Protein AF-A0A9D2IUQ6-F1 (afdb_monomer)

Radius of gyration: 45.9 Å; Cα contacts (8 Å, |Δi|>4): 1674; chains: 1; bounding box: 119×76×149 Å

Nearest PDB structures (foldseek):
  3hdj-assembly1_B  TM=5.596E-01  e=4.077E-01  Bordetella pertussis
  9eag-assembly1_A  TM=1.697E-01  e=9.485E-04  Homo sapiens
  4bih-assembly4_D  TM=5.262E-01  e=2.604E+00  Staphylococcus aureus subsp. aureus NCTC 8325
  5onu-assembly1_C  TM=1.592E-01  e=9.581E+00  Vibrio cholerae
  6ehb-assembly1_C  TM=1.429E-01  e=6.103E+00  Vibrio cholerae O395

Foldseek 3Di:
DDDDDDDDDDDDDDDDDDDDDPDPDDDDFDDDVPVQLLQLLLLVLVVVVVLVVVVLLLVQQLAADAADDAFDADPPLAAAADDFDPPLDFPLVDFPSVLRNLLQNVLLPAQWKKKKKWKWKDWLWIKIWIKIWQGHRQKIWMWIFIDILFATFIKIWIGHDQKIWIWGAPDDRVQDDTPPGHTDQDHTLFIDGQVVCQRAAAHPPSGPDSWGHDPQWWPGKDRWDDPVPQKIKIKTKTDQACRHGNVSVLNNCCVRVVFRDRKGWPTKMKMFMAGRSSHTFKMWIWTWIFTGSPDTIIMIMIMIMGMDGPDCSSDDCCCVSGVVVVVPDDGPGRDPPLSDTLSLQSSLACVVQQVAKFKKWKWKDKFNDTWIKMWIWHCVPVVQTKIWIGTPQWIWIDGPQWIWIGRHPFAIAIAGPLLVQLLSCLSNVFAPSDDPPSSQQVSQQSNWDKDADPVLQKIKTWGWGQDRNDTWIKMWIWGADPVSRNIYTAWIKTWDARSNIIMIMIIGTDPDDDDDSPDPVVHHYCHQQSVQVSCLSPFQKKKKWKWFWDDDPQWIWIKTKIWIAGNVQRKIWMKIWIDTPHDIKIKTWIDTSPDQWIWIDIPRATAIEGPVLVVVVVCVVVDPPPPDDPDPDDSVQLVVLVVPDSQNVAWHADPQAIKGQVCSSCVSVVHRDNFGIWGWGDDPAHIWIDTPRMIMTMHRDDHDDDDCVVRVVHHYCHVVSVVVVCVVPDQKDKDWDFDDDPFKTKTWIWIQGPVFRKIWIWIWIAGPNDTWIKTKMWTQDPNDTDIWIAINNNID

pLDDT: mean 74.55, std 18.49, range [23.33, 98.5]

Sequence (796 aa):
MKTQRTQQENGLSELQGSDIPKAVRKKNGLRLKAKHHRRLVKGLAGVAACAVLVGGTFAVNALFFNKAAPNTVEEGFVTVSYELPTDGSTPDMHSALENIGYMNTRFRAQTNYYSEMSGTVDTMLTQQVNTWKQYHDGVLVQTDITRSSMVNSARQFCYVGDRVIWRDAAGGPSTYNGLDTEWQTGDPAGNMTIDDFKASRGLPGTEFSVYVINEDTLLGAEEVVSNGDGTYSQTYYLDPATDKAPAYYVNQMMTTGGLTGLPTFEYITVTYTFDSTWQVLASDIDESYTATMGISVGCRATYHTAYEYGTEKAESTVYEDYYSEYASKPATGAEEESPVTAAGCLSSAFAPVLQGPATFRLGLTLDDKAVEGLVYVNAADLSAMELRAQIGTLYVAYAGGDVYLRIGDNFRGSLDPMQFATLFTAMTGEGDGSALDTDALLEQLGGGTFTVAQDNRSAALSSVLTISGMELPVDFAFDIAEDGKTVSLDSVTTQLTLAGMQVGAELSYSSASVPEVGDPATYSDLTGMVLKLADLVTGDAMDVDLAYTLPTEIGDIALRGNVALDFASLSVRGSLDLAFNGAQKTLDFAYQSDASVVYLAMDGVKVRVAVSDVMEIVTDLLGASLAMPEASVDAASLIDALLSLDLASMVSTSEEGITVAAGQLLAALGVSLDLGDVTIGETENGVCVSAMGADIALAPGEAFTVTAGDYADYVDVGPWLEAVASLATAQALEADVAYETEELAVNGTLQLDFATLSVKGEVSVTWNNITKQITFAYTQASGEHIVYLAVDGIKV

Structure (mmCIF, N/CA/C/O backbone):
data_AF-A0A9D2IUQ6-F1
#
_entry.id   AF-A0A9D2IUQ6-F1
#
loop_
_atom_site.group_PDB
_atom_site.id
_atom_site.type_symbol
_atom_site.label_atom_id
_atom_site.label_alt_id
_atom_site.label_comp_id
_atom_site.label_asym_id
_atom_site.label_entity_id
_atom_site.label_seq_id
_atom_site.pdbx_PDB_ins_code
_atom_site.Cartn_x
_atom_site.Cartn_y
_atom_site.Cartn_z
_atom_site.occupancy
_atom_site.B_iso_or_equiv
_atom_site.auth_seq_id
_atom_site.auth_comp_id
_atom_site.auth_asym_id
_atom_site.auth_atom_id
_atom_site.pdbx_PDB_model_num
ATOM 1 N N . MET A 1 1 ? -4.690 50.987 37.204 1.00 31.39 1 MET A N 1
ATOM 2 C CA . MET A 1 1 ? -5.849 51.904 37.355 1.00 31.39 1 MET A CA 1
ATOM 3 C C . MET A 1 1 ? -6.893 51.156 38.185 1.00 31.39 1 MET A C 1
ATOM 5 O O . MET A 1 1 ? -7.272 50.082 37.760 1.00 31.39 1 MET A O 1
ATOM 9 N N . LYS A 1 2 ? -7.076 51.462 39.485 1.00 23.80 2 LYS A N 1
ATOM 10 C CA . LYS A 1 2 ? -8.151 52.328 40.048 1.00 23.80 2 LYS A CA 1
ATOM 11 C C . LYS A 1 2 ? -9.549 51.894 39.531 1.00 23.80 2 LYS A C 1
ATOM 13 O O . LYS A 1 2 ? -9.735 51.937 38.329 1.00 23.80 2 LYS A O 1
ATOM 18 N N . THR A 1 3 ? -10.572 51.515 40.314 1.00 23.92 3 THR A N 1
ATOM 19 C CA . THR A 1 3 ? -10.935 51.857 41.708 1.00 23.92 3 THR A CA 1
ATOM 20 C C . THR A 1 3 ? -12.065 50.937 42.233 1.00 23.92 3 THR A C 1
ATOM 22 O O . THR A 1 3 ? -12.811 50.360 41.451 1.00 23.92 3 THR A O 1
ATOM 25 N N . GLN A 1 4 ? -12.165 50.884 43.565 1.00 25.77 4 GLN A N 1
ATOM 26 C CA . GLN A 1 4 ? -13.155 50.308 44.497 1.00 25.77 4 GLN A CA 1
ATOM 27 C C . GLN A 1 4 ? -14.650 50.320 44.108 1.00 25.77 4 GLN A C 1
ATOM 29 O O . GLN A 1 4 ? -15.123 51.247 43.453 1.00 25.77 4 GLN A O 1
ATOM 34 N N . ARG A 1 5 ? -15.422 49.405 44.724 1.00 24.73 5 ARG A N 1
ATOM 35 C CA . ARG A 1 5 ? -16.817 49.657 45.130 1.00 24.73 5 ARG A CA 1
ATOM 36 C C . ARG A 1 5 ? -17.102 49.180 46.558 1.00 24.73 5 ARG A C 1
ATOM 38 O O . ARG A 1 5 ? -16.607 48.154 47.006 1.00 24.73 5 ARG A O 1
ATOM 45 N N . THR A 1 6 ? -17.868 50.024 47.232 1.00 26.64 6 THR A N 1
ATOM 46 C CA . THR A 1 6 ? -18.080 50.196 48.670 1.00 26.64 6 THR A CA 1
ATOM 47 C C . THR A 1 6 ? -19.236 49.334 49.188 1.00 26.64 6 THR A C 1
ATOM 49 O O . THR A 1 6 ? -20.250 49.204 48.507 1.00 26.64 6 THR A O 1
ATOM 52 N N . GLN A 1 7 ? -19.096 48.799 50.404 1.00 26.48 7 GLN A N 1
ATOM 53 C CA . GLN A 1 7 ? -20.185 48.257 51.226 1.00 26.48 7 GLN A CA 1
ATOM 54 C C . GLN A 1 7 ? -20.995 49.391 51.870 1.00 26.48 7 GLN A C 1
ATOM 56 O O . GLN A 1 7 ? -20.410 50.346 52.382 1.00 26.48 7 GLN A O 1
ATOM 61 N N . GLN A 1 8 ? -22.320 49.243 51.933 1.00 26.81 8 GLN A N 1
ATOM 62 C CA . GLN A 1 8 ? -23.147 49.957 52.905 1.00 26.81 8 GLN A CA 1
ATOM 63 C C . GLN A 1 8 ? -24.349 49.096 53.320 1.00 26.81 8 GLN A C 1
ATOM 65 O O . GLN A 1 8 ? -25.019 48.508 52.474 1.00 26.81 8 GLN A O 1
ATOM 70 N N . GLU A 1 9 ? -24.559 49.008 54.634 1.00 27.34 9 GLU A N 1
ATOM 71 C CA . GLU A 1 9 ? -25.612 48.265 55.333 1.00 27.34 9 GLU A CA 1
ATOM 72 C C . GLU A 1 9 ? -26.920 49.064 55.517 1.00 27.34 9 GLU A C 1
ATOM 74 O O . GLU A 1 9 ? -26.906 50.292 55.602 1.00 27.34 9 GLU A O 1
ATOM 79 N N . ASN A 1 10 ? -27.980 48.280 55.769 1.00 26.75 10 ASN A N 1
ATOM 80 C CA . ASN A 1 10 ? -29.198 48.523 56.563 1.00 26.75 10 ASN A CA 1
ATOM 81 C C . ASN A 1 10 ? -30.466 49.106 55.914 1.00 26.75 10 ASN A C 1
ATOM 83 O O . ASN A 1 10 ? -30.505 50.237 55.440 1.00 26.75 10 ASN A O 1
ATOM 87 N N . GLY A 1 11 ? -31.558 48.343 56.079 1.00 23.78 11 GLY A N 1
ATOM 88 C CA . GLY A 1 11 ? -32.947 48.798 55.975 1.00 23.78 11 GLY A CA 1
ATOM 89 C C . GLY A 1 11 ? -33.961 47.645 55.949 1.00 23.78 11 GLY A C 1
ATOM 90 O O . GLY A 1 11 ? -34.215 47.081 54.893 1.00 23.78 11 GLY A O 1
ATOM 91 N N . LEU A 1 12 ? -34.544 47.308 57.106 1.00 27.55 12 LEU A N 1
ATOM 92 C CA . LEU A 1 12 ? -35.765 46.496 57.236 1.00 27.55 12 LEU A CA 1
ATOM 93 C C . LEU A 1 12 ? -36.985 47.312 56.771 1.00 27.55 12 LEU A C 1
ATOM 95 O O . LEU A 1 12 ? -37.184 48.425 57.257 1.00 27.55 12 LEU A O 1
ATOM 99 N N . SER A 1 13 ? -37.830 46.740 55.909 1.00 26.25 13 SER A N 1
ATOM 100 C CA . SER A 1 13 ? -39.207 47.202 55.677 1.00 26.25 13 SER A CA 1
ATOM 101 C C . SER A 1 13 ? -40.111 46.051 55.221 1.00 26.25 13 SER A C 1
ATOM 103 O O . SER A 1 13 ? -39.649 45.095 54.602 1.00 26.25 13 SER A O 1
ATOM 105 N N . GLU A 1 14 ? -41.378 46.170 55.606 1.00 24.80 14 GLU A N 1
ATOM 106 C CA . GLU A 1 14 ? -42.454 45.180 55.683 1.00 24.80 14 GLU A CA 1
ATOM 107 C C . GLU A 1 14 ? -42.825 44.464 54.370 1.00 24.80 14 GLU A C 1
ATOM 109 O O . GLU A 1 14 ? -42.792 45.032 53.281 1.00 24.80 14 GLU A O 1
ATOM 114 N N . LEU A 1 15 ? -43.243 43.202 54.518 1.00 29.56 15 LEU A N 1
ATOM 115 C CA . LEU A 1 15 ? -43.767 42.320 53.475 1.00 29.56 15 LEU A CA 1
ATOM 116 C C . LEU A 1 15 ? -45.255 42.599 53.209 1.00 29.56 15 LEU A C 1
ATOM 118 O O . LEU A 1 15 ? -46.096 42.355 54.074 1.00 29.56 15 LEU A O 1
ATOM 122 N N . GLN A 1 16 ? -45.592 42.998 51.981 1.00 25.89 16 GLN A N 1
ATOM 123 C CA . GLN A 1 16 ? -46.922 42.809 51.398 1.00 25.89 16 GLN A CA 1
ATOM 124 C C . GLN A 1 16 ? -46.818 42.572 49.885 1.00 25.89 16 GLN A C 1
ATOM 126 O O . GLN A 1 16 ? -46.360 43.442 49.158 1.00 25.89 16 GLN A O 1
ATOM 131 N N . GLY A 1 17 ? -47.313 41.408 49.450 1.00 28.92 17 GLY A N 1
ATOM 132 C CA . GLY A 1 17 ? -48.022 41.215 48.180 1.00 28.92 17 GLY A CA 1
ATOM 133 C C . GLY A 1 17 ? -47.229 41.235 46.868 1.00 28.92 17 GLY A C 1
ATOM 134 O O . GLY A 1 17 ? -46.762 42.277 46.435 1.00 28.92 17 GLY A O 1
ATOM 135 N N . SER A 1 18 ? -47.254 40.079 46.191 1.00 35.59 18 SER A N 1
ATOM 136 C CA . SER A 1 18 ? -47.058 39.865 44.746 1.00 35.59 18 SER A CA 1
ATOM 137 C C . SER A 1 18 ? -45.744 40.352 44.134 1.00 35.59 18 SER A C 1
ATOM 139 O O . SER A 1 18 ? -45.662 41.485 43.686 1.00 35.59 18 SER A O 1
ATOM 141 N N . ASP A 1 19 ? -44.764 39.450 44.053 1.00 26.78 19 ASP A N 1
ATOM 142 C CA . ASP A 1 19 ? -43.973 39.196 42.839 1.00 26.78 19 ASP A CA 1
ATOM 143 C C . ASP A 1 19 ? -42.955 38.089 43.142 1.00 26.78 19 ASP A C 1
ATOM 145 O O . ASP A 1 19 ? -41.913 38.315 43.752 1.00 26.78 19 ASP A O 1
ATOM 149 N N . ILE A 1 20 ? -43.277 36.856 42.740 1.00 29.03 20 ILE A N 1
ATOM 150 C CA . ILE A 1 20 ? -42.328 35.737 42.750 1.00 29.03 20 ILE A CA 1
ATOM 151 C C . ILE A 1 20 ? -41.310 36.011 41.631 1.00 29.03 20 ILE A C 1
ATOM 153 O O . ILE A 1 20 ? -41.706 36.042 40.460 1.00 29.03 20 ILE A O 1
ATOM 157 N N . PRO A 1 21 ? -40.007 36.189 41.918 1.00 25.98 21 PRO A N 1
ATOM 158 C CA . PRO A 1 21 ? -39.013 36.304 40.866 1.00 25.98 21 PRO A CA 1
ATOM 159 C C . PRO A 1 21 ? -38.888 34.953 40.161 1.00 25.98 21 PRO A C 1
ATOM 161 O O . PRO A 1 21 ? -38.483 33.955 40.757 1.00 25.98 21 PRO A O 1
ATOM 164 N N . LYS A 1 22 ? -39.219 34.924 38.867 1.00 27.62 22 LYS A N 1
ATOM 165 C CA . LYS A 1 22 ? -38.850 33.831 37.965 1.00 27.62 22 LYS A CA 1
ATOM 166 C C . LYS A 1 22 ? -37.340 33.609 38.055 1.00 27.62 22 LYS A C 1
ATOM 168 O O . LYS A 1 22 ? -36.563 34.454 37.608 1.00 27.62 22 LYS A O 1
ATOM 173 N N . ALA A 1 23 ? -36.930 32.456 38.574 1.00 23.33 23 ALA A N 1
ATOM 174 C CA . ALA A 1 23 ? -35.572 31.976 38.396 1.00 23.33 23 ALA A CA 1
ATOM 175 C C . ALA A 1 23 ? -35.331 31.771 36.893 1.00 23.33 23 ALA A C 1
ATOM 177 O O . ALA A 1 23 ? -35.968 30.939 36.244 1.00 23.33 23 ALA A O 1
ATOM 178 N N . VAL A 1 24 ? -34.420 32.559 36.324 1.00 27.92 24 VAL A N 1
ATOM 179 C CA . VAL A 1 24 ? -33.892 32.342 34.977 1.00 27.92 24 VAL A CA 1
ATOM 180 C C . VAL A 1 24 ? -33.068 31.053 35.020 1.00 27.92 24 VAL A C 1
ATOM 182 O O . VAL A 1 24 ? -31.873 31.069 35.310 1.00 27.92 24 VAL A O 1
ATOM 185 N N . ARG A 1 25 ? -33.726 29.914 34.769 1.00 26.66 25 ARG A N 1
ATOM 186 C CA . ARG A 1 25 ? -33.074 28.624 34.513 1.00 26.66 25 ARG A CA 1
ATOM 187 C C . ARG A 1 25 ? -32.245 28.756 33.234 1.00 26.66 25 ARG A C 1
ATOM 189 O O . ARG A 1 25 ? -32.786 29.005 32.155 1.00 26.66 25 ARG A O 1
ATOM 196 N N . LYS A 1 26 ? -30.925 28.584 33.345 1.00 24.94 26 LYS A N 1
ATOM 197 C CA . LYS A 1 26 ? -30.052 28.376 32.184 1.00 24.94 26 LYS A CA 1
ATOM 198 C C . LYS A 1 26 ? -30.520 27.114 31.452 1.00 24.94 26 LYS A C 1
ATOM 200 O O . LYS A 1 26 ? -30.493 26.026 32.015 1.00 24.94 26 LYS A O 1
ATOM 205 N N . LYS A 1 27 ? -30.933 27.277 30.193 1.00 27.98 27 LYS A N 1
ATOM 206 C CA . LYS A 1 27 ? -31.073 26.195 29.212 1.00 27.98 27 LYS A CA 1
ATOM 207 C C . LYS A 1 27 ? -29.701 25.554 29.005 1.00 27.98 27 LYS A C 1
ATOM 209 O O . LYS A 1 27 ? -28.905 26.113 28.267 1.00 27.98 27 LYS A O 1
ATOM 214 N N . ASN A 1 28 ? -29.453 24.409 29.620 1.00 25.53 28 ASN A N 1
ATOM 215 C CA . ASN A 1 28 ? -28.493 23.422 29.137 1.00 25.53 28 ASN A CA 1
ATOM 216 C C . ASN A 1 28 ? -29.152 22.059 29.352 1.00 25.53 28 ASN A C 1
ATOM 218 O O . ASN A 1 28 ? -29.077 21.494 30.437 1.00 25.53 28 ASN A O 1
ATOM 222 N N . GLY A 1 29 ? -29.875 21.582 28.336 1.00 24.92 29 GLY A N 1
ATOM 223 C CA . GLY A 1 29 ? -30.301 20.187 28.296 1.00 24.92 29 GLY A CA 1
ATOM 224 C C . GLY A 1 29 ? -29.062 19.297 28.242 1.00 24.92 29 GLY A C 1
ATOM 225 O O . GLY A 1 29 ? -28.110 19.616 27.520 1.00 24.92 29 GLY A O 1
ATOM 226 N N . LEU A 1 30 ? -29.063 18.223 29.031 1.00 25.42 30 LEU A N 1
ATOM 227 C CA . LEU A 1 30 ? -28.034 17.193 28.988 1.00 25.42 30 LEU A CA 1
ATOM 228 C C . LEU A 1 30 ? -27.964 16.627 27.564 1.00 25.42 30 LEU A C 1
ATOM 230 O O . LEU A 1 30 ? -28.857 15.917 27.115 1.00 25.42 30 LEU A O 1
ATOM 234 N N . ARG A 1 31 ? -26.892 16.950 26.840 1.00 23.98 31 ARG A N 1
ATOM 235 C CA . ARG A 1 31 ? -26.486 16.211 25.643 1.00 23.98 31 ARG A CA 1
ATOM 236 C C . ARG A 1 31 ? -25.538 15.106 26.096 1.00 23.98 31 ARG A C 1
ATOM 238 O O . ARG A 1 31 ? -24.451 15.412 26.585 1.00 23.98 31 ARG A O 1
ATOM 245 N N . LEU A 1 32 ? -25.948 13.848 25.931 1.00 27.66 32 LEU A N 1
ATOM 246 C CA . LEU A 1 32 ? -25.101 12.668 26.130 1.00 27.66 32 LEU A CA 1
ATOM 247 C C . LEU A 1 32 ? -23.781 12.833 25.352 1.00 27.66 32 LEU A C 1
ATOM 249 O O . LEU A 1 32 ? -23.769 13.092 24.146 1.00 27.66 32 LEU A O 1
ATOM 253 N N . LYS A 1 33 ? -22.651 12.729 26.064 1.00 33.22 33 LYS A N 1
ATOM 254 C CA . LYS A 1 33 ? -21.276 12.966 25.582 1.00 33.22 33 LYS A CA 1
ATOM 255 C C . LYS A 1 33 ? -20.741 11.831 24.673 1.00 33.22 33 LYS A C 1
ATOM 257 O O . LYS A 1 33 ? -19.557 11.514 24.721 1.00 33.22 33 LYS A O 1
ATOM 262 N N . ALA A 1 34 ? -21.556 11.270 23.774 1.00 29.84 34 ALA A N 1
ATOM 263 C CA . ALA A 1 34 ? -21.131 10.235 22.812 1.00 29.84 34 ALA A CA 1
ATOM 264 C C . ALA A 1 34 ? -19.993 10.702 21.869 1.00 29.84 34 ALA A C 1
ATOM 266 O O . ALA A 1 34 ? -19.211 9.906 21.352 1.00 29.84 34 ALA A O 1
ATOM 267 N N . LYS A 1 35 ? -19.839 12.022 21.683 1.00 30.61 35 LYS A N 1
ATOM 268 C CA . LYS A 1 35 ? -18.795 12.620 20.832 1.00 30.61 35 LYS A CA 1
ATOM 269 C C . LYS A 1 35 ? -17.361 12.462 21.354 1.00 30.61 35 LYS A C 1
ATOM 271 O O . LYS A 1 35 ? -16.448 12.589 20.546 1.00 30.61 35 LYS A O 1
ATOM 276 N N . HIS A 1 36 ? -17.143 12.236 22.653 1.00 32.22 36 HIS A N 1
ATOM 277 C CA . HIS A 1 36 ? -15.787 12.163 23.220 1.00 32.22 36 HIS A CA 1
ATOM 278 C C . HIS A 1 36 ? -15.182 10.753 23.167 1.00 32.22 36 HIS A C 1
ATOM 280 O O . HIS A 1 36 ? -14.008 10.636 22.834 1.00 32.22 36 HIS A O 1
ATOM 286 N N . HIS A 1 37 ? -15.966 9.689 23.386 1.00 35.38 37 HIS A N 1
ATOM 287 C CA . HIS A 1 37 ? -15.483 8.308 23.211 1.00 35.38 37 HIS A CA 1
ATOM 288 C C . HIS A 1 37 ? -15.076 8.013 21.761 1.00 35.38 37 HIS A C 1
ATOM 290 O O . HIS A 1 37 ? -14.014 7.442 21.532 1.00 35.38 37 HIS A O 1
ATOM 296 N N . ARG A 1 38 ? -15.820 8.534 20.772 1.00 35.00 38 ARG A N 1
ATOM 297 C CA . ARG A 1 38 ? -15.438 8.435 19.350 1.00 35.00 38 ARG A CA 1
ATOM 298 C C . ARG A 1 38 ? -14.074 9.061 19.023 1.00 35.00 38 ARG A C 1
ATOM 300 O O . ARG A 1 38 ? -13.459 8.647 18.053 1.00 35.00 38 ARG A O 1
ATOM 307 N N . ARG A 1 39 ? -13.579 10.043 19.792 1.00 35.50 39 ARG A N 1
ATOM 308 C CA . ARG A 1 39 ? -12.258 10.660 19.538 1.00 35.50 39 ARG A CA 1
ATOM 309 C C . ARG A 1 39 ? -11.100 9.760 19.961 1.00 35.50 39 ARG A C 1
ATOM 311 O O . ARG A 1 39 ? -10.101 9.708 19.258 1.00 35.50 39 ARG A O 1
ATOM 318 N N . LEU A 1 40 ? -11.250 9.050 21.077 1.00 33.28 40 LEU A N 1
ATOM 319 C CA . LEU A 1 40 ? -10.218 8.158 21.606 1.00 33.28 40 LEU A CA 1
ATOM 320 C C . LEU A 1 40 ? -10.119 6.862 20.790 1.00 33.28 40 LEU A C 1
ATOM 322 O O . LEU A 1 40 ? -9.022 6.419 20.467 1.00 33.28 40 LEU A O 1
ATOM 326 N N . VAL A 1 41 ? -11.268 6.330 20.364 1.00 35.84 41 VAL A N 1
ATOM 327 C CA . VAL A 1 41 ? -11.347 5.191 19.437 1.00 35.84 41 VAL A CA 1
ATOM 328 C C . VAL A 1 41 ? -10.726 5.537 18.074 1.00 35.84 41 VAL A C 1
ATOM 330 O O . VAL A 1 41 ? -9.964 4.744 17.534 1.00 35.84 41 VAL A O 1
ATOM 333 N N . LYS A 1 42 ? -10.946 6.758 17.558 1.00 35.00 42 LYS A N 1
ATOM 334 C CA . LYS A 1 42 ? -10.292 7.257 16.331 1.00 35.00 42 LYS A CA 1
ATOM 335 C C . LYS A 1 42 ? -8.769 7.422 16.468 1.00 35.00 42 LYS A C 1
ATOM 337 O O . LYS A 1 42 ? -8.059 7.170 15.503 1.00 35.00 42 LYS A O 1
ATOM 342 N N . GLY A 1 43 ? -8.260 7.804 17.644 1.00 34.31 43 GLY A N 1
ATOM 343 C CA . GLY A 1 43 ? -6.814 7.884 17.910 1.00 34.31 43 GLY A CA 1
ATOM 344 C C . GLY A 1 43 ? -6.130 6.509 17.935 1.00 34.31 43 GLY A C 1
ATOM 345 O O . GLY A 1 43 ? -5.096 6.325 17.300 1.00 34.31 43 GLY A O 1
ATOM 346 N N . LEU A 1 44 ? -6.748 5.517 18.590 1.00 35.41 44 LEU A N 1
ATOM 347 C CA . LEU A 1 44 ? -6.263 4.126 18.610 1.00 35.41 44 LEU A CA 1
ATOM 348 C C . LEU A 1 44 ? -6.371 3.444 17.239 1.00 35.41 44 LEU A C 1
ATOM 350 O O . LEU A 1 44 ? -5.494 2.675 16.853 1.00 35.41 44 LEU A O 1
ATOM 354 N N . ALA A 1 45 ? -7.405 3.764 16.465 1.00 37.88 45 ALA A N 1
ATOM 355 C CA . ALA A 1 45 ? -7.531 3.278 15.101 1.00 37.88 45 ALA A CA 1
ATOM 356 C C . ALA A 1 45 ? -6.514 3.899 14.131 1.00 37.88 45 ALA A C 1
ATOM 358 O O . ALA A 1 45 ? -6.123 3.238 13.177 1.00 37.88 45 ALA A O 1
ATOM 359 N N . GLY A 1 46 ? -6.026 5.114 14.400 1.00 37.62 46 GLY A N 1
ATOM 360 C CA . GLY A 1 46 ? -4.884 5.702 13.695 1.00 37.62 46 GLY A CA 1
ATOM 361 C C . GLY A 1 46 ? -3.604 4.884 13.839 1.00 37.62 46 GLY A C 1
ATOM 362 O O . GLY A 1 46 ? -2.868 4.704 12.877 1.00 37.62 46 GLY A O 1
ATOM 363 N N . VAL A 1 47 ? -3.379 4.303 15.020 1.00 42.31 47 VAL A N 1
ATOM 364 C CA . VAL A 1 47 ? -2.259 3.382 15.267 1.00 42.31 47 VAL A CA 1
ATOM 365 C C . VAL A 1 47 ? -2.432 2.074 14.484 1.00 42.31 47 VAL A C 1
ATOM 367 O O . VAL A 1 47 ? -1.470 1.566 13.913 1.00 42.31 47 VAL A O 1
ATOM 370 N N . ALA A 1 48 ? -3.659 1.556 14.391 1.00 40.09 48 ALA A N 1
ATOM 371 C CA . ALA A 1 48 ? -3.967 0.399 13.550 1.00 40.09 48 ALA A CA 1
ATOM 372 C C . ALA A 1 48 ? 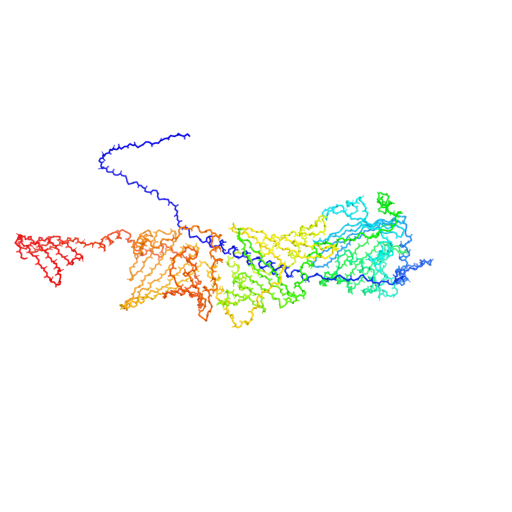-3.868 0.723 12.044 1.00 40.09 48 ALA A C 1
ATOM 374 O O . ALA A 1 48 ? -3.367 -0.099 11.284 1.00 40.09 48 ALA A O 1
ATOM 375 N N . ALA A 1 49 ? -4.228 1.935 11.613 1.00 40.81 49 ALA A N 1
ATOM 376 C CA . ALA A 1 49 ? -4.002 2.426 10.255 1.00 40.81 49 ALA A CA 1
ATOM 377 C C . ALA A 1 49 ? -2.504 2.546 9.930 1.00 40.81 49 ALA A C 1
ATOM 379 O O . ALA A 1 49 ? -2.106 2.201 8.823 1.00 40.81 49 ALA A O 1
ATOM 380 N N . CYS A 1 50 ? -1.661 2.922 10.902 1.00 43.69 50 CYS A N 1
ATOM 381 C CA . CYS A 1 50 ? -0.201 2.867 10.777 1.00 43.69 50 CYS A CA 1
ATOM 382 C C . CYS A 1 50 ? 0.332 1.424 10.635 1.00 43.69 50 CYS A C 1
ATOM 384 O O . CYS A 1 50 ? 1.343 1.211 9.974 1.00 43.69 50 CYS A O 1
ATOM 386 N N . ALA A 1 51 ? -0.355 0.416 11.186 1.00 41.56 51 ALA A N 1
ATOM 387 C CA . ALA A 1 51 ? -0.039 -1.000 10.956 1.00 41.56 51 ALA A CA 1
ATOM 388 C C . ALA A 1 51 ? -0.566 -1.524 9.597 1.00 41.56 51 ALA A C 1
ATOM 390 O O . ALA A 1 51 ? 0.071 -2.374 8.975 1.00 41.56 51 ALA A O 1
ATOM 391 N N . VAL A 1 52 ? -1.686 -0.989 9.094 1.00 42.50 52 VAL A N 1
ATOM 392 C CA . VAL A 1 52 ? -2.178 -1.231 7.720 1.00 42.50 52 VAL A CA 1
ATOM 393 C C . VAL A 1 52 ? -1.271 -0.564 6.690 1.00 42.50 52 VAL A C 1
ATOM 395 O O . VAL A 1 52 ? -1.039 -1.127 5.634 1.00 42.50 52 VAL A O 1
ATOM 398 N N . LEU A 1 53 ? -0.700 0.591 7.014 1.00 44.25 53 LEU A N 1
ATOM 399 C CA . LEU A 1 53 ? 0.359 1.266 6.268 1.00 44.25 53 LEU A CA 1
ATOM 400 C C . LEU A 1 53 ? 1.531 0.341 5.981 1.00 44.25 53 LEU A C 1
ATOM 402 O O . LEU A 1 53 ? 1.993 0.256 4.850 1.00 44.25 53 LEU A O 1
ATOM 406 N N . VAL A 1 54 ? 1.960 -0.365 7.026 1.00 45.69 54 VAL A N 1
ATOM 407 C CA . VAL A 1 54 ? 3.005 -1.378 7.001 1.00 45.69 54 VAL A CA 1
ATOM 408 C C . VAL A 1 54 ? 2.516 -2.479 6.046 1.00 45.69 54 VAL A C 1
ATOM 410 O O . VAL A 1 54 ? 3.059 -2.579 4.957 1.00 45.69 54 VAL A O 1
ATOM 413 N N . GLY A 1 55 ? 1.387 -3.158 6.282 1.00 40.31 55 GLY A N 1
ATOM 414 C CA . GLY A 1 55 ? 0.867 -4.192 5.356 1.00 40.31 55 GLY A CA 1
ATOM 415 C C . GLY A 1 55 ? 0.631 -3.767 3.885 1.00 40.31 55 GLY A C 1
ATOM 416 O O . GLY A 1 55 ? 0.945 -4.522 2.966 1.00 40.31 55 GLY A O 1
ATOM 417 N N . GLY A 1 56 ? 0.112 -2.560 3.648 1.00 40.03 56 GLY A N 1
ATOM 418 C CA . GLY A 1 56 ? -0.253 -2.020 2.333 1.00 40.03 56 GLY A CA 1
ATOM 419 C C . GLY A 1 56 ? 0.935 -1.507 1.518 1.00 40.03 56 GLY A C 1
ATOM 420 O O . GLY A 1 56 ? 0.927 -1.641 0.297 1.00 40.03 56 GLY A O 1
ATOM 421 N N . THR A 1 57 ? 1.994 -1.006 2.167 1.00 40.50 57 THR A N 1
ATOM 422 C CA . THR A 1 57 ? 3.255 -0.682 1.472 1.00 40.50 57 THR A CA 1
ATOM 423 C C . THR A 1 57 ? 4.054 -1.934 1.084 1.00 40.50 57 THR A C 1
ATOM 425 O O . THR A 1 57 ? 4.787 -1.886 0.097 1.00 40.50 57 THR A O 1
ATOM 428 N N . PHE A 1 58 ? 3.875 -3.081 1.762 1.00 42.59 58 PHE A N 1
ATOM 429 C CA . PHE A 1 58 ? 4.562 -4.334 1.392 1.00 42.59 58 PHE A CA 1
ATOM 430 C C . PHE A 1 58 ? 3.920 -5.093 0.225 1.00 42.59 58 PHE A C 1
ATOM 432 O O . PHE A 1 58 ? 4.649 -5.725 -0.537 1.00 42.59 58 PHE A O 1
ATOM 439 N N . ALA A 1 59 ? 2.596 -5.010 0.032 1.00 33.28 59 ALA A N 1
ATOM 440 C CA . ALA A 1 59 ? 1.911 -5.662 -1.096 1.00 33.28 59 ALA A CA 1
ATOM 441 C C . ALA A 1 59 ? 2.304 -5.069 -2.464 1.00 33.28 59 ALA A C 1
ATOM 443 O O . ALA A 1 59 ? 2.262 -5.747 -3.486 1.00 33.28 59 ALA A O 1
ATOM 444 N N . VAL A 1 60 ? 2.720 -3.804 -2.465 1.00 37.62 60 VAL A N 1
ATOM 445 C CA . VAL A 1 60 ? 3.005 -3.012 -3.662 1.00 37.62 60 VAL A CA 1
ATOM 446 C C . VAL A 1 60 ? 4.419 -3.244 -4.215 1.00 37.62 60 VAL A C 1
ATOM 448 O O . VAL A 1 60 ? 4.671 -3.058 -5.404 1.00 37.62 60 VAL A O 1
ATOM 451 N N . ASN A 1 61 ? 5.361 -3.685 -3.383 1.00 40.53 61 ASN A N 1
ATOM 452 C CA . ASN A 1 61 ? 6.778 -3.554 -3.713 1.00 40.53 61 ASN A CA 1
ATOM 453 C C . ASN A 1 61 ? 7.473 -4.866 -4.071 1.00 40.53 61 ASN A C 1
ATOM 455 O O . ASN A 1 61 ? 8.698 -4.899 -4.140 1.00 40.53 61 ASN A O 1
ATOM 459 N N . ALA A 1 62 ? 6.718 -5.938 -4.342 1.00 34.50 62 ALA A N 1
ATOM 460 C CA . ALA A 1 62 ? 7.295 -7.240 -4.668 1.00 34.50 62 ALA A CA 1
ATOM 461 C C . ALA A 1 62 ? 8.314 -7.171 -5.830 1.00 34.50 62 ALA A C 1
ATOM 463 O O . ALA A 1 62 ? 9.164 -8.039 -5.957 1.00 34.50 62 ALA A O 1
ATOM 464 N N . LEU A 1 63 ? 8.268 -6.099 -6.622 1.00 37.72 63 LEU A N 1
ATOM 465 C CA . LEU A 1 63 ? 8.708 -5.945 -7.993 1.00 37.72 63 LEU A CA 1
ATOM 466 C C . LEU A 1 63 ? 10.174 -5.644 -8.299 1.00 37.72 63 LEU A C 1
ATOM 468 O O . LEU A 1 63 ? 10.475 -5.493 -9.489 1.00 37.72 63 LEU A O 1
ATOM 472 N N . PHE A 1 64 ? 11.082 -5.550 -7.315 1.00 37.66 64 PHE A N 1
ATOM 473 C CA . PHE A 1 64 ? 12.355 -4.866 -7.588 1.00 37.66 64 PHE A CA 1
ATOM 474 C C . PHE A 1 64 ? 13.694 -5.423 -6.957 1.00 37.66 64 PHE A C 1
ATOM 476 O O . PHE A 1 64 ? 13.886 -5.316 -5.758 1.00 37.66 64 PHE A O 1
ATOM 483 N N . PHE A 1 65 ? 14.643 -6.000 -7.743 1.00 38.66 65 PHE A N 1
ATOM 484 C CA . PHE A 1 65 ? 15.802 -6.866 -7.396 1.00 38.66 65 PHE A CA 1
ATOM 485 C C . PHE A 1 65 ? 16.780 -7.246 -8.542 1.00 38.66 65 PHE A C 1
ATOM 487 O O . PHE A 1 65 ? 16.418 -7.874 -9.537 1.00 38.66 65 PHE A O 1
ATOM 494 N N . ASN A 1 66 ? 18.071 -7.038 -8.250 1.00 34.00 66 ASN A N 1
ATOM 495 C CA . ASN A 1 66 ? 19.317 -7.667 -8.748 1.00 34.00 66 ASN A CA 1
ATOM 496 C C . ASN A 1 66 ? 19.810 -7.451 -10.182 1.00 34.00 66 ASN A C 1
ATOM 498 O O . ASN A 1 66 ? 19.398 -8.173 -11.078 1.00 34.00 66 ASN A O 1
ATOM 502 N N . LYS A 1 67 ? 20.757 -6.505 -10.337 1.00 40.97 67 LYS A N 1
ATOM 503 C CA . LYS A 1 67 ? 21.412 -6.070 -11.585 1.00 40.97 67 LYS A CA 1
ATOM 504 C C . LYS A 1 67 ? 22.313 -7.141 -12.223 1.00 40.97 67 LYS A C 1
ATOM 506 O O . LYS A 1 67 ? 23.303 -7.565 -11.632 1.00 40.97 67 LYS A O 1
ATOM 511 N N . ALA A 1 68 ? 21.982 -7.530 -13.447 1.00 47.34 68 ALA A N 1
ATOM 512 C CA . ALA A 1 68 ? 22.666 -8.471 -14.310 1.00 47.34 68 ALA A CA 1
ATOM 513 C C . ALA A 1 68 ? 23.799 -7.770 -15.064 1.00 47.34 68 ALA A C 1
ATOM 515 O O . ALA A 1 68 ? 23.749 -6.567 -15.336 1.00 47.34 68 ALA A O 1
ATOM 516 N N . ALA A 1 69 ? 24.834 -8.535 -15.403 1.00 56.97 69 ALA A N 1
ATOM 517 C CA . ALA A 1 69 ? 25.897 -8.054 -16.272 1.00 56.97 69 ALA A CA 1
ATOM 518 C C . ALA A 1 69 ? 25.348 -7.779 -17.688 1.00 56.97 69 ALA A C 1
ATOM 520 O O . ALA A 1 69 ? 24.438 -8.492 -18.123 1.00 56.97 69 ALA A O 1
ATOM 521 N N . PRO A 1 70 ? 25.897 -6.787 -18.416 1.00 67.88 70 PRO A N 1
ATOM 522 C CA . PRO A 1 70 ? 25.558 -6.570 -19.818 1.00 67.88 70 PRO A CA 1
ATOM 523 C C . PRO A 1 70 ? 25.762 -7.841 -20.645 1.00 67.88 70 PRO A C 1
ATOM 525 O O . PRO A 1 70 ? 26.698 -8.614 -20.413 1.00 67.88 70 PRO A O 1
ATOM 528 N N . ASN A 1 71 ? 24.899 -8.035 -21.634 1.00 83.44 71 ASN A N 1
ATOM 529 C CA . ASN A 1 71 ? 25.047 -9.079 -22.628 1.00 83.44 71 ASN A CA 1
ATOM 530 C C . ASN A 1 71 ? 26.339 -8.869 -23.429 1.00 83.44 71 ASN A C 1
ATOM 532 O O . ASN A 1 71 ? 26.649 -7.751 -23.847 1.00 83.44 71 ASN A O 1
ATOM 536 N N . THR A 1 72 ? 27.084 -9.948 -23.656 1.00 82.31 72 THR A N 1
ATOM 537 C CA . THR A 1 72 ? 28.301 -9.921 -24.476 1.00 82.31 72 THR A CA 1
ATOM 538 C C . THR A 1 72 ? 27.942 -10.333 -25.894 1.00 82.31 72 THR A C 1
ATOM 540 O O . THR A 1 72 ? 27.421 -11.425 -26.098 1.00 82.31 72 THR A O 1
ATOM 543 N N . VAL A 1 73 ? 28.236 -9.475 -26.868 1.00 83.94 73 VAL A N 1
ATOM 544 C CA . VAL A 1 73 ? 27.926 -9.719 -28.282 1.00 83.94 73 VAL A CA 1
ATOM 545 C C . VAL A 1 73 ? 29.219 -9.861 -29.078 1.00 83.94 73 VAL A C 1
ATOM 547 O O . VAL A 1 73 ? 30.169 -9.109 -28.856 1.00 83.94 73 VAL A O 1
ATOM 550 N N . GLU A 1 74 ? 29.265 -10.840 -29.982 1.00 81.25 74 GLU A N 1
ATOM 551 C CA . GLU A 1 74 ? 30.432 -11.102 -30.826 1.00 81.25 74 GLU A CA 1
ATOM 552 C C . GLU A 1 74 ? 30.729 -9.932 -31.777 1.00 81.25 74 GLU A C 1
ATOM 554 O O . GLU A 1 74 ? 29.832 -9.288 -32.327 1.00 81.25 74 GLU A O 1
ATOM 559 N N . GLU A 1 75 ? 32.016 -9.660 -31.992 1.00 75.25 75 GLU A N 1
ATOM 560 C CA . GLU A 1 75 ? 32.458 -8.624 -32.922 1.00 75.25 75 GLU A CA 1
ATOM 561 C C . GLU A 1 75 ? 32.033 -8.977 -34.357 1.00 75.25 75 GLU A C 1
ATOM 563 O O . GLU A 1 75 ? 32.279 -10.081 -34.843 1.00 75.25 75 GLU A O 1
ATOM 568 N N . GLY A 1 76 ? 31.400 -8.027 -35.050 1.00 79.50 76 GLY A N 1
ATOM 569 C CA . GLY A 1 76 ? 30.913 -8.223 -36.419 1.00 79.50 76 GLY A CA 1
ATOM 570 C C . GLY A 1 76 ? 29.487 -8.770 -36.527 1.00 79.50 76 GLY A C 1
ATOM 571 O O . GLY A 1 76 ? 29.004 -8.944 -37.645 1.00 79.50 76 GLY A O 1
ATOM 572 N N . PHE A 1 77 ? 28.782 -8.979 -35.411 1.00 89.75 77 PHE A N 1
ATOM 573 C CA . PHE A 1 77 ? 27.361 -9.320 -35.422 1.00 89.75 77 PHE A CA 1
ATOM 574 C C . PHE A 1 77 ? 26.508 -8.091 -35.789 1.00 89.75 77 PHE A C 1
ATOM 576 O O . PHE A 1 77 ? 26.170 -7.266 -34.944 1.00 89.75 77 PHE A O 1
ATOM 583 N N . VAL A 1 78 ? 26.214 -7.918 -37.081 1.00 92.50 78 VAL A N 1
ATOM 584 C CA . VAL A 1 78 ? 25.553 -6.719 -37.629 1.00 92.50 78 VAL A CA 1
ATOM 585 C C . VAL A 1 78 ? 24.419 -7.070 -38.590 1.00 92.50 78 VAL A C 1
ATOM 587 O O . VAL A 1 78 ? 24.349 -8.182 -39.113 1.00 92.50 78 VAL A O 1
ATOM 590 N N . THR A 1 79 ? 23.529 -6.105 -38.830 1.00 95.56 79 THR A N 1
ATOM 591 C CA . THR A 1 79 ? 22.475 -6.208 -39.848 1.00 95.56 79 THR A CA 1
ATOM 592 C C . THR A 1 79 ? 23.086 -6.326 -41.240 1.00 95.56 79 THR A C 1
ATOM 594 O O . THR A 1 79 ? 24.032 -5.600 -41.566 1.00 95.56 79 THR A O 1
ATOM 597 N N . VAL A 1 80 ? 22.538 -7.218 -42.071 1.00 96.12 80 VAL A N 1
ATOM 598 C CA . VAL A 1 80 ? 23.032 -7.446 -43.438 1.00 96.12 80 VAL A CA 1
ATOM 599 C C . VAL A 1 80 ? 23.020 -6.164 -44.266 1.00 96.12 80 VAL A C 1
ATOM 601 O O . VAL A 1 80 ? 22.216 -5.256 -44.053 1.00 96.12 80 VAL A O 1
ATOM 604 N N . SER A 1 81 ? 23.930 -6.076 -45.229 1.00 95.69 81 SER A N 1
ATOM 605 C CA . SER A 1 81 ? 24.027 -4.961 -46.166 1.00 95.69 81 SER A CA 1
ATOM 606 C C . SER A 1 81 ? 24.420 -5.528 -47.519 1.00 95.69 81 SER A C 1
ATOM 608 O O . SER A 1 81 ? 25.442 -6.205 -47.643 1.00 95.69 81 SER A O 1
ATOM 610 N N . TYR A 1 82 ? 23.585 -5.276 -48.522 1.00 96.19 82 TYR A N 1
ATOM 611 C CA . TYR A 1 82 ? 23.777 -5.782 -49.878 1.00 96.19 82 TYR A CA 1
ATOM 612 C C . TYR A 1 82 ? 23.825 -4.635 -50.889 1.00 96.19 82 TYR A C 1
ATOM 614 O O . TYR A 1 82 ? 23.261 -3.562 -50.665 1.00 96.19 82 TYR A O 1
ATOM 622 N N . GLU A 1 83 ? 24.516 -4.850 -52.006 1.00 95.62 83 GLU A N 1
ATOM 623 C CA . GLU A 1 83 ? 24.574 -3.879 -53.101 1.00 95.62 83 GLU A CA 1
ATOM 624 C C . GLU A 1 83 ? 23.192 -3.724 -53.748 1.00 95.62 83 GLU A C 1
ATOM 626 O O . GLU A 1 83 ? 22.552 -4.720 -54.074 1.00 95.62 83 GLU A O 1
ATOM 631 N N . LEU A 1 84 ? 22.738 -2.480 -53.936 1.00 94.75 84 LEU A N 1
ATOM 632 C CA . LEU A 1 84 ? 21.424 -2.199 -54.517 1.00 94.75 84 LEU A CA 1
ATOM 633 C C . LEU A 1 84 ? 21.305 -2.785 -55.939 1.00 94.75 84 LEU A C 1
ATOM 635 O O . LEU A 1 84 ? 22.228 -2.616 -56.745 1.00 94.75 84 LEU A O 1
ATOM 639 N N . PRO A 1 85 ? 20.170 -3.418 -56.287 1.00 94.06 85 PRO A N 1
ATOM 640 C CA . PRO A 1 85 ? 19.983 -4.001 -57.606 1.00 94.06 85 PRO A CA 1
ATOM 641 C C . PRO A 1 85 ? 19.944 -2.910 -58.686 1.00 94.06 85 PRO A C 1
ATOM 643 O O . PRO A 1 85 ? 19.370 -1.835 -58.514 1.00 94.06 85 PRO A O 1
ATOM 646 N N . THR A 1 86 ? 20.566 -3.192 -59.832 1.00 91.25 86 THR A N 1
ATOM 647 C CA . THR A 1 86 ? 20.651 -2.266 -60.983 1.00 91.25 86 THR A CA 1
ATOM 648 C C . THR A 1 86 ? 19.855 -2.746 -62.198 1.00 91.25 86 THR A C 1
ATOM 650 O O . THR A 1 86 ? 19.888 -2.125 -63.260 1.00 91.25 86 THR A O 1
ATOM 653 N N . ASP A 1 87 ? 19.125 -3.848 -62.048 1.00 90.56 87 ASP A N 1
ATOM 654 C CA . ASP A 1 87 ? 18.374 -4.533 -63.102 1.00 90.56 87 ASP A CA 1
ATOM 655 C C . ASP A 1 87 ? 16.924 -4.037 -63.259 1.00 90.56 87 ASP A C 1
ATOM 657 O O . ASP A 1 87 ? 16.212 -4.490 -64.156 1.00 90.56 87 ASP A O 1
ATOM 661 N N . GLY A 1 88 ? 16.500 -3.075 -62.433 1.00 87.88 88 GLY A N 1
ATOM 662 C CA . GLY A 1 88 ? 15.154 -2.497 -62.456 1.00 87.88 88 GLY A CA 1
ATOM 663 C C . GLY A 1 88 ? 14.090 -3.347 -61.758 1.00 87.88 88 GLY A C 1
ATOM 664 O O . GLY A 1 88 ? 12.902 -3.087 -61.947 1.00 87.88 88 GLY A O 1
ATOM 665 N N . SER A 1 89 ? 14.503 -4.353 -60.986 1.00 92.81 89 SER A N 1
ATOM 666 C CA . SER A 1 89 ? 13.623 -5.115 -60.099 1.00 92.81 89 SER A CA 1
ATOM 667 C C . SER A 1 89 ? 12.997 -4.231 -59.011 1.00 92.81 89 SER A C 1
ATOM 669 O O . SER A 1 89 ? 13.566 -3.219 -58.601 1.00 92.81 89 SER A O 1
ATOM 671 N N . THR A 1 90 ? 11.803 -4.608 -58.561 1.00 93.06 90 THR A N 1
ATOM 672 C CA . THR A 1 90 ? 11.062 -3.945 -57.478 1.00 93.06 90 THR A CA 1
ATOM 673 C C . THR A 1 90 ? 11.125 -4.773 -56.192 1.00 93.06 90 THR A C 1
ATOM 675 O O . THR A 1 90 ? 11.416 -5.968 -56.265 1.00 93.06 90 THR A O 1
ATOM 678 N N . PRO A 1 91 ? 10.858 -4.185 -55.009 1.00 95.62 91 PRO A N 1
ATOM 679 C CA . PRO A 1 91 ? 10.939 -4.887 -53.723 1.00 95.62 91 PRO A CA 1
ATOM 680 C C . PRO A 1 91 ? 10.216 -6.237 -53.621 1.00 95.62 91 PRO A C 1
ATOM 682 O O . PRO A 1 91 ? 10.704 -7.148 -52.960 1.00 95.62 91 PRO A O 1
ATOM 685 N N . ASP A 1 92 ? 9.077 -6.396 -54.292 1.00 94.31 92 ASP A N 1
ATOM 686 C CA . ASP A 1 92 ? 8.283 -7.632 -54.333 1.00 94.31 92 ASP A CA 1
ATOM 687 C C . ASP A 1 92 ? 8.930 -8.769 -55.146 1.00 94.31 92 ASP A C 1
ATOM 689 O O . ASP A 1 92 ? 8.463 -9.906 -55.105 1.00 94.31 92 ASP A O 1
ATOM 693 N N . MET A 1 93 ? 10.020 -8.485 -55.866 1.00 95.75 93 MET A N 1
ATOM 694 C CA . MET A 1 93 ? 10.797 -9.468 -56.629 1.00 95.75 93 MET A CA 1
ATOM 695 C C . MET A 1 93 ? 11.985 -10.049 -55.848 1.00 95.75 93 MET A C 1
ATOM 697 O O . MET A 1 93 ? 12.674 -10.923 -56.376 1.00 95.75 93 MET A O 1
ATOM 701 N N . HIS A 1 94 ? 12.231 -9.572 -54.626 1.00 96.75 94 HIS A N 1
ATOM 702 C CA . HIS A 1 94 ? 13.377 -9.952 -53.798 1.00 96.75 94 HIS A CA 1
ATOM 703 C C . HIS A 1 94 ? 12.948 -10.677 -52.532 1.00 96.75 94 HIS A C 1
ATOM 705 O O . HIS A 1 94 ? 11.816 -10.553 -52.060 1.00 96.75 94 HIS A O 1
ATOM 711 N N . SER A 1 95 ? 13.870 -11.448 -51.963 1.00 96.75 95 SER A N 1
ATOM 712 C CA . SER A 1 95 ? 13.654 -12.051 -50.655 1.00 96.75 95 SER A CA 1
ATOM 713 C C . SER A 1 95 ? 13.582 -10.986 -49.556 1.00 96.75 95 SER A C 1
ATOM 715 O O . SER A 1 95 ? 14.119 -9.884 -49.672 1.00 96.75 95 SER A O 1
ATOM 717 N N . ALA A 1 96 ? 12.947 -11.342 -48.441 1.00 96.69 96 ALA A N 1
ATOM 718 C CA . ALA A 1 96 ? 12.848 -10.471 -47.273 1.00 96.69 96 ALA A CA 1
ATOM 719 C C . ALA A 1 96 ? 14.228 -10.003 -46.776 1.00 96.69 96 ALA A C 1
ATOM 721 O O . ALA A 1 96 ? 14.426 -8.827 -46.477 1.00 96.69 96 ALA A O 1
ATOM 722 N N . LEU A 1 97 ? 15.210 -10.909 -46.736 1.00 97.00 97 LEU A N 1
ATOM 723 C CA . LEU A 1 97 ? 16.552 -10.565 -46.278 1.00 97.00 97 LEU A CA 1
ATOM 724 C C . LEU A 1 97 ? 17.281 -9.645 -47.271 1.00 97.00 97 LEU A C 1
ATOM 726 O O . LEU A 1 97 ? 17.956 -8.710 -46.845 1.00 97.00 97 LEU A O 1
ATOM 730 N N . GLU A 1 98 ? 17.100 -9.854 -48.581 1.00 97.56 98 GLU A N 1
ATOM 731 C CA . GLU A 1 98 ? 17.607 -8.938 -49.611 1.00 97.56 98 GLU A CA 1
ATOM 732 C C . GLU A 1 98 ? 17.038 -7.526 -49.426 1.00 97.56 98 GLU A C 1
ATOM 734 O O . GLU A 1 98 ? 17.806 -6.565 -49.384 1.00 97.56 98 GLU A O 1
ATOM 739 N N . ASN A 1 99 ? 15.724 -7.404 -49.203 1.00 98.00 99 ASN A N 1
ATOM 740 C CA . ASN A 1 99 ? 15.075 -6.120 -48.931 1.00 98.00 99 ASN A CA 1
ATOM 741 C C . ASN A 1 99 ? 15.657 -5.417 -47.695 1.00 98.00 99 ASN A C 1
ATOM 743 O O . ASN A 1 99 ? 15.937 -4.219 -47.766 1.00 98.00 99 ASN A O 1
ATOM 747 N N . ILE A 1 100 ? 15.908 -6.136 -46.593 1.00 98.12 100 ILE A N 1
ATOM 748 C CA . ILE A 1 100 ? 16.597 -5.584 -45.411 1.00 98.12 100 ILE A CA 1
ATOM 749 C C . ILE A 1 100 ? 17.997 -5.084 -45.773 1.00 98.12 100 ILE A C 1
ATOM 751 O O . ILE A 1 100 ? 18.356 -3.954 -45.436 1.00 98.12 100 ILE A O 1
ATOM 755 N N . GLY A 1 101 ? 18.783 -5.896 -46.483 1.00 97.62 101 GLY A N 1
ATOM 756 C CA . GLY A 1 101 ? 20.142 -5.527 -46.863 1.00 97.62 101 GLY A CA 1
ATOM 757 C C . GLY A 1 101 ? 20.194 -4.304 -47.777 1.00 97.62 101 GLY A C 1
ATOM 758 O O . GLY A 1 101 ? 21.075 -3.459 -47.611 1.00 97.62 101 GLY A O 1
ATOM 759 N N . TYR A 1 102 ? 19.239 -4.166 -48.697 1.00 98.19 102 TYR A N 1
ATOM 760 C CA . TYR A 1 102 ? 19.100 -2.997 -49.565 1.00 98.19 102 TYR A CA 1
ATOM 761 C C . TYR A 1 102 ? 18.670 -1.749 -48.792 1.00 98.19 102 TYR A C 1
ATOM 763 O O . TYR A 1 102 ? 19.289 -0.697 -48.964 1.00 98.19 102 TYR A O 1
ATOM 771 N N . MET A 1 103 ? 17.683 -1.863 -47.896 1.00 98.25 103 MET A N 1
ATOM 772 C CA . MET A 1 103 ? 17.252 -0.757 -47.033 1.00 98.25 103 MET A CA 1
ATOM 773 C C . MET A 1 103 ? 18.389 -0.260 -46.140 1.00 98.25 103 MET A C 1
ATOM 775 O O . MET A 1 103 ? 18.637 0.943 -46.079 1.00 98.25 103 MET A O 1
ATOM 779 N N . ASN A 1 104 ? 19.139 -1.166 -45.507 1.00 97.44 104 ASN A N 1
ATOM 780 C CA . ASN A 1 104 ? 20.276 -0.806 -44.662 1.00 97.44 104 ASN A CA 1
ATOM 781 C C . ASN A 1 104 ? 21.384 -0.105 -45.472 1.00 97.44 104 ASN A C 1
ATOM 783 O O . ASN A 1 104 ? 21.874 0.952 -45.073 1.00 97.44 104 ASN A O 1
ATOM 787 N N . THR A 1 105 ? 21.732 -0.628 -46.656 1.00 97.12 105 THR A N 1
ATOM 788 C CA . THR A 1 105 ? 22.688 0.024 -47.572 1.00 97.12 105 THR A CA 1
ATOM 789 C C . THR A 1 105 ? 22.215 1.417 -47.980 1.00 97.12 105 THR A C 1
ATOM 791 O O . THR A 1 105 ? 22.995 2.372 -47.965 1.00 97.12 105 THR A O 1
ATOM 794 N N . ARG A 1 106 ? 20.930 1.555 -48.326 1.00 96.06 106 ARG A N 1
ATOM 795 C CA . ARG A 1 106 ? 20.337 2.828 -48.739 1.00 96.06 106 ARG A CA 1
ATOM 796 C C . ARG A 1 106 ? 20.307 3.838 -47.598 1.00 96.06 106 ARG A C 1
ATOM 798 O O . ARG A 1 106 ? 20.623 5.003 -47.829 1.00 96.06 106 ARG A O 1
ATOM 805 N N . PHE A 1 107 ? 19.963 3.404 -46.389 1.00 95.44 107 PHE A N 1
ATOM 806 C CA . PHE A 1 107 ? 19.923 4.233 -45.188 1.00 95.44 107 PHE A CA 1
ATOM 807 C C . PHE A 1 107 ? 21.320 4.729 -44.793 1.00 95.44 107 PHE A C 1
ATOM 809 O O . PHE A 1 107 ? 21.519 5.923 -44.588 1.00 95.44 107 PHE A O 1
ATOM 816 N N . ARG A 1 108 ? 22.323 3.842 -44.786 1.00 92.19 108 ARG A N 1
ATOM 817 C CA . ARG A 1 108 ? 23.720 4.194 -44.471 1.00 92.19 108 ARG A CA 1
ATOM 818 C C . ARG A 1 108 ? 24.361 5.152 -45.476 1.00 92.19 108 ARG A C 1
ATOM 820 O O . ARG A 1 108 ? 25.329 5.825 -45.139 1.00 92.19 108 ARG A O 1
ATOM 827 N N . ALA A 1 109 ? 23.848 5.201 -46.704 1.00 93.00 109 ALA A N 1
ATOM 828 C CA . ALA A 1 109 ? 24.327 6.103 -47.747 1.00 93.00 109 ALA A CA 1
ATOM 829 C C . ALA A 1 109 ? 23.707 7.513 -47.685 1.00 93.00 109 ALA A C 1
ATOM 831 O O . ALA A 1 109 ? 24.103 8.377 -48.470 1.00 93.00 109 ALA A O 1
ATOM 832 N N . GLN A 1 110 ? 22.731 7.756 -46.802 1.00 93.25 110 GLN A N 1
ATOM 833 C CA . GLN A 1 110 ? 22.117 9.076 -46.661 1.00 93.25 110 GLN A CA 1
ATOM 834 C C . GLN A 1 110 ? 23.112 10.073 -46.077 1.00 93.25 110 GLN A C 1
ATOM 836 O O . GLN A 1 110 ? 23.880 9.737 -45.183 1.00 93.25 110 GLN A O 1
ATOM 841 N N . THR A 1 111 ? 23.075 11.312 -46.561 1.00 92.50 111 THR A N 1
ATOM 842 C CA . THR A 1 111 ? 23.870 12.422 -46.007 1.00 92.50 111 THR A CA 1
ATOM 843 C C . THR A 1 111 ? 23.040 13.337 -45.110 1.00 92.50 111 THR A C 1
ATOM 845 O O . THR A 1 111 ? 23.601 14.130 -44.363 1.00 92.50 111 THR A O 1
ATOM 848 N N . ASN A 1 112 ? 21.708 13.230 -45.168 1.00 94.06 112 ASN A N 1
ATOM 849 C CA . ASN A 1 112 ? 20.793 13.939 -44.285 1.00 94.06 112 ASN A CA 1
ATOM 850 C C . ASN A 1 112 ? 19.517 13.126 -44.024 1.00 94.06 112 ASN A C 1
ATOM 852 O O . ASN A 1 112 ? 19.030 12.440 -44.921 1.00 94.06 112 ASN A O 1
ATOM 856 N N . TYR A 1 113 ? 18.985 13.201 -42.805 1.00 96.62 113 TYR A N 1
ATOM 857 C CA . TYR A 1 113 ? 17.621 12.774 -42.486 1.00 96.62 113 TYR A CA 1
ATOM 858 C C . TYR A 1 113 ? 17.160 13.338 -41.140 1.00 96.62 113 TYR A C 1
ATOM 860 O O . TYR A 1 113 ? 17.962 13.617 -40.249 1.00 96.62 113 TYR A O 1
ATOM 868 N N . TYR A 1 114 ? 15.849 13.467 -40.992 1.00 97.31 114 TYR A N 1
ATOM 869 C CA . TYR A 1 114 ? 15.173 13.649 -39.718 1.00 97.31 114 TYR A CA 1
ATOM 870 C C . TYR A 1 114 ? 14.333 12.407 -39.428 1.00 97.31 114 TYR A C 1
ATOM 872 O O . TYR A 1 114 ? 13.746 11.835 -40.347 1.00 97.31 114 TYR A O 1
ATOM 880 N N . SER A 1 115 ? 14.262 11.980 -38.171 1.00 96.94 115 SER A N 1
ATOM 881 C CA . SER A 1 115 ? 13.266 10.989 -37.768 1.00 96.94 115 SER A CA 1
ATOM 882 C C . SER A 1 115 ? 12.642 11.321 -36.428 1.00 96.94 115 SER A C 1
ATOM 884 O O . SER A 1 115 ? 13.308 11.835 -35.530 1.00 96.94 115 SER A O 1
ATOM 886 N N . GLU A 1 116 ? 11.381 10.945 -36.284 1.00 96.62 116 GLU A N 1
ATOM 887 C CA . GLU A 1 116 ? 10.607 11.108 -35.063 1.00 96.62 116 GLU A CA 1
ATOM 888 C C . GLU A 1 116 ? 9.945 9.784 -34.710 1.00 96.62 116 GLU A C 1
ATOM 890 O O . GLU A 1 116 ? 9.250 9.193 -35.536 1.00 96.62 116 GLU A O 1
ATOM 895 N N . MET A 1 117 ? 10.200 9.321 -33.490 1.00 95.94 117 MET A N 1
ATOM 896 C CA . MET A 1 117 ? 9.631 8.108 -32.929 1.00 95.94 117 MET A CA 1
ATOM 897 C C . MET A 1 117 ? 8.751 8.460 -31.736 1.00 95.94 117 MET A C 1
ATOM 899 O O . MET A 1 117 ? 9.208 9.136 -30.813 1.00 95.94 117 MET A O 1
ATOM 903 N N . SER A 1 118 ? 7.535 7.919 -31.724 1.00 94.00 118 SER A N 1
ATOM 904 C CA . SER A 1 118 ? 6.660 7.881 -30.553 1.00 94.00 118 SER A CA 1
ATOM 905 C C . SER A 1 118 ? 6.381 6.435 -30.163 1.00 94.00 118 SER A C 1
ATOM 907 O O . SER A 1 118 ? 5.975 5.630 -31.004 1.00 94.00 118 SER A O 1
ATOM 909 N N . GLY A 1 119 ? 6.589 6.117 -28.891 1.00 88.94 119 GLY A N 1
ATOM 910 C CA . GLY A 1 119 ? 6.431 4.786 -28.330 1.00 88.94 119 GLY A CA 1
ATOM 911 C C . GLY A 1 119 ? 5.575 4.785 -27.078 1.00 88.94 119 GLY A C 1
ATOM 912 O O . GLY A 1 119 ? 5.720 5.652 -26.215 1.00 88.94 119 GLY A O 1
ATOM 913 N N . THR A 1 120 ? 4.720 3.775 -26.964 1.00 85.56 120 THR A N 1
ATOM 914 C CA . THR A 1 120 ? 4.025 3.445 -25.717 1.00 85.56 120 THR A CA 1
ATOM 915 C C . THR A 1 120 ? 4.485 2.074 -25.261 1.00 85.56 120 THR A C 1
ATOM 917 O O . THR A 1 120 ? 4.474 1.127 -26.046 1.00 85.56 120 THR A O 1
ATOM 920 N N . VAL A 1 121 ? 4.901 1.984 -24.002 1.00 80.75 121 VAL A N 1
ATOM 921 C CA . VAL A 1 121 ? 5.211 0.721 -23.336 1.00 80.75 121 VAL A CA 1
ATOM 922 C C . VAL A 1 121 ? 4.147 0.497 -22.272 1.00 80.75 121 VAL A C 1
ATOM 924 O O . VAL A 1 121 ? 4.102 1.210 -21.267 1.00 80.75 121 VAL A O 1
ATOM 927 N N . ASP A 1 122 ? 3.287 -0.484 -22.508 1.00 69.69 122 ASP A N 1
ATOM 928 C CA . ASP A 1 122 ? 2.287 -0.939 -21.555 1.00 69.69 122 ASP A CA 1
ATOM 929 C C . ASP A 1 122 ? 2.929 -1.948 -20.598 1.00 69.69 122 ASP A C 1
ATOM 931 O O . ASP A 1 122 ? 3.373 -3.027 -20.997 1.00 69.69 122 ASP A O 1
ATOM 935 N N . THR A 1 123 ? 2.995 -1.564 -19.323 1.00 61.78 123 THR A N 1
ATOM 936 C CA . THR A 1 123 ? 3.438 -2.395 -18.190 1.00 61.78 123 THR A CA 1
ATOM 937 C C . THR A 1 123 ? 2.404 -2.262 -17.058 1.00 61.78 123 THR A C 1
ATOM 939 O O . THR A 1 123 ? 1.257 -1.915 -17.333 1.00 61.78 123 THR A O 1
ATOM 942 N N . MET A 1 124 ? 2.771 -2.455 -15.781 1.00 48.09 124 MET A N 1
ATOM 943 C CA . MET A 1 124 ? 1.934 -1.971 -14.664 1.00 48.09 124 MET A CA 1
ATOM 944 C C . MET A 1 124 ? 1.761 -0.447 -14.652 1.00 48.09 124 MET A C 1
ATOM 946 O O . MET A 1 124 ? 0.788 0.055 -14.103 1.00 48.09 124 MET A O 1
ATOM 950 N N . LEU A 1 125 ? 2.679 0.295 -15.276 1.00 53.16 125 LEU A N 1
ATOM 951 C CA . LEU A 1 125 ? 2.569 1.734 -15.494 1.00 53.16 125 LEU A CA 1
ATOM 952 C C . LEU A 1 125 ? 2.891 2.039 -16.955 1.00 53.16 125 LEU A C 1
ATOM 954 O O . LEU A 1 125 ? 3.961 1.678 -17.451 1.00 53.16 125 LEU A O 1
ATOM 958 N N . THR A 1 126 ? 1.978 2.709 -17.656 1.00 67.94 126 THR A N 1
ATOM 959 C CA . THR A 1 126 ? 2.209 3.096 -19.050 1.00 67.94 126 THR A CA 1
ATOM 960 C C . THR A 1 126 ? 3.346 4.114 -19.127 1.00 67.94 126 THR A C 1
ATOM 962 O O . THR A 1 126 ? 3.307 5.175 -18.498 1.00 67.94 126 THR A O 1
ATOM 965 N N . GLN A 1 127 ? 4.361 3.799 -19.925 1.00 74.69 127 GLN A N 1
ATOM 966 C CA . GLN A 1 127 ? 5.497 4.673 -20.188 1.00 74.69 127 GLN A CA 1
ATOM 967 C C . GLN A 1 127 ? 5.423 5.216 -21.615 1.00 74.69 127 GLN A C 1
ATOM 969 O O . GLN A 1 127 ? 5.157 4.484 -22.567 1.00 74.69 127 GLN A O 1
ATOM 974 N N . GLN A 1 128 ? 5.698 6.509 -21.760 1.00 85.56 128 GLN A N 1
ATOM 975 C CA . GLN A 1 128 ? 5.850 7.182 -23.044 1.00 85.56 128 GLN A CA 1
ATOM 976 C C . GLN A 1 128 ? 7.335 7.358 -23.350 1.00 85.56 128 GLN A C 1
ATOM 978 O O . GLN A 1 128 ? 8.079 7.889 -22.522 1.00 85.56 128 GLN A O 1
ATOM 983 N N . VAL A 1 129 ? 7.759 6.938 -24.539 1.00 88.62 129 VAL A N 1
ATOM 984 C CA . VAL A 1 129 ? 9.141 7.073 -25.016 1.00 88.62 129 VAL A CA 1
ATOM 985 C C . VAL A 1 129 ? 9.116 7.806 -26.344 1.00 88.62 129 VAL A C 1
ATOM 987 O O . VAL A 1 129 ? 8.457 7.365 -27.279 1.00 88.62 129 VAL A O 1
ATOM 990 N N . ASN A 1 130 ? 9.828 8.923 -26.436 1.00 92.94 130 ASN A N 1
ATOM 991 C CA . ASN A 1 130 ? 9.920 9.703 -27.661 1.00 92.94 130 ASN A CA 1
ATOM 992 C C . ASN A 1 130 ? 11.379 9.952 -28.023 1.00 92.94 130 ASN A C 1
ATOM 994 O O . ASN A 1 130 ? 12.176 10.322 -27.157 1.00 92.94 130 ASN A O 1
ATOM 998 N N . THR A 1 131 ? 11.700 9.785 -29.303 1.00 95.19 131 THR A N 1
ATOM 999 C CA . THR A 1 131 ? 13.047 9.990 -29.836 1.00 95.19 131 THR A CA 1
ATOM 1000 C C . THR A 1 131 ? 12.990 10.851 -31.087 1.00 95.19 131 THR A C 1
ATOM 1002 O O . THR A 1 131 ? 12.222 10.578 -32.006 1.00 95.19 131 THR A O 1
ATOM 1005 N N . TRP A 1 132 ? 13.861 11.851 -31.156 1.00 96.81 132 TRP A N 1
ATOM 1006 C CA . TRP A 1 132 ? 14.067 12.683 -32.338 1.00 96.81 132 TRP A CA 1
ATOM 1007 C C . TRP 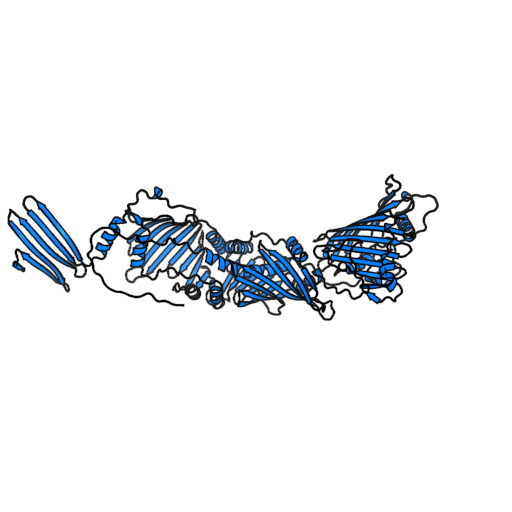A 1 132 ? 15.507 12.550 -32.807 1.00 96.81 132 TRP A C 1
ATOM 1009 O O . TRP A 1 132 ? 16.422 12.577 -31.987 1.00 96.81 132 TRP A O 1
ATOM 1019 N N . LYS A 1 133 ? 15.722 12.423 -34.116 1.00 96.94 133 LYS A N 1
ATOM 1020 C CA . LYS A 1 133 ? 17.051 12.329 -34.732 1.00 96.94 133 LYS A CA 1
ATOM 1021 C C . LYS A 1 133 ? 17.193 13.390 -35.811 1.00 96.94 133 LYS A C 1
ATOM 1023 O O . LYS A 1 133 ? 16.349 13.478 -36.695 1.00 96.94 133 LYS A O 1
ATOM 1028 N N . GLN A 1 134 ? 18.271 14.160 -35.746 1.00 97.50 134 GLN A N 1
ATOM 1029 C CA . GLN A 1 134 ? 18.663 15.169 -36.727 1.00 97.50 134 GLN A CA 1
ATOM 1030 C C . GLN A 1 134 ? 20.052 14.798 -37.254 1.00 97.50 134 GLN A C 1
ATOM 1032 O O . GLN A 1 134 ? 21.052 14.986 -36.557 1.00 97.50 134 GLN A O 1
ATOM 1037 N N . TYR A 1 135 ? 20.112 14.189 -38.440 1.00 96.69 135 TYR A N 1
ATOM 1038 C CA . TYR A 1 135 ? 21.359 13.766 -39.070 1.00 96.69 135 TYR A CA 1
ATOM 1039 C C . TYR A 1 135 ? 21.708 14.663 -40.251 1.00 96.69 135 TYR A C 1
ATOM 1041 O O . TYR A 1 135 ? 20.926 14.770 -41.197 1.00 96.69 135 TYR A O 1
ATOM 1049 N N . HIS A 1 136 ? 22.907 15.237 -40.235 1.00 94.88 136 HIS A N 1
ATOM 1050 C CA . HIS A 1 136 ? 23.428 16.047 -41.329 1.00 94.88 136 HIS A CA 1
ATOM 1051 C C . HIS A 1 136 ? 24.951 15.907 -41.419 1.00 94.88 136 HIS A C 1
ATOM 1053 O O . HIS A 1 136 ? 25.654 16.056 -40.421 1.00 94.88 136 HIS A O 1
ATOM 1059 N N . ASP A 1 137 ? 25.461 15.596 -42.614 1.00 88.31 137 ASP A N 1
ATOM 1060 C CA . ASP A 1 137 ? 26.889 15.599 -42.960 1.00 88.31 137 ASP A CA 1
ATOM 1061 C C . ASP A 1 137 ? 27.807 14.875 -41.950 1.00 88.31 137 ASP A C 1
ATOM 1063 O O . ASP A 1 137 ? 28.886 15.342 -41.583 1.00 88.31 137 ASP A O 1
ATOM 1067 N N . GLY A 1 138 ? 27.396 13.679 -41.518 1.00 90.38 138 GLY A N 1
ATOM 1068 C CA . GLY A 1 138 ? 28.204 12.829 -40.637 1.00 90.38 138 GLY A CA 1
ATOM 1069 C C . GLY A 1 138 ? 28.043 13.103 -39.140 1.00 90.38 138 GLY A C 1
ATOM 1070 O O . GLY A 1 138 ? 28.711 12.440 -38.344 1.00 90.38 138 GLY A O 1
ATOM 1071 N N . VAL A 1 139 ? 27.148 14.017 -38.756 1.00 95.06 139 VAL A N 1
ATOM 1072 C CA . VAL A 1 139 ? 26.787 14.303 -37.363 1.00 95.06 139 VAL A CA 1
ATOM 1073 C C . VAL A 1 139 ? 25.323 13.938 -37.126 1.00 95.06 139 VAL A C 1
ATOM 1075 O O . VAL A 1 139 ? 24.449 14.371 -37.872 1.00 95.06 139 VAL A O 1
ATOM 1078 N N . LEU A 1 140 ? 25.047 13.146 -36.085 1.00 97.00 140 LEU A N 1
ATOM 1079 C CA . LEU A 1 140 ? 23.689 12.869 -35.602 1.00 97.00 140 LEU A CA 1
ATOM 1080 C C . LEU A 1 140 ? 23.487 13.523 -34.237 1.00 97.00 140 LEU A C 1
ATOM 1082 O O . LEU A 1 140 ? 24.163 13.140 -33.284 1.00 97.00 140 LEU A O 1
ATOM 1086 N N . VAL A 1 141 ? 22.506 14.416 -34.122 1.00 97.38 141 VAL A N 1
ATOM 1087 C CA . VAL A 1 141 ? 21.957 14.855 -32.833 1.00 97.38 141 VAL A CA 1
ATOM 1088 C C . VAL A 1 141 ? 20.684 14.060 -32.556 1.00 97.38 141 VAL A C 1
ATOM 1090 O O . VAL A 1 141 ? 19.761 14.065 -33.366 1.00 97.38 141 VAL A O 1
ATOM 1093 N N . GLN A 1 142 ? 20.638 13.357 -31.428 1.00 96.31 142 GLN A N 1
ATOM 1094 C CA . GLN A 1 142 ? 19.491 12.557 -31.003 1.00 96.31 142 GLN A CA 1
ATOM 1095 C C . GLN A 1 142 ? 18.973 13.058 -29.657 1.00 96.31 142 GLN A C 1
ATOM 1097 O O . GLN A 1 142 ? 19.754 13.221 -28.727 1.00 96.31 142 GLN A O 1
ATOM 1102 N N . THR A 1 143 ? 17.668 13.263 -29.531 1.00 95.94 143 THR A N 1
ATOM 1103 C CA . THR A 1 143 ? 17.008 13.594 -28.264 1.00 95.94 143 THR A CA 1
ATOM 1104 C C . THR A 1 143 ? 16.101 12.445 -27.866 1.00 95.94 143 THR A C 1
ATOM 1106 O O . THR A 1 143 ? 15.190 12.122 -28.619 1.00 95.94 143 THR A O 1
ATOM 1109 N N . ASP A 1 144 ? 16.319 11.886 -26.678 1.00 92.56 144 ASP A N 1
ATOM 1110 C CA . ASP A 1 144 ? 15.502 10.822 -26.095 1.00 92.56 144 ASP A CA 1
ATOM 1111 C C . ASP A 1 144 ? 14.798 11.348 -24.846 1.00 92.56 144 ASP A C 1
ATOM 1113 O O . ASP A 1 144 ? 15.443 11.887 -23.943 1.00 92.56 144 ASP A O 1
ATOM 1117 N N . ILE A 1 145 ? 13.476 11.195 -24.786 1.00 90.25 145 ILE A N 1
ATOM 1118 C CA . ILE A 1 145 ? 12.659 11.583 -23.636 1.00 90.25 145 ILE A CA 1
ATOM 1119 C C . ILE A 1 145 ? 11.744 10.428 -23.247 1.00 90.25 145 ILE A C 1
ATOM 1121 O O . ILE A 1 145 ? 10.873 10.017 -24.014 1.00 90.25 145 ILE A O 1
ATOM 1125 N N . THR A 1 146 ? 11.891 9.988 -22.004 1.00 84.44 146 THR A N 1
ATOM 1126 C CA . THR A 1 146 ? 11.047 8.984 -21.360 1.00 84.44 146 THR A CA 1
ATOM 1127 C C . THR A 1 146 ? 10.226 9.636 -20.256 1.00 84.44 146 THR A C 1
ATOM 1129 O O . THR A 1 146 ? 10.772 10.373 -19.430 1.00 84.44 146 THR A O 1
ATOM 1132 N N . ARG A 1 147 ? 8.919 9.354 -20.225 1.00 77.94 147 ARG A N 1
ATOM 1133 C CA . ARG A 1 147 ? 8.004 9.793 -19.165 1.00 77.94 147 ARG A CA 1
ATOM 1134 C C . ARG A 1 147 ? 7.131 8.650 -18.670 1.00 77.94 147 ARG A C 1
ATOM 1136 O O . ARG A 1 147 ? 6.436 8.014 -19.459 1.00 77.94 147 ARG A O 1
ATOM 1143 N N . SER A 1 148 ? 7.111 8.457 -17.362 1.00 67.69 148 SER A N 1
ATOM 1144 C CA . SER A 1 148 ? 6.129 7.647 -16.642 1.00 67.69 148 SER A CA 1
ATOM 1145 C C . SER A 1 148 ? 5.942 8.213 -15.234 1.00 67.69 148 SER A C 1
ATOM 1147 O O . SER A 1 148 ? 6.601 9.185 -14.851 1.00 67.69 148 SER A O 1
ATOM 1149 N N . SER A 1 149 ? 5.048 7.620 -14.444 1.00 56.19 149 SER A N 1
ATOM 1150 C CA . SER A 1 149 ? 4.878 8.012 -13.043 1.00 56.19 149 SER A CA 1
ATOM 1151 C C . SER A 1 149 ? 6.134 7.762 -12.202 1.00 56.19 149 SER A C 1
ATOM 1153 O O . SER A 1 149 ? 6.343 8.485 -11.246 1.00 56.19 149 SER A O 1
ATOM 1155 N N . MET A 1 150 ? 7.009 6.810 -12.556 1.00 53.34 150 MET A N 1
ATOM 1156 C CA . MET A 1 150 ? 8.187 6.465 -11.735 1.00 53.34 150 MET A CA 1
ATOM 1157 C C . MET A 1 150 ? 9.543 6.672 -12.424 1.00 53.34 150 MET A C 1
ATOM 1159 O O . MET A 1 150 ? 10.562 6.798 -11.745 1.00 53.34 150 MET A O 1
ATOM 1163 N N . VAL A 1 151 ? 9.583 6.716 -13.758 1.00 61.50 151 VAL A N 1
ATOM 1164 C CA . VAL A 1 151 ? 10.817 6.825 -14.547 1.00 61.50 151 VAL A CA 1
ATOM 1165 C C . VAL A 1 151 ? 10.691 8.000 -15.505 1.00 61.50 151 VAL A C 1
ATOM 1167 O O . VAL A 1 151 ? 9.921 7.974 -16.463 1.00 61.50 151 VAL A O 1
ATOM 1170 N N . ASN A 1 152 ? 11.476 9.044 -15.254 1.00 73.75 152 ASN A N 1
ATOM 1171 C CA . ASN A 1 152 ? 11.538 10.221 -16.107 1.00 73.75 152 ASN A CA 1
ATOM 1172 C C . ASN A 1 152 ? 12.992 10.507 -16.473 1.00 73.75 152 ASN A C 1
ATOM 1174 O O . ASN A 1 152 ? 13.848 10.604 -15.596 1.00 73.75 152 ASN A O 1
ATOM 1178 N N . SER A 1 153 ? 13.267 10.634 -17.767 1.00 82.69 153 SER A N 1
ATOM 1179 C CA . SER A 1 153 ? 14.610 10.904 -18.277 1.00 82.69 153 SER A CA 1
ATOM 1180 C C . SER A 1 153 ? 14.532 11.726 -19.558 1.00 82.69 153 SER A C 1
ATOM 1182 O O . SER A 1 153 ? 13.634 11.519 -20.373 1.00 82.69 153 SER A O 1
ATOM 1184 N N . ALA A 1 154 ? 15.469 12.653 -19.735 1.00 88.50 154 ALA A N 1
ATOM 1185 C CA . ALA A 1 154 ? 15.641 13.411 -20.966 1.00 88.50 154 ALA A CA 1
ATOM 1186 C C . ALA A 1 154 ? 17.135 13.579 -21.258 1.00 88.50 154 ALA A C 1
ATOM 1188 O O . ALA A 1 154 ? 17.859 14.185 -20.462 1.00 88.50 154 ALA A O 1
ATOM 1189 N N . ARG A 1 155 ? 17.584 13.050 -22.401 1.00 91.94 155 ARG A N 1
ATOM 1190 C CA . ARG A 1 155 ? 18.986 13.057 -22.845 1.00 91.94 155 ARG A CA 1
ATOM 1191 C C . ARG A 1 155 ? 19.123 13.544 -24.275 1.00 91.94 155 ARG A C 1
ATOM 1193 O O . ARG A 1 155 ? 18.295 13.231 -25.126 1.00 91.94 155 ARG A O 1
ATOM 1200 N N . GLN A 1 156 ? 20.207 14.266 -24.541 1.00 95.88 156 GLN A N 1
ATOM 1201 C CA . GLN A 1 156 ? 20.623 14.626 -25.889 1.00 95.88 156 GLN A CA 1
ATOM 1202 C C . GLN A 1 156 ? 21.987 14.008 -26.181 1.00 95.88 156 GLN A C 1
ATOM 1204 O O . GLN A 1 156 ? 22.946 14.237 -25.444 1.00 95.88 156 GLN A O 1
ATOM 1209 N N . PHE A 1 157 ? 22.062 13.227 -27.251 1.00 95.19 157 PHE A N 1
ATOM 1210 C CA . PHE A 1 157 ? 23.254 12.567 -27.761 1.00 95.19 157 PHE A CA 1
ATOM 1211 C C . PHE A 1 157 ? 23.746 13.259 -29.032 1.00 95.19 157 PHE A C 1
ATOM 1213 O O . PHE A 1 157 ? 22.961 13.747 -29.840 1.00 95.19 157 PHE A O 1
ATOM 1220 N N . CYS A 1 158 ? 25.055 13.225 -29.234 1.00 96.31 158 CYS A N 1
ATOM 1221 C CA . CYS A 1 158 ? 25.744 13.595 -30.454 1.00 96.31 158 CYS A CA 1
ATOM 1222 C C . CYS A 1 158 ? 26.648 12.436 -30.881 1.00 96.31 158 CYS A C 1
ATOM 1224 O O . CYS A 1 158 ? 27.574 12.069 -30.152 1.00 96.31 158 CYS A O 1
ATOM 1226 N N . TYR A 1 159 ? 26.404 11.891 -32.071 1.00 94.94 159 TYR A N 1
ATOM 1227 C CA . TYR A 1 159 ? 27.258 10.889 -32.705 1.00 94.94 159 TYR A CA 1
ATOM 1228 C C . TYR A 1 159 ? 28.064 11.557 -33.818 1.00 94.94 159 TYR A C 1
ATOM 1230 O O . TYR A 1 159 ? 27.487 12.135 -34.740 1.00 94.94 159 TYR A O 1
ATOM 1238 N N . VAL A 1 160 ? 29.393 11.490 -33.730 1.00 93.81 160 VAL A N 1
ATOM 1239 C CA . VAL A 1 160 ? 30.310 12.131 -34.685 1.00 93.81 160 VAL A CA 1
ATOM 1240 C C . VAL A 1 160 ? 31.623 11.352 -34.775 1.00 93.81 160 VAL A C 1
ATOM 1242 O O . VAL A 1 160 ? 32.309 11.141 -33.776 1.00 93.81 160 VAL A O 1
ATOM 1245 N N . GLY A 1 161 ? 32.001 10.908 -35.977 1.00 90.69 161 GLY A N 1
ATOM 1246 C CA . GLY A 1 161 ? 33.177 10.043 -36.147 1.00 90.69 161 GLY A CA 1
ATOM 1247 C C . GLY A 1 161 ? 33.053 8.748 -35.328 1.00 90.69 161 GLY A C 1
ATOM 1248 O O . GLY A 1 161 ? 32.056 8.045 -35.461 1.00 90.69 161 GLY A O 1
ATOM 1249 N N . ASP A 1 162 ? 34.041 8.439 -34.474 1.00 90.25 162 ASP A N 1
ATOM 1250 C CA . ASP A 1 162 ? 33.954 7.317 -33.512 1.00 90.25 162 ASP A CA 1
ATOM 1251 C C . ASP A 1 162 ? 33.358 7.704 -32.147 1.00 90.25 162 ASP A C 1
ATOM 1253 O O . ASP A 1 162 ? 33.342 6.890 -31.229 1.00 90.25 162 ASP A O 1
ATOM 1257 N N . ARG A 1 163 ? 32.863 8.933 -31.981 1.00 92.00 163 ARG A N 1
ATOM 1258 C CA . ARG A 1 163 ? 32.440 9.466 -30.680 1.00 92.00 163 ARG A CA 1
ATOM 1259 C C . ARG A 1 163 ? 30.936 9.397 -30.480 1.00 92.00 163 ARG A C 1
ATOM 1261 O O . ARG A 1 163 ? 30.171 9.726 -31.386 1.00 92.00 163 ARG A O 1
ATOM 1268 N N . VAL A 1 164 ? 30.541 9.091 -29.245 1.00 93.88 164 VAL A N 1
ATOM 1269 C CA . VAL A 1 164 ? 29.198 9.344 -28.709 1.00 93.88 164 VAL A CA 1
ATOM 1270 C C . VAL A 1 164 ? 29.326 10.235 -27.483 1.00 93.88 164 VAL A C 1
ATOM 1272 O O . VAL A 1 164 ? 29.990 9.861 -26.515 1.00 93.88 164 VAL A O 1
ATOM 1275 N N . ILE A 1 165 ? 28.711 11.415 -27.532 1.00 94.19 165 ILE A N 1
ATOM 1276 C CA . ILE A 1 165 ? 28.776 12.427 -26.470 1.00 94.19 165 ILE A CA 1
ATOM 1277 C C . ILE A 1 165 ? 27.355 12.803 -26.075 1.00 94.19 165 ILE A C 1
ATOM 1279 O O . ILE A 1 165 ? 26.530 13.008 -26.958 1.00 94.19 165 ILE A O 1
ATOM 1283 N N . TRP A 1 166 ? 27.038 12.916 -24.787 1.00 93.25 166 TRP A N 1
ATOM 1284 C CA . TRP A 1 166 ? 25.683 13.284 -24.365 1.00 93.25 166 TRP A CA 1
ATOM 1285 C C . TRP A 1 166 ? 25.638 14.201 -23.151 1.00 93.25 166 TRP A C 1
ATOM 1287 O O . TRP A 1 166 ? 26.611 14.335 -22.414 1.00 93.25 166 TRP A O 1
ATOM 1297 N N . ARG A 1 167 ? 24.480 14.836 -22.968 1.00 93.12 167 ARG A N 1
ATOM 1298 C CA . ARG A 1 167 ? 24.140 15.698 -21.833 1.00 93.12 167 ARG A CA 1
ATOM 1299 C C . ARG A 1 167 ? 22.706 15.439 -21.383 1.00 93.12 167 ARG A C 1
ATOM 1301 O O . ARG A 1 167 ? 21.868 15.037 -22.194 1.00 93.12 167 ARG A O 1
ATOM 1308 N N . ASP A 1 168 ? 22.439 15.697 -20.110 1.00 90.44 168 ASP A N 1
ATOM 1309 C CA . ASP A 1 168 ? 21.101 15.600 -19.528 1.00 90.44 168 ASP A CA 1
ATOM 1310 C C . ASP A 1 168 ? 20.362 16.951 -19.594 1.00 90.44 168 ASP A C 1
ATOM 1312 O O . ASP A 1 168 ? 20.952 18.015 -19.839 1.00 90.44 168 ASP A O 1
ATOM 1316 N N . ALA A 1 169 ? 19.045 16.918 -19.394 1.00 89.56 169 ALA A N 1
ATOM 1317 C CA . ALA A 1 169 ? 18.231 18.125 -19.270 1.00 89.56 169 ALA A CA 1
ATOM 1318 C C . ALA A 1 169 ? 18.645 18.979 -18.051 1.00 89.56 169 ALA A C 1
ATOM 1320 O O . ALA A 1 169 ? 19.092 18.471 -17.021 1.00 89.56 169 ALA A O 1
ATOM 1321 N N . ALA A 1 170 ? 18.486 20.300 -18.158 1.00 84.69 170 ALA A N 1
ATOM 1322 C CA . ALA A 1 170 ? 18.793 21.249 -17.085 1.00 84.69 170 ALA A CA 1
ATOM 1323 C C . ALA A 1 170 ? 17.711 21.294 -15.989 1.00 84.69 170 ALA A C 1
ATOM 1325 O O . ALA A 1 170 ? 17.992 21.690 -14.858 1.00 84.69 170 ALA A O 1
ATOM 1326 N N . GLY A 1 171 ? 16.478 20.905 -16.327 1.00 77.50 171 GLY A N 1
ATOM 1327 C CA . GLY A 1 171 ? 15.318 20.904 -15.435 1.00 77.50 171 GLY A CA 1
ATOM 1328 C C . GLY A 1 171 ? 14.745 19.509 -15.174 1.00 77.50 171 GLY A C 1
ATOM 1329 O O . GLY A 1 171 ? 15.250 18.498 -15.661 1.00 77.50 171 GLY A O 1
ATOM 1330 N N . GLY A 1 172 ? 13.672 19.462 -14.381 1.00 73.50 172 GLY A N 1
ATOM 1331 C CA . GLY A 1 172 ? 12.948 18.230 -14.058 1.00 73.50 172 GLY A CA 1
ATOM 1332 C C . GLY A 1 172 ? 11.896 17.830 -15.107 1.00 73.50 172 GLY A C 1
ATOM 1333 O O . GLY A 1 172 ? 11.694 18.534 -16.095 1.00 73.50 172 GLY A O 1
ATOM 1334 N N . PRO A 1 173 ? 11.153 16.732 -14.880 1.00 75.06 173 PRO A N 1
ATOM 1335 C CA . PRO A 1 173 ? 10.247 16.144 -15.876 1.00 75.06 173 PRO A CA 1
ATOM 1336 C C . PRO A 1 173 ? 9.167 17.082 -16.428 1.00 75.06 173 PRO A C 1
ATOM 1338 O O . PRO A 1 173 ? 8.767 16.968 -17.588 1.00 75.06 173 PRO A O 1
ATOM 1341 N N . SER A 1 174 ? 8.717 18.046 -15.621 1.00 75.56 174 SER A N 1
ATOM 1342 C CA . SER A 1 174 ? 7.718 19.045 -16.013 1.00 75.56 174 SER A CA 1
ATOM 1343 C C . SER A 1 174 ? 8.214 20.047 -17.061 1.00 75.56 174 SER A C 1
ATOM 1345 O O . SER A 1 174 ? 7.390 20.719 -17.678 1.00 75.56 174 SER A O 1
ATOM 1347 N N . THR A 1 175 ? 9.529 20.154 -17.281 1.00 80.38 175 THR A N 1
ATOM 1348 C CA . THR A 1 175 ? 10.134 21.083 -18.250 1.00 80.38 175 THR A CA 1
ATOM 1349 C C . THR A 1 175 ? 10.596 20.400 -19.534 1.00 80.38 175 THR A C 1
ATOM 1351 O O . THR A 1 175 ? 11.095 21.072 -20.433 1.00 80.38 175 THR A O 1
ATOM 1354 N N . TYR A 1 176 ? 10.465 19.076 -19.643 1.00 89.25 176 TYR A N 1
ATOM 1355 C CA . TYR A 1 176 ? 10.838 18.349 -20.856 1.00 89.25 176 TYR A CA 1
ATOM 1356 C C . TYR A 1 176 ? 9.925 18.787 -22.011 1.00 89.25 176 TYR A C 1
ATOM 1358 O O . TYR A 1 176 ? 8.704 18.856 -21.853 1.00 89.25 176 TYR A O 1
ATOM 1366 N N . ASN A 1 177 ? 10.491 19.075 -23.182 1.00 90.81 177 ASN A N 1
ATOM 1367 C CA . ASN A 1 177 ? 9.740 19.606 -24.323 1.00 90.81 177 ASN A CA 1
ATOM 1368 C C . ASN A 1 177 ? 10.381 19.240 -25.675 1.00 90.81 177 ASN A C 1
ATOM 1370 O O . ASN A 1 177 ? 10.714 20.110 -26.474 1.00 90.81 177 ASN A O 1
ATOM 1374 N N . GLY A 1 178 ? 10.596 17.946 -25.924 1.00 90.69 178 GLY A N 1
ATOM 1375 C CA . GLY A 1 178 ? 11.185 17.473 -27.182 1.00 90.69 178 GLY A CA 1
ATOM 1376 C C . GLY A 1 178 ? 12.544 18.118 -27.464 1.00 90.69 178 GLY A C 1
ATOM 1377 O O . GLY A 1 178 ? 13.362 18.273 -26.552 1.00 90.69 178 GLY A O 1
ATOM 1378 N N . LEU A 1 179 ? 12.760 18.534 -28.714 1.00 91.25 179 LEU A N 1
ATOM 1379 C CA . LEU A 1 179 ? 13.969 19.246 -29.148 1.00 91.25 179 LEU A CA 1
ATOM 1380 C C . LEU A 1 179 ? 14.202 20.573 -28.398 1.00 91.25 179 LEU A C 1
ATOM 1382 O O . LEU A 1 179 ? 15.353 20.954 -28.196 1.00 91.25 179 LEU A O 1
ATOM 1386 N N . ASP A 1 180 ? 13.136 21.229 -27.925 1.00 92.44 180 ASP A N 1
ATOM 1387 C CA . ASP A 1 180 ? 13.177 22.512 -27.204 1.00 92.44 180 ASP A CA 1
ATOM 1388 C C . ASP A 1 180 ? 13.460 22.359 -25.697 1.00 92.44 180 ASP A C 1
ATOM 1390 O O . ASP A 1 180 ? 13.373 23.327 -24.938 1.00 92.44 180 ASP A O 1
ATOM 1394 N N . THR A 1 181 ? 13.753 21.143 -25.226 1.00 93.75 181 THR A N 1
ATOM 1395 C CA . THR A 1 181 ? 14.148 20.906 -23.830 1.00 93.75 181 THR A CA 1
ATOM 1396 C C . THR A 1 181 ? 15.385 21.740 -23.487 1.00 93.75 181 THR A C 1
ATOM 1398 O O . THR A 1 181 ? 16.343 21.787 -24.253 1.00 93.75 181 THR A O 1
ATOM 1401 N N . GLU A 1 182 ? 15.391 22.398 -22.327 1.00 92.88 182 GLU A N 1
ATOM 1402 C CA . GLU A 1 182 ? 16.577 23.117 -21.857 1.00 92.88 182 GLU A CA 1
ATOM 1403 C C . GLU A 1 182 ? 17.647 22.113 -21.404 1.00 92.88 182 GLU A C 1
ATOM 1405 O O . GLU A 1 182 ? 17.384 21.247 -20.566 1.00 92.88 182 GLU A O 1
ATOM 1410 N N . TRP A 1 183 ? 18.853 22.220 -21.962 1.00 93.81 183 TRP A N 1
ATOM 1411 C CA . TRP A 1 183 ? 19.950 21.273 -21.745 1.00 93.81 183 TRP A CA 1
ATOM 1412 C C . TRP A 1 183 ? 21.052 21.866 -20.875 1.00 93.81 183 TRP A C 1
ATOM 1414 O O . TRP A 1 183 ? 21.311 23.069 -20.913 1.00 93.81 183 TRP A O 1
ATOM 1424 N N . GLN A 1 184 ? 21.757 21.012 -20.134 1.00 92.00 184 GLN A N 1
ATOM 1425 C CA . GLN A 1 184 ? 22.926 21.444 -19.374 1.00 92.00 184 GLN A CA 1
ATOM 1426 C C . GLN A 1 184 ? 24.022 21.999 -20.302 1.00 92.00 184 GLN A C 1
ATOM 1428 O O . GLN A 1 184 ? 24.301 21.462 -21.375 1.00 92.00 184 GLN A O 1
ATOM 1433 N N . THR A 1 185 ? 24.654 23.097 -19.886 1.00 89.25 185 THR A N 1
ATOM 1434 C CA . THR A 1 185 ? 25.694 23.791 -20.669 1.00 89.25 185 THR A CA 1
ATOM 1435 C C . THR A 1 185 ? 27.111 23.543 -20.149 1.00 89.25 185 THR A C 1
ATOM 1437 O O . THR A 1 185 ? 28.053 24.131 -20.669 1.00 89.25 185 THR A O 1
ATOM 1440 N N . GLY A 1 186 ? 27.258 22.750 -19.083 1.00 86.94 186 GLY A N 1
ATOM 1441 C CA . GLY A 1 186 ? 28.550 22.360 -18.517 1.00 86.94 186 GLY A CA 1
ATOM 1442 C C . GLY A 1 186 ? 29.196 21.199 -19.274 1.00 86.94 186 GLY A C 1
ATOM 1443 O O . GLY A 1 186 ? 28.831 20.915 -20.415 1.00 86.94 186 GLY A O 1
ATOM 1444 N N . ASP A 1 187 ? 30.137 20.515 -18.623 1.00 87.69 187 ASP A N 1
ATOM 1445 C CA . ASP A 1 187 ? 30.756 19.307 -19.175 1.00 87.69 187 ASP A CA 1
ATOM 1446 C C . ASP A 1 187 ? 29.704 18.229 -19.512 1.00 87.69 187 ASP A C 1
ATOM 1448 O O . ASP A 1 187 ? 28.674 18.145 -18.838 1.00 87.69 187 ASP A O 1
ATOM 1452 N N . PRO A 1 188 ? 29.914 17.434 -20.580 1.00 90.25 188 PRO A N 1
ATOM 1453 C CA . PRO A 1 188 ? 28.966 16.411 -20.997 1.00 90.25 188 PRO A CA 1
ATOM 1454 C C . PRO A 1 188 ? 28.884 15.293 -19.958 1.00 90.25 188 PRO A C 1
ATOM 1456 O O . PRO A 1 188 ? 29.900 14.872 -19.408 1.00 90.25 188 PRO A O 1
ATOM 1459 N N . ALA A 1 189 ? 27.684 14.742 -19.783 1.00 85.81 189 ALA A N 1
ATOM 1460 C CA . ALA A 1 189 ? 27.420 13.595 -18.912 1.00 85.81 189 ALA A CA 1
ATOM 1461 C C . ALA A 1 189 ? 28.155 12.317 -19.373 1.00 85.81 189 ALA A C 1
ATOM 1463 O O . ALA A 1 189 ? 28.418 11.405 -18.586 1.00 85.81 189 ALA A O 1
ATOM 1464 N N . GLY A 1 190 ? 28.535 12.240 -20.651 1.00 88.44 190 GLY A N 1
ATOM 1465 C CA . GLY A 1 190 ? 29.481 11.229 -21.106 1.00 88.44 190 GLY A CA 1
ATOM 1466 C C . GLY A 1 190 ? 30.071 11.484 -22.483 1.00 88.44 190 GLY A C 1
ATOM 1467 O O . GLY A 1 190 ? 29.508 12.212 -23.300 1.00 88.44 190 GLY A O 1
ATOM 1468 N N . ASN A 1 191 ? 31.236 10.874 -22.721 1.00 91.44 191 ASN A N 1
ATOM 1469 C CA . ASN A 1 191 ? 31.983 10.902 -23.979 1.00 91.44 191 ASN A CA 1
ATOM 1470 C C . ASN A 1 191 ? 32.742 9.573 -24.170 1.00 91.44 191 ASN A C 1
ATOM 1472 O O . ASN A 1 191 ? 33.786 9.335 -23.550 1.00 91.44 191 ASN A O 1
ATOM 1476 N N . MET A 1 192 ? 32.230 8.707 -25.046 1.00 90.88 192 MET A N 1
ATOM 1477 C CA . MET A 1 192 ? 32.701 7.328 -25.251 1.00 90.88 192 MET A CA 1
ATOM 1478 C C . MET A 1 192 ? 33.043 7.035 -26.716 1.00 90.88 192 MET A C 1
ATOM 1480 O O . MET A 1 192 ? 32.613 7.759 -27.615 1.00 90.88 192 MET A O 1
ATOM 1484 N N . THR A 1 193 ? 33.837 5.978 -26.953 1.00 91.12 193 THR A N 1
ATOM 1485 C CA . THR A 1 193 ? 33.966 5.395 -28.304 1.00 91.12 193 THR A CA 1
ATOM 1486 C C . THR A 1 193 ? 32.653 4.724 -28.696 1.00 91.12 193 THR A C 1
ATOM 1488 O O . THR A 1 193 ? 31.892 4.292 -27.830 1.00 91.12 193 THR A O 1
ATOM 1491 N N . ILE A 1 194 ? 32.395 4.602 -29.997 1.00 89.75 194 ILE A N 1
ATOM 1492 C CA . ILE A 1 194 ? 31.288 3.798 -30.527 1.00 89.75 194 ILE A CA 1
ATOM 1493 C C . ILE A 1 194 ? 31.389 2.346 -30.039 1.00 89.75 194 ILE A C 1
ATOM 1495 O O . ILE A 1 194 ? 30.364 1.757 -29.712 1.00 89.75 194 ILE A O 1
ATOM 1499 N N . ASP A 1 195 ? 32.593 1.781 -29.935 1.00 88.12 195 ASP A N 1
ATOM 1500 C CA . ASP A 1 195 ? 32.787 0.393 -29.498 1.00 88.12 195 ASP A CA 1
ATOM 1501 C C . ASP A 1 195 ? 32.485 0.213 -28.002 1.00 88.12 195 ASP A C 1
ATOM 1503 O O . ASP A 1 195 ? 31.743 -0.695 -27.625 1.00 88.12 195 ASP A O 1
ATOM 1507 N N . ASP A 1 196 ? 32.966 1.121 -27.148 1.00 86.88 196 ASP A N 1
ATOM 1508 C CA . ASP A 1 196 ? 32.654 1.114 -25.712 1.00 86.88 196 ASP A CA 1
ATOM 1509 C C . ASP A 1 196 ? 31.159 1.375 -25.473 1.00 86.88 196 ASP A C 1
ATOM 1511 O O . ASP A 1 196 ? 30.551 0.800 -24.564 1.00 86.88 196 ASP A O 1
ATOM 1515 N N . PHE A 1 197 ? 30.547 2.226 -26.305 1.00 88.88 197 PHE A N 1
ATOM 1516 C CA . PHE A 1 197 ? 29.108 2.455 -26.291 1.00 88.88 197 PHE A CA 1
ATOM 1517 C C . PHE A 1 197 ? 28.351 1.179 -26.680 1.00 88.88 197 PHE A C 1
ATOM 1519 O O . PHE A 1 197 ? 27.469 0.761 -25.939 1.00 88.88 197 PHE A O 1
ATOM 1526 N N . LYS A 1 198 ? 28.740 0.487 -27.758 1.00 87.81 198 LYS A N 1
ATOM 1527 C CA . LYS A 1 198 ? 28.142 -0.799 -28.168 1.00 87.81 198 LYS A CA 1
ATOM 1528 C C . LYS A 1 198 ? 28.236 -1.865 -27.083 1.00 87.81 198 LYS A C 1
ATOM 1530 O O . LYS A 1 198 ? 27.263 -2.578 -26.840 1.00 87.81 198 LYS A O 1
ATOM 1535 N N . ALA A 1 199 ? 29.374 -1.937 -26.398 1.00 81.81 199 ALA A N 1
ATOM 1536 C CA . ALA A 1 199 ? 29.606 -2.908 -25.335 1.00 81.81 199 ALA A CA 1
ATOM 1537 C C . ALA A 1 199 ? 28.723 -2.691 -24.091 1.00 81.81 199 ALA A C 1
ATOM 1539 O O . ALA A 1 199 ? 28.488 -3.639 -23.346 1.00 81.81 199 ALA A O 1
ATOM 1540 N N . SER A 1 200 ? 28.240 -1.467 -23.847 1.00 76.25 200 SER A N 1
ATOM 1541 C CA . SER A 1 200 ? 27.564 -1.116 -22.588 1.00 76.25 200 SER A CA 1
ATOM 1542 C C . SER A 1 200 ? 26.145 -0.560 -22.741 1.00 76.25 200 SER A C 1
ATOM 1544 O O . SER A 1 200 ? 25.332 -0.738 -21.841 1.00 76.25 200 SER A O 1
ATOM 1546 N N . ARG A 1 201 ? 25.830 0.094 -23.862 1.00 80.25 201 ARG A N 1
ATOM 1547 C CA . ARG A 1 201 ? 24.634 0.932 -24.063 1.00 80.25 201 ARG A CA 1
ATOM 1548 C C . ARG A 1 201 ? 23.855 0.622 -25.346 1.00 80.25 201 ARG A C 1
ATOM 1550 O O . ARG A 1 201 ? 22.846 1.272 -25.593 1.00 80.25 201 ARG A O 1
ATOM 1557 N N . GLY A 1 202 ? 24.281 -0.378 -26.119 1.00 87.81 202 GLY A N 1
ATOM 1558 C CA . GLY A 1 202 ? 23.588 -0.856 -27.319 1.00 87.81 202 GLY A CA 1
ATOM 1559 C C . GLY A 1 202 ? 24.067 -0.220 -28.626 1.00 87.81 202 GLY A C 1
ATOM 1560 O O . GLY A 1 202 ? 25.124 0.406 -28.684 1.00 87.81 202 GLY A O 1
ATOM 1561 N N . LEU A 1 203 ? 23.321 -0.430 -29.714 1.00 90.44 203 LEU A N 1
ATOM 1562 C CA . LEU A 1 203 ? 23.704 0.080 -31.033 1.00 90.44 203 LEU A CA 1
ATOM 1563 C C . LEU A 1 203 ? 23.652 1.619 -31.072 1.00 90.44 203 LEU A C 1
ATOM 1565 O O . LEU A 1 203 ? 22.756 2.217 -30.478 1.00 90.44 203 LEU A O 1
ATOM 1569 N N . PRO A 1 204 ? 24.590 2.286 -31.772 1.00 89.06 204 PRO A N 1
ATOM 1570 C CA . PRO A 1 204 ? 24.556 3.732 -31.896 1.00 89.06 204 PRO A CA 1
ATOM 1571 C C . PRO A 1 204 ? 23.326 4.163 -32.696 1.00 89.06 204 PRO A C 1
ATOM 1573 O O . PRO A 1 204 ? 22.885 3.467 -33.610 1.00 89.06 204 PRO A O 1
ATOM 1576 N N . GLY A 1 205 ? 22.808 5.356 -32.397 1.00 87.19 205 GLY A N 1
ATOM 1577 C CA . GLY A 1 205 ? 21.609 5.902 -33.038 1.00 87.19 205 GLY A CA 1
ATOM 1578 C C . GLY A 1 205 ? 21.684 6.037 -34.565 1.00 87.19 205 GLY A C 1
ATOM 1579 O O . GLY A 1 205 ? 20.648 6.220 -35.203 1.00 87.19 205 GLY A O 1
ATOM 1580 N N . THR A 1 206 ? 22.881 5.930 -35.146 1.00 88.94 206 THR A N 1
ATOM 1581 C CA . THR A 1 206 ? 23.142 5.944 -36.590 1.00 88.94 206 THR A CA 1
ATOM 1582 C C . THR A 1 206 ? 22.853 4.615 -37.294 1.00 88.94 206 THR A C 1
ATOM 1584 O O . THR A 1 206 ? 22.851 4.584 -38.524 1.00 88.94 206 THR A O 1
ATOM 1587 N N . GLU A 1 207 ? 22.625 3.521 -36.562 1.00 90.88 207 GLU A N 1
ATOM 1588 C CA . GLU A 1 207 ? 22.275 2.232 -37.163 1.00 90.88 207 GLU A CA 1
ATOM 1589 C C . GLU A 1 207 ? 20.841 2.225 -37.712 1.00 90.88 207 GLU A C 1
ATOM 1591 O O . GLU A 1 207 ? 19.953 2.934 -37.235 1.00 90.88 207 GLU A O 1
ATOM 1596 N N . PHE A 1 208 ? 20.621 1.379 -38.722 1.00 89.06 208 PHE A N 1
ATOM 1597 C CA . PHE A 1 208 ? 19.331 1.197 -39.394 1.00 89.06 208 PHE A CA 1
ATOM 1598 C C . PHE A 1 208 ? 18.209 0.736 -38.449 1.00 89.06 208 PHE A C 1
ATOM 1600 O O . PHE A 1 208 ? 17.048 1.101 -38.624 1.00 89.06 208 PHE A O 1
ATOM 1607 N N . SER A 1 209 ? 18.554 -0.080 -37.454 1.00 93.06 209 SER A N 1
ATOM 1608 C CA . SER A 1 209 ? 17.627 -0.662 -36.488 1.00 93.06 209 SER A CA 1
ATOM 1609 C C . SER A 1 209 ? 18.327 -0.854 -35.146 1.00 93.06 209 SER A C 1
ATOM 1611 O O . SER A 1 209 ? 19.550 -0.999 -35.099 1.00 93.06 209 SER A O 1
ATOM 1613 N N . VAL A 1 210 ? 17.548 -0.881 -34.062 1.00 92.12 210 VAL A N 1
ATOM 1614 C CA . VAL A 1 210 ? 18.033 -1.295 -32.734 1.00 92.12 210 VAL A CA 1
ATOM 1615 C C . VAL A 1 210 ? 18.255 -2.811 -32.652 1.00 92.12 210 VAL A C 1
ATOM 1617 O O . VAL A 1 210 ? 19.003 -3.269 -31.789 1.00 92.12 210 VAL A O 1
ATOM 1620 N N . TYR A 1 211 ? 17.662 -3.579 -33.575 1.00 95.88 211 TYR A N 1
ATOM 1621 C CA . TYR A 1 211 ? 17.869 -5.021 -33.705 1.00 95.88 211 TYR A CA 1
ATOM 1622 C C . TYR A 1 211 ? 18.885 -5.352 -34.797 1.00 95.88 211 TYR A C 1
ATOM 1624 O O . TYR A 1 211 ? 18.972 -4.682 -35.830 1.00 95.88 211 TYR A O 1
ATOM 1632 N N . VAL A 1 212 ? 19.599 -6.456 -34.600 1.00 96.19 212 VAL A N 1
ATOM 1633 C CA . VAL A 1 212 ? 20.434 -7.066 -35.637 1.00 96.19 212 VAL A CA 1
ATOM 1634 C C . VAL A 1 212 ? 19.559 -7.957 -36.513 1.00 96.19 212 VAL A C 1
ATOM 1636 O O . VAL A 1 212 ? 18.976 -8.919 -36.017 1.00 96.19 212 VAL A O 1
ATOM 1639 N N . ILE A 1 213 ? 19.470 -7.660 -37.812 1.00 97.19 213 ILE A N 1
ATOM 1640 C CA . ILE A 1 213 ? 18.659 -8.425 -38.775 1.00 97.19 213 ILE A CA 1
ATOM 1641 C C . ILE A 1 213 ? 19.581 -9.067 -39.819 1.00 97.19 213 ILE A C 1
ATOM 1643 O O . ILE A 1 213 ? 20.124 -8.382 -40.687 1.00 97.19 213 ILE A O 1
ATOM 1647 N N . ASN A 1 214 ? 19.791 -10.377 -39.717 1.00 96.50 214 ASN A N 1
ATOM 1648 C CA . ASN A 1 214 ? 20.635 -11.168 -40.609 1.00 96.50 214 ASN A CA 1
ATOM 1649 C C . ASN A 1 214 ? 20.081 -12.596 -40.782 1.00 96.50 214 ASN A C 1
ATOM 1651 O O . ASN A 1 214 ? 18.978 -12.906 -40.329 1.00 96.50 214 ASN A O 1
ATOM 1655 N N . GLU A 1 215 ? 20.840 -13.461 -41.454 1.00 95.88 215 GLU A N 1
ATOM 1656 C CA . GLU A 1 215 ? 20.490 -14.861 -41.704 1.00 95.88 215 GLU A CA 1
ATOM 1657 C C . GLU A 1 215 ? 20.193 -15.653 -40.415 1.00 95.88 215 GLU A C 1
ATOM 1659 O O . GLU A 1 215 ? 19.380 -16.575 -40.444 1.00 95.88 215 GLU A O 1
ATOM 1664 N N . ASP A 1 216 ? 20.828 -15.290 -39.296 1.00 94.69 216 ASP A N 1
ATOM 1665 C CA . ASP A 1 216 ? 20.723 -15.982 -38.008 1.00 94.69 216 ASP A CA 1
ATOM 1666 C C . ASP A 1 216 ? 19.640 -15.409 -37.083 1.00 94.69 216 ASP A C 1
ATOM 1668 O O . ASP A 1 216 ? 19.351 -16.021 -36.051 1.00 94.69 216 ASP A O 1
ATOM 1672 N N . THR A 1 217 ? 19.082 -14.237 -37.402 1.00 96.88 217 THR A N 1
ATOM 1673 C CA . THR A 1 217 ? 18.098 -13.539 -36.557 1.00 96.88 217 THR A CA 1
ATOM 1674 C C . THR A 1 217 ? 16.737 -13.343 -37.217 1.00 96.88 217 THR A C 1
ATOM 1676 O O . THR A 1 217 ? 15.775 -13.014 -36.524 1.00 96.88 217 THR A O 1
ATOM 1679 N N . LEU A 1 218 ? 16.613 -13.554 -38.531 1.00 97.44 218 LEU A N 1
ATOM 1680 C CA . LEU A 1 218 ? 15.333 -13.502 -39.236 1.00 97.44 218 LEU A CA 1
ATOM 1681 C C . LEU A 1 218 ? 14.625 -14.867 -39.181 1.00 97.44 218 LEU A C 1
ATOM 1683 O O . LEU A 1 218 ? 15.044 -15.816 -39.840 1.00 97.44 218 LEU A O 1
ATOM 1687 N N . LEU A 1 219 ? 13.508 -14.958 -38.451 1.00 97.06 219 LEU A N 1
ATOM 1688 C CA . LEU A 1 219 ? 12.694 -16.183 -38.394 1.00 97.06 219 LEU A CA 1
ATOM 1689 C C . LEU A 1 219 ? 11.796 -16.340 -39.627 1.00 97.06 219 LEU A C 1
ATOM 1691 O O . LEU A 1 219 ? 11.517 -17.455 -40.072 1.00 97.06 219 LEU A O 1
ATOM 1695 N N . GLY A 1 220 ? 11.324 -15.220 -40.169 1.00 96.69 220 GLY A N 1
ATOM 1696 C CA . GLY A 1 220 ? 10.452 -15.174 -41.334 1.00 96.69 220 GLY A CA 1
ATOM 1697 C C . GLY A 1 220 ? 9.928 -13.767 -41.598 1.00 96.69 220 GLY A C 1
ATOM 1698 O O . GLY A 1 220 ? 10.183 -12.840 -40.832 1.00 96.69 220 GLY A O 1
ATOM 1699 N N . ALA A 1 221 ? 9.185 -13.609 -42.687 1.00 97.50 221 ALA A N 1
ATOM 1700 C CA . ALA A 1 221 ? 8.555 -12.350 -43.061 1.00 97.50 221 ALA A CA 1
ATOM 1701 C C . ALA A 1 221 ? 7.258 -12.610 -43.831 1.00 97.50 221 ALA A C 1
ATOM 1703 O O . ALA A 1 221 ? 7.087 -13.671 -44.439 1.00 97.50 221 ALA A O 1
ATOM 1704 N N . GLU A 1 222 ? 6.367 -11.628 -43.821 1.00 97.75 222 GLU A N 1
ATOM 1705 C CA . GLU A 1 222 ? 5.220 -11.591 -44.721 1.00 97.75 222 GLU A CA 1
ATOM 1706 C C . GLU A 1 222 ? 5.661 -11.250 -46.157 1.00 97.75 222 GLU A C 1
ATOM 1708 O O . GLU A 1 222 ? 6.777 -10.771 -46.406 1.00 97.75 222 GLU A O 1
ATOM 1713 N N . GLU A 1 223 ? 4.780 -11.519 -47.123 1.00 96.75 223 GLU A N 1
ATOM 1714 C CA . GLU A 1 223 ? 4.984 -11.073 -48.502 1.00 96.75 223 GLU A CA 1
ATOM 1715 C C . GLU A 1 223 ? 5.008 -9.541 -48.570 1.00 96.75 223 GLU A C 1
ATOM 1717 O O . GLU A 1 223 ? 4.336 -8.853 -47.801 1.00 96.75 223 GLU A O 1
ATOM 1722 N N . VAL A 1 224 ? 5.780 -9.003 -49.514 1.00 97.56 224 VAL A N 1
ATOM 1723 C CA . VAL A 1 224 ? 5.827 -7.560 -49.751 1.00 97.56 224 VAL A CA 1
ATOM 1724 C C . VAL A 1 224 ? 4.465 -7.082 -50.246 1.00 97.56 224 VAL A C 1
ATOM 1726 O O . VAL A 1 224 ? 3.945 -7.567 -51.252 1.00 97.56 224 VAL A O 1
ATOM 1729 N N . VAL A 1 225 ? 3.913 -6.075 -49.577 1.00 97.12 225 VAL A N 1
ATOM 1730 C CA . VAL A 1 225 ? 2.669 -5.417 -49.973 1.00 97.12 225 VAL A CA 1
ATOM 1731 C C . VAL A 1 225 ? 3.009 -4.151 -50.748 1.00 97.12 225 VAL A C 1
ATOM 1733 O O . VAL A 1 225 ? 3.671 -3.262 -50.224 1.00 97.12 225 VAL A O 1
ATOM 1736 N N . SER A 1 226 ? 2.544 -4.041 -51.994 1.00 96.00 226 SER A N 1
ATOM 1737 C CA . SER A 1 226 ? 2.566 -2.768 -52.723 1.00 96.00 226 SER A CA 1
ATOM 1738 C C . SER A 1 226 ? 1.351 -1.930 -52.328 1.00 96.00 226 SER A C 1
ATOM 1740 O O . SER A 1 226 ? 0.211 -2.343 -52.550 1.00 96.00 226 SER A O 1
ATOM 1742 N N . ASN A 1 227 ? 1.583 -0.735 -51.786 1.00 95.44 227 ASN A N 1
ATOM 1743 C CA . ASN A 1 227 ? 0.523 0.124 -51.243 1.00 95.44 227 ASN A CA 1
ATOM 1744 C C . ASN A 1 227 ? -0.229 0.925 -52.323 1.00 95.44 227 ASN A C 1
ATOM 1746 O O . ASN A 1 227 ? -1.211 1.611 -52.041 1.00 95.44 227 ASN A O 1
ATOM 1750 N N . GLY A 1 228 ? 0.206 0.834 -53.585 1.00 90.56 228 GLY A N 1
ATOM 1751 C CA . GLY A 1 228 ? -0.429 1.506 -54.724 1.00 90.56 228 GLY A CA 1
ATOM 1752 C C . GLY A 1 228 ? -0.093 2.996 -54.873 1.00 90.56 228 GLY A C 1
ATOM 1753 O O . GLY A 1 228 ? -0.553 3.623 -55.826 1.00 90.56 228 GLY A O 1
ATOM 1754 N N . ASP A 1 229 ? 0.733 3.552 -53.988 1.00 92.94 229 ASP A N 1
ATOM 1755 C CA . ASP A 1 229 ? 1.203 4.946 -53.988 1.00 92.94 229 ASP A CA 1
ATOM 1756 C C . ASP A 1 229 ? 2.705 5.089 -54.313 1.00 92.94 229 ASP A C 1
ATOM 1758 O O . ASP A 1 229 ? 3.259 6.185 -54.257 1.00 92.94 229 ASP A O 1
ATOM 1762 N N . GLY A 1 230 ? 3.356 3.987 -54.699 1.00 92.12 230 GLY A N 1
ATOM 1763 C CA . GLY A 1 230 ? 4.800 3.917 -54.940 1.00 92.12 230 GLY A CA 1
ATOM 1764 C C . GLY A 1 230 ? 5.610 3.442 -53.731 1.00 92.12 230 GLY A C 1
ATOM 1765 O O . GLY A 1 230 ? 6.823 3.271 -53.858 1.00 92.12 230 GLY A O 1
ATOM 1766 N N . THR A 1 231 ? 4.949 3.187 -52.598 1.00 97.12 231 THR A N 1
ATOM 1767 C CA . THR A 1 231 ? 5.550 2.576 -51.412 1.00 97.12 231 THR A CA 1
ATOM 1768 C C . THR A 1 231 ? 5.213 1.091 -51.297 1.00 97.12 231 THR A C 1
ATOM 1770 O O . THR A 1 231 ? 4.270 0.572 -51.910 1.00 97.12 231 THR A O 1
ATOM 1773 N N . TYR A 1 232 ? 6.029 0.412 -50.505 1.00 98.19 232 TYR A N 1
ATOM 1774 C CA . TYR A 1 232 ? 5.957 -0.998 -50.187 1.00 98.19 232 TYR A CA 1
ATOM 1775 C C . TYR A 1 232 ? 6.043 -1.159 -48.676 1.00 98.19 232 TYR A C 1
ATOM 1777 O O . TYR A 1 232 ? 6.758 -0.406 -48.014 1.00 98.19 232 TYR A O 1
ATOM 1785 N N . SER A 1 233 ? 5.351 -2.159 -48.145 1.00 98.12 233 SER A N 1
ATOM 1786 C CA . SER A 1 233 ? 5.432 -2.532 -46.737 1.00 98.12 233 SER A CA 1
ATOM 1787 C C . SER A 1 233 ? 5.768 -4.012 -46.608 1.00 98.12 233 SER A C 1
ATOM 1789 O O . SER A 1 233 ? 5.272 -4.838 -47.377 1.00 98.12 233 SER A O 1
ATOM 1791 N N . GLN A 1 234 ? 6.625 -4.353 -45.647 1.00 98.50 234 GLN A N 1
ATOM 1792 C CA . GLN A 1 234 ? 6.958 -5.741 -45.336 1.00 98.50 234 GLN A CA 1
ATOM 1793 C C . GLN A 1 234 ? 7.124 -5.923 -43.826 1.00 98.50 234 GLN A C 1
ATOM 1795 O O . GLN A 1 234 ? 7.844 -5.155 -43.183 1.00 98.50 234 GLN A O 1
ATOM 1800 N N . THR A 1 235 ? 6.455 -6.943 -43.288 1.00 98.50 235 THR A N 1
ATOM 1801 C CA . THR A 1 235 ? 6.486 -7.335 -41.873 1.00 98.50 235 THR A CA 1
ATOM 1802 C C . THR A 1 235 ? 7.511 -8.445 -41.662 1.00 98.50 235 THR A C 1
ATOM 1804 O O . THR A 1 235 ? 7.512 -9.434 -42.394 1.00 98.50 235 THR A O 1
ATOM 1807 N N . TYR A 1 236 ? 8.356 -8.311 -40.646 1.00 98.44 236 TYR A N 1
ATOM 1808 C CA . TYR A 1 236 ? 9.438 -9.229 -40.306 1.00 98.44 236 TYR A CA 1
ATOM 1809 C C . TYR A 1 236 ? 9.260 -9.751 -38.879 1.00 98.44 236 TYR A C 1
ATOM 1811 O O . TYR A 1 236 ? 8.963 -8.978 -37.967 1.00 98.44 236 TYR A O 1
ATOM 1819 N N . TYR A 1 237 ? 9.497 -11.048 -38.685 1.00 98.19 237 TYR A N 1
ATOM 1820 C CA . TYR A 1 237 ? 9.510 -11.705 -37.379 1.00 98.19 237 TYR A CA 1
ATOM 1821 C C . TYR A 1 237 ? 10.948 -12.058 -37.018 1.00 98.19 237 TYR A C 1
ATOM 1823 O O . TYR A 1 237 ? 11.613 -12.811 -37.740 1.00 98.19 237 TYR A O 1
ATOM 1831 N N . LEU A 1 238 ? 11.435 -11.495 -35.917 1.00 98.31 238 LEU A N 1
ATOM 1832 C CA . LEU A 1 238 ? 12.827 -11.630 -35.502 1.00 98.31 238 LEU A CA 1
ATOM 1833 C C . LEU A 1 238 ? 12.963 -12.629 -34.352 1.00 98.31 238 LEU A C 1
ATOM 1835 O O . LEU A 1 238 ? 12.032 -12.806 -33.567 1.00 98.31 238 LEU A O 1
ATOM 1839 N N . ASP A 1 239 ? 14.123 -13.278 -34.258 1.00 97.62 239 ASP A N 1
ATOM 1840 C CA . ASP A 1 239 ? 14.439 -14.207 -33.175 1.00 97.62 239 ASP A CA 1
ATOM 1841 C C . ASP A 1 239 ? 14.586 -13.430 -31.855 1.00 97.62 239 ASP A C 1
ATOM 1843 O O . ASP A 1 239 ? 15.512 -12.616 -31.730 1.00 97.62 239 ASP A O 1
ATOM 1847 N N . PRO A 1 240 ? 13.681 -13.649 -30.880 1.00 96.44 240 PRO A N 1
ATOM 1848 C CA . PRO A 1 240 ? 13.638 -12.871 -29.651 1.00 96.44 240 PRO A CA 1
ATOM 1849 C C . PRO A 1 240 ? 14.681 -13.316 -28.614 1.00 96.44 240 PRO A C 1
ATOM 1851 O O . PRO A 1 240 ? 14.770 -12.712 -27.545 1.00 96.44 240 PRO A O 1
ATOM 1854 N N . ALA A 1 241 ? 15.475 -14.361 -28.880 1.00 93.62 241 ALA A N 1
ATOM 1855 C CA . ALA A 1 241 ? 16.504 -14.796 -27.941 1.00 93.62 241 ALA A CA 1
ATOM 1856 C C . ALA A 1 241 ? 17.494 -13.658 -27.622 1.00 93.62 241 ALA A C 1
ATOM 1858 O O . ALA A 1 241 ? 17.913 -12.901 -28.497 1.00 93.62 241 ALA A O 1
ATOM 1859 N N . THR A 1 242 ? 17.882 -13.534 -26.349 1.00 89.19 242 THR A N 1
ATOM 1860 C CA . THR A 1 242 ? 18.703 -12.423 -25.835 1.00 89.19 242 THR A CA 1
ATOM 1861 C C . THR A 1 242 ? 20.055 -12.280 -26.544 1.00 89.19 242 THR A C 1
ATOM 1863 O O . THR A 1 242 ? 20.606 -11.190 -26.567 1.00 89.19 242 THR A O 1
ATOM 1866 N N . ASP A 1 243 ? 20.595 -13.342 -27.142 1.00 90.12 243 ASP A N 1
ATOM 1867 C CA . ASP A 1 243 ? 21.843 -13.364 -27.917 1.00 90.12 243 ASP A CA 1
ATOM 1868 C C . ASP A 1 243 ? 21.632 -13.260 -29.444 1.00 90.12 243 ASP A C 1
ATOM 1870 O O . ASP A 1 243 ? 22.579 -13.423 -30.213 1.00 90.12 243 ASP A O 1
ATOM 1874 N N . LYS A 1 244 ? 20.403 -12.969 -29.895 1.00 95.06 244 LYS A N 1
ATOM 1875 C CA . LYS A 1 244 ? 20.003 -12.875 -31.309 1.00 95.06 244 LYS A CA 1
ATOM 1876 C C . LYS A 1 244 ? 19.609 -11.452 -31.704 1.00 95.06 244 LYS A C 1
ATOM 1878 O O . LYS A 1 244 ? 20.410 -10.533 -31.547 1.00 95.06 244 LYS A O 1
ATOM 1883 N N . ALA A 1 245 ? 18.413 -11.234 -32.256 1.00 96.06 245 ALA A N 1
ATOM 1884 C CA . ALA A 1 245 ? 18.016 -9.929 -32.780 1.00 96.06 245 ALA A CA 1
ATOM 1885 C C . ALA A 1 245 ? 18.144 -8.782 -31.751 1.00 96.06 245 ALA A C 1
ATOM 1887 O O . ALA A 1 245 ? 18.687 -7.736 -32.118 1.00 96.06 245 ALA A O 1
ATOM 1888 N N . PRO A 1 246 ? 17.745 -8.945 -30.470 1.00 95.25 246 PRO A N 1
ATOM 1889 C CA . PRO A 1 246 ? 17.857 -7.891 -29.462 1.00 95.25 246 PRO A CA 1
ATOM 1890 C C . PRO A 1 246 ? 19.220 -7.841 -28.743 1.00 95.25 246 PRO A C 1
ATOM 1892 O O . PRO A 1 246 ? 19.331 -7.143 -27.736 1.00 95.25 246 PRO A O 1
ATOM 1895 N N . ALA A 1 247 ? 20.266 -8.531 -29.226 1.00 92.69 247 ALA A N 1
ATOM 1896 C CA . ALA A 1 247 ? 21.515 -8.743 -28.478 1.00 92.69 247 ALA A CA 1
ATOM 1897 C C . ALA A 1 247 ? 22.204 -7.477 -27.953 1.00 92.69 247 ALA A C 1
ATOM 1899 O O . ALA A 1 247 ? 22.759 -7.493 -26.853 1.00 92.69 247 ALA A O 1
ATOM 1900 N N . TYR A 1 248 ? 22.141 -6.379 -28.706 1.00 91.75 248 TYR A N 1
ATOM 1901 C CA . TYR A 1 248 ? 22.609 -5.067 -28.253 1.00 91.75 248 TYR A CA 1
ATOM 1902 C C . TYR A 1 248 ? 21.511 -4.251 -27.564 1.00 91.75 248 TYR A C 1
ATOM 1904 O O . TYR A 1 248 ? 21.801 -3.480 -26.649 1.00 91.75 248 TYR A O 1
ATOM 1912 N N . TYR A 1 249 ? 20.255 -4.411 -27.983 1.00 91.69 249 TYR A N 1
ATOM 1913 C CA . TYR A 1 249 ? 19.128 -3.641 -27.461 1.00 91.69 249 TYR A CA 1
ATOM 1914 C C . TYR A 1 249 ? 18.867 -3.930 -25.977 1.00 91.69 249 TYR A C 1
ATOM 1916 O O . TYR A 1 249 ? 18.629 -3.011 -25.197 1.00 91.69 249 TYR A O 1
ATOM 1924 N N . VAL A 1 250 ? 19.056 -5.179 -25.542 1.00 89.06 250 VAL A N 1
ATOM 1925 C CA . VAL A 1 250 ? 18.954 -5.572 -24.125 1.00 89.06 250 VAL A CA 1
ATOM 1926 C C . VAL A 1 250 ? 19.919 -4.778 -23.226 1.00 89.06 250 VAL A C 1
ATOM 1928 O O . VAL A 1 250 ? 19.562 -4.440 -22.099 1.00 89.06 250 VAL A O 1
ATOM 1931 N N . ASN A 1 251 ? 21.103 -4.396 -23.729 1.00 85.88 251 ASN A N 1
ATOM 1932 C CA . ASN A 1 251 ? 22.076 -3.569 -22.998 1.00 85.88 251 ASN A CA 1
ATOM 1933 C C . ASN A 1 251 ? 21.642 -2.103 -22.913 1.00 85.88 251 ASN A C 1
ATOM 1935 O O . ASN A 1 251 ? 21.820 -1.453 -21.877 1.00 85.88 251 ASN A O 1
ATOM 1939 N N . GLN A 1 252 ? 21.044 -1.591 -23.992 1.00 84.94 252 GLN A N 1
ATOM 1940 C CA . GLN A 1 252 ? 20.447 -0.260 -24.009 1.00 84.94 252 GLN A CA 1
ATOM 1941 C C . GLN A 1 252 ? 19.341 -0.170 -22.959 1.00 84.94 252 GLN A C 1
ATOM 1943 O O . GLN A 1 252 ? 19.408 0.693 -22.089 1.00 84.94 252 GLN A O 1
ATOM 1948 N N . MET A 1 253 ? 18.398 -1.116 -22.970 1.00 81.12 253 MET A N 1
ATOM 1949 C CA . MET A 1 253 ? 17.282 -1.170 -22.021 1.00 81.12 253 MET A CA 1
ATOM 1950 C C . MET A 1 253 ? 17.745 -1.317 -20.570 1.00 81.12 253 MET A C 1
ATOM 1952 O O . MET A 1 253 ? 17.202 -0.652 -19.692 1.00 81.12 253 MET A O 1
ATOM 1956 N N . MET A 1 254 ? 18.780 -2.122 -20.308 1.00 74.31 254 MET A N 1
ATOM 1957 C CA . MET A 1 254 ? 19.404 -2.207 -18.981 1.00 74.31 254 MET A CA 1
ATOM 1958 C C . MET A 1 254 ? 19.918 -0.854 -18.488 1.00 74.31 254 MET A C 1
ATOM 1960 O O . MET A 1 254 ? 19.746 -0.510 -17.317 1.00 74.31 254 MET A O 1
ATOM 1964 N N . THR A 1 255 ? 20.546 -0.083 -19.375 1.00 70.19 255 THR A N 1
ATOM 1965 C CA . THR A 1 255 ? 21.148 1.201 -19.012 1.00 70.19 255 THR A CA 1
ATOM 1966 C C . THR A 1 255 ? 20.103 2.307 -18.891 1.00 70.19 255 THR A C 1
ATOM 1968 O O . THR A 1 255 ? 20.137 3.066 -17.929 1.00 70.19 255 THR A O 1
ATOM 1971 N N . THR A 1 256 ? 19.161 2.406 -19.830 1.00 68.81 256 THR A N 1
ATOM 1972 C CA . THR A 1 256 ? 18.171 3.495 -19.863 1.00 68.81 256 THR A CA 1
ATOM 1973 C C . THR A 1 256 ? 16.953 3.228 -18.984 1.00 68.81 256 THR A C 1
ATOM 1975 O O . THR A 1 256 ? 16.325 4.173 -18.519 1.00 68.81 256 THR A O 1
ATOM 1978 N N . GLY A 1 257 ? 16.605 1.959 -18.758 1.00 61.00 257 GLY A N 1
ATOM 1979 C CA . GLY A 1 257 ? 15.453 1.547 -17.952 1.00 61.00 257 GLY A CA 1
ATOM 1980 C C . GLY A 1 257 ? 15.781 1.245 -16.490 1.00 61.00 257 GLY A C 1
ATOM 1981 O O . GLY A 1 257 ? 14.883 0.889 -15.736 1.00 61.00 257 GLY A O 1
ATOM 1982 N N . GLY A 1 258 ? 17.054 1.338 -16.081 1.00 60.59 258 GLY A N 1
ATOM 1983 C CA . GLY A 1 258 ? 17.481 0.982 -14.724 1.00 60.59 258 GLY A CA 1
ATOM 1984 C C . GLY A 1 258 ? 17.208 -0.483 -14.371 1.00 60.59 258 GLY A C 1
ATOM 1985 O O . GLY A 1 258 ? 17.032 -0.808 -13.197 1.00 60.59 258 GLY A O 1
ATOM 1986 N N . LEU A 1 259 ? 17.132 -1.357 -15.382 1.00 65.94 259 LEU A N 1
ATOM 1987 C CA . LEU A 1 259 ? 16.732 -2.743 -15.189 1.00 65.94 259 LEU A CA 1
ATOM 1988 C C . LEU A 1 259 ? 17.764 -3.502 -14.363 1.00 65.94 259 LEU A C 1
ATOM 1990 O O . LEU A 1 259 ? 18.974 -3.242 -14.390 1.00 65.94 259 LEU A O 1
ATOM 1994 N N . THR A 1 260 ? 17.244 -4.476 -13.635 1.00 58.31 260 THR A N 1
ATOM 1995 C CA . THR A 1 260 ? 18.029 -5.381 -12.829 1.00 58.31 260 THR A CA 1
ATOM 1996 C C . THR A 1 260 ? 18.297 -6.687 -13.589 1.00 58.31 260 THR A C 1
ATOM 1998 O O . THR A 1 260 ? 19.386 -7.210 -13.516 1.00 58.31 260 THR A O 1
ATOM 2001 N N . GLY A 1 261 ? 17.426 -7.189 -14.455 1.00 70.44 261 GLY A N 1
ATOM 2002 C CA . GLY A 1 261 ? 17.743 -8.331 -15.332 1.00 70.44 261 GLY A CA 1
ATOM 2003 C C . GLY A 1 261 ? 17.764 -7.945 -16.805 1.00 70.44 261 GLY A C 1
ATOM 2004 O O . GLY A 1 261 ? 17.010 -7.057 -17.206 1.00 70.44 261 GLY A O 1
ATOM 2005 N N . LEU A 1 262 ? 18.570 -8.647 -17.619 1.00 79.88 262 LEU A N 1
ATOM 2006 C CA . LEU A 1 262 ? 18.460 -8.536 -19.078 1.00 79.88 262 LEU A CA 1
ATOM 2007 C C . LEU A 1 262 ? 17.009 -8.847 -19.484 1.00 79.88 262 LEU A C 1
ATOM 2009 O O . LEU A 1 262 ? 16.479 -9.880 -19.056 1.00 79.88 262 LEU A O 1
ATOM 2013 N N . PRO A 1 263 ? 16.355 -7.983 -20.277 1.00 85.06 263 PRO A N 1
ATOM 2014 C CA . PRO A 1 263 ? 15.004 -8.254 -20.732 1.00 85.06 263 PRO A CA 1
ATOM 2015 C C . PRO A 1 263 ? 14.977 -9.525 -21.585 1.00 85.06 263 PRO A C 1
ATOM 2017 O O . PRO A 1 263 ? 15.905 -9.812 -22.347 1.00 85.06 263 PRO A O 1
ATOM 2020 N N . THR A 1 264 ? 13.910 -10.303 -21.431 1.00 90.31 264 THR A N 1
ATOM 2021 C CA . THR A 1 264 ? 13.677 -11.521 -22.215 1.00 90.31 264 THR A CA 1
ATOM 2022 C C . THR A 1 264 ? 12.500 -11.269 -23.132 1.00 90.31 264 THR A C 1
ATOM 2024 O O . THR A 1 264 ? 11.414 -10.989 -22.643 1.00 90.31 264 THR A O 1
ATOM 2027 N N . PHE A 1 265 ? 12.701 -11.343 -24.442 1.00 94.12 265 PHE A N 1
ATOM 2028 C CA . PHE A 1 265 ? 11.635 -11.081 -25.403 1.00 94.12 265 PHE A CA 1
ATOM 2029 C C . PHE A 1 265 ? 10.812 -12.347 -25.646 1.00 94.12 265 PHE A C 1
ATOM 2031 O O . PHE A 1 265 ? 11.364 -13.441 -25.776 1.00 94.12 265 PHE A O 1
ATOM 2038 N N . GLU A 1 266 ? 9.491 -12.200 -25.734 1.00 94.69 266 GLU A N 1
ATOM 2039 C CA . GLU A 1 266 ? 8.610 -13.270 -26.204 1.00 94.69 266 GLU A CA 1
ATOM 2040 C C . GLU A 1 266 ? 8.440 -13.214 -27.724 1.00 94.69 266 GLU A C 1
ATOM 2042 O O . GLU A 1 266 ? 8.420 -14.255 -28.382 1.00 94.69 266 GLU A O 1
ATOM 2047 N N . TYR A 1 267 ? 8.334 -12.010 -28.292 1.00 97.12 267 TYR A N 1
ATOM 2048 C CA . TYR A 1 267 ? 8.322 -11.796 -29.736 1.00 97.12 267 TYR A CA 1
ATOM 2049 C C . TYR A 1 267 ? 8.797 -10.389 -30.099 1.00 97.12 267 TYR A C 1
ATOM 2051 O O . TYR A 1 267 ? 8.645 -9.445 -29.324 1.00 97.12 267 TYR A O 1
ATOM 2059 N N . ILE A 1 268 ? 9.315 -10.254 -31.321 1.00 98.19 268 ILE A N 1
ATOM 2060 C CA . ILE A 1 268 ? 9.678 -8.976 -31.933 1.00 98.19 268 ILE A CA 1
ATOM 2061 C C . ILE A 1 268 ? 9.142 -8.980 -33.365 1.00 98.19 268 ILE A C 1
ATOM 2063 O O . ILE A 1 268 ? 9.537 -9.820 -34.181 1.00 98.19 268 ILE A O 1
ATOM 2067 N N . THR A 1 269 ? 8.244 -8.043 -33.666 1.00 98.31 269 THR A N 1
ATOM 2068 C CA . THR A 1 269 ? 7.689 -7.836 -35.007 1.00 98.31 269 THR A CA 1
ATOM 2069 C C . THR A 1 269 ? 8.030 -6.433 -35.476 1.00 98.31 269 THR A C 1
ATOM 2071 O O . THR A 1 269 ? 7.754 -5.462 -34.775 1.00 98.31 269 THR A O 1
ATOM 2074 N N . VAL A 1 270 ? 8.607 -6.319 -36.671 1.00 98.06 270 VAL A N 1
ATOM 2075 C CA . VAL A 1 270 ? 8.951 -5.024 -37.271 1.00 98.06 270 VAL A CA 1
ATOM 2076 C C . VAL A 1 270 ? 8.333 -4.930 -38.653 1.00 98.06 270 VAL A C 1
ATOM 2078 O O . VAL A 1 270 ? 8.547 -5.806 -39.485 1.00 98.06 270 VAL A O 1
ATOM 2081 N N . THR A 1 271 ? 7.602 -3.858 -38.922 1.00 98.44 271 THR A N 1
ATOM 2082 C CA . THR A 1 271 ? 7.093 -3.532 -40.254 1.00 98.44 271 THR A CA 1
ATOM 2083 C C . THR A 1 271 ? 7.849 -2.329 -40.778 1.00 98.44 271 THR A C 1
ATOM 2085 O O . THR A 1 271 ? 7.849 -1.277 -40.147 1.00 98.44 271 THR A O 1
ATOM 2088 N N . TYR A 1 272 ? 8.487 -2.466 -41.937 1.00 98.44 272 TYR A N 1
ATOM 2089 C CA . TYR A 1 272 ? 9.094 -1.331 -42.629 1.00 98.44 272 TYR A CA 1
ATOM 2090 C C . TYR A 1 272 ? 8.207 -0.902 -43.785 1.00 98.44 272 TYR A C 1
ATOM 2092 O O . TYR A 1 272 ? 7.773 -1.744 -44.571 1.00 98.44 272 TYR A O 1
ATOM 2100 N N . THR A 1 273 ? 8.002 0.407 -43.918 1.00 98.44 273 THR A N 1
ATOM 2101 C CA . THR A 1 273 ? 7.426 1.022 -45.116 1.00 98.44 273 THR A CA 1
ATOM 2102 C C . THR A 1 273 ? 8.519 1.778 -45.857 1.00 98.44 273 THR A C 1
ATOM 2104 O O . THR A 1 273 ? 9.217 2.599 -45.262 1.00 98.44 273 THR A O 1
ATOM 2107 N N . PHE A 1 274 ? 8.697 1.493 -47.144 1.00 98.19 274 PHE A N 1
ATOM 2108 C CA . PHE A 1 274 ? 9.814 1.978 -47.953 1.00 98.19 274 PHE A CA 1
ATOM 2109 C C . PHE A 1 274 ? 9.423 2.159 -49.424 1.00 98.19 274 PHE A C 1
ATOM 2111 O O . PHE A 1 274 ? 8.410 1.636 -49.880 1.00 98.19 274 PHE A O 1
ATOM 2118 N N . ASP A 1 275 ? 10.193 2.935 -50.184 1.00 96.81 275 ASP A N 1
ATOM 2119 C CA . ASP A 1 275 ? 9.918 3.171 -51.606 1.00 96.81 275 ASP A CA 1
ATOM 2120 C C . ASP A 1 275 ? 10.566 2.125 -52.536 1.00 96.81 275 ASP A C 1
ATOM 2122 O O . ASP A 1 275 ? 11.308 1.237 -52.112 1.00 96.81 275 ASP A O 1
ATOM 2126 N N . SER A 1 276 ? 10.324 2.241 -53.846 1.00 94.94 276 SER A N 1
ATOM 2127 C CA . SER A 1 276 ? 10.924 1.355 -54.860 1.00 94.94 276 SER A CA 1
ATOM 2128 C C . SER A 1 276 ? 12.456 1.429 -54.960 1.00 94.94 276 SER A C 1
ATOM 2130 O O . SER A 1 276 ? 13.044 0.694 -55.745 1.00 94.94 276 SER A O 1
ATOM 2132 N N . THR A 1 277 ? 13.104 2.352 -54.246 1.00 95.19 277 THR A N 1
ATOM 2133 C CA . THR A 1 277 ? 14.565 2.492 -54.154 1.00 95.19 277 THR A CA 1
ATOM 2134 C C . THR A 1 277 ? 15.119 1.987 -52.822 1.00 95.19 277 THR A C 1
ATOM 2136 O O . THR A 1 277 ? 16.301 2.199 -52.536 1.00 95.19 277 THR A O 1
ATOM 2139 N N . TRP A 1 278 ? 14.285 1.301 -52.030 1.00 97.62 278 TRP A N 1
ATOM 2140 C CA . TRP A 1 278 ? 14.585 0.844 -50.672 1.00 97.62 278 TRP A CA 1
ATOM 2141 C C . TRP A 1 278 ? 14.877 1.992 -49.696 1.00 97.62 278 TRP A C 1
ATOM 2143 O O . TRP A 1 278 ? 15.526 1.796 -48.670 1.00 97.62 278 TRP A O 1
ATOM 2153 N N . GLN A 1 279 ? 14.392 3.204 -49.989 1.00 96.94 279 GLN A N 1
ATOM 2154 C CA . GLN A 1 279 ? 14.413 4.308 -49.036 1.00 96.94 279 GLN A CA 1
ATOM 2155 C C . GLN A 1 279 ? 13.344 4.059 -47.973 1.00 96.94 279 GLN A C 1
ATOM 2157 O O . GLN A 1 279 ? 12.158 4.025 -48.294 1.00 96.94 279 GLN A O 1
ATOM 2162 N N . VAL A 1 280 ? 13.748 3.889 -46.716 1.00 97.56 280 VAL A N 1
ATOM 2163 C CA . VAL A 1 280 ? 12.807 3.675 -45.607 1.00 97.56 280 VAL A CA 1
ATOM 2164 C C . VAL A 1 280 ? 12.089 4.965 -45.269 1.00 97.56 280 VAL A C 1
ATOM 2166 O O . VAL A 1 280 ? 12.717 6.003 -45.165 1.00 97.56 280 VAL A O 1
ATOM 2169 N N . LEU A 1 281 ? 10.774 4.900 -45.116 1.00 97.75 281 LEU A N 1
ATOM 2170 C CA . LEU A 1 281 ? 9.906 6.044 -44.847 1.00 97.75 281 LEU A CA 1
ATOM 2171 C C . LEU A 1 281 ? 9.287 5.960 -43.451 1.00 97.75 281 LEU A C 1
ATOM 2173 O O . LEU A 1 281 ? 9.090 6.987 -42.806 1.00 97.75 281 LEU A O 1
ATOM 2177 N N . ALA A 1 282 ? 9.010 4.745 -42.974 1.00 97.94 282 ALA A N 1
ATOM 2178 C CA . ALA A 1 282 ? 8.526 4.503 -41.623 1.00 97.94 282 ALA A CA 1
ATOM 2179 C C . ALA A 1 282 ? 8.911 3.108 -41.117 1.00 97.94 282 ALA A C 1
ATOM 2181 O O . ALA A 1 282 ? 9.154 2.192 -41.912 1.00 97.94 282 ALA A O 1
ATOM 2182 N N . SER A 1 283 ? 8.917 2.952 -39.796 1.00 97.75 283 SER A N 1
ATOM 2183 C CA . SER A 1 283 ? 8.950 1.654 -39.131 1.00 97.75 283 SER A CA 1
ATOM 2184 C C . SER A 1 283 ? 7.922 1.580 -38.007 1.00 97.75 283 SER A C 1
ATOM 2186 O O . SER A 1 283 ? 7.764 2.520 -37.227 1.00 97.75 283 SER A O 1
ATOM 2188 N N . ASP A 1 284 ? 7.256 0.435 -37.916 1.00 97.81 284 ASP A N 1
ATOM 2189 C CA . ASP A 1 284 ? 6.327 0.091 -36.846 1.00 97.81 284 ASP A CA 1
ATOM 2190 C C . ASP A 1 284 ? 6.851 -1.151 -36.130 1.00 97.81 284 ASP A C 1
ATOM 2192 O O . ASP A 1 284 ? 7.122 -2.173 -36.764 1.00 97.81 284 ASP A O 1
ATOM 2196 N N . ILE A 1 285 ? 7.018 -1.066 -34.816 1.00 97.31 285 ILE A N 1
ATOM 2197 C CA . ILE A 1 285 ? 7.515 -2.162 -33.983 1.00 97.31 285 ILE A CA 1
ATOM 2198 C C . ILE A 1 285 ? 6.407 -2.549 -33.005 1.00 97.31 285 ILE A C 1
ATOM 2200 O O . ILE A 1 285 ? 5.887 -1.681 -32.308 1.00 97.31 285 ILE A O 1
ATOM 2204 N N . ASP A 1 286 ? 6.071 -3.839 -32.951 1.00 96.56 286 ASP A N 1
ATOM 2205 C CA . ASP A 1 286 ? 5.266 -4.463 -31.891 1.00 96.56 286 ASP A CA 1
ATOM 2206 C C . ASP A 1 286 ? 6.124 -5.557 -31.258 1.00 96.56 286 ASP A C 1
ATOM 2208 O O . ASP A 1 286 ? 6.542 -6.512 -31.925 1.00 96.56 286 ASP A O 1
ATOM 2212 N N . GLU A 1 287 ? 6.399 -5.407 -29.971 1.00 96.06 287 GLU A N 1
ATOM 2213 C CA . GLU A 1 287 ? 7.198 -6.348 -29.203 1.00 96.06 287 GLU A CA 1
ATOM 2214 C C . GLU A 1 287 ? 6.547 -6.657 -27.858 1.00 96.06 287 GLU A C 1
ATOM 2216 O O . GLU A 1 287 ? 5.886 -5.819 -27.238 1.00 96.06 287 GLU A O 1
ATOM 2221 N N . SER A 1 288 ? 6.778 -7.882 -27.399 1.00 92.62 288 SER A N 1
ATOM 2222 C CA . SER A 1 288 ? 6.501 -8.299 -26.032 1.00 92.62 288 SER A CA 1
ATOM 2223 C C . SER A 1 288 ? 7.802 -8.756 -25.414 1.00 92.62 288 SER A C 1
ATOM 2225 O O . SER A 1 288 ? 8.562 -9.517 -26.027 1.00 92.62 288 SER A O 1
ATOM 2227 N N . TYR A 1 289 ? 8.053 -8.278 -24.206 1.00 90.06 289 TYR A N 1
ATOM 2228 C CA . TYR A 1 289 ? 9.180 -8.726 -23.416 1.00 90.06 289 TYR A CA 1
ATOM 2229 C C . TYR A 1 289 ? 8.859 -8.698 -21.938 1.00 90.06 289 TYR A C 1
ATOM 2231 O O . TYR A 1 289 ? 8.079 -7.894 -21.442 1.00 90.06 289 TYR A O 1
ATOM 2239 N N . THR A 1 290 ? 9.579 -9.520 -21.205 1.00 79.75 290 THR A N 1
ATOM 2240 C CA . THR A 1 290 ? 9.643 -9.472 -19.763 1.00 79.75 290 THR A CA 1
ATOM 2241 C C . THR A 1 290 ? 10.802 -8.574 -19.338 1.00 79.75 290 THR A C 1
ATOM 2243 O O . THR A 1 290 ? 11.974 -8.908 -19.546 1.00 79.75 290 THR A O 1
ATOM 2246 N N . ALA A 1 291 ? 10.493 -7.434 -18.719 1.00 72.94 291 ALA A N 1
ATOM 2247 C CA . ALA A 1 291 ? 11.481 -6.585 -18.061 1.00 72.94 291 ALA A CA 1
ATOM 2248 C C . ALA A 1 291 ? 11.652 -7.020 -16.610 1.00 72.94 291 ALA A C 1
ATOM 2250 O O . ALA A 1 291 ? 10.675 -7.231 -15.897 1.00 72.94 291 ALA A O 1
ATOM 2251 N N . THR A 1 292 ? 12.894 -7.112 -16.145 1.00 57.34 292 THR A N 1
ATOM 2252 C CA . THR A 1 292 ? 13.159 -7.395 -14.735 1.00 57.34 292 THR A CA 1
ATOM 2253 C C . THR A 1 292 ? 13.726 -6.143 -14.105 1.00 57.34 292 THR A C 1
ATOM 2255 O O . THR A 1 292 ? 14.873 -5.789 -14.360 1.00 57.34 292 THR A O 1
ATOM 2258 N N . MET A 1 293 ? 12.916 -5.471 -13.292 1.00 51.00 293 MET A N 1
ATOM 2259 C CA . MET A 1 293 ? 13.440 -4.540 -12.297 1.00 51.00 293 MET A CA 1
ATOM 2260 C C . MET A 1 293 ? 13.494 -5.184 -10.916 1.00 51.00 293 MET A C 1
ATOM 2262 O O . MET A 1 293 ? 14.035 -4.550 -10.022 1.00 51.00 293 MET A O 1
ATOM 2266 N N . GLY A 1 294 ? 13.037 -6.447 -10.783 1.00 46.66 294 GLY A N 1
ATOM 2267 C CA . GLY A 1 294 ? 13.155 -7.373 -9.646 1.00 46.66 294 GLY A CA 1
ATOM 2268 C C . GLY A 1 294 ? 12.132 -8.445 -9.475 1.00 46.66 294 GLY A C 1
ATOM 2269 O O . GLY A 1 294 ? 12.424 -9.517 -8.961 1.00 46.66 294 GLY A O 1
ATOM 2270 N N . ILE A 1 295 ? 10.939 -8.132 -9.932 1.00 41.28 295 ILE A N 1
ATOM 2271 C CA . ILE A 1 295 ? 10.054 -9.089 -10.536 1.00 41.28 295 ILE A CA 1
ATOM 2272 C C . ILE A 1 295 ? 10.094 -8.804 -12.019 1.00 41.28 295 ILE A C 1
ATOM 2274 O O . ILE A 1 295 ? 10.329 -7.690 -12.496 1.00 41.28 295 ILE A O 1
ATOM 2278 N N . SER A 1 296 ? 9.907 -9.897 -12.721 1.00 55.00 296 SER A N 1
ATOM 2279 C CA . SER A 1 296 ? 9.634 -9.975 -14.131 1.00 55.00 296 SER A CA 1
ATOM 2280 C C . SER A 1 296 ? 8.238 -9.421 -14.421 1.00 55.00 296 SER A C 1
ATOM 2282 O O . SER A 1 296 ? 7.233 -10.045 -14.086 1.00 55.00 296 SER A O 1
ATOM 2284 N N . VAL A 1 297 ? 8.176 -8.243 -15.032 1.00 56.91 297 VAL A N 1
ATOM 2285 C CA . VAL A 1 297 ? 6.936 -7.632 -15.517 1.00 56.91 297 VAL A CA 1
ATOM 2286 C C . VAL A 1 297 ? 6.824 -7.895 -17.005 1.00 56.91 297 VAL A C 1
ATOM 2288 O O . VAL A 1 297 ? 7.768 -7.631 -17.748 1.00 56.91 297 VAL A O 1
ATOM 2291 N N . GLY A 1 298 ? 5.672 -8.407 -17.430 1.00 71.19 298 GLY A N 1
ATOM 2292 C CA . GLY A 1 298 ? 5.336 -8.479 -18.845 1.00 71.19 298 GLY A CA 1
ATOM 2293 C C . GLY A 1 298 ? 5.085 -7.076 -19.387 1.00 71.19 298 GLY A C 1
ATOM 2294 O O . GLY A 1 298 ? 4.255 -6.339 -18.855 1.00 71.19 298 GLY A O 1
ATOM 2295 N N . CYS A 1 299 ? 5.809 -6.722 -20.435 1.00 79.00 299 CYS A N 1
ATOM 2296 C CA . CYS A 1 299 ? 5.733 -5.449 -21.124 1.00 79.00 299 CYS A CA 1
ATOM 2297 C C . CYS A 1 299 ? 5.276 -5.697 -22.554 1.00 79.00 299 CYS A C 1
ATOM 2299 O O . CYS A 1 299 ? 5.751 -6.623 -23.213 1.00 79.00 299 CYS A O 1
ATOM 2301 N N . ARG A 1 300 ? 4.414 -4.821 -23.058 1.00 85.94 300 ARG A N 1
ATOM 2302 C CA . ARG A 1 300 ? 4.136 -4.734 -24.486 1.00 85.94 300 ARG A CA 1
ATOM 2303 C C . ARG A 1 300 ? 4.497 -3.347 -24.971 1.00 85.94 300 ARG A C 1
ATOM 2305 O O . ARG A 1 300 ? 4.000 -2.367 -24.426 1.00 85.94 300 ARG A O 1
ATOM 2312 N N . ALA A 1 301 ? 5.351 -3.260 -25.979 1.00 89.19 301 ALA A N 1
ATOM 2313 C CA . ALA A 1 301 ? 5.752 -1.983 -26.536 1.00 89.19 301 ALA A CA 1
ATOM 2314 C C . ALA A 1 301 ? 5.332 -1.864 -27.994 1.00 89.19 301 ALA A C 1
ATOM 2316 O O . ALA A 1 301 ? 5.497 -2.786 -28.794 1.00 89.19 301 ALA A O 1
ATOM 2317 N N . THR A 1 302 ? 4.803 -0.691 -28.324 1.00 93.94 302 THR A N 1
ATOM 2318 C CA . THR A 1 302 ? 4.489 -0.303 -29.694 1.00 93.94 302 THR A CA 1
ATOM 2319 C C . THR A 1 302 ? 5.195 0.998 -30.020 1.00 93.94 302 THR A C 1
ATOM 2321 O O . THR A 1 302 ? 4.970 2.000 -29.333 1.00 93.94 302 THR A O 1
ATOM 2324 N N . TYR A 1 303 ? 6.010 0.991 -31.071 1.00 95.06 303 TYR A N 1
ATOM 2325 C CA . TYR A 1 303 ? 6.728 2.168 -31.552 1.00 95.06 303 TYR A CA 1
ATOM 2326 C C . TYR A 1 303 ? 6.355 2.461 -32.994 1.00 95.06 303 TYR A C 1
ATOM 2328 O O . TYR A 1 303 ? 6.296 1.551 -33.818 1.00 95.06 303 TYR A O 1
ATOM 2336 N N . HIS A 1 304 ? 6.183 3.740 -33.298 1.00 97.31 304 HIS A N 1
ATOM 2337 C CA . HIS A 1 304 ? 6.086 4.239 -34.660 1.00 97.31 304 HIS A CA 1
ATOM 2338 C C . HIS A 1 304 ? 7.210 5.239 -34.896 1.00 97.31 304 HIS A C 1
ATOM 2340 O O . HIS A 1 304 ? 7.342 6.186 -34.120 1.00 97.31 304 HIS A O 1
ATOM 2346 N N . THR A 1 305 ? 7.999 5.041 -35.953 1.00 97.56 305 THR A N 1
ATOM 2347 C CA . THR A 1 305 ? 9.028 5.985 -36.406 1.00 97.56 305 THR A CA 1
ATOM 2348 C C . THR A 1 305 ? 8.717 6.459 -37.814 1.00 97.56 305 THR A C 1
ATOM 2350 O O . THR A 1 305 ? 8.537 5.639 -38.711 1.00 97.56 305 THR A O 1
ATOM 2353 N N . ALA A 1 306 ? 8.737 7.772 -38.030 1.00 97.62 306 ALA A N 1
ATOM 2354 C CA . ALA A 1 306 ? 8.637 8.388 -39.350 1.00 97.62 306 ALA A CA 1
ATOM 2355 C C . ALA A 1 306 ? 9.975 9.021 -39.757 1.00 97.62 306 ALA A C 1
ATOM 2357 O O . ALA A 1 306 ? 10.657 9.617 -38.920 1.00 97.62 306 ALA A O 1
ATOM 2358 N N . TYR A 1 307 ? 10.331 8.917 -41.040 1.00 97.19 307 TYR A N 1
ATOM 2359 C CA . TYR A 1 307 ? 11.569 9.459 -41.604 1.00 97.19 307 TYR A CA 1
ATOM 2360 C C . TYR A 1 307 ? 11.288 10.543 -42.650 1.00 97.19 307 TYR A C 1
ATOM 2362 O O . TYR A 1 307 ? 10.439 10.393 -43.528 1.00 97.19 307 TYR A O 1
ATOM 2370 N N . GLU A 1 308 ? 12.062 11.623 -42.592 1.00 96.62 308 GLU A N 1
ATOM 2371 C CA . GLU A 1 308 ? 12.068 12.718 -43.559 1.00 96.62 308 GLU A CA 1
ATOM 2372 C C . GLU A 1 308 ? 13.491 12.901 -44.116 1.00 96.62 308 GLU A C 1
ATOM 2374 O O . GLU A 1 308 ? 14.465 12.920 -43.366 1.00 96.62 308 GLU A O 1
ATOM 2379 N N . TYR A 1 309 ? 13.630 13.061 -45.434 1.00 95.38 309 TYR A N 1
ATOM 2380 C CA . TYR A 1 309 ? 14.927 13.229 -46.110 1.00 95.38 309 TYR A CA 1
ATOM 2381 C C . TYR A 1 309 ? 14.983 14.561 -46.851 1.00 95.38 309 TYR A C 1
ATOM 2383 O O . TYR A 1 309 ? 13.976 15.026 -47.386 1.00 95.38 309 TYR A O 1
ATOM 2391 N N . GLY A 1 310 ? 16.167 15.174 -46.919 1.00 91.31 310 GLY A N 1
ATOM 2392 C CA . GLY A 1 310 ? 16.368 16.440 -47.629 1.00 91.31 310 GLY A CA 1
ATOM 2393 C C . GLY A 1 310 ? 15.627 17.637 -47.023 1.00 91.31 310 GLY A C 1
ATOM 2394 O O . GLY A 1 310 ? 15.345 18.598 -47.737 1.00 91.31 310 GLY A O 1
ATOM 2395 N N . THR A 1 311 ? 15.284 17.577 -45.735 1.00 92.50 311 THR A N 1
ATOM 2396 C CA . THR A 1 311 ? 14.536 18.624 -45.023 1.00 92.50 311 THR A CA 1
ATOM 2397 C C . THR A 1 311 ? 15.430 19.431 -44.088 1.00 92.50 311 THR A C 1
ATOM 2399 O O . THR A 1 311 ? 16.312 18.854 -43.456 1.00 92.50 311 THR A O 1
ATOM 2402 N N . GLU A 1 312 ? 15.108 20.709 -43.874 1.00 92.50 312 GLU A N 1
ATOM 2403 C CA . GLU A 1 312 ? 15.796 21.570 -42.891 1.00 92.50 312 GLU A CA 1
ATOM 2404 C C . GLU A 1 312 ? 15.700 21.034 -41.449 1.00 92.50 312 GLU A C 1
ATOM 2406 O O . GLU A 1 312 ? 16.573 21.312 -40.638 1.00 92.50 312 GLU A O 1
ATOM 2411 N N . LYS A 1 313 ? 14.704 20.192 -41.119 1.00 93.38 313 LYS A N 1
ATOM 2412 C CA . LYS A 1 313 ? 14.606 19.536 -39.797 1.00 93.38 313 LYS A CA 1
ATOM 2413 C C . LYS A 1 313 ? 15.818 18.664 -39.451 1.00 93.38 313 LYS A C 1
ATOM 2415 O O . LYS A 1 313 ? 16.084 18.423 -38.275 1.00 93.38 313 LYS A O 1
ATOM 2420 N N . ALA A 1 314 ? 16.523 18.164 -40.464 1.00 93.31 314 ALA A N 1
ATOM 2421 C CA . ALA A 1 314 ? 17.721 17.353 -40.291 1.00 93.31 314 ALA A CA 1
ATOM 2422 C C . ALA A 1 314 ? 18.928 18.192 -39.830 1.00 93.31 314 ALA A C 1
ATOM 2424 O O . ALA A 1 314 ? 19.885 17.643 -39.292 1.00 93.31 314 ALA A O 1
ATOM 2425 N N . GLU A 1 315 ? 18.883 19.512 -40.035 1.00 92.88 315 GLU A N 1
ATOM 2426 C CA . GLU A 1 315 ? 19.938 20.447 -39.656 1.00 92.88 315 GLU A CA 1
ATOM 2427 C C . GLU A 1 315 ? 19.785 20.862 -38.186 1.00 92.88 315 GLU A C 1
ATOM 2429 O O . GLU A 1 315 ? 18.687 21.140 -37.702 1.00 92.88 315 GLU A O 1
ATOM 2434 N N . SER A 1 316 ? 20.900 20.909 -37.460 1.00 91.25 316 SER A N 1
ATOM 2435 C CA . SER A 1 316 ? 20.943 21.289 -36.049 1.00 91.25 316 SER A CA 1
ATOM 2436 C C . SER A 1 316 ? 22.222 22.067 -35.779 1.00 91.25 316 SER A C 1
ATOM 2438 O O . SER A 1 316 ? 23.291 21.616 -36.170 1.00 91.25 316 SER A O 1
ATOM 2440 N N . THR A 1 317 ? 22.130 23.211 -35.094 1.00 92.94 317 THR A N 1
ATOM 2441 C CA . THR A 1 317 ? 23.314 23.992 -34.677 1.00 92.94 317 THR A CA 1
ATOM 2442 C C . THR A 1 317 ? 23.924 23.482 -33.374 1.00 92.94 317 THR A C 1
ATOM 2444 O O . THR A 1 317 ? 24.955 23.971 -32.921 1.00 92.94 317 THR A O 1
ATOM 2447 N N . VAL A 1 318 ? 23.287 22.491 -32.743 1.00 93.31 318 VAL A N 1
ATOM 2448 C CA . VAL A 1 318 ? 23.652 21.981 -31.416 1.00 93.31 318 VAL A CA 1
ATOM 2449 C C . VAL A 1 318 ? 25.080 21.431 -31.387 1.00 93.31 318 VAL A C 1
ATOM 2451 O O . VAL A 1 318 ? 25.766 21.537 -30.366 1.00 93.31 318 VAL A O 1
ATOM 2454 N N . TYR A 1 319 ? 25.548 20.841 -32.490 1.00 93.25 319 TYR A N 1
ATOM 2455 C CA . TYR A 1 319 ? 26.920 20.358 -32.576 1.00 93.25 319 TYR A CA 1
ATOM 2456 C C . TYR A 1 319 ? 27.918 21.514 -32.489 1.00 93.25 319 TYR A C 1
ATOM 2458 O O . TYR A 1 319 ? 28.815 21.489 -31.649 1.00 93.25 319 TYR A O 1
ATOM 2466 N N . GLU A 1 320 ? 27.741 22.546 -33.306 1.00 93.88 320 GLU A N 1
ATOM 2467 C CA . GLU A 1 320 ? 28.586 23.734 -33.337 1.00 93.88 320 GLU A CA 1
ATOM 2468 C C . GLU A 1 320 ? 28.542 24.472 -31.999 1.00 93.88 320 GLU A C 1
ATOM 2470 O O . GLU A 1 320 ? 29.598 24.824 -31.469 1.00 93.88 320 GLU A O 1
ATOM 2475 N N . ASP A 1 321 ? 27.340 24.642 -31.444 1.00 93.31 321 ASP A N 1
ATOM 2476 C CA . ASP A 1 321 ? 27.077 25.428 -30.239 1.00 93.31 321 ASP A CA 1
ATOM 2477 C C . ASP A 1 321 ? 27.603 24.763 -28.955 1.00 93.31 321 ASP A C 1
ATOM 2479 O O . ASP A 1 321 ? 27.944 25.467 -28.003 1.00 93.31 321 ASP A O 1
ATOM 2483 N N . TYR A 1 322 ? 27.667 23.425 -28.903 1.00 94.19 322 TYR A N 1
ATOM 2484 C CA . TYR A 1 322 ? 28.027 22.683 -27.688 1.00 94.19 322 TYR A CA 1
ATOM 2485 C C . TYR A 1 322 ? 29.036 21.546 -27.919 1.00 94.19 322 TYR A C 1
ATOM 2487 O O . TYR A 1 322 ? 30.119 21.545 -27.333 1.00 94.19 322 TYR A O 1
ATOM 2495 N N . TYR A 1 323 ? 28.717 20.557 -28.760 1.00 94.94 323 TYR A N 1
ATOM 2496 C CA . TYR A 1 323 ? 29.505 19.313 -28.823 1.00 94.94 323 TYR A CA 1
ATOM 2497 C C . TYR A 1 323 ? 30.865 19.448 -29.521 1.00 94.94 323 TYR A C 1
ATOM 2499 O O . TYR A 1 323 ? 31.762 18.641 -29.261 1.00 94.94 323 TYR A O 1
ATOM 2507 N N . SER A 1 324 ? 31.053 20.457 -30.373 1.00 92.88 324 SER A N 1
ATOM 2508 C CA . SER A 1 324 ? 32.283 20.678 -31.145 1.00 92.88 324 SER A CA 1
ATOM 2509 C C . SER A 1 324 ? 33.517 20.856 -30.249 1.00 92.88 324 SER A C 1
ATOM 2511 O O . SER A 1 324 ? 34.615 20.400 -30.588 1.00 92.88 324 SER A O 1
ATOM 2513 N N . GLU A 1 325 ? 33.334 21.430 -29.055 1.00 90.62 325 GLU A N 1
ATOM 2514 C CA . GLU A 1 325 ? 34.397 21.582 -28.062 1.00 90.62 325 GLU A CA 1
ATOM 2515 C C . GLU A 1 325 ? 34.871 20.229 -27.503 1.00 90.62 325 GLU A C 1
ATOM 2517 O O . GLU A 1 325 ? 36.048 20.060 -27.176 1.00 90.62 325 GLU A O 1
ATOM 2522 N N . TYR A 1 326 ? 33.975 19.245 -27.409 1.00 90.06 326 TYR A N 1
ATOM 2523 C CA . TYR A 1 326 ? 34.234 17.947 -26.781 1.00 90.06 326 TYR A CA 1
ATOM 2524 C C . TYR A 1 326 ? 34.611 16.858 -27.786 1.00 90.06 326 TYR A C 1
ATOM 2526 O O . TYR A 1 326 ? 35.412 15.984 -27.459 1.00 90.06 326 TYR A O 1
ATOM 2534 N N . ALA A 1 327 ? 34.111 16.936 -29.021 1.00 87.19 327 ALA A N 1
ATOM 2535 C CA . ALA A 1 327 ? 34.384 15.961 -30.079 1.00 87.19 327 ALA A CA 1
ATOM 2536 C C . ALA A 1 327 ? 35.871 15.859 -30.462 1.00 87.19 327 ALA A C 1
ATOM 2538 O O . ALA A 1 327 ? 36.322 14.823 -30.944 1.00 87.19 327 ALA A O 1
ATOM 2539 N N . SER A 1 328 ? 36.646 16.919 -30.217 1.00 80.38 328 SER A N 1
ATOM 2540 C CA . SER A 1 328 ? 38.097 16.956 -30.452 1.00 80.38 328 SER A CA 1
ATOM 2541 C C . SER A 1 328 ? 38.944 16.475 -29.263 1.00 80.38 328 SER A C 1
ATOM 2543 O O . SER A 1 328 ? 40.164 16.341 -29.393 1.00 80.38 328 SER A O 1
ATOM 2545 N N . LYS A 1 329 ? 38.319 16.214 -28.107 1.00 84.62 329 LYS A N 1
ATOM 2546 C CA . LYS A 1 329 ? 38.980 15.765 -26.873 1.00 84.62 329 LYS A CA 1
ATOM 2547 C C . LYS A 1 329 ? 38.943 14.224 -26.769 1.00 84.62 329 LYS A C 1
ATOM 2549 O O . LYS A 1 329 ? 38.052 13.596 -27.341 1.00 84.62 329 LYS A O 1
ATOM 2554 N N . PRO A 1 330 ? 39.893 13.587 -26.050 1.00 83.19 330 PRO A N 1
ATOM 2555 C CA . PRO A 1 330 ? 39.856 12.143 -25.805 1.00 83.19 330 PRO A CA 1
ATOM 2556 C C . PRO A 1 330 ? 38.570 11.692 -25.100 1.00 83.19 330 PRO A C 1
ATOM 2558 O O . PRO A 1 330 ? 37.988 12.460 -24.334 1.00 83.19 330 PRO A O 1
ATOM 2561 N N . ALA A 1 331 ? 38.185 10.427 -25.305 1.00 84.06 331 ALA A N 1
ATOM 2562 C CA . ALA A 1 331 ? 37.112 9.784 -24.547 1.00 84.06 331 ALA A CA 1
ATOM 2563 C C . ALA A 1 331 ? 37.367 9.919 -23.043 1.00 84.06 331 ALA A C 1
ATOM 2565 O O . ALA A 1 331 ? 38.447 9.558 -22.571 1.00 84.06 331 ALA A O 1
ATOM 2566 N N . THR A 1 332 ? 36.374 10.386 -22.297 1.00 81.19 332 THR A N 1
ATOM 2567 C CA . THR A 1 332 ? 36.426 10.434 -20.829 1.00 81.19 332 THR A CA 1
ATOM 2568 C C . THR A 1 332 ? 35.665 9.275 -20.191 1.00 81.19 332 THR A C 1
ATOM 2570 O O . THR A 1 332 ? 35.783 9.069 -18.989 1.00 81.19 332 THR A O 1
ATOM 2573 N N . GLY A 1 333 ? 34.927 8.497 -20.990 1.00 77.38 333 GLY A N 1
ATOM 2574 C CA . GLY A 1 333 ? 33.951 7.533 -20.497 1.00 77.38 333 GLY A CA 1
ATOM 2575 C C . GLY A 1 333 ? 32.606 8.205 -20.217 1.00 77.38 333 GLY A C 1
ATOM 2576 O O . GLY A 1 333 ? 32.404 9.382 -20.524 1.00 77.38 333 GLY A O 1
ATOM 2577 N N . ALA A 1 334 ? 31.673 7.447 -19.653 1.00 65.44 334 ALA A N 1
ATOM 2578 C CA . ALA A 1 334 ? 30.526 8.029 -18.964 1.00 65.44 334 ALA A CA 1
ATOM 2579 C C . ALA A 1 334 ? 30.975 8.459 -17.561 1.00 65.44 334 ALA A C 1
ATOM 2581 O O . ALA A 1 334 ? 31.759 7.730 -16.944 1.00 65.44 334 ALA A O 1
ATOM 2582 N N . GLU A 1 335 ? 30.458 9.570 -17.027 1.00 56.66 335 GLU A N 1
ATOM 2583 C CA . GLU A 1 335 ? 30.404 9.674 -15.565 1.00 56.66 335 GLU A CA 1
ATOM 2584 C C . GLU A 1 335 ? 29.633 8.451 -15.044 1.00 56.66 335 GLU A C 1
ATOM 2586 O O . GLU A 1 335 ? 28.728 7.948 -15.725 1.00 56.66 335 GLU A O 1
ATOM 2591 N N . GLU A 1 336 ? 30.025 7.899 -13.890 1.00 45.84 336 GLU A N 1
ATOM 2592 C CA . GLU A 1 336 ? 29.188 6.881 -13.258 1.00 45.84 336 GLU A CA 1
ATOM 2593 C C . GLU A 1 336 ? 27.826 7.530 -13.020 1.00 45.84 336 GLU A C 1
ATOM 2595 O O . GLU A 1 336 ? 27.699 8.385 -12.149 1.00 45.84 336 GLU A O 1
ATOM 2600 N N . GLU A 1 337 ? 26.831 7.173 -13.838 1.00 48.75 337 GLU A N 1
ATOM 2601 C CA . GLU A 1 337 ? 25.453 7.582 -13.602 1.00 48.75 337 GLU A CA 1
ATOM 2602 C C . GLU A 1 337 ? 25.133 7.186 -12.167 1.00 48.75 337 GLU A C 1
ATOM 2604 O O . GLU A 1 337 ? 25.090 5.989 -11.871 1.00 48.75 337 GLU A O 1
ATOM 2609 N N . SER A 1 338 ? 24.959 8.175 -11.283 1.00 47.50 338 SER A N 1
ATOM 2610 C CA . SER A 1 338 ? 24.434 7.940 -9.943 1.00 47.50 338 SER A CA 1
ATOM 2611 C C . SER A 1 338 ? 23.070 7.284 -10.138 1.00 47.50 338 SER A C 1
ATOM 2613 O O . SER A 1 338 ? 22.127 7.954 -10.563 1.00 47.50 338 SER A O 1
ATOM 2615 N N . PRO A 1 339 ? 22.935 5.974 -9.879 1.00 52.03 339 PRO A N 1
ATOM 2616 C CA . PRO A 1 339 ? 21.780 5.181 -10.295 1.00 52.03 339 PRO A CA 1
ATOM 2617 C C . PRO A 1 339 ? 20.578 5.390 -9.364 1.00 52.03 339 PRO A C 1
ATOM 2619 O O . PRO A 1 339 ? 19.651 4.580 -9.330 1.00 52.03 339 PRO A O 1
ATOM 2622 N N . VAL A 1 340 ? 20.614 6.450 -8.560 1.00 62.91 340 VAL A N 1
ATOM 2623 C CA . VAL A 1 340 ? 19.715 6.679 -7.441 1.00 62.91 340 VAL A CA 1
ATOM 2624 C C . VAL A 1 340 ? 18.445 7.325 -7.985 1.00 62.91 340 VAL A C 1
ATOM 2626 O O . VAL A 1 340 ? 18.319 8.541 -8.084 1.00 62.91 340 VAL A O 1
ATOM 2629 N N . THR A 1 341 ? 17.519 6.470 -8.406 1.00 68.19 341 THR A N 1
ATOM 2630 C CA . THR A 1 341 ? 16.161 6.830 -8.826 1.00 68.19 341 THR A CA 1
ATOM 2631 C C . THR A 1 341 ? 15.175 6.487 -7.712 1.00 68.19 341 THR A C 1
ATOM 2633 O O . THR A 1 341 ? 15.457 5.611 -6.899 1.00 68.19 341 THR A O 1
ATOM 2636 N N . ALA A 1 342 ? 13.994 7.114 -7.690 1.00 68.81 342 ALA A N 1
ATOM 2637 C CA . ALA A 1 342 ? 12.945 6.784 -6.717 1.00 68.81 342 ALA A CA 1
ATOM 2638 C C . ALA A 1 342 ? 12.604 5.284 -6.725 1.00 68.81 342 ALA A C 1
ATOM 2640 O O . ALA A 1 342 ? 12.579 4.644 -5.674 1.00 68.81 342 ALA A O 1
ATOM 2641 N N . ALA A 1 343 ? 12.436 4.712 -7.923 1.00 62.09 343 ALA A N 1
ATOM 2642 C CA . ALA A 1 343 ? 12.200 3.284 -8.111 1.00 62.09 343 ALA A CA 1
ATOM 2643 C C . ALA A 1 343 ? 13.373 2.431 -7.593 1.00 62.09 343 ALA A C 1
ATOM 2645 O O . ALA A 1 343 ? 13.148 1.464 -6.872 1.00 62.09 343 ALA A O 1
ATOM 2646 N N . GLY A 1 344 ? 14.622 2.820 -7.888 1.00 62.94 344 GLY A N 1
ATOM 2647 C CA . GLY A 1 344 ? 15.827 2.132 -7.405 1.00 62.94 344 GLY A CA 1
ATOM 2648 C C . GLY A 1 344 ? 16.047 2.230 -5.886 1.00 62.94 344 GLY A C 1
ATOM 2649 O O . GLY A 1 344 ? 16.596 1.320 -5.259 1.00 62.94 344 GLY A O 1
ATOM 2650 N N . CYS A 1 345 ? 15.605 3.320 -5.263 1.00 70.19 345 CYS A N 1
ATOM 2651 C CA . CYS A 1 345 ? 15.626 3.482 -3.813 1.00 70.19 345 CYS A CA 1
ATOM 2652 C C . CYS A 1 345 ? 14.569 2.603 -3.143 1.00 70.19 345 CYS A C 1
ATOM 2654 O O . CYS A 1 345 ? 14.904 1.828 -2.248 1.00 70.19 345 CYS A O 1
ATOM 2656 N N . LEU A 1 346 ? 13.317 2.671 -3.608 1.00 70.38 346 LEU A N 1
ATOM 2657 C CA . LEU A 1 346 ? 12.217 1.847 -3.100 1.00 70.38 346 LEU A CA 1
ATOM 2658 C C . LEU A 1 346 ? 12.496 0.353 -3.275 1.00 70.38 346 LEU A C 1
ATOM 2660 O O . LEU A 1 346 ? 12.213 -0.430 -2.367 1.00 70.38 346 LEU A O 1
ATOM 2664 N N . SER A 1 347 ? 13.105 -0.040 -4.393 1.00 60.25 347 SER A N 1
ATOM 2665 C CA . SER A 1 347 ? 13.505 -1.424 -4.625 1.00 60.25 347 SER A CA 1
ATOM 2666 C C . SER A 1 347 ? 14.515 -1.918 -3.603 1.00 60.25 347 SER A C 1
ATOM 2668 O O . SER A 1 347 ? 14.346 -2.966 -2.988 1.00 60.25 347 SER A O 1
ATOM 2670 N N . SER A 1 348 ? 15.576 -1.139 -3.397 1.00 65.38 348 SER A N 1
ATOM 2671 C CA . SER A 1 348 ? 16.696 -1.530 -2.542 1.00 65.38 348 SER A CA 1
ATOM 2672 C C . SER A 1 348 ? 16.317 -1.485 -1.061 1.00 65.38 348 SER A C 1
ATOM 2674 O O . SER A 1 348 ? 16.750 -2.323 -0.275 1.00 65.38 348 SER A O 1
ATOM 2676 N N . ALA A 1 349 ? 15.455 -0.541 -0.684 1.00 66.62 349 ALA A N 1
ATOM 2677 C CA . ALA A 1 349 ? 14.942 -0.384 0.668 1.00 66.62 349 ALA A CA 1
ATOM 2678 C C . ALA A 1 349 ? 14.140 -1.592 1.154 1.00 66.62 349 ALA A C 1
ATOM 2680 O O . ALA A 1 349 ? 14.333 -2.035 2.282 1.00 66.62 349 ALA A O 1
ATOM 2681 N N . PHE A 1 350 ? 13.250 -2.135 0.328 1.00 66.25 350 PHE A N 1
ATOM 2682 C CA . PHE A 1 350 ? 12.328 -3.202 0.739 1.00 66.25 350 PHE A CA 1
ATOM 2683 C C . PHE A 1 350 ? 12.728 -4.582 0.227 1.00 66.25 350 PHE A C 1
ATOM 2685 O O . PHE A 1 350 ? 12.072 -5.582 0.521 1.00 66.25 350 PHE A O 1
ATOM 2692 N N . ALA A 1 351 ? 13.871 -4.643 -0.451 1.00 60.44 351 ALA A N 1
ATO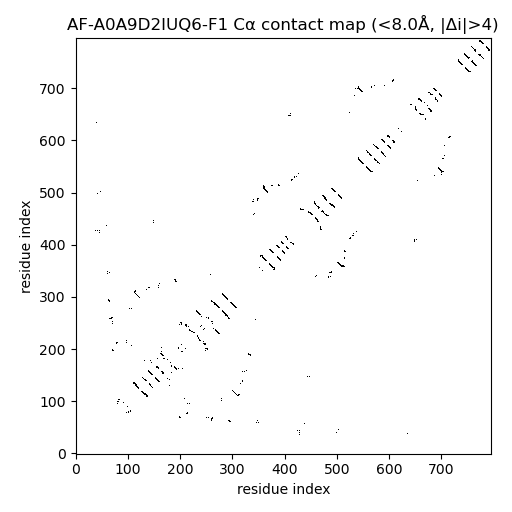M 2693 C CA . ALA A 1 351 ? 14.485 -5.856 -0.931 1.00 60.44 351 ALA A CA 1
ATOM 2694 C C . ALA A 1 351 ? 14.588 -6.989 0.135 1.00 60.44 351 ALA A C 1
ATOM 2696 O O . ALA A 1 351 ? 14.199 -8.136 -0.105 1.00 60.44 351 ALA A O 1
ATOM 2697 N N . PRO A 1 352 ? 15.062 -6.713 1.360 1.00 64.44 352 PRO A N 1
ATOM 2698 C CA . PRO A 1 352 ? 15.137 -7.737 2.402 1.00 64.44 352 PRO A CA 1
ATOM 2699 C C . PRO A 1 352 ? 13.800 -8.413 2.762 1.00 64.44 352 PRO A C 1
ATOM 2701 O O . PRO A 1 352 ? 13.824 -9.565 3.177 1.00 64.44 352 PRO A O 1
ATOM 2704 N N . VAL A 1 353 ? 12.657 -7.737 2.585 1.00 61.25 353 VAL A N 1
ATOM 2705 C CA . VAL A 1 353 ? 11.318 -8.207 3.013 1.00 61.25 353 VAL A CA 1
ATOM 2706 C C . VAL A 1 353 ? 10.717 -9.266 2.083 1.00 61.25 353 VAL A C 1
ATOM 2708 O O . VAL A 1 353 ? 9.861 -10.056 2.483 1.00 61.25 353 VAL A O 1
ATOM 2711 N N . LEU A 1 354 ? 11.138 -9.272 0.819 1.00 53.16 354 LEU A N 1
ATOM 2712 C CA . LEU A 1 354 ? 10.587 -10.162 -0.212 1.00 53.16 354 LEU A CA 1
ATOM 2713 C C . LEU A 1 354 ? 11.494 -11.367 -0.452 1.00 53.16 354 LEU A C 1
ATOM 2715 O O . LEU A 1 354 ? 11.031 -12.424 -0.866 1.00 53.16 354 LEU A O 1
ATOM 2719 N N . GLN A 1 355 ? 12.790 -11.227 -0.159 1.00 59.69 355 GLN A N 1
ATOM 2720 C CA . GLN A 1 355 ? 13.735 -12.348 -0.160 1.00 59.69 355 GLN A CA 1
ATOM 2721 C C . GLN A 1 355 ? 13.589 -13.235 1.080 1.00 59.69 355 GLN A C 1
ATOM 2723 O O . GLN A 1 355 ? 14.099 -14.356 1.115 1.00 59.69 355 GLN A O 1
ATOM 2728 N N . GLY A 1 356 ? 12.915 -12.733 2.110 1.00 65.06 356 GLY A N 1
ATOM 2729 C CA . GLY A 1 356 ? 12.707 -13.441 3.351 1.00 65.06 356 GLY A CA 1
ATOM 2730 C C . GLY A 1 356 ? 12.070 -12.544 4.402 1.00 65.06 356 GLY A C 1
ATOM 2731 O O . GLY A 1 356 ? 11.751 -11.388 4.148 1.00 65.06 356 GLY A O 1
ATOM 2732 N N . PRO A 1 357 ? 11.869 -13.076 5.605 1.00 79.19 357 PRO A N 1
ATOM 2733 C CA . PRO A 1 357 ? 11.251 -12.313 6.663 1.00 79.19 357 PRO A CA 1
ATOM 2734 C C . PRO A 1 357 ? 12.117 -11.140 7.125 1.00 79.19 357 PRO A C 1
ATOM 2736 O O . PRO A 1 357 ? 13.319 -11.292 7.353 1.00 79.19 357 PRO A O 1
ATOM 2739 N N . ALA A 1 358 ? 11.477 -10.002 7.362 1.00 81.62 358 ALA A N 1
ATOM 2740 C CA . ALA A 1 358 ? 12.098 -8.806 7.907 1.00 81.62 358 ALA A CA 1
ATOM 2741 C C . ALA A 1 358 ? 11.380 -8.351 9.179 1.00 81.62 358 ALA A C 1
ATOM 2743 O O . ALA A 1 358 ? 10.161 -8.482 9.296 1.00 81.62 358 ALA A O 1
ATOM 2744 N N . THR A 1 359 ? 12.136 -7.770 10.112 1.00 86.25 359 THR A N 1
ATOM 2745 C CA . THR A 1 359 ? 11.572 -7.053 11.256 1.00 86.25 359 THR A CA 1
ATOM 2746 C C . THR A 1 359 ? 11.919 -5.576 11.159 1.00 86.25 359 THR A C 1
ATOM 2748 O O . THR A 1 359 ? 13.035 -5.190 10.815 1.00 86.25 359 THR A O 1
ATOM 2751 N N . PHE A 1 360 ? 10.961 -4.753 11.539 1.00 84.50 360 PHE A N 1
ATOM 2752 C CA . PHE A 1 360 ? 11.054 -3.319 11.655 1.00 84.50 360 PHE A CA 1
ATOM 2753 C C . PHE A 1 360 ? 10.815 -2.906 13.101 1.00 84.50 360 PHE A C 1
ATOM 2755 O O . PHE A 1 360 ? 9.986 -3.486 13.801 1.00 84.50 360 PHE A O 1
ATOM 2762 N N . ARG A 1 361 ? 11.535 -1.888 13.553 1.00 89.00 361 ARG A N 1
ATOM 2763 C CA . ARG A 1 361 ? 11.160 -1.088 14.708 1.00 89.00 361 ARG A CA 1
ATOM 2764 C C . ARG A 1 361 ? 10.070 -0.116 14.275 1.00 89.00 361 ARG A C 1
ATOM 2766 O O . ARG A 1 361 ? 10.197 0.514 13.229 1.00 89.00 361 ARG A O 1
ATOM 2773 N N . LEU A 1 362 ? 9.027 -0.016 15.085 1.00 83.81 362 LEU A N 1
ATOM 2774 C CA . LEU A 1 362 ? 7.927 0.921 14.922 1.00 83.81 362 LEU A CA 1
ATOM 2775 C C . LEU A 1 362 ? 7.973 1.917 16.083 1.00 83.81 362 LEU A C 1
ATOM 2777 O O . LEU A 1 362 ? 7.599 1.576 17.202 1.00 83.81 362 LEU A O 1
ATOM 2781 N N . GLY A 1 363 ? 8.429 3.134 15.815 1.00 82.06 363 GLY A N 1
ATOM 2782 C CA . GLY A 1 363 ? 8.298 4.258 16.733 1.00 82.06 363 GLY A CA 1
ATOM 2783 C C . GLY A 1 363 ? 6.959 4.945 16.498 1.00 82.06 363 GLY A C 1
ATOM 2784 O O . GLY A 1 363 ? 6.689 5.412 15.398 1.00 82.06 363 GLY A O 1
ATOM 2785 N N . LEU A 1 364 ? 6.105 5.007 17.510 1.00 77.69 364 LEU A N 1
ATOM 2786 C CA . LEU A 1 364 ? 4.850 5.751 17.477 1.00 77.69 364 LEU A CA 1
ATOM 2787 C C . LEU A 1 364 ? 4.963 6.953 18.399 1.00 77.69 364 LEU A C 1
ATOM 2789 O O . LEU A 1 364 ? 5.370 6.820 19.548 1.00 77.69 364 LEU A O 1
ATOM 2793 N N . THR A 1 365 ? 4.534 8.109 17.921 1.00 75.56 365 THR A N 1
ATOM 2794 C CA . THR A 1 365 ? 4.444 9.330 18.715 1.00 75.56 365 THR A CA 1
ATOM 2795 C C . THR A 1 365 ? 2.984 9.745 18.786 1.00 75.56 365 THR A C 1
ATOM 2797 O O . THR A 1 365 ? 2.374 10.038 17.763 1.00 75.56 365 THR A O 1
ATOM 2800 N N . LEU A 1 366 ? 2.411 9.744 19.986 1.00 70.56 366 LEU A N 1
ATOM 2801 C CA . LEU A 1 366 ? 1.052 10.207 20.262 1.00 70.56 366 LEU A CA 1
ATOM 2802 C C . LEU A 1 366 ? 1.160 11.510 21.061 1.00 70.56 366 LEU A C 1
ATOM 2804 O O . LEU A 1 366 ? 1.497 11.489 22.247 1.00 70.56 366 LEU A O 1
ATOM 2808 N N . ASP A 1 367 ? 0.929 12.639 20.394 1.00 74.06 367 ASP A N 1
ATOM 2809 C CA . ASP A 1 367 ? 1.298 13.985 20.845 1.00 74.06 367 ASP A CA 1
ATOM 2810 C C . ASP A 1 367 ? 2.787 14.059 21.251 1.00 74.06 367 ASP A C 1
ATOM 2812 O O . ASP A 1 367 ? 3.654 13.993 20.388 1.00 74.06 367 ASP A O 1
ATOM 2816 N N . ASP A 1 368 ? 3.108 14.145 22.546 1.00 71.56 368 ASP A N 1
ATOM 2817 C CA . ASP A 1 368 ? 4.492 14.207 23.053 1.00 71.56 368 ASP A CA 1
ATOM 2818 C C . ASP A 1 368 ? 5.008 12.854 23.593 1.00 71.56 368 ASP A C 1
ATOM 2820 O O . ASP A 1 368 ? 6.055 12.790 24.245 1.00 71.56 368 ASP A O 1
ATOM 2824 N N . LYS A 1 369 ? 4.264 11.757 23.388 1.00 69.94 369 LYS A N 1
ATOM 2825 C CA . LYS A 1 369 ? 4.575 10.445 23.980 1.00 69.94 369 LYS A CA 1
ATOM 2826 C C . LYS A 1 369 ? 5.041 9.443 22.947 1.00 69.94 369 LYS A C 1
ATOM 2828 O O . LYS A 1 369 ? 4.292 9.094 22.042 1.00 69.94 369 LYS A O 1
ATOM 2833 N N . ALA A 1 370 ? 6.246 8.927 23.158 1.00 79.12 370 ALA A N 1
ATOM 2834 C CA . ALA A 1 370 ? 6.815 7.862 22.350 1.00 79.12 370 ALA A CA 1
ATOM 2835 C C . ALA A 1 370 ? 6.399 6.480 22.878 1.00 79.12 370 ALA A C 1
ATOM 2837 O O . ALA A 1 370 ? 6.530 6.189 24.070 1.00 79.12 370 ALA A O 1
ATOM 2838 N N . VAL A 1 371 ? 5.940 5.624 21.973 1.00 75.06 371 VAL A N 1
ATOM 2839 C CA . VAL A 1 371 ? 5.673 4.203 22.184 1.00 75.06 371 VAL A CA 1
ATOM 2840 C C . VAL A 1 371 ? 6.485 3.429 21.158 1.00 75.06 371 VAL A C 1
ATOM 2842 O O . VAL A 1 371 ? 6.446 3.728 19.971 1.00 75.06 371 VAL A O 1
ATOM 2845 N N . GLU A 1 372 ? 7.219 2.423 21.614 1.00 82.38 372 GLU A N 1
ATOM 2846 C CA . GLU A 1 372 ? 8.026 1.571 20.745 1.00 82.38 372 GLU A CA 1
ATOM 2847 C C . GLU A 1 372 ? 7.317 0.240 20.504 1.00 82.38 372 GLU A C 1
ATOM 2849 O O . GLU A 1 372 ? 6.706 -0.353 21.402 1.00 82.38 372 GLU A O 1
ATOM 2854 N N . GLY A 1 373 ? 7.443 -0.246 19.281 1.00 82.31 373 GLY A N 1
ATOM 2855 C CA . GLY A 1 373 ? 6.937 -1.527 18.846 1.00 82.31 373 GLY A CA 1
ATOM 2856 C C . GLY A 1 373 ? 7.862 -2.181 17.834 1.00 82.31 373 GLY A C 1
ATOM 2857 O O . GLY A 1 373 ? 8.882 -1.637 17.410 1.00 82.31 373 GLY A O 1
ATOM 2858 N N . LEU A 1 374 ? 7.489 -3.389 17.447 1.00 85.31 374 LEU A N 1
ATOM 2859 C CA . LEU A 1 374 ? 8.148 -4.161 16.412 1.00 85.31 374 LEU A CA 1
ATOM 2860 C C . LEU A 1 374 ? 7.100 -4.643 15.422 1.00 85.31 374 LEU A C 1
ATOM 2862 O O . LEU A 1 374 ? 6.018 -5.063 15.828 1.00 85.31 374 LEU A O 1
ATOM 2866 N N . VAL A 1 375 ? 7.441 -4.636 14.140 1.00 82.56 375 VAL A N 1
ATOM 2867 C CA . VAL A 1 375 ? 6.627 -5.254 13.100 1.00 82.56 375 VAL A CA 1
ATOM 2868 C C . VAL A 1 375 ? 7.470 -6.227 12.304 1.00 82.56 375 VAL A C 1
ATOM 2870 O O . VAL A 1 375 ? 8.498 -5.868 11.755 1.00 82.56 375 VAL A O 1
ATOM 2873 N N . TYR A 1 376 ? 7.029 -7.467 12.242 1.00 84.88 376 TYR A N 1
ATOM 2874 C CA . TYR A 1 376 ? 7.572 -8.507 11.400 1.00 84.88 376 TYR A CA 1
ATOM 2875 C C . TYR A 1 376 ? 6.692 -8.695 10.172 1.00 84.88 376 TYR A C 1
ATOM 2877 O O . TYR A 1 376 ? 5.463 -8.733 10.276 1.00 84.88 376 TYR A O 1
ATOM 2885 N N . VAL A 1 377 ? 7.344 -8.878 9.032 1.00 76.94 377 VAL A N 1
ATOM 2886 C CA . VAL A 1 377 ? 6.710 -9.103 7.741 1.00 76.94 377 VAL A CA 1
ATOM 2887 C C . VAL A 1 377 ? 7.406 -10.264 7.058 1.00 76.94 377 VAL A C 1
ATOM 2889 O O . VAL A 1 377 ? 8.629 -10.269 6.919 1.00 76.94 377 VAL A O 1
ATOM 2892 N N . ASN A 1 378 ? 6.622 -11.233 6.606 1.00 73.12 378 ASN A N 1
ATOM 2893 C CA . ASN A 1 378 ? 7.056 -12.265 5.684 1.00 73.12 378 ASN A CA 1
ATOM 2894 C C . ASN A 1 378 ? 6.095 -12.284 4.497 1.00 73.12 378 ASN A C 1
ATOM 2896 O O . ASN A 1 378 ? 4.977 -12.787 4.600 1.00 73.12 378 ASN A O 1
ATOM 2900 N N . ALA A 1 379 ? 6.544 -11.711 3.384 1.00 63.88 379 ALA A N 1
ATOM 2901 C CA . ALA A 1 379 ? 5.776 -11.604 2.146 1.00 63.88 379 ALA A CA 1
ATOM 2902 C C . ALA A 1 379 ? 6.447 -12.352 0.980 1.00 63.88 379 ALA A C 1
ATOM 2904 O O . ALA A 1 379 ? 6.110 -12.116 -0.176 1.00 63.88 379 ALA A O 1
ATOM 2905 N N . ALA A 1 380 ? 7.391 -13.258 1.270 1.00 60.34 380 ALA A N 1
ATOM 2906 C CA . ALA A 1 380 ? 8.077 -14.051 0.245 1.00 60.34 380 ALA A CA 1
ATOM 2907 C C . ALA A 1 380 ? 7.109 -14.953 -0.548 1.00 60.34 380 ALA A C 1
ATOM 2909 O O . ALA A 1 380 ? 7.339 -15.238 -1.721 1.00 60.34 380 ALA A O 1
ATOM 2910 N N . ASP A 1 381 ? 6.011 -15.373 0.085 1.00 61.97 381 ASP A N 1
ATOM 2911 C CA . ASP A 1 381 ? 4.864 -16.013 -0.556 1.00 61.97 381 ASP A CA 1
ATOM 2912 C C . ASP A 1 381 ? 3.600 -15.242 -0.164 1.00 61.97 381 ASP A C 1
ATOM 2914 O O . ASP A 1 381 ? 3.144 -15.322 0.976 1.00 61.97 381 ASP A O 1
ATOM 2918 N N . LEU A 1 382 ? 3.029 -14.492 -1.109 1.00 54.62 382 LEU A N 1
ATOM 2919 C CA . LEU A 1 382 ? 1.821 -13.694 -0.878 1.00 54.62 382 LEU A CA 1
ATOM 2920 C C . LEU A 1 382 ? 0.613 -14.552 -0.465 1.00 54.62 382 LEU A C 1
ATOM 2922 O O . LEU A 1 382 ? -0.269 -14.060 0.235 1.00 54.62 382 LEU A O 1
ATOM 2926 N N . SER A 1 383 ? 0.574 -15.833 -0.850 1.00 55.12 383 SER A N 1
ATOM 2927 C CA . SER A 1 383 ? -0.493 -16.757 -0.442 1.00 55.12 383 SER A CA 1
ATOM 2928 C C . SER A 1 383 ? -0.338 -17.260 0.997 1.00 55.12 383 SER A C 1
ATOM 2930 O O . SER A 1 383 ? -1.314 -17.693 1.608 1.00 55.12 383 SER A O 1
ATOM 2932 N N . ALA A 1 384 ? 0.869 -17.150 1.555 1.00 63.72 384 ALA A N 1
ATOM 2933 C CA . ALA A 1 384 ? 1.220 -17.515 2.924 1.00 63.72 384 ALA A CA 1
ATOM 2934 C C . ALA A 1 384 ? 1.760 -16.309 3.713 1.00 63.72 384 ALA A C 1
ATOM 2936 O O . ALA A 1 384 ? 2.571 -16.477 4.626 1.00 63.72 384 ALA A O 1
ATOM 2937 N N . MET A 1 385 ? 1.324 -15.098 3.347 1.00 66.38 385 MET A N 1
ATOM 2938 C CA . MET A 1 385 ? 1.800 -13.861 3.954 1.00 66.38 385 MET A CA 1
ATOM 2939 C C . MET A 1 385 ? 1.582 -13.884 5.469 1.00 66.38 385 MET A C 1
ATOM 2941 O O . MET A 1 385 ? 0.483 -14.169 5.949 1.00 66.38 385 MET A O 1
ATOM 2945 N N . GLU A 1 386 ? 2.629 -13.535 6.211 1.00 74.12 386 GLU A N 1
ATOM 2946 C CA . GLU A 1 386 ? 2.583 -13.397 7.661 1.00 74.12 386 GLU A CA 1
ATOM 2947 C C . GLU A 1 386 ? 2.936 -11.962 8.052 1.00 74.12 386 GLU A C 1
ATOM 2949 O O . GLU A 1 386 ? 3.983 -11.427 7.678 1.00 74.12 386 GLU A O 1
ATOM 2954 N N . LEU A 1 387 ? 2.065 -11.346 8.843 1.00 76.88 387 LEU A N 1
ATOM 2955 C CA . LEU A 1 387 ? 2.288 -10.036 9.443 1.00 76.88 387 LEU A CA 1
ATOM 2956 C C . LEU A 1 387 ? 2.190 -10.193 10.950 1.00 76.88 387 LEU A C 1
ATOM 2958 O O . LEU A 1 387 ? 1.254 -10.815 11.439 1.00 76.88 387 LEU A O 1
ATOM 2962 N N . ARG A 1 388 ? 3.128 -9.628 11.707 1.00 83.44 388 ARG A N 1
ATOM 2963 C CA . ARG A 1 388 ? 3.059 -9.629 13.173 1.00 83.44 388 ARG A CA 1
ATOM 2964 C C . ARG A 1 388 ? 3.497 -8.286 13.707 1.00 83.44 388 ARG A C 1
ATOM 2966 O O . ARG A 1 388 ? 4.590 -7.844 13.396 1.00 83.44 388 ARG A O 1
ATOM 2973 N N . ALA A 1 389 ? 2.700 -7.670 14.556 1.00 79.75 389 ALA A N 1
ATOM 2974 C CA . ALA A 1 389 ? 3.043 -6.446 15.252 1.00 79.75 389 ALA A CA 1
ATOM 2975 C C . ALA A 1 389 ? 3.025 -6.692 16.760 1.00 79.75 389 ALA A C 1
ATOM 2977 O O . ALA A 1 389 ? 2.135 -7.362 17.284 1.00 79.75 389 ALA A O 1
ATOM 2978 N N . GLN A 1 390 ? 4.000 -6.131 17.463 1.00 81.12 390 GLN A N 1
ATOM 2979 C CA . GLN A 1 390 ? 4.039 -6.103 18.916 1.00 81.12 390 GLN A CA 1
ATOM 2980 C C . GLN A 1 390 ? 4.275 -4.673 19.388 1.00 81.12 390 GLN A C 1
ATOM 2982 O O . GLN A 1 390 ? 5.282 -4.067 19.038 1.00 81.12 390 GLN A O 1
ATOM 2987 N N . ILE A 1 391 ? 3.371 -4.150 20.213 1.00 76.12 391 ILE A N 1
ATOM 2988 C CA . ILE A 1 391 ? 3.474 -2.824 20.825 1.00 76.12 391 ILE A CA 1
ATOM 2989 C C . ILE A 1 391 ? 3.251 -3.010 22.327 1.00 76.12 391 ILE A C 1
ATOM 29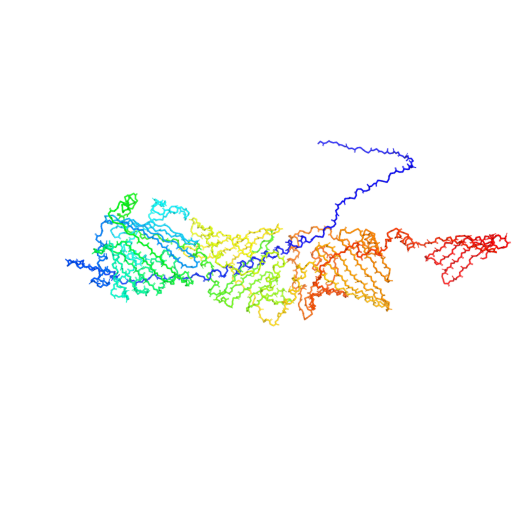91 O O . ILE A 1 391 ? 2.136 -3.270 22.777 1.00 76.12 391 ILE A O 1
ATOM 2995 N N . GLY A 1 392 ? 4.325 -2.942 23.116 1.00 75.50 392 GLY A N 1
ATOM 2996 C CA . GLY A 1 392 ? 4.272 -3.297 24.537 1.00 75.50 392 GLY A CA 1
ATOM 2997 C C . GLY A 1 392 ? 3.775 -4.736 24.763 1.00 75.50 392 GLY A C 1
ATOM 2998 O O . GLY A 1 392 ? 4.391 -5.697 24.295 1.00 75.50 392 GLY A O 1
ATOM 2999 N N . THR A 1 393 ? 2.669 -4.884 25.499 1.00 75.00 393 THR A N 1
ATOM 3000 C CA . THR A 1 393 ? 2.013 -6.175 25.786 1.00 75.00 393 THR A CA 1
ATOM 3001 C C . THR A 1 393 ? 1.007 -6.603 24.718 1.00 75.00 393 THR A C 1
ATOM 3003 O O . THR A 1 393 ? 0.566 -7.753 24.742 1.00 75.00 393 THR A O 1
ATOM 3006 N N . LEU A 1 394 ? 0.646 -5.705 23.796 1.00 73.12 394 LEU A N 1
ATOM 3007 C CA . LEU A 1 394 ? -0.254 -5.999 22.691 1.00 73.12 394 LEU A CA 1
ATOM 3008 C C . LEU A 1 394 ? 0.519 -6.690 21.573 1.00 73.12 394 LEU A C 1
ATOM 3010 O O . LEU A 1 394 ? 1.543 -6.194 21.102 1.00 73.12 394 LEU A O 1
ATOM 3014 N N . TYR A 1 395 ? -0.015 -7.812 21.119 1.00 82.31 395 TYR A N 1
ATOM 3015 C CA . TYR A 1 395 ? 0.452 -8.538 19.955 1.00 82.31 395 TYR A CA 1
ATOM 3016 C C . TYR A 1 395 ? -0.715 -8.756 19.000 1.00 82.31 395 TYR A C 1
ATOM 3018 O O . TYR A 1 395 ? -1.777 -9.222 19.411 1.00 82.31 395 TYR A O 1
ATOM 3026 N N . VAL A 1 396 ? -0.492 -8.456 17.727 1.00 79.31 396 VAL A N 1
ATOM 3027 C CA . VAL A 1 396 ? -1.434 -8.707 16.638 1.00 79.31 396 VAL A CA 1
ATOM 3028 C C . VAL A 1 396 ? -0.692 -9.455 15.546 1.00 79.31 396 VAL A C 1
ATOM 3030 O O . VAL A 1 396 ? 0.431 -9.087 15.213 1.00 79.31 396 VAL A O 1
ATOM 3033 N N . ALA A 1 397 ? -1.294 -10.482 14.968 1.00 81.31 397 ALA A N 1
ATOM 3034 C CA . ALA A 1 397 ? -0.721 -11.162 13.820 1.00 81.31 397 ALA A CA 1
ATOM 3035 C C . ALA A 1 397 ? -1.779 -11.563 12.808 1.00 81.31 397 ALA A C 1
ATOM 3037 O O . ALA A 1 397 ? -2.867 -11.962 13.189 1.00 81.31 397 ALA A O 1
ATOM 3038 N N . TYR A 1 398 ? -1.435 -11.502 11.531 1.00 75.94 398 TYR A N 1
ATOM 3039 C CA . TYR A 1 398 ? -2.153 -12.163 10.457 1.00 75.94 398 TYR A CA 1
ATOM 3040 C C . TYR A 1 398 ? -1.301 -13.336 9.985 1.00 75.94 398 TYR A C 1
ATOM 3042 O O . TYR A 1 398 ? -0.155 -13.135 9.578 1.00 75.94 398 TYR A O 1
ATOM 3050 N N . ALA A 1 399 ? -1.833 -14.551 10.084 1.00 78.81 399 ALA A N 1
ATOM 3051 C CA . ALA A 1 399 ? -1.131 -15.763 9.679 1.00 78.81 399 ALA A CA 1
ATOM 3052 C C . ALA A 1 399 ? -2.134 -16.849 9.286 1.00 78.81 399 ALA A C 1
ATOM 3054 O O . ALA A 1 399 ? -3.136 -17.049 9.963 1.00 78.81 399 ALA A O 1
ATOM 3055 N N . GLY A 1 400 ? -1.871 -17.579 8.201 1.00 73.31 400 GLY A N 1
ATOM 3056 C CA . GLY A 1 400 ? -2.713 -18.719 7.817 1.00 73.31 400 GLY A CA 1
ATOM 3057 C C . GLY A 1 400 ? -4.180 -18.374 7.517 1.00 73.31 400 GLY A C 1
ATOM 3058 O O . GLY A 1 400 ? -5.013 -19.272 7.556 1.00 73.31 400 GLY A O 1
ATOM 3059 N N . GLY A 1 401 ? -4.483 -17.106 7.215 1.00 74.12 401 GLY A N 1
ATOM 3060 C CA . GLY A 1 401 ? -5.828 -16.625 6.886 1.00 74.12 401 GLY A CA 1
ATOM 3061 C C . GLY A 1 401 ? -6.603 -15.989 8.043 1.00 74.12 401 GLY A C 1
ATOM 3062 O O . GLY A 1 401 ? -7.632 -15.384 7.775 1.00 74.12 401 GLY A O 1
ATOM 3063 N N . ASP A 1 402 ? -6.096 -16.042 9.277 1.00 81.19 402 ASP A N 1
ATOM 3064 C CA . ASP A 1 402 ? -6.767 -15.494 10.465 1.00 81.19 402 ASP A CA 1
ATOM 3065 C C . ASP A 1 402 ? -5.959 -14.366 11.121 1.00 81.19 402 ASP A C 1
ATOM 3067 O O . ASP A 1 402 ? -4.733 -14.275 10.978 1.00 81.19 402 ASP A O 1
ATOM 3071 N N . VAL A 1 403 ? -6.654 -13.517 11.882 1.00 82.44 403 VAL A N 1
ATOM 3072 C CA . VAL A 1 403 ? -6.068 -12.488 12.746 1.00 82.44 403 VAL A CA 1
ATOM 3073 C C . VAL A 1 403 ? -6.013 -12.994 14.185 1.00 82.44 403 VAL A C 1
ATOM 3075 O O . VAL A 1 403 ? -7.032 -13.328 14.777 1.00 82.44 403 VAL A O 1
ATOM 3078 N N . TYR A 1 404 ? -4.828 -12.991 14.781 1.00 84.44 404 TYR A N 1
ATOM 3079 C CA . TYR A 1 404 ? -4.559 -13.399 16.153 1.00 84.44 404 TYR A CA 1
ATOM 3080 C C . TYR A 1 404 ? -4.233 -12.187 17.019 1.00 84.44 404 TYR A C 1
ATOM 3082 O O . TYR A 1 404 ? -3.396 -11.358 16.663 1.00 84.44 404 TYR A O 1
ATOM 3090 N N . LEU A 1 405 ? -4.849 -12.115 18.192 1.00 83.00 405 LEU A N 1
ATOM 3091 C CA . LEU A 1 405 ? -4.679 -11.060 19.182 1.00 83.00 405 LEU A CA 1
ATOM 3092 C C . LEU A 1 405 ? -4.174 -11.669 20.490 1.00 83.00 405 LEU A C 1
ATOM 3094 O O . LEU A 1 405 ? -4.751 -12.637 20.991 1.00 83.00 405 LEU A O 1
ATOM 3098 N N . ARG A 1 406 ? -3.121 -11.088 21.073 1.00 85.00 406 ARG A N 1
ATOM 3099 C CA . ARG A 1 406 ? -2.695 -11.386 22.447 1.00 85.00 406 ARG A CA 1
ATOM 3100 C C . ARG A 1 406 ? -2.498 -10.109 23.247 1.00 85.00 406 ARG A C 1
ATOM 3102 O O . ARG A 1 406 ? -1.963 -9.129 22.733 1.00 85.00 406 ARG A O 1
ATOM 3109 N N . ILE A 1 407 ? -2.893 -10.151 24.515 1.00 78.94 407 ILE A N 1
ATOM 3110 C CA . ILE A 1 407 ? -2.575 -9.117 25.503 1.00 78.94 407 ILE A CA 1
ATOM 3111 C C . ILE A 1 407 ? -1.857 -9.826 26.649 1.00 78.94 407 ILE A C 1
ATOM 3113 O O . ILE A 1 407 ? -2.478 -10.514 27.462 1.00 78.94 407 ILE A O 1
ATOM 3117 N N . GLY A 1 408 ? -0.527 -9.718 26.660 1.00 79.81 408 GLY A N 1
ATOM 3118 C CA . GLY A 1 408 ? 0.323 -10.548 27.514 1.00 79.81 408 GLY A CA 1
ATOM 3119 C C . GLY A 1 408 ? 0.076 -12.048 27.312 1.00 79.81 408 GLY A C 1
ATOM 3120 O O . GLY A 1 408 ? -0.208 -12.497 26.202 1.00 79.81 408 GLY A O 1
ATOM 3121 N N . ASP A 1 409 ? 0.178 -12.821 28.395 1.00 79.25 409 ASP A N 1
ATOM 3122 C CA . ASP A 1 409 ? -0.011 -14.279 28.363 1.00 79.25 409 ASP A CA 1
ATOM 3123 C C . ASP A 1 409 ? -1.456 -14.727 28.648 1.00 79.25 409 ASP A C 1
ATOM 3125 O O . ASP A 1 409 ? -1.794 -15.884 28.394 1.00 79.25 409 ASP A O 1
ATOM 3129 N N . ASN A 1 410 ? -2.306 -13.827 29.153 1.00 80.50 410 ASN A N 1
ATOM 3130 C CA . ASN A 1 410 ? -3.619 -14.170 29.712 1.00 80.50 410 ASN A CA 1
ATOM 3131 C C . ASN A 1 410 ? -4.774 -14.063 28.707 1.00 80.50 410 ASN A C 1
ATOM 3133 O O . ASN A 1 410 ? -5.803 -14.714 28.890 1.00 80.50 410 ASN A O 1
ATOM 3137 N N . PHE A 1 411 ? -4.616 -13.263 27.649 1.00 82.88 411 PHE A N 1
ATOM 3138 C CA . PHE A 1 411 ? -5.624 -13.095 26.604 1.00 82.88 411 PHE A CA 1
ATOM 3139 C C . PHE A 1 411 ? -5.105 -13.610 25.265 1.00 82.88 411 PHE A C 1
ATOM 3141 O O . PHE A 1 411 ? -4.046 -13.173 24.805 1.00 82.88 411 PHE A O 1
ATOM 3148 N N . ARG A 1 412 ? -5.870 -14.502 24.625 1.00 90.12 412 ARG A N 1
ATOM 3149 C CA . ARG A 1 412 ? -5.592 -15.034 23.284 1.00 90.12 412 ARG A CA 1
ATOM 3150 C C . ARG A 1 412 ? -6.892 -15.185 22.497 1.00 90.12 412 ARG A C 1
ATOM 3152 O O . ARG A 1 412 ? -7.696 -16.064 22.802 1.00 90.12 412 ARG A O 1
ATOM 3159 N N . GLY A 1 413 ? -7.080 -14.351 21.479 1.00 87.62 413 GLY A N 1
ATOM 3160 C CA . GLY A 1 413 ? -8.253 -14.377 20.603 1.00 87.62 413 GLY A CA 1
ATOM 3161 C C . GLY A 1 413 ? -7.893 -14.499 19.125 1.00 87.62 413 GLY A C 1
ATOM 3162 O O . GLY A 1 413 ? -6.867 -13.963 18.708 1.00 87.62 413 GLY A O 1
ATOM 3163 N N . SER A 1 414 ? -8.722 -15.176 18.337 1.00 89.88 414 SER A N 1
ATOM 3164 C CA . SER A 1 414 ? -8.634 -15.215 16.874 1.00 89.88 414 SER A CA 1
ATOM 3165 C C . SER A 1 414 ? -9.889 -14.630 16.233 1.00 89.88 414 SER A C 1
ATOM 3167 O O . SER A 1 414 ? -10.976 -14.689 16.809 1.00 89.88 414 SER A O 1
ATOM 3169 N N . LEU A 1 415 ? -9.730 -14.044 15.051 1.00 83.00 415 LEU A N 1
ATOM 3170 C CA . LEU A 1 415 ? -10.776 -13.377 14.286 1.00 83.00 415 LEU A CA 1
ATOM 3171 C C . LEU A 1 415 ? -10.569 -13.614 12.793 1.00 83.00 415 LEU A C 1
ATOM 3173 O O . LEU A 1 415 ? -9.439 -13.557 12.306 1.00 83.00 415 LEU A O 1
ATOM 3177 N N . ASP A 1 416 ? -11.668 -13.752 12.061 1.00 79.12 416 ASP A N 1
ATOM 3178 C CA . ASP A 1 416 ? -11.643 -13.635 10.605 1.00 79.12 416 ASP A CA 1
ATOM 3179 C C . ASP A 1 416 ? -11.229 -12.200 10.173 1.00 79.12 416 ASP A C 1
ATOM 3181 O O . ASP A 1 416 ? -11.688 -11.216 10.772 1.00 79.12 416 ASP A O 1
ATOM 3185 N N . PRO A 1 417 ? -10.389 -12.030 9.131 1.00 69.69 417 PRO A N 1
ATOM 3186 C CA . PRO A 1 417 ? -9.925 -10.717 8.678 1.00 69.69 417 PRO A CA 1
ATOM 3187 C C . PRO A 1 417 ? -11.036 -9.756 8.238 1.00 69.69 417 PRO A C 1
ATOM 3189 O O . PRO A 1 417 ? -10.934 -8.554 8.494 1.00 69.69 417 PRO A O 1
ATOM 3192 N N . MET A 1 418 ? -12.110 -10.245 7.603 1.00 67.56 418 MET A N 1
ATOM 3193 C CA . MET A 1 418 ? -13.245 -9.393 7.225 1.00 67.56 418 MET A CA 1
ATOM 3194 C C . MET A 1 418 ? -13.993 -8.899 8.462 1.00 67.56 418 MET A C 1
ATOM 3196 O O . MET A 1 418 ? -14.506 -7.779 8.477 1.00 67.56 418 MET A O 1
ATOM 3200 N N . GLN A 1 419 ? -14.037 -9.707 9.518 1.00 71.62 419 GLN A N 1
ATOM 3201 C CA . GLN A 1 419 ? -14.677 -9.329 10.776 1.00 71.62 419 GLN A CA 1
ATOM 3202 C C . GLN A 1 419 ? -13.821 -8.368 11.591 1.00 71.62 419 GLN A C 1
ATOM 3204 O O . GLN A 1 419 ? -14.341 -7.407 12.161 1.00 71.62 419 GLN A O 1
ATOM 3209 N N . PHE A 1 420 ? -12.499 -8.534 11.549 1.00 67.69 420 PHE A N 1
ATOM 3210 C CA . PHE A 1 420 ? -11.573 -7.522 12.043 1.00 67.69 420 PHE A CA 1
ATOM 3211 C C . PHE A 1 420 ? -11.755 -6.181 11.308 1.00 67.69 420 PHE A C 1
ATOM 3213 O O . PHE A 1 420 ? -11.831 -5.133 11.952 1.00 67.69 420 PHE A O 1
ATOM 3220 N N . ALA A 1 421 ? -11.907 -6.202 9.978 1.00 63.81 421 ALA A N 1
ATOM 3221 C CA . ALA A 1 421 ? -12.191 -5.004 9.187 1.00 63.81 421 ALA A CA 1
ATOM 3222 C C . ALA A 1 421 ? -13.560 -4.386 9.524 1.00 63.81 421 ALA A C 1
ATOM 3224 O O . ALA A 1 421 ? -13.663 -3.172 9.675 1.00 63.81 421 ALA A O 1
ATOM 3225 N N . THR A 1 422 ? -14.596 -5.205 9.719 1.00 66.31 422 THR A N 1
ATOM 3226 C CA . THR A 1 422 ? -15.940 -4.750 10.121 1.00 66.31 422 THR A CA 1
ATOM 3227 C C . THR A 1 422 ? -15.903 -4.048 11.477 1.00 66.31 422 THR A C 1
ATOM 3229 O O . THR A 1 422 ? -16.459 -2.959 11.629 1.00 66.31 422 THR A O 1
ATOM 3232 N N . LEU A 1 423 ? -15.188 -4.621 12.450 1.00 64.50 423 LEU A N 1
ATOM 3233 C CA . LEU A 1 423 ? -14.966 -3.995 13.750 1.00 64.50 423 LEU A CA 1
ATOM 3234 C C . LEU A 1 423 ? -14.206 -2.675 13.612 1.00 64.50 423 LEU A C 1
ATOM 3236 O O . LEU A 1 423 ? -14.583 -1.680 14.230 1.00 64.50 423 LEU A O 1
ATOM 3240 N N . PHE A 1 424 ? -13.159 -2.650 12.787 1.00 59.41 424 PHE A N 1
ATOM 3241 C CA . PHE A 1 424 ? -12.405 -1.435 12.505 1.00 59.41 424 PHE A CA 1
ATOM 3242 C C . PHE A 1 424 ? -13.321 -0.338 11.942 1.00 59.41 424 PHE A C 1
ATOM 3244 O O . PHE A 1 424 ? -13.380 0.745 12.521 1.00 59.41 424 PHE A O 1
ATOM 3251 N N . THR A 1 425 ? -14.116 -0.637 10.910 1.00 62.69 425 THR A N 1
ATOM 3252 C CA . THR A 1 425 ? -15.094 0.292 10.321 1.00 62.69 425 THR A CA 1
ATOM 3253 C C . THR A 1 425 ? -16.134 0.764 11.339 1.00 62.69 425 THR A C 1
ATOM 3255 O O . THR A 1 425 ? -16.416 1.961 11.418 1.00 62.69 425 THR A O 1
ATOM 3258 N N . ALA A 1 426 ? -16.689 -0.139 12.155 1.00 61.81 426 ALA A N 1
ATOM 3259 C CA . ALA A 1 426 ? -17.663 0.212 13.190 1.00 61.81 426 ALA A CA 1
ATOM 3260 C C . ALA A 1 426 ? -17.072 1.180 14.233 1.00 61.81 426 ALA A C 1
ATOM 3262 O O . ALA A 1 426 ? -17.752 2.093 14.712 1.00 61.81 426 ALA A O 1
ATOM 3263 N N . MET A 1 427 ? -15.787 1.018 14.557 1.00 52.47 427 MET A N 1
ATOM 3264 C CA . MET A 1 427 ? -15.067 1.855 15.515 1.00 52.47 427 MET A CA 1
ATOM 3265 C C . MET A 1 427 ? -14.655 3.225 14.947 1.00 52.47 427 MET A C 1
ATOM 3267 O O . MET A 1 427 ? -14.734 4.237 15.652 1.00 52.47 427 MET A O 1
ATOM 3271 N N . THR A 1 428 ? -14.219 3.291 13.688 1.00 52.50 428 THR A N 1
ATOM 3272 C CA . THR A 1 428 ? -13.678 4.517 13.067 1.00 52.50 428 THR A CA 1
ATOM 3273 C C . THR A 1 428 ? -14.726 5.353 12.345 1.00 52.50 428 THR A C 1
ATOM 3275 O O . THR A 1 428 ? -14.610 6.585 12.295 1.00 52.50 428 THR A O 1
ATOM 3278 N N . GLY A 1 429 ? -15.753 4.702 11.798 1.00 52.75 429 GLY A N 1
ATOM 3279 C CA . GLY A 1 429 ? -16.653 5.274 10.800 1.00 52.75 429 GLY A CA 1
ATOM 3280 C C . GLY A 1 429 ? -15.974 5.569 9.455 1.00 52.75 429 GLY A C 1
ATOM 3281 O O . GLY A 1 429 ? -16.531 6.334 8.672 1.00 52.75 429 GLY A O 1
ATOM 3282 N N . GLU A 1 430 ? -14.774 5.030 9.217 1.00 50.09 430 GLU A N 1
ATOM 3283 C CA . GLU A 1 430 ? -13.935 5.239 8.029 1.00 50.09 430 GLU A CA 1
ATOM 3284 C C . GLU A 1 430 ? -13.441 3.872 7.508 1.00 50.09 430 GLU A C 1
ATOM 3286 O O . GLU A 1 430 ? -12.966 3.048 8.291 1.00 50.09 430 GLU A O 1
ATOM 3291 N N . GLY A 1 431 ? -13.568 3.633 6.197 1.00 50.75 431 GLY A N 1
ATOM 3292 C CA . GLY A 1 431 ? -13.256 2.364 5.522 1.00 50.75 431 GLY A CA 1
ATOM 3293 C C . GLY A 1 431 ? -14.509 1.563 5.140 1.00 50.75 431 GLY A C 1
ATOM 3294 O O . GLY A 1 431 ? -15.331 1.246 5.993 1.00 50.75 431 GLY A O 1
ATOM 3295 N N . ASP A 1 432 ? -14.665 1.222 3.860 1.00 46.91 432 ASP A N 1
ATOM 3296 C CA . ASP A 1 432 ? -15.774 0.406 3.325 1.00 46.91 432 ASP A CA 1
ATOM 3297 C C . ASP A 1 432 ? -15.450 -1.103 3.283 1.00 46.91 432 ASP A C 1
ATOM 3299 O O . ASP A 1 432 ? -16.197 -1.884 2.696 1.00 46.91 432 ASP A O 1
ATOM 3303 N N . GLY A 1 433 ? -14.330 -1.518 3.884 1.00 44.44 433 GLY A N 1
ATOM 3304 C CA . GLY A 1 433 ? -13.830 -2.890 3.790 1.00 44.44 433 GLY A CA 1
ATOM 3305 C C . GLY A 1 433 ? -13.346 -3.279 2.386 1.00 44.44 433 GLY A C 1
ATOM 3306 O O . GLY A 1 433 ? -13.146 -4.467 2.136 1.00 44.44 433 GLY A O 1
ATOM 3307 N N . SER A 1 434 ? -13.173 -2.321 1.464 1.00 42.62 434 SER A N 1
ATOM 3308 C CA . SER A 1 434 ? -12.629 -2.592 0.134 1.00 42.62 434 SER A CA 1
ATOM 3309 C C . SER A 1 434 ? -11.163 -3.015 0.197 1.00 42.62 434 SER A C 1
ATOM 3311 O O . SER A 1 434 ? -10.392 -2.612 1.073 1.00 42.62 434 SER A O 1
ATOM 3313 N N . ALA A 1 435 ? -10.794 -3.878 -0.749 1.00 45.81 435 ALA A N 1
ATOM 3314 C CA . ALA A 1 435 ? -9.417 -4.279 -0.969 1.00 45.81 435 ALA A CA 1
ATOM 3315 C C . ALA A 1 435 ? -8.553 -3.049 -1.296 1.00 45.81 435 ALA A C 1
ATOM 3317 O O . ALA A 1 435 ? -8.997 -2.150 -2.007 1.00 45.81 435 ALA A O 1
ATOM 3318 N N . LEU A 1 436 ? -7.317 -3.033 -0.787 1.00 52.72 436 LEU A N 1
ATOM 3319 C CA . LEU A 1 436 ? -6.305 -2.042 -1.157 1.00 52.72 436 LEU A CA 1
ATOM 3320 C C . LEU A 1 436 ? -6.151 -2.014 -2.685 1.00 52.72 436 LEU A C 1
ATOM 3322 O O . LEU A 1 436 ? -5.838 -3.039 -3.290 1.00 52.72 436 LEU A O 1
ATOM 3326 N N . ASP A 1 437 ? -6.355 -0.846 -3.291 1.00 54.50 437 ASP A N 1
ATOM 3327 C CA . ASP A 1 437 ? -6.070 -0.624 -4.708 1.00 54.50 437 ASP A CA 1
ATOM 3328 C C . ASP A 1 437 ? -4.559 -0.430 -4.881 1.00 54.50 437 ASP A C 1
ATOM 3330 O O . ASP A 1 437 ? -4.011 0.655 -4.673 1.00 54.50 437 ASP A O 1
ATOM 3334 N N . THR A 1 438 ? -3.866 -1.525 -5.185 1.00 51.50 438 THR A N 1
ATOM 3335 C CA . THR A 1 438 ? -2.408 -1.541 -5.334 1.00 51.50 438 THR A CA 1
ATOM 3336 C C . THR A 1 438 ? -1.931 -0.681 -6.498 1.00 51.50 438 THR A C 1
ATOM 3338 O O . THR A 1 438 ? -0.854 -0.095 -6.401 1.00 51.50 438 THR A O 1
ATOM 3341 N N . ASP A 1 439 ? -2.730 -0.561 -7.561 1.00 49.22 439 ASP A N 1
ATOM 3342 C CA . ASP A 1 439 ? -2.380 0.221 -8.748 1.00 49.22 439 ASP A CA 1
ATOM 3343 C C . ASP A 1 439 ? -2.471 1.719 -8.434 1.00 49.22 439 ASP A C 1
ATOM 3345 O O . ASP A 1 439 ? -1.549 2.480 -8.736 1.00 49.22 439 ASP A O 1
ATOM 3349 N N . ALA A 1 440 ? -3.520 2.138 -7.718 1.00 58.16 440 ALA A N 1
ATOM 3350 C CA . ALA A 1 440 ? -3.647 3.511 -7.238 1.00 58.16 440 ALA A CA 1
ATOM 3351 C C . ALA A 1 440 ? -2.542 3.886 -6.235 1.00 58.16 440 ALA A C 1
ATOM 3353 O O . ALA A 1 440 ? -2.018 4.999 -6.279 1.00 58.16 440 ALA A O 1
ATOM 3354 N N . LEU A 1 441 ? -2.152 2.968 -5.342 1.00 59.19 441 LEU A N 1
ATOM 3355 C CA . LEU A 1 441 ? -1.052 3.198 -4.397 1.00 59.19 441 LEU A CA 1
ATOM 3356 C C . LEU A 1 441 ? 0.302 3.334 -5.109 1.00 59.19 441 LEU A C 1
ATOM 3358 O O . LEU A 1 441 ? 1.110 4.180 -4.725 1.00 59.19 441 LEU A O 1
ATOM 3362 N N . LEU A 1 442 ? 0.544 2.544 -6.160 1.00 54.78 442 LEU A N 1
ATOM 3363 C CA . LEU A 1 442 ? 1.730 2.668 -7.014 1.00 54.78 442 LEU A CA 1
ATOM 3364 C C . LEU A 1 442 ? 1.766 4.005 -7.748 1.00 54.78 442 LEU A C 1
ATOM 3366 O O . LEU A 1 442 ? 2.804 4.668 -7.775 1.00 54.78 442 LEU A O 1
ATOM 3370 N N . GLU A 1 443 ? 0.637 4.420 -8.321 1.00 56.94 443 GLU A N 1
ATOM 3371 C CA . GLU A 1 443 ? 0.518 5.720 -8.977 1.00 56.94 443 GLU A CA 1
ATOM 3372 C C . GLU A 1 443 ? 0.790 6.865 -7.989 1.00 56.94 443 GLU A C 1
ATOM 3374 O O . GLU A 1 443 ? 1.526 7.798 -8.311 1.00 56.94 443 GLU A O 1
ATOM 3379 N N . GLN A 1 444 ? 0.276 6.762 -6.761 1.00 65.31 444 GLN A N 1
ATOM 3380 C CA . GLN A 1 444 ? 0.479 7.746 -5.694 1.00 65.31 444 GLN A CA 1
ATOM 3381 C C . GLN A 1 444 ? 1.927 7.805 -5.186 1.00 65.31 444 GLN A C 1
ATOM 3383 O O . GLN A 1 444 ? 2.430 8.900 -4.930 1.00 65.31 444 GLN A O 1
ATOM 3388 N N . LEU A 1 445 ? 2.612 6.660 -5.076 1.00 65.81 445 LEU A N 1
ATOM 3389 C CA . LEU A 1 445 ? 4.049 6.606 -4.776 1.00 65.81 445 LEU A CA 1
ATOM 3390 C C . LEU A 1 445 ? 4.883 7.221 -5.908 1.00 65.81 445 LEU A C 1
ATOM 3392 O O . LEU A 1 445 ? 5.820 7.975 -5.647 1.00 65.81 445 LEU A O 1
ATOM 3396 N N . GLY A 1 446 ? 4.534 6.930 -7.164 1.00 58.78 446 GLY A N 1
ATOM 3397 C CA . GLY A 1 446 ? 5.204 7.501 -8.334 1.00 58.78 446 GLY A CA 1
ATOM 3398 C C . GLY A 1 446 ? 4.985 9.009 -8.476 1.00 58.78 446 GLY A C 1
ATOM 3399 O O . GLY A 1 446 ? 5.909 9.748 -8.797 1.00 58.78 446 GLY A O 1
ATOM 3400 N N . GLY A 1 447 ? 3.786 9.496 -8.148 1.00 60.25 447 GLY A N 1
ATOM 3401 C CA . GLY A 1 447 ? 3.467 10.926 -8.122 1.00 60.25 447 GLY A CA 1
ATOM 3402 C C . GLY A 1 447 ? 4.190 11.728 -7.029 1.00 60.25 447 GLY A C 1
ATOM 3403 O O . GLY A 1 447 ? 4.051 12.953 -6.985 1.00 60.25 447 GLY A O 1
ATOM 3404 N N . GLY A 1 448 ? 4.939 11.061 -6.146 1.00 69.88 448 GLY A N 1
ATOM 3405 C CA . GLY A 1 448 ? 5.703 11.675 -5.068 1.00 69.88 448 GLY A CA 1
ATOM 3406 C C . GLY A 1 448 ? 6.871 12.552 -5.532 1.00 69.88 448 GLY A C 1
ATOM 3407 O O . GLY A 1 448 ? 7.340 12.505 -6.668 1.00 69.88 448 GLY A O 1
ATOM 3408 N N . THR A 1 449 ? 7.377 13.378 -4.618 1.00 79.44 449 THR A N 1
ATOM 3409 C CA . THR A 1 449 ? 8.568 14.204 -4.852 1.00 79.44 449 THR A CA 1
ATOM 3410 C C . THR A 1 449 ? 9.816 13.444 -4.425 1.00 79.44 449 THR A C 1
ATOM 3412 O O . THR A 1 449 ? 10.000 13.172 -3.240 1.00 79.44 449 THR A O 1
ATOM 3415 N N . PHE A 1 450 ? 10.686 13.138 -5.388 1.00 81.00 450 PHE A N 1
ATOM 3416 C CA . PHE A 1 450 ? 11.975 12.498 -5.139 1.00 81.00 450 PHE A CA 1
ATOM 3417 C C . PHE A 1 450 ? 13.121 13.509 -5.162 1.00 81.00 450 PHE A C 1
ATOM 3419 O O . PHE A 1 450 ? 13.218 14.333 -6.073 1.00 81.00 450 PHE A O 1
ATOM 3426 N N . THR A 1 451 ? 14.010 13.431 -4.175 1.00 80.69 451 THR A N 1
ATOM 3427 C CA . THR A 1 451 ? 15.193 14.293 -4.073 1.00 80.69 451 THR A CA 1
ATOM 3428 C C . THR A 1 451 ? 16.421 13.494 -3.650 1.00 80.69 451 THR A C 1
ATOM 3430 O O . THR A 1 451 ? 16.318 12.551 -2.870 1.00 80.69 451 THR A O 1
ATOM 3433 N N . VAL A 1 452 ? 17.592 13.890 -4.152 1.00 82.38 452 VAL A N 1
ATOM 3434 C CA . VAL A 1 452 ? 18.899 13.351 -3.748 1.00 82.38 452 VAL A CA 1
ATOM 3435 C C . VAL A 1 452 ? 19.700 14.492 -3.126 1.00 82.38 452 VAL A C 1
ATOM 3437 O O . VAL A 1 452 ? 19.723 15.603 -3.664 1.00 82.38 452 VAL A O 1
ATOM 3440 N N . ALA A 1 453 ? 20.318 14.250 -1.971 1.00 80.81 453 ALA A N 1
ATOM 3441 C CA . ALA A 1 453 ? 21.125 15.250 -1.283 1.00 80.81 453 ALA A CA 1
ATOM 3442 C C . ALA A 1 453 ? 22.391 15.595 -2.084 1.00 80.81 453 ALA A C 1
ATOM 3444 O O . ALA A 1 453 ? 22.944 14.760 -2.795 1.00 80.81 453 ALA A O 1
ATOM 3445 N N . GLN A 1 454 ? 22.889 16.829 -1.940 1.00 74.06 454 GLN A N 1
ATOM 3446 C CA . GLN A 1 454 ? 24.060 17.316 -2.693 1.00 74.06 454 GLN A CA 1
ATOM 3447 C C . GLN A 1 454 ? 25.343 16.511 -2.444 1.00 74.06 454 GLN A C 1
ATOM 3449 O O . GLN A 1 454 ? 26.260 16.555 -3.259 1.00 74.06 454 GLN A O 1
ATOM 3454 N N . ASP A 1 455 ? 25.432 15.812 -1.313 1.00 78.88 455 ASP A N 1
ATOM 3455 C CA . ASP A 1 455 ? 26.561 14.951 -0.967 1.00 78.88 455 ASP A CA 1
ATOM 3456 C C . ASP A 1 455 ? 26.461 13.540 -1.573 1.00 78.88 455 ASP A C 1
ATOM 3458 O O . ASP A 1 455 ? 27.392 12.751 -1.413 1.00 78.88 455 ASP A O 1
ATOM 3462 N N . ASN A 1 456 ? 25.360 13.227 -2.271 1.00 75.38 456 ASN A N 1
ATOM 3463 C CA . ASN A 1 456 ? 25.023 11.906 -2.803 1.00 75.38 456 ASN A CA 1
ATOM 3464 C C . ASN A 1 456 ? 25.077 10.788 -1.744 1.00 75.38 456 ASN A C 1
ATOM 3466 O O . ASN A 1 456 ? 25.344 9.636 -2.079 1.00 75.38 456 ASN A O 1
ATOM 3470 N N . ARG A 1 457 ? 24.847 11.116 -0.463 1.00 83.88 457 ARG A N 1
ATOM 3471 C CA . ARG A 1 457 ? 24.813 10.141 0.643 1.00 83.88 457 ARG A CA 1
ATOM 3472 C C . ARG A 1 457 ? 23.417 9.860 1.180 1.00 83.88 457 ARG A C 1
ATOM 3474 O O . ARG A 1 457 ? 23.256 8.908 1.932 1.00 83.88 457 ARG A O 1
ATOM 3481 N N . SER A 1 458 ? 22.418 10.644 0.786 1.00 89.12 458 SER A N 1
ATOM 3482 C CA . SER A 1 458 ? 21.023 10.404 1.155 1.00 89.12 458 SER A CA 1
ATOM 3483 C C . SER A 1 458 ? 20.059 10.767 0.028 1.00 89.12 458 SER A C 1
ATOM 3485 O O . SER A 1 458 ? 20.353 11.620 -0.815 1.00 89.12 458 SER A O 1
ATOM 3487 N N . ALA A 1 459 ? 18.902 10.112 0.015 1.00 87.06 459 ALA A N 1
ATOM 3488 C CA . ALA A 1 459 ? 17.777 10.443 -0.851 1.00 87.06 459 ALA A CA 1
ATOM 3489 C C . ALA A 1 459 ? 16.467 10.415 -0.057 1.00 87.06 459 ALA A C 1
ATOM 3491 O O . ALA A 1 459 ? 16.374 9.751 0.975 1.00 87.06 459 ALA A O 1
ATOM 3492 N N . ALA A 1 460 ? 15.453 11.122 -0.549 1.00 89.19 460 ALA A N 1
ATOM 3493 C CA . ALA A 1 460 ? 14.130 11.151 0.056 1.00 89.19 460 ALA A CA 1
ATOM 3494 C C . ALA A 1 460 ? 13.025 11.065 -0.999 1.00 89.19 460 ALA A C 1
ATOM 3496 O O . ALA A 1 460 ? 13.128 11.686 -2.061 1.00 89.19 460 ALA A O 1
ATOM 3497 N N . LEU A 1 461 ? 11.964 10.320 -0.685 1.00 82.56 461 LEU A N 1
ATOM 3498 C CA . LEU A 1 461 ? 10.722 10.276 -1.456 1.00 82.56 461 LEU A CA 1
ATOM 3499 C C . LEU A 1 461 ? 9.552 10.669 -0.554 1.00 82.56 461 LEU A C 1
ATOM 3501 O O . LEU A 1 461 ? 9.242 9.951 0.391 1.00 82.56 461 LEU A O 1
ATOM 3505 N N . SER A 1 462 ? 8.872 11.761 -0.888 1.00 85.88 462 SER A N 1
ATOM 3506 C CA . SER A 1 462 ? 7.671 12.223 -0.183 1.00 85.88 462 SER A CA 1
ATOM 3507 C C . SER A 1 462 ? 6.434 11.984 -1.042 1.00 85.88 462 SER A C 1
ATOM 3509 O O . SER A 1 462 ? 6.347 12.514 -2.150 1.00 85.88 462 SER A O 1
ATOM 3511 N N . SER A 1 463 ? 5.477 11.204 -0.545 1.00 79.75 463 SER A N 1
ATOM 3512 C CA . SER A 1 463 ? 4.243 10.830 -1.256 1.00 79.75 463 SER A CA 1
ATOM 3513 C C . SER A 1 463 ? 3.015 10.977 -0.358 1.00 79.75 463 SER A C 1
ATOM 3515 O O . SER A 1 463 ? 3.138 11.055 0.861 1.00 79.75 463 SER A O 1
ATOM 3517 N N . VAL A 1 464 ? 1.816 10.999 -0.943 1.00 82.06 464 VAL A N 1
ATOM 3518 C CA . VAL A 1 464 ? 0.552 10.942 -0.190 1.00 82.06 464 VAL A CA 1
ATOM 3519 C C . VAL A 1 464 ? -0.236 9.734 -0.669 1.00 82.06 464 VAL A C 1
ATOM 3521 O O . VAL A 1 464 ? -0.640 9.682 -1.826 1.00 82.06 464 VAL A O 1
ATOM 3524 N N . LEU A 1 465 ? -0.439 8.768 0.223 1.00 71.06 465 LEU A N 1
ATOM 3525 C CA . LEU A 1 465 ? -1.151 7.527 -0.059 1.00 71.06 465 LEU A CA 1
ATOM 3526 C C . LEU A 1 465 ? -2.593 7.627 0.425 1.00 71.06 465 LEU A C 1
ATOM 3528 O O . LEU A 1 465 ? -2.850 8.126 1.517 1.00 71.06 465 LEU A O 1
ATOM 3532 N N . THR A 1 466 ? -3.537 7.124 -0.361 1.00 69.50 466 THR A N 1
ATOM 3533 C CA . THR A 1 466 ? -4.937 7.008 0.051 1.00 69.50 466 THR A CA 1
ATOM 3534 C C . THR A 1 466 ? -5.209 5.576 0.483 1.00 69.50 466 THR A C 1
ATOM 3536 O O . THR A 1 466 ? -5.298 4.681 -0.352 1.00 69.50 466 THR A O 1
ATOM 3539 N N . ILE A 1 467 ? -5.361 5.352 1.788 1.00 61.78 467 ILE A N 1
ATOM 3540 C CA . ILE A 1 467 ? -5.626 4.026 2.361 1.00 61.78 467 ILE A CA 1
ATOM 3541 C C . ILE A 1 467 ? -6.983 4.063 3.057 1.00 61.78 467 ILE A C 1
ATOM 3543 O O . ILE A 1 467 ? -7.178 4.818 4.008 1.00 61.78 467 ILE A O 1
ATOM 3547 N N . SER A 1 468 ? -7.939 3.262 2.577 1.00 57.16 468 SER A N 1
ATOM 3548 C CA . SER A 1 468 ? -9.298 3.169 3.142 1.00 57.16 468 SER A CA 1
ATOM 3549 C C . SER A 1 468 ? -10.005 4.528 3.289 1.00 57.16 468 SER A C 1
ATOM 3551 O O . SER A 1 468 ? -10.750 4.760 4.241 1.00 57.16 468 SER A O 1
ATOM 3553 N N . GLY A 1 469 ? -9.750 5.445 2.348 1.00 59.91 469 GLY A N 1
ATOM 3554 C CA . GLY A 1 469 ? -10.292 6.808 2.340 1.00 59.91 469 GLY A CA 1
ATOM 3555 C C . GLY A 1 469 ? -9.535 7.824 3.205 1.00 59.91 469 GLY A C 1
ATOM 3556 O O . GLY A 1 469 ? -9.932 8.987 3.235 1.00 59.91 469 GLY A O 1
ATOM 3557 N N . MET A 1 470 ? -8.455 7.423 3.883 1.00 64.25 470 MET A N 1
ATOM 3558 C CA . MET A 1 470 ? -7.567 8.330 4.614 1.00 64.25 470 MET A CA 1
ATOM 3559 C C . MET A 1 470 ? -6.394 8.757 3.735 1.00 64.25 470 MET A C 1
ATOM 3561 O O . MET A 1 470 ? -5.688 7.910 3.189 1.00 64.25 470 MET A O 1
ATOM 3565 N N . GLU A 1 471 ? -6.168 10.067 3.640 1.00 73.31 471 GLU A N 1
ATOM 3566 C CA . GLU A 1 471 ? -4.957 10.630 3.045 1.00 73.31 471 GLU A CA 1
ATOM 3567 C C . GLU A 1 471 ? -3.813 10.558 4.046 1.00 73.31 471 GLU A C 1
ATOM 3569 O O . GLU A 1 471 ? -3.900 11.066 5.169 1.00 73.31 471 GLU A O 1
ATOM 3574 N N . LEU A 1 472 ? -2.729 9.936 3.619 1.00 73.00 472 LEU A N 1
ATOM 3575 C CA . LEU A 1 472 ? -1.623 9.615 4.478 1.00 73.00 472 LEU A CA 1
ATOM 3576 C C . LEU A 1 472 ? -0.308 10.094 3.851 1.00 73.00 472 LEU A C 1
ATOM 3578 O O . LEU A 1 472 ? 0.158 9.500 2.878 1.00 73.00 472 LEU A O 1
ATOM 3582 N N . PRO A 1 473 ? 0.313 11.149 4.398 1.00 81.75 473 PRO A N 1
ATOM 3583 C CA . PRO A 1 473 ? 1.627 11.581 3.951 1.00 81.75 473 PRO A CA 1
ATOM 3584 C C . PRO A 1 473 ? 2.677 10.565 4.402 1.00 81.75 473 PRO A C 1
ATOM 3586 O O . PRO A 1 473 ? 2.709 10.188 5.574 1.00 81.75 473 PRO A O 1
ATOM 3589 N N . VAL A 1 474 ? 3.520 10.119 3.480 1.00 81.31 474 VAL A N 1
ATOM 3590 C CA . VAL A 1 474 ? 4.597 9.163 3.734 1.00 81.31 474 VAL A CA 1
ATOM 3591 C C . VAL A 1 474 ? 5.898 9.728 3.198 1.00 81.31 474 VAL A C 1
ATOM 3593 O O . VAL A 1 474 ? 6.001 10.060 2.017 1.00 81.31 474 VAL A O 1
ATOM 3596 N N . ASP A 1 475 ? 6.896 9.784 4.067 1.00 85.19 475 ASP A N 1
ATOM 3597 C CA . ASP A 1 475 ? 8.241 10.231 3.751 1.00 85.19 475 ASP A CA 1
ATOM 3598 C C . ASP A 1 475 ? 9.210 9.061 3.927 1.00 85.19 475 ASP A C 1
ATOM 3600 O O . ASP A 1 475 ? 9.410 8.559 5.035 1.00 85.19 475 ASP A O 1
ATOM 3604 N N . PHE A 1 476 ? 9.808 8.620 2.824 1.00 86.06 476 PHE A N 1
ATOM 3605 C CA . PHE A 1 476 ? 10.871 7.623 2.817 1.00 86.06 476 PHE A CA 1
ATOM 3606 C C . PHE A 1 476 ? 12.222 8.330 2.854 1.00 86.06 476 PHE A C 1
ATOM 3608 O O . PHE A 1 476 ? 12.490 9.187 2.010 1.00 86.06 476 PHE A O 1
ATOM 3615 N N . ALA A 1 477 ? 13.081 7.928 3.784 1.00 89.50 477 ALA A N 1
ATOM 3616 C CA . ALA A 1 477 ? 14.477 8.327 3.852 1.00 89.50 477 ALA A CA 1
ATOM 3617 C C . ALA A 1 477 ? 15.374 7.142 3.480 1.00 89.50 477 ALA A C 1
ATOM 3619 O O . ALA A 1 477 ? 15.203 6.024 3.976 1.00 89.50 477 ALA A O 1
ATOM 3620 N N . PHE A 1 478 ? 16.338 7.396 2.601 1.00 87.19 478 PHE A N 1
ATOM 3621 C CA . PHE A 1 478 ? 17.271 6.395 2.105 1.00 87.19 478 PHE A CA 1
ATOM 3622 C C . PHE A 1 478 ? 18.711 6.822 2.369 1.00 87.19 478 PHE A C 1
ATOM 3624 O O . PHE A 1 478 ? 19.092 7.953 2.058 1.00 87.19 478 PHE A O 1
ATOM 3631 N N . ASP A 1 479 ? 19.517 5.879 2.845 1.00 87.12 479 ASP A N 1
ATOM 3632 C CA . ASP A 1 479 ? 20.967 6.013 2.941 1.00 87.12 479 ASP A CA 1
ATOM 3633 C C . ASP A 1 479 ? 21.629 5.479 1.671 1.00 87.12 479 ASP A C 1
ATOM 3635 O O . ASP A 1 479 ? 21.285 4.399 1.182 1.00 87.12 479 ASP A O 1
ATOM 3639 N N . ILE A 1 480 ? 22.610 6.219 1.155 1.00 82.56 480 ILE A N 1
ATOM 3640 C CA . ILE A 1 480 ? 23.426 5.835 0.000 1.00 82.56 480 ILE A CA 1
ATOM 3641 C C . ILE A 1 480 ? 24.861 5.607 0.489 1.00 82.56 480 ILE A C 1
ATOM 3643 O O . ILE A 1 480 ? 25.498 6.496 1.067 1.00 82.56 480 ILE A O 1
ATOM 3647 N N . ALA A 1 481 ? 25.383 4.400 0.273 1.00 76.69 481 ALA A N 1
ATOM 3648 C CA . ALA A 1 481 ? 26.731 4.031 0.690 1.00 76.69 481 ALA A CA 1
ATOM 3649 C C . ALA A 1 481 ? 27.816 4.818 -0.070 1.00 76.69 481 ALA A C 1
ATOM 3651 O O . ALA A 1 481 ? 27.558 5.507 -1.055 1.00 76.69 481 ALA A O 1
ATOM 3652 N N . GLU A 1 482 ? 29.076 4.699 0.370 1.00 73.50 482 GLU A N 1
ATOM 3653 C CA . GLU A 1 482 ? 30.194 5.438 -0.249 1.00 73.50 482 GLU A CA 1
ATOM 3654 C C . GLU A 1 482 ? 30.409 5.110 -1.730 1.00 73.50 482 GLU A C 1
ATOM 3656 O O . GLU A 1 482 ? 31.009 5.905 -2.448 1.00 73.50 482 GLU A O 1
ATOM 3661 N N . ASP A 1 483 ? 29.943 3.940 -2.168 1.00 62.88 483 ASP A N 1
ATOM 3662 C CA . ASP A 1 483 ? 30.018 3.491 -3.555 1.00 62.88 483 ASP A CA 1
ATOM 3663 C C . ASP A 1 483 ? 29.010 4.196 -4.478 1.00 62.88 483 ASP A C 1
ATOM 3665 O O . ASP A 1 483 ? 29.038 3.954 -5.683 1.00 62.88 483 ASP A O 1
ATOM 3669 N N . GLY A 1 484 ? 28.122 5.035 -3.927 1.00 61.12 484 GLY A N 1
ATOM 3670 C CA . GLY A 1 484 ? 27.090 5.771 -4.658 1.00 61.12 484 GLY A CA 1
ATOM 3671 C C . GLY A 1 484 ? 25.997 4.889 -5.268 1.00 61.12 484 GLY A C 1
ATOM 3672 O O . GLY A 1 484 ? 25.179 5.383 -6.038 1.00 61.12 484 GLY A O 1
ATOM 3673 N N . LYS A 1 485 ? 25.992 3.584 -4.971 1.00 59.59 485 LYS A N 1
ATOM 3674 C CA . LYS A 1 485 ? 25.182 2.568 -5.665 1.00 59.59 485 LYS A CA 1
ATOM 3675 C C . LYS A 1 485 ? 24.365 1.718 -4.707 1.00 59.59 485 LYS A C 1
ATOM 3677 O O . LYS A 1 485 ? 23.256 1.317 -5.051 1.00 59.59 485 LYS A O 1
ATOM 3682 N N . THR A 1 486 ? 24.902 1.422 -3.530 1.00 67.75 486 THR A N 1
ATOM 3683 C CA . THR A 1 486 ? 24.203 0.645 -2.512 1.00 67.75 486 THR A CA 1
ATOM 3684 C C . THR A 1 486 ? 23.271 1.572 -1.744 1.00 67.75 486 THR A C 1
ATOM 3686 O O . THR A 1 486 ? 23.729 2.500 -1.080 1.00 67.75 486 THR A O 1
ATOM 3689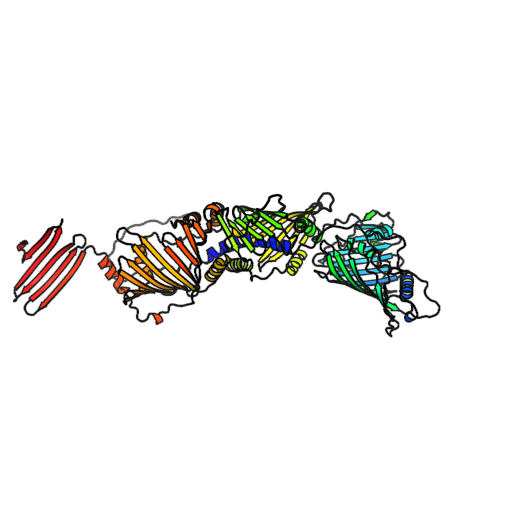 N N . VAL A 1 487 ? 21.967 1.312 -1.839 1.00 73.75 487 VAL A N 1
ATOM 3690 C CA . VAL A 1 487 ? 20.924 2.077 -1.150 1.00 73.75 487 VAL A CA 1
ATOM 3691 C C . VAL A 1 487 ? 20.266 1.204 -0.085 1.00 73.75 487 VAL A C 1
ATOM 3693 O O . VAL A 1 487 ? 19.948 0.045 -0.347 1.00 73.75 487 VAL A O 1
ATOM 3696 N N . SER A 1 488 ? 20.029 1.757 1.100 1.00 80.00 488 SER A N 1
ATOM 3697 C CA . SER A 1 488 ? 19.245 1.119 2.162 1.00 80.00 488 SER A CA 1
ATOM 3698 C C . SER A 1 488 ? 18.159 2.051 2.680 1.00 80.00 488 SER A C 1
ATOM 3700 O O . SER A 1 488 ? 18.297 3.271 2.628 1.00 80.00 488 SER A O 1
ATOM 3702 N N . LEU A 1 489 ? 17.078 1.471 3.198 1.00 82.06 489 LEU A N 1
ATOM 3703 C CA . LEU A 1 489 ? 16.075 2.231 3.936 1.00 82.06 489 LEU A CA 1
ATOM 3704 C C . LEU A 1 489 ? 16.675 2.698 5.262 1.00 82.06 489 LEU A C 1
ATOM 3706 O O . LEU A 1 489 ? 17.102 1.855 6.053 1.00 82.06 489 LEU A O 1
ATOM 3710 N N . ASP A 1 490 ? 16.664 4.002 5.504 1.00 87.56 490 ASP A N 1
ATOM 3711 C CA . ASP A 1 490 ? 16.899 4.553 6.838 1.00 87.56 490 ASP A CA 1
ATOM 3712 C C . ASP A 1 490 ? 15.588 4.489 7.631 1.00 87.56 490 ASP A C 1
ATOM 3714 O O . ASP A 1 490 ? 15.454 3.735 8.602 1.00 87.56 490 ASP A O 1
ATOM 3718 N N . SER A 1 491 ? 14.570 5.199 7.138 1.00 85.56 491 SER A N 1
ATOM 3719 C CA . SER A 1 491 ? 13.271 5.270 7.795 1.00 85.56 491 SER A CA 1
ATOM 3720 C C . SER A 1 491 ? 12.108 5.509 6.830 1.00 85.56 491 SER A C 1
ATOM 3722 O O . SER A 1 491 ? 12.266 6.035 5.728 1.00 85.56 491 SER A O 1
ATOM 3724 N N . VAL A 1 492 ? 10.912 5.110 7.257 1.00 84.31 492 VAL A N 1
ATOM 3725 C CA . VAL A 1 492 ? 9.636 5.552 6.683 1.00 84.31 492 VAL A CA 1
ATOM 3726 C C . VAL A 1 492 ? 8.903 6.306 7.766 1.00 84.31 492 VAL A C 1
ATOM 3728 O O . VAL A 1 492 ? 8.678 5.753 8.840 1.00 84.31 492 VAL A O 1
ATOM 3731 N N . THR A 1 493 ? 8.509 7.540 7.498 1.00 85.38 493 THR A N 1
ATOM 3732 C CA . THR A 1 493 ? 7.787 8.356 8.468 1.00 85.38 493 THR A CA 1
ATOM 3733 C C . THR A 1 493 ? 6.439 8.796 7.933 1.00 85.38 493 THR A C 1
ATOM 3735 O O . THR A 1 493 ? 6.234 8.946 6.732 1.00 85.38 493 THR A O 1
ATOM 3738 N N . THR A 1 494 ? 5.495 8.984 8.845 1.00 81.94 494 THR A N 1
ATOM 3739 C CA . THR A 1 494 ? 4.220 9.636 8.568 1.00 81.94 494 THR A CA 1
ATOM 3740 C C . THR A 1 494 ? 3.842 10.514 9.750 1.00 81.94 494 THR A C 1
ATOM 3742 O O . THR A 1 494 ? 4.138 10.189 10.904 1.00 81.94 494 THR A O 1
ATOM 3745 N N . GLN A 1 495 ? 3.192 11.640 9.467 1.00 82.75 495 GLN A N 1
ATOM 3746 C CA . GLN A 1 495 ? 2.606 12.508 10.480 1.00 82.75 495 GLN A CA 1
ATOM 3747 C C . GLN A 1 495 ? 1.206 12.926 10.069 1.00 82.75 495 GLN A C 1
ATOM 3749 O O . GLN A 1 495 ? 0.974 13.427 8.971 1.00 82.75 495 GLN A O 1
ATOM 3754 N N . LEU A 1 496 ? 0.265 12.756 10.985 1.00 74.44 496 LEU A N 1
ATOM 3755 C CA . LEU A 1 496 ? -1.148 12.974 10.734 1.00 74.44 496 LEU A CA 1
ATOM 3756 C C . LEU A 1 496 ? -1.841 13.518 11.980 1.00 74.44 496 LEU A C 1
ATOM 3758 O O . LEU A 1 496 ? -1.410 13.308 13.111 1.00 74.44 496 LEU A O 1
ATOM 3762 N N . THR A 1 497 ? -2.918 14.273 11.768 1.00 71.06 497 THR A N 1
ATOM 3763 C CA . THR A 1 497 ? -3.754 14.787 12.858 1.00 71.06 497 THR A CA 1
ATOM 3764 C C . THR A 1 497 ? -5.083 14.050 12.861 1.00 71.06 497 THR A C 1
ATOM 3766 O O . THR A 1 497 ? -5.934 14.304 12.010 1.00 71.06 497 THR A O 1
ATOM 3769 N N . LEU A 1 498 ? -5.295 13.178 13.845 1.00 59.88 498 LEU A N 1
ATOM 3770 C CA . LEU A 1 498 ? -6.539 12.422 13.992 1.00 59.88 498 LEU A CA 1
ATOM 3771 C C . LEU A 1 498 ? -7.326 12.924 15.189 1.00 59.88 498 LEU A C 1
ATOM 3773 O O . LEU A 1 498 ? -6.849 12.925 16.318 1.00 59.88 498 LEU A O 1
ATOM 3777 N N . ALA A 1 499 ? -8.559 13.371 14.947 1.00 56.25 499 ALA A N 1
ATOM 3778 C CA . ALA A 1 499 ? -9.480 13.827 15.992 1.00 56.25 499 ALA A CA 1
ATOM 3779 C C . ALA A 1 499 ? -8.909 14.899 16.962 1.00 56.25 499 ALA A C 1
ATOM 3781 O O . ALA A 1 499 ? -9.438 15.069 18.064 1.00 56.25 499 ALA A O 1
ATOM 3782 N N . GLY A 1 500 ? -7.894 15.660 16.527 1.00 62.38 500 GLY A N 1
ATOM 3783 C CA . GLY A 1 500 ? -7.210 16.699 17.309 1.00 62.38 500 GLY A CA 1
ATOM 3784 C C . GLY A 1 500 ? -5.915 16.259 18.004 1.00 62.38 500 GLY A C 1
ATOM 3785 O O . GLY A 1 500 ? -5.350 17.074 18.723 1.00 62.38 500 GLY A O 1
ATOM 3786 N N . MET A 1 501 ? -5.468 15.020 17.788 1.00 63.69 501 MET A N 1
ATOM 3787 C CA . MET A 1 501 ? -4.214 14.443 18.288 1.00 63.69 501 MET A CA 1
ATOM 3788 C C . MET A 1 501 ? -3.181 14.376 17.169 1.00 63.69 501 MET A C 1
ATOM 3790 O O . MET A 1 501 ? -3.535 14.011 16.044 1.00 63.69 501 MET A O 1
ATOM 3794 N N . GLN A 1 502 ? -1.925 14.700 17.468 1.00 75.25 502 GLN A N 1
ATOM 3795 C CA . GLN A 1 502 ? -0.819 14.452 16.549 1.00 75.25 502 GLN A CA 1
ATOM 3796 C C . GLN A 1 502 ? -0.369 13.001 16.675 1.00 75.25 502 GLN A C 1
ATOM 3798 O O . GLN A 1 502 ? -0.030 12.535 17.758 1.00 75.25 502 GLN A O 1
ATOM 3803 N N . VAL A 1 503 ? -0.378 12.286 15.557 1.00 74.44 503 VAL A N 1
ATOM 3804 C CA . VAL A 1 503 ? 0.116 10.916 15.467 1.00 74.44 503 VAL A CA 1
ATOM 3805 C C . VAL A 1 503 ? 1.288 10.923 14.500 1.00 74.44 503 VAL A C 1
ATOM 3807 O O . VAL A 1 503 ? 1.135 11.269 13.330 1.00 74.44 503 VAL A O 1
ATOM 3810 N N . GLY A 1 504 ? 2.461 10.574 15.008 1.00 79.56 504 GLY A N 1
ATOM 3811 C CA . GLY A 1 504 ? 3.642 10.270 14.216 1.00 79.56 504 GLY A CA 1
ATOM 3812 C C . GLY A 1 504 ? 3.887 8.769 14.217 1.00 79.56 504 GLY A C 1
ATOM 3813 O O . GLY A 1 504 ? 3.707 8.116 15.245 1.00 79.56 504 GLY A O 1
ATOM 3814 N N . ALA A 1 505 ? 4.317 8.223 13.089 1.00 80.00 505 ALA A N 1
ATOM 3815 C CA . ALA A 1 505 ? 4.883 6.885 13.045 1.00 80.00 505 ALA A CA 1
ATOM 3816 C C . ALA A 1 505 ? 6.197 6.904 12.269 1.00 80.00 505 ALA A C 1
ATOM 3818 O O . ALA A 1 505 ? 6.319 7.606 11.268 1.00 80.00 505 ALA A O 1
ATOM 3819 N N . GLU A 1 506 ? 7.161 6.133 12.748 1.00 85.62 506 GLU A N 1
ATOM 3820 C CA . GLU A 1 506 ? 8.462 5.909 12.136 1.00 85.62 506 GLU A CA 1
ATOM 3821 C C . GLU A 1 506 ? 8.719 4.405 12.074 1.00 85.62 506 GLU A C 1
ATOM 3823 O O . GLU A 1 506 ? 8.617 3.697 13.078 1.00 85.62 506 GLU A O 1
ATOM 3828 N N . LEU A 1 507 ? 9.071 3.915 10.893 1.00 81.62 507 LEU A N 1
ATOM 3829 C CA . LEU A 1 507 ? 9.457 2.538 10.645 1.00 81.62 507 LEU A CA 1
ATOM 3830 C C . LEU A 1 507 ? 10.934 2.496 10.250 1.00 81.62 507 LEU A C 1
ATOM 3832 O O . LEU A 1 507 ? 11.339 3.208 9.340 1.00 81.62 507 LEU A O 1
ATOM 3836 N N . SER A 1 508 ? 11.732 1.646 10.892 1.00 85.88 508 SER A N 1
ATOM 3837 C CA . SER A 1 508 ? 13.153 1.426 10.557 1.00 85.88 508 SER A CA 1
ATOM 3838 C C . SER A 1 508 ? 13.510 -0.051 10.696 1.00 85.88 508 SER A C 1
ATOM 3840 O O . SER A 1 508 ? 12.862 -0.767 11.456 1.00 85.88 508 SER A O 1
ATOM 3842 N N . TYR A 1 509 ? 14.514 -0.558 9.976 1.00 84.69 509 TYR A N 1
ATOM 3843 C CA . TYR A 1 509 ? 14.905 -1.970 10.103 1.00 84.69 509 TYR A CA 1
ATOM 3844 C C . TYR A 1 509 ? 15.370 -2.320 11.521 1.00 84.69 509 TYR A C 1
ATOM 3846 O O . TYR A 1 509 ? 16.039 -1.543 12.201 1.00 84.69 509 TYR A O 1
ATOM 3854 N N . SER A 1 510 ? 15.047 -3.535 11.962 1.00 87.31 510 SER A N 1
ATOM 3855 C CA . SER A 1 510 ? 15.432 -4.055 13.269 1.00 87.31 510 SER A CA 1
ATOM 3856 C C . SER A 1 510 ? 15.870 -5.513 13.182 1.00 87.31 510 SER A C 1
ATOM 3858 O O . SER A 1 510 ? 15.345 -6.304 12.406 1.00 87.31 510 SER A O 1
ATOM 3860 N N . SER A 1 511 ? 16.828 -5.885 14.030 1.00 88.69 511 SER A N 1
ATOM 3861 C CA . SER A 1 511 ? 17.242 -7.282 14.230 1.00 88.69 511 SER A CA 1
ATOM 3862 C C . SER A 1 511 ? 16.489 -7.969 15.374 1.00 88.69 511 SER A C 1
ATOM 3864 O O . SER A 1 511 ? 16.738 -9.139 15.666 1.00 88.69 511 SER A O 1
ATOM 3866 N N . ALA A 1 512 ? 15.579 -7.254 16.042 1.00 90.25 512 ALA A N 1
ATOM 3867 C CA . ALA A 1 512 ? 14.743 -7.833 17.081 1.00 90.25 512 ALA A CA 1
ATOM 3868 C C . ALA A 1 512 ? 13.754 -8.851 16.489 1.00 90.25 512 ALA A C 1
ATOM 3870 O O . ALA A 1 512 ? 13.346 -8.766 15.330 1.00 90.25 512 ALA A O 1
ATOM 3871 N N . SER A 1 513 ? 13.356 -9.828 17.296 1.00 89.00 513 SER A N 1
ATOM 3872 C CA . SER A 1 513 ? 12.371 -10.836 16.910 1.00 89.00 513 SER A CA 1
ATOM 3873 C C . SER A 1 513 ? 10.989 -10.463 17.427 1.00 89.00 513 SER A C 1
ATOM 3875 O O . SER A 1 513 ? 10.845 -10.143 18.607 1.00 89.00 513 SER A O 1
ATOM 3877 N N . VAL A 1 514 ? 9.975 -10.605 16.578 1.00 87.12 514 VAL A N 1
ATOM 3878 C CA . VAL A 1 514 ? 8.570 -10.595 17.001 1.00 87.12 514 VAL A CA 1
ATOM 3879 C C . VAL A 1 514 ? 8.135 -12.040 17.284 1.00 87.12 514 VAL A C 1
ATOM 3881 O O . VAL A 1 514 ? 8.440 -12.912 16.467 1.00 87.12 514 VAL A O 1
ATOM 3884 N N . PRO A 1 515 ? 7.449 -12.331 18.406 1.00 88.81 515 PRO A N 1
ATOM 3885 C CA . PRO A 1 515 ? 6.999 -13.681 18.733 1.00 88.81 515 PRO A CA 1
ATOM 3886 C C . PRO A 1 515 ? 6.102 -14.299 17.652 1.00 88.81 515 PRO A C 1
ATOM 3888 O O . PRO A 1 515 ? 5.193 -13.650 17.137 1.00 88.81 515 PRO A O 1
ATOM 3891 N N . GLU A 1 516 ? 6.294 -15.582 17.357 1.00 91.00 516 GLU A N 1
ATOM 3892 C CA . GLU A 1 516 ? 5.392 -16.354 16.493 1.00 91.00 516 GLU A CA 1
ATOM 3893 C C . GLU A 1 516 ? 3.984 -16.475 17.097 1.00 91.00 516 GLU A C 1
ATOM 3895 O O . GLU A 1 516 ? 3.797 -16.378 18.320 1.00 91.00 516 GLU A O 1
ATOM 3900 N N . VAL A 1 517 ? 2.983 -16.710 16.240 1.00 89.38 517 VAL A N 1
ATOM 3901 C CA . VAL A 1 517 ? 1.588 -16.934 16.662 1.00 89.38 517 VAL A CA 1
ATOM 3902 C C . VAL A 1 517 ? 1.498 -18.124 17.624 1.00 89.38 517 VAL A C 1
ATOM 3904 O O . VAL A 1 517 ? 0.810 -18.043 18.644 1.00 89.38 517 VAL A O 1
ATOM 3907 N N . GLY A 1 518 ? 2.272 -19.183 17.376 1.00 89.19 518 GLY A N 1
ATOM 3908 C CA . GLY A 1 518 ? 2.212 -20.433 18.133 1.00 89.19 518 GLY A CA 1
ATOM 3909 C C . GLY A 1 518 ? 1.080 -21.338 17.643 1.00 89.19 518 GLY A C 1
ATOM 3910 O O . GLY A 1 518 ? 0.720 -21.293 16.473 1.00 89.19 518 GLY A O 1
ATOM 3911 N N . ASP A 1 519 ? 0.543 -22.179 18.529 1.00 89.88 519 ASP A N 1
ATOM 3912 C CA . ASP A 1 519 ? -0.545 -23.112 18.208 1.00 89.88 519 ASP A CA 1
ATOM 3913 C C . ASP A 1 519 ? -1.907 -22.381 18.140 1.00 89.88 519 ASP A C 1
ATOM 3915 O O . ASP A 1 519 ? -2.349 -21.855 19.174 1.00 89.88 519 ASP A O 1
ATOM 3919 N N . PRO A 1 520 ? -2.591 -22.356 16.974 1.00 87.88 520 PRO A N 1
ATOM 3920 C CA . PRO A 1 520 ? -3.905 -21.730 16.816 1.00 87.88 520 PRO A CA 1
ATOM 3921 C C . PRO A 1 520 ? -4.966 -22.263 17.783 1.00 87.88 520 PRO A C 1
ATOM 3923 O O . PRO A 1 520 ? -5.831 -21.504 18.207 1.00 87.88 520 PRO A O 1
ATOM 3926 N N . ALA A 1 521 ? -4.869 -23.525 18.222 1.00 87.81 521 ALA A N 1
ATOM 3927 C CA . ALA A 1 521 ? -5.814 -24.111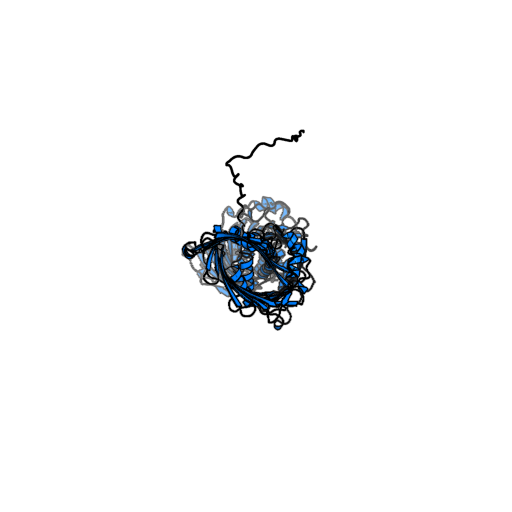 19.179 1.00 87.81 521 ALA A CA 1
ATOM 3928 C C . ALA A 1 521 ? -5.762 -23.459 20.576 1.00 87.81 521 ALA A C 1
ATOM 3930 O O . ALA A 1 521 ? -6.618 -23.727 21.417 1.00 87.81 521 ALA A O 1
ATOM 3931 N N . THR A 1 522 ? -4.758 -22.616 20.842 1.00 89.50 522 THR A N 1
ATOM 3932 C CA . THR A 1 522 ? -4.643 -21.843 22.090 1.00 89.50 522 THR A CA 1
ATOM 3933 C C . THR A 1 522 ? -5.372 -20.499 22.049 1.00 89.50 522 THR A C 1
ATOM 3935 O O . THR A 1 522 ? -5.342 -19.774 23.044 1.00 89.50 522 THR A O 1
ATOM 3938 N N . TYR A 1 523 ? -5.997 -20.151 20.922 1.00 90.81 523 TYR A N 1
ATOM 3939 C CA . TYR A 1 523 ? -6.757 -18.920 20.740 1.00 90.81 523 TYR A CA 1
ATOM 3940 C C . TYR A 1 523 ? -8.255 -19.213 20.770 1.00 90.81 523 TYR A C 1
ATOM 3942 O O . TYR A 1 523 ? -8.721 -20.192 20.191 1.00 90.81 523 TYR A O 1
ATOM 3950 N N . SER A 1 524 ? -9.005 -18.357 21.461 1.00 89.62 524 SER A N 1
ATOM 3951 C CA . SER A 1 524 ? -10.468 -18.416 21.460 1.00 89.62 524 SER A CA 1
ATOM 3952 C C . SER A 1 524 ? -10.994 -17.720 20.209 1.00 89.62 524 SER A C 1
ATOM 3954 O O . SER A 1 524 ? -10.581 -16.595 19.933 1.00 89.62 524 SER A O 1
ATOM 3956 N N . ASP A 1 525 ? -11.901 -18.349 19.466 1.00 88.81 525 ASP A N 1
ATOM 3957 C CA . ASP A 1 525 ? -12.566 -17.691 18.339 1.00 88.81 525 ASP A CA 1
ATOM 3958 C C . ASP A 1 525 ? -13.506 -16.595 18.859 1.00 88.81 525 ASP A C 1
ATOM 3960 O O . ASP A 1 525 ? -14.455 -16.872 19.591 1.00 88.81 525 ASP A O 1
ATOM 3964 N N . LEU A 1 526 ? -13.212 -15.344 18.506 1.00 85.56 526 LEU A N 1
ATOM 3965 C CA . LEU A 1 526 ? -13.964 -14.159 18.925 1.00 85.56 526 LEU A CA 1
ATOM 3966 C C . LEU A 1 526 ? -14.895 -13.637 17.825 1.00 85.56 526 LEU A C 1
ATOM 3968 O O . LEU A 1 526 ? -15.520 -12.587 17.989 1.00 85.56 526 LEU A O 1
ATOM 3972 N N . THR A 1 527 ? -14.978 -14.336 16.694 1.00 83.31 527 THR A N 1
ATOM 3973 C CA . THR A 1 527 ? -15.664 -13.855 15.492 1.00 83.31 527 THR A CA 1
ATOM 3974 C C . THR A 1 527 ? -17.146 -13.569 15.752 1.00 83.31 527 THR A C 1
ATOM 3976 O O . THR A 1 527 ? -17.649 -12.508 15.375 1.00 83.31 527 THR A O 1
ATOM 3979 N N . GLY A 1 528 ? -17.839 -14.477 16.449 1.00 82.50 528 GLY A N 1
ATOM 3980 C CA . GLY A 1 528 ? -19.249 -14.311 16.821 1.00 82.50 528 GLY A CA 1
ATOM 3981 C C . GLY A 1 528 ? -19.482 -13.102 17.729 1.00 82.50 528 GLY A C 1
ATOM 3982 O O . GLY A 1 528 ? -20.354 -12.274 17.458 1.00 82.50 528 GLY A O 1
ATOM 3983 N N . MET A 1 529 ? -18.666 -12.963 18.773 1.00 82.38 529 MET A N 1
ATOM 3984 C CA . MET A 1 529 ? -18.734 -11.865 19.734 1.00 82.38 529 MET A CA 1
ATOM 3985 C C . MET A 1 529 ? -18.510 -10.510 19.062 1.00 82.38 529 MET A C 1
ATOM 3987 O O . MET A 1 529 ? -19.256 -9.566 19.319 1.00 82.38 529 MET A O 1
ATOM 3991 N N . VAL A 1 530 ? -17.508 -10.410 18.185 1.00 78.44 530 VAL A N 1
ATOM 3992 C CA . VAL A 1 530 ? -17.173 -9.162 17.487 1.00 78.44 530 VAL A CA 1
ATOM 3993 C C . VAL A 1 530 ? -18.296 -8.706 16.561 1.00 78.44 530 VAL A C 1
ATOM 3995 O O . VAL A 1 530 ? -18.631 -7.522 16.570 1.00 78.44 530 VAL A O 1
ATOM 3998 N N . LEU A 1 531 ? -18.918 -9.625 15.821 1.00 79.44 531 LEU A N 1
ATOM 3999 C CA . LEU A 1 531 ? -20.082 -9.326 14.984 1.00 79.44 531 LEU A CA 1
ATOM 4000 C C . LEU A 1 531 ? -21.236 -8.739 15.801 1.00 79.44 531 LEU A C 1
ATOM 4002 O O . LEU A 1 531 ? -21.752 -7.670 15.484 1.00 79.44 531 LEU A O 1
ATOM 4006 N N . LYS A 1 532 ? -21.581 -9.395 16.912 1.00 83.50 532 LYS A N 1
ATOM 4007 C CA . LYS A 1 532 ? -22.658 -8.946 17.803 1.00 83.50 532 LYS A CA 1
ATOM 4008 C C . LYS A 1 532 ? -22.351 -7.581 18.424 1.00 83.50 532 LYS A C 1
ATOM 4010 O O . LYS A 1 532 ? -23.239 -6.741 18.536 1.00 83.50 532 LYS A O 1
ATOM 4015 N N . LEU A 1 533 ? -21.095 -7.324 18.797 1.00 77.50 533 LEU A N 1
ATOM 4016 C CA . LEU A 1 533 ? -20.662 -6.008 19.276 1.00 77.50 533 LEU A CA 1
ATOM 4017 C C . LEU A 1 533 ? -20.750 -4.936 18.183 1.00 77.50 533 LEU A C 1
ATOM 4019 O O . LEU A 1 533 ? -21.178 -3.819 18.470 1.00 77.50 533 LEU A O 1
ATOM 4023 N N . ALA A 1 534 ? -20.370 -5.253 16.944 1.00 70.69 534 ALA A N 1
ATOM 4024 C CA . ALA A 1 534 ? -20.478 -4.325 15.821 1.00 70.69 534 ALA A CA 1
ATOM 4025 C C . ALA A 1 534 ? -21.945 -3.948 15.545 1.00 70.69 534 ALA A C 1
ATOM 4027 O O . ALA A 1 534 ? -22.249 -2.760 15.403 1.00 70.69 534 ALA A O 1
ATOM 4028 N N . ASP A 1 535 ? -22.857 -4.923 15.565 1.00 76.50 535 ASP A N 1
ATOM 4029 C CA . ASP A 1 535 ? -24.300 -4.693 15.418 1.00 76.50 535 ASP A CA 1
ATOM 4030 C C . ASP A 1 535 ? -24.850 -3.798 16.540 1.00 76.50 535 ASP A C 1
ATOM 4032 O O . ASP A 1 535 ? -25.593 -2.853 16.280 1.00 76.50 535 ASP A O 1
ATOM 4036 N N . LEU A 1 536 ? -24.429 -4.023 17.789 1.00 75.50 536 LEU A N 1
ATOM 4037 C CA . LEU A 1 536 ? -24.830 -3.194 18.933 1.00 75.50 536 LEU A CA 1
ATOM 4038 C C . LEU A 1 536 ? -24.319 -1.748 18.843 1.00 75.50 536 LEU A C 1
ATOM 4040 O O . LEU A 1 536 ? -25.013 -0.818 19.246 1.00 75.50 536 LEU A O 1
ATOM 4044 N N . VAL A 1 537 ? -23.101 -1.542 18.333 1.00 68.12 537 VAL A N 1
ATOM 4045 C CA . VAL A 1 537 ? -22.488 -0.206 18.205 1.00 68.12 537 VAL A CA 1
ATOM 4046 C C . VAL A 1 537 ? -23.078 0.586 17.036 1.00 68.12 537 VAL A C 1
ATOM 4048 O O . VAL A 1 537 ? -23.122 1.820 17.087 1.00 68.12 537 VAL A O 1
ATOM 4051 N N . THR A 1 538 ? -23.494 -0.105 15.975 1.00 70.44 538 THR A N 1
ATOM 4052 C CA . THR A 1 538 ? -24.009 0.512 14.744 1.00 70.44 538 THR A CA 1
ATOM 4053 C C . THR A 1 538 ? -25.533 0.605 14.692 1.00 70.44 538 THR A C 1
ATOM 4055 O O . THR A 1 538 ? -26.048 1.406 13.914 1.00 70.44 538 THR A O 1
ATOM 4058 N N . GLY A 1 539 ? -26.244 -0.161 15.522 1.00 69.25 539 GLY A N 1
ATOM 4059 C CA . GLY A 1 539 ? -27.701 -0.189 15.578 1.00 69.25 539 GLY A CA 1
ATOM 4060 C C . GLY A 1 539 ? -28.342 1.104 16.092 1.00 69.25 539 GLY A C 1
ATOM 4061 O O . GLY A 1 539 ? -27.799 1.819 16.936 1.00 69.25 539 GLY A O 1
ATOM 4062 N N . ASP A 1 540 ? -29.551 1.381 15.601 1.00 79.62 540 ASP A N 1
ATOM 4063 C CA . ASP A 1 540 ? -30.352 2.549 15.996 1.00 79.62 540 ASP A CA 1
ATOM 4064 C C . ASP A 1 540 ? -31.128 2.338 17.311 1.00 79.62 540 ASP A C 1
ATOM 4066 O O . ASP A 1 540 ? -31.584 3.306 17.929 1.00 79.62 540 ASP A O 1
ATOM 4070 N N . ALA A 1 541 ? -31.252 1.087 17.760 1.00 76.88 541 ALA A N 1
ATOM 4071 C CA . ALA A 1 541 ? -31.928 0.698 18.990 1.00 76.88 541 ALA A CA 1
ATOM 4072 C C . ALA A 1 541 ? -31.255 -0.521 19.647 1.00 76.88 541 ALA A C 1
ATOM 4074 O O . ALA A 1 541 ? -30.593 -1.317 18.980 1.00 76.88 541 ALA A O 1
ATOM 4075 N N . MET A 1 542 ? -31.430 -0.664 20.961 1.00 79.62 542 MET A N 1
ATOM 4076 C CA . MET A 1 542 ? -30.828 -1.719 21.778 1.00 79.62 542 MET A CA 1
ATOM 4077 C C . MET A 1 542 ? -31.799 -2.188 22.859 1.00 79.62 542 MET A C 1
ATOM 4079 O O . MET A 1 542 ? -32.361 -1.364 23.576 1.00 79.62 542 MET A O 1
ATOM 4083 N N . ASP A 1 543 ? -31.929 -3.498 23.020 1.00 81.19 543 ASP A N 1
ATOM 4084 C CA . ASP A 1 543 ? -32.625 -4.123 24.139 1.00 81.19 543 ASP A CA 1
ATOM 4085 C C . ASP A 1 543 ? -31.621 -4.534 25.222 1.00 81.19 543 ASP A C 1
ATOM 4087 O O . ASP A 1 543 ? -30.532 -5.035 24.935 1.00 81.19 543 ASP A O 1
ATOM 4091 N N . VAL A 1 544 ? -31.987 -4.292 26.477 1.00 77.31 544 VAL A N 1
ATOM 4092 C CA . VAL A 1 544 ? -31.170 -4.532 27.667 1.00 77.31 544 VAL A CA 1
ATOM 4093 C C . VAL A 1 544 ? -31.955 -5.400 28.636 1.00 77.31 544 VAL A C 1
ATOM 4095 O O . VAL A 1 544 ? -32.904 -4.926 29.257 1.00 77.31 544 VAL A O 1
ATOM 4098 N N . ASP A 1 545 ? -31.535 -6.642 28.826 1.00 77.75 545 ASP A N 1
ATOM 4099 C CA . ASP A 1 545 ? -32.057 -7.495 29.887 1.00 77.75 545 ASP A CA 1
ATOM 4100 C C . ASP A 1 545 ? -31.154 -7.396 31.115 1.00 77.75 545 ASP A C 1
ATOM 4102 O O . ASP A 1 545 ? -29.950 -7.615 31.041 1.00 77.75 545 ASP A O 1
ATOM 4106 N N . LEU A 1 546 ? -31.740 -7.069 32.259 1.00 73.62 546 LEU A N 1
ATOM 4107 C CA . LEU A 1 546 ? -31.080 -6.9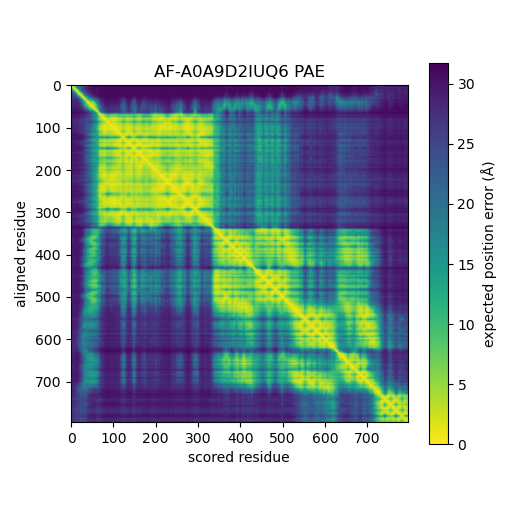63 33.552 1.00 73.62 546 LEU A CA 1
ATOM 4108 C C . LEU A 1 546 ? -31.510 -8.134 34.435 1.00 73.62 546 LEU A C 1
ATOM 4110 O O . LEU A 1 546 ? -32.700 -8.420 34.570 1.00 73.62 546 LEU A O 1
ATOM 4114 N N . ALA A 1 547 ? -30.563 -8.746 35.128 1.00 76.50 547 ALA A N 1
ATOM 4115 C CA . ALA A 1 547 ? -30.817 -9.603 36.272 1.00 76.50 547 ALA A CA 1
ATOM 4116 C C . ALA A 1 547 ? -29.804 -9.284 37.371 1.00 76.50 547 ALA A C 1
ATOM 4118 O O . ALA A 1 547 ? -28.621 -9.140 37.115 1.00 76.50 547 ALA A O 1
ATOM 4119 N N . TYR A 1 548 ? -30.251 -9.162 38.610 1.00 74.12 548 TYR A N 1
ATOM 4120 C CA . TYR A 1 548 ? -29.397 -8.925 39.762 1.00 74.12 548 TYR A CA 1
ATOM 4121 C C . TYR A 1 548 ? -29.953 -9.678 40.956 1.00 74.12 548 TYR A C 1
ATOM 4123 O O . TYR A 1 548 ? -31.160 -9.650 41.197 1.00 74.12 548 TYR A O 1
ATOM 4131 N N . THR A 1 549 ? -29.085 -10.347 41.708 1.00 76.19 549 THR A N 1
ATOM 4132 C CA . THR A 1 549 ? -29.473 -11.005 42.958 1.00 76.19 549 THR A CA 1
ATOM 4133 C C . THR A 1 549 ? -28.571 -10.533 44.085 1.00 76.19 549 THR A C 1
ATOM 4135 O O . THR A 1 549 ? -27.361 -10.737 44.042 1.00 76.19 549 THR A O 1
ATOM 4138 N N . LEU A 1 550 ? -29.173 -9.930 45.111 1.00 71.88 550 LEU A N 1
ATOM 4139 C CA . LEU A 1 550 ? -28.504 -9.551 46.349 1.00 71.88 550 LEU A CA 1
ATOM 4140 C C . LEU A 1 550 ? -28.851 -10.562 47.449 1.00 71.88 550 LEU A C 1
ATOM 4142 O O . LEU A 1 550 ? -29.988 -10.563 47.936 1.00 71.88 550 LEU A O 1
ATOM 4146 N N . PRO A 1 551 ? -27.888 -11.389 47.887 1.00 71.62 551 PRO A N 1
ATOM 4147 C CA . PRO A 1 551 ? -28.081 -12.261 49.032 1.00 71.62 551 PRO A CA 1
ATOM 4148 C C . PRO A 1 551 ? -28.176 -11.435 50.316 1.00 71.62 551 PRO A C 1
ATOM 4150 O O . PRO A 1 551 ? -27.326 -10.581 50.576 1.00 71.62 551 PRO A O 1
ATOM 4153 N N . THR A 1 552 ? -29.180 -11.702 51.150 1.00 69.75 552 THR A N 1
ATOM 4154 C CA . THR A 1 552 ? -29.300 -11.077 52.478 1.00 69.75 552 THR A CA 1
ATOM 4155 C C . THR A 1 552 ? -29.565 -12.124 53.556 1.00 69.75 552 THR A C 1
ATOM 4157 O O . THR A 1 552 ? -30.057 -13.215 53.271 1.00 69.75 552 THR A O 1
ATOM 4160 N N . GLU A 1 553 ? -29.293 -11.793 54.823 1.00 73.38 553 GLU A N 1
ATOM 4161 C CA . GLU A 1 553 ? -29.559 -12.698 55.957 1.00 73.38 553 GLU A CA 1
ATOM 4162 C C . GLU A 1 553 ? -31.048 -13.070 56.110 1.00 73.38 553 GLU A C 1
ATOM 4164 O O . GLU A 1 553 ? -31.376 -14.063 56.758 1.00 73.38 553 GLU A O 1
ATOM 4169 N N . ILE A 1 554 ? -31.950 -12.281 55.514 1.00 70.62 554 ILE A N 1
ATOM 4170 C CA . ILE A 1 554 ? -33.408 -12.427 55.619 1.00 70.62 554 ILE A CA 1
ATOM 4171 C C . ILE A 1 554 ? -34.074 -12.923 54.321 1.00 70.62 554 ILE A C 1
ATOM 4173 O O . ILE A 1 554 ? -35.304 -12.964 54.261 1.00 70.62 554 ILE A O 1
ATOM 4177 N N . GLY A 1 555 ? -33.287 -13.307 53.308 1.00 66.56 555 GLY A N 1
ATOM 4178 C CA . GLY A 1 555 ? -33.745 -13.799 52.001 1.00 66.56 555 GLY A CA 1
ATOM 4179 C C . GLY A 1 555 ? -33.185 -12.993 50.824 1.00 66.56 555 GLY A C 1
ATOM 4180 O O . GLY A 1 555 ? -32.840 -11.822 50.972 1.00 66.56 555 GLY A O 1
ATOM 4181 N N . ASP A 1 556 ? -33.087 -13.609 49.649 1.00 78.06 556 ASP A N 1
ATOM 4182 C CA . ASP A 1 556 ? -32.504 -12.956 48.472 1.00 78.06 556 ASP A CA 1
ATOM 4183 C C . ASP A 1 556 ? -33.459 -11.905 47.890 1.00 78.06 556 ASP A C 1
ATOM 4185 O O . ASP A 1 556 ? -34.669 -12.133 47.770 1.00 78.06 556 ASP A O 1
ATOM 4189 N N . ILE A 1 557 ? -32.904 -10.753 47.513 1.00 70.12 557 ILE A N 1
ATOM 4190 C CA . ILE A 1 557 ? -33.599 -9.736 46.722 1.00 70.12 557 ILE A CA 1
ATOM 4191 C C . ILE A 1 557 ? -33.175 -9.937 45.270 1.00 70.12 557 ILE A C 1
ATOM 4193 O O . ILE A 1 557 ? -31.994 -9.809 44.956 1.00 70.12 557 ILE A O 1
ATOM 4197 N N . ALA A 1 558 ? -34.124 -10.233 44.386 1.00 72.94 558 ALA A N 1
ATOM 4198 C CA . ALA A 1 558 ? -33.876 -10.353 42.956 1.00 72.94 558 ALA A CA 1
ATOM 4199 C C . ALA A 1 558 ? -34.511 -9.177 42.210 1.00 72.94 558 ALA A C 1
ATOM 4201 O O . ALA A 1 558 ? -35.697 -8.903 42.372 1.00 72.94 558 ALA A O 1
ATOM 4202 N N . LEU A 1 559 ? -33.727 -8.503 41.377 1.00 72.56 559 LEU A N 1
ATOM 4203 C CA . LEU A 1 559 ? -34.193 -7.509 40.420 1.00 72.56 559 LEU A CA 1
ATOM 4204 C C . LEU A 1 559 ? -34.004 -8.085 39.020 1.00 72.56 559 LEU A C 1
ATOM 4206 O O . LEU A 1 559 ? -32.907 -8.507 38.673 1.00 72.56 559 LEU A O 1
ATOM 4210 N N . ARG A 1 560 ? -35.055 -8.121 38.213 1.00 80.00 560 ARG A N 1
ATOM 4211 C CA . ARG A 1 560 ? -34.989 -8.504 36.800 1.00 80.00 560 ARG A CA 1
ATOM 4212 C C . ARG A 1 560 ? -35.630 -7.420 35.959 1.00 80.00 560 ARG A C 1
ATOM 4214 O O . ARG A 1 560 ? -36.453 -6.676 36.470 1.00 80.00 560 ARG A O 1
ATOM 4221 N N . GLY A 1 561 ? -35.293 -7.313 34.689 1.00 74.50 561 GLY A N 1
ATOM 4222 C CA . GLY A 1 561 ? -35.991 -6.377 33.828 1.00 74.50 561 GLY A CA 1
ATOM 4223 C C . GLY A 1 561 ? -35.543 -6.419 32.390 1.00 74.50 561 GLY A C 1
ATOM 4224 O O . GLY A 1 561 ? -34.513 -6.999 32.079 1.00 74.50 561 GLY A O 1
ATOM 4225 N N . ASN A 1 562 ? -36.333 -5.781 31.543 1.00 82.25 562 ASN A N 1
ATOM 4226 C CA . ASN A 1 562 ? -36.041 -5.561 30.137 1.00 82.25 562 ASN A CA 1
ATOM 4227 C C . ASN A 1 562 ? -36.197 -4.067 29.854 1.00 82.25 562 ASN A C 1
ATOM 4229 O O . ASN A 1 562 ? -37.177 -3.455 30.285 1.00 82.25 562 ASN A O 1
ATOM 4233 N N . VAL A 1 563 ? -35.235 -3.478 29.153 1.00 75.31 563 VAL A N 1
ATOM 4234 C CA . VAL A 1 563 ? -35.212 -2.060 28.799 1.00 75.31 563 VAL A CA 1
ATOM 4235 C C . VAL A 1 563 ? -34.848 -1.918 27.330 1.00 75.31 563 VAL A C 1
ATOM 4237 O O . VAL A 1 563 ? -33.732 -2.225 26.938 1.00 75.31 563 VAL A O 1
ATOM 4240 N N . ALA A 1 564 ? -35.765 -1.393 26.531 1.00 75.62 564 ALA A N 1
ATOM 4241 C CA . ALA A 1 564 ? -35.506 -0.993 25.158 1.00 75.62 564 ALA A CA 1
ATOM 4242 C C . ALA A 1 564 ? -35.027 0.464 25.122 1.00 75.62 564 ALA A C 1
ATOM 4244 O O . ALA A 1 564 ? -35.605 1.340 25.780 1.00 75.62 564 ALA A O 1
ATOM 4245 N N . LEU A 1 565 ? -33.993 0.725 24.328 1.00 73.06 565 LEU A N 1
ATOM 4246 C CA . LEU A 1 565 ? -33.389 2.029 24.069 1.00 73.06 565 LEU A CA 1
ATOM 4247 C C . LEU A 1 565 ? -33.459 2.340 22.577 1.00 73.06 565 LEU A C 1
ATOM 4249 O O . LEU A 1 565 ? -33.094 1.507 21.759 1.00 73.06 565 LEU A O 1
ATOM 4253 N N . ASP A 1 566 ? -33.868 3.554 22.228 1.00 80.56 566 ASP A N 1
ATOM 4254 C CA . ASP A 1 566 ? -33.813 4.074 20.862 1.00 80.56 566 ASP A CA 1
ATOM 4255 C C . ASP A 1 566 ? -32.884 5.288 20.835 1.00 80.56 566 ASP A C 1
ATOM 4257 O O . ASP A 1 566 ? -33.114 6.280 21.533 1.00 80.56 566 ASP A O 1
ATOM 4261 N N . PHE A 1 567 ? -31.809 5.219 20.052 1.00 73.38 567 PHE A N 1
ATOM 4262 C CA . PHE A 1 567 ? -30.769 6.247 20.043 1.00 73.38 567 PHE A CA 1
ATOM 4263 C C . PHE A 1 567 ? -31.112 7.438 19.141 1.00 73.38 567 PHE A C 1
ATOM 4265 O O . PHE A 1 567 ? -30.584 8.534 19.351 1.00 73.38 567 PHE A O 1
ATOM 4272 N N . ALA A 1 568 ? -32.008 7.255 18.167 1.00 72.56 568 ALA A N 1
ATOM 4273 C CA . ALA A 1 568 ? -32.417 8.304 17.236 1.00 72.56 568 ALA A CA 1
ATOM 4274 C C . ALA A 1 568 ? -33.339 9.338 17.906 1.00 72.56 568 ALA A C 1
ATOM 4276 O O . ALA A 1 568 ? -33.134 10.549 17.787 1.00 72.56 568 ALA A O 1
ATOM 4277 N N . SER A 1 569 ? -34.340 8.857 18.638 1.00 74.44 569 SER A N 1
ATOM 4278 C CA . SER A 1 569 ? -35.297 9.654 19.409 1.00 74.44 569 SER A CA 1
ATOM 4279 C C . SER A 1 569 ? -34.870 9.866 20.864 1.00 74.44 569 SER A C 1
ATOM 4281 O O . SER A 1 569 ? -35.437 10.721 21.552 1.00 74.44 569 SER A O 1
ATOM 4283 N N . LEU A 1 570 ? -33.850 9.128 21.326 1.00 73.69 570 LEU A N 1
ATOM 4284 C CA . LEU A 1 570 ? -33.439 9.056 22.731 1.00 73.69 570 LEU A CA 1
ATOM 4285 C C . LEU A 1 570 ? -34.630 8.655 23.618 1.00 73.69 570 LEU A C 1
ATOM 4287 O O . LEU A 1 570 ? -34.926 9.315 24.624 1.00 73.69 570 LEU A O 1
ATOM 4291 N N . SER A 1 571 ? -35.336 7.607 23.190 1.00 79.88 571 SER A N 1
ATOM 4292 C CA . SER A 1 571 ? -36.447 7.001 23.923 1.00 79.88 571 SER A CA 1
ATOM 4293 C C . SER A 1 571 ? -35.974 5.807 24.744 1.00 79.88 571 SER A C 1
ATOM 4295 O O . SER A 1 571 ? -35.050 5.094 24.367 1.00 79.88 571 SER A O 1
ATOM 4297 N N . VAL A 1 572 ? -36.637 5.584 25.874 1.00 77.88 572 VAL A N 1
ATOM 4298 C CA . VAL A 1 572 ? -36.453 4.435 26.761 1.00 77.88 572 VAL A CA 1
ATOM 4299 C C . VAL A 1 572 ? -37.830 3.896 27.138 1.00 77.88 572 VAL A C 1
ATOM 4301 O O . VAL A 1 572 ? -38.739 4.666 27.455 1.00 77.88 572 VAL A O 1
ATOM 4304 N N . ARG A 1 573 ? -38.004 2.577 27.130 1.00 84.88 573 ARG A N 1
ATOM 4305 C CA . ARG A 1 573 ? -39.163 1.913 27.740 1.00 84.88 573 ARG A CA 1
ATOM 4306 C C . ARG A 1 573 ? -38.750 0.568 28.306 1.00 84.88 573 ARG A C 1
ATOM 4308 O O . ARG A 1 573 ? -37.802 -0.024 27.811 1.00 84.88 573 ARG A O 1
ATOM 4315 N N . GLY A 1 574 ? -39.457 0.071 29.304 1.00 82.75 574 GLY A N 1
ATOM 4316 C CA . GLY A 1 574 ? -39.100 -1.211 29.885 1.00 82.75 574 GLY A CA 1
ATOM 4317 C C . GLY A 1 574 ? -39.975 -1.626 31.045 1.00 82.75 574 GLY A C 1
ATOM 4318 O O . GLY A 1 574 ? -40.949 -0.952 31.381 1.00 82.75 574 GLY A O 1
ATOM 4319 N N . SER A 1 575 ? -39.581 -2.740 31.646 1.00 78.88 575 SER A N 1
ATOM 4320 C CA . SER A 1 575 ? -40.196 -3.324 32.829 1.00 78.88 575 SER A CA 1
ATOM 4321 C C . SER A 1 575 ? -39.119 -3.777 33.816 1.00 78.88 575 SER A C 1
ATOM 4323 O O . SER A 1 575 ? -38.086 -4.302 33.400 1.00 78.88 575 SER A O 1
ATOM 4325 N N . LEU A 1 576 ? -39.341 -3.561 35.114 1.00 70.69 576 LEU A N 1
ATOM 4326 C CA . LEU A 1 576 ? -38.479 -4.004 36.213 1.00 70.69 576 LEU A CA 1
ATOM 4327 C C . LEU A 1 576 ? -39.294 -4.834 37.210 1.00 70.69 576 LEU A C 1
ATOM 4329 O O . LEU A 1 576 ? -40.225 -4.330 37.832 1.00 70.69 576 LEU A O 1
ATOM 4333 N N . ASP A 1 577 ? -38.900 -6.081 37.410 1.00 75.00 577 ASP A N 1
ATOM 4334 C CA . ASP A 1 577 ? -39.421 -7.007 38.402 1.00 75.00 577 ASP A CA 1
ATOM 4335 C C . ASP A 1 577 ? -38.542 -7.020 39.655 1.00 75.00 577 ASP A C 1
ATOM 4337 O O . ASP A 1 577 ? -37.402 -7.479 39.622 1.00 75.00 577 ASP A O 1
ATOM 4341 N N . LEU A 1 578 ? -39.089 -6.586 40.787 1.00 72.31 578 LEU A N 1
ATOM 4342 C CA . LEU A 1 578 ? -38.481 -6.737 42.104 1.00 72.31 578 LEU A CA 1
ATOM 4343 C C . LEU A 1 578 ? -39.137 -7.908 42.841 1.00 72.31 578 LEU A C 1
ATOM 4345 O O . LEU A 1 578 ? -40.337 -7.875 43.121 1.00 72.31 578 LEU A O 1
ATOM 4349 N N . ALA A 1 579 ? -38.350 -8.917 43.199 1.00 72.56 579 ALA A N 1
ATOM 4350 C CA . ALA A 1 579 ? -38.784 -10.076 43.964 1.00 72.56 579 ALA A CA 1
ATOM 4351 C C . ALA A 1 579 ? -38.039 -10.185 45.301 1.00 72.56 579 ALA A C 1
ATOM 4353 O O . ALA A 1 579 ? -36.815 -10.096 45.361 1.00 72.56 579 ALA A O 1
ATOM 4354 N N . PHE A 1 580 ? -38.787 -10.413 46.381 1.00 66.69 580 PHE A N 1
ATOM 4355 C CA . PHE A 1 580 ? -38.253 -10.649 47.722 1.00 66.69 580 PHE A CA 1
ATOM 4356 C C . PHE A 1 580 ? -39.200 -11.554 48.515 1.00 66.69 580 PHE A C 1
ATOM 4358 O O . PHE A 1 580 ? -40.397 -11.277 48.610 1.00 66.69 580 PHE A O 1
ATOM 4365 N N . ASN A 1 581 ? -38.679 -12.641 49.094 1.00 71.81 581 ASN A N 1
ATOM 4366 C CA . ASN A 1 581 ? -39.436 -13.560 49.961 1.00 71.81 581 ASN A CA 1
ATOM 4367 C C . ASN A 1 581 ? -40.797 -14.024 49.387 1.00 71.81 581 ASN A C 1
ATOM 4369 O O . ASN A 1 581 ? -41.793 -14.135 50.102 1.00 71.81 581 ASN A O 1
ATOM 4373 N N . GLY A 1 582 ? -40.842 -14.303 48.080 1.00 65.62 582 GLY A N 1
ATOM 4374 C CA . GLY A 1 582 ? -42.038 -14.789 47.379 1.00 65.62 582 GLY A CA 1
ATOM 4375 C C . GLY A 1 582 ? -43.049 -13.707 46.976 1.00 65.62 582 GLY A C 1
ATOM 4376 O O . GLY A 1 582 ? -44.024 -14.030 46.302 1.00 65.62 582 GLY A O 1
ATOM 4377 N N . ALA A 1 583 ? -42.826 -12.441 47.341 1.00 68.38 583 ALA A N 1
ATOM 4378 C CA . ALA A 1 583 ? -43.544 -11.302 46.778 1.00 68.38 583 ALA A CA 1
ATOM 4379 C C . ALA A 1 583 ? -42.803 -10.781 45.537 1.00 68.38 583 ALA A C 1
ATOM 4381 O O . ALA A 1 583 ? -41.579 -10.676 45.563 1.00 68.38 583 ALA A O 1
ATOM 4382 N N . GLN A 1 584 ? -43.541 -10.436 44.478 1.00 78.12 584 GLN A N 1
ATOM 4383 C CA . GLN A 1 584 ? -43.013 -9.834 43.249 1.00 78.12 584 GLN A CA 1
ATOM 4384 C C . GLN A 1 584 ? -43.796 -8.560 42.916 1.00 78.12 584 GLN A C 1
ATOM 4386 O O . GLN A 1 584 ? -45.021 -8.520 43.075 1.00 78.12 584 GLN A O 1
ATOM 4391 N N . LYS A 1 585 ? -43.086 -7.523 42.470 1.00 74.62 585 LYS A N 1
ATOM 4392 C CA . LYS A 1 585 ? -43.642 -6.261 41.976 1.00 74.62 585 LYS A CA 1
ATOM 4393 C C . LYS A 1 585 ? -43.018 -5.912 40.638 1.00 74.62 585 LYS A C 1
ATOM 4395 O O . LYS A 1 585 ? -41.803 -5.974 40.521 1.00 74.62 585 LYS A O 1
ATOM 4400 N N . THR A 1 586 ? -43.850 -5.509 39.686 1.00 78.94 586 THR A N 1
ATOM 4401 C CA . THR A 1 586 ? -43.434 -5.141 38.330 1.00 78.94 586 THR A CA 1
ATOM 4402 C C . THR A 1 586 ? -43.682 -3.655 38.112 1.00 78.94 586 THR A C 1
ATOM 4404 O O . THR A 1 586 ? -44.803 -3.183 38.321 1.00 78.94 586 THR A O 1
ATOM 4407 N N . LEU A 1 587 ? -42.640 -2.928 37.715 1.00 74.69 587 LEU A N 1
ATOM 4408 C CA . LEU A 1 587 ? -42.676 -1.520 37.345 1.00 74.69 587 LEU A CA 1
ATOM 4409 C C . LEU A 1 587 ? -42.425 -1.384 35.846 1.00 74.69 587 LEU A C 1
ATOM 4411 O O . LEU A 1 587 ? -41.297 -1.557 35.394 1.00 74.69 587 LEU A O 1
ATOM 4415 N N . ASP A 1 588 ? -43.446 -0.989 35.100 1.00 80.50 588 ASP A N 1
ATOM 4416 C CA . ASP A 1 588 ? -43.296 -0.570 33.712 1.00 80.50 588 ASP A CA 1
ATOM 4417 C C . ASP A 1 588 ? -42.968 0.919 33.648 1.00 80.50 588 ASP A C 1
ATOM 4419 O O . ASP A 1 588 ? -43.510 1.724 34.414 1.00 80.50 588 ASP A O 1
ATOM 4423 N N . PHE A 1 589 ? -42.117 1.307 32.707 1.00 79.81 589 PHE A N 1
ATOM 4424 C CA . PHE A 1 589 ? -41.741 2.699 32.522 1.00 79.81 589 PHE A CA 1
ATOM 4425 C C . PHE A 1 589 ? -41.528 3.060 31.053 1.00 79.81 589 PHE A C 1
ATOM 4427 O O . PHE A 1 589 ? -41.179 2.215 30.231 1.00 79.81 589 PHE A O 1
ATOM 4434 N N . ALA A 1 590 ? -41.733 4.335 30.721 1.00 82.25 590 ALA A N 1
ATOM 4435 C CA . ALA A 1 590 ? -41.422 4.887 29.407 1.00 82.25 590 ALA A CA 1
ATOM 4436 C C . ALA A 1 590 ? -41.098 6.383 29.466 1.00 82.25 590 ALA A C 1
ATOM 4438 O O . ALA A 1 590 ? -41.707 7.141 30.227 1.00 82.25 590 ALA A O 1
ATOM 4439 N N . TYR A 1 591 ? -40.147 6.813 28.640 1.00 82.62 591 TYR A N 1
ATOM 4440 C CA . TYR A 1 591 ? -39.670 8.189 28.566 1.00 82.62 591 TYR A CA 1
ATOM 4441 C C . TYR A 1 591 ? -39.017 8.488 27.205 1.00 82.62 591 TYR A C 1
ATOM 4443 O O . TYR A 1 591 ? -38.454 7.603 26.572 1.00 82.62 591 TYR A O 1
ATOM 4451 N N . GLN A 1 592 ? -39.063 9.748 26.769 1.00 77.56 592 GLN A N 1
ATOM 4452 C CA . GLN A 1 592 ? -38.337 10.255 25.599 1.00 77.56 592 GLN A CA 1
ATOM 4453 C C . GLN A 1 592 ? -37.656 11.573 25.962 1.00 77.56 592 GLN A C 1
ATOM 4455 O O . GLN A 1 592 ? -38.223 12.379 26.694 1.00 77.56 592 GLN A O 1
ATOM 4460 N N . SER A 1 593 ? -36.440 11.801 25.464 1.00 69.88 593 SER A N 1
ATOM 4461 C CA . SER A 1 593 ? -35.568 12.897 25.920 1.00 69.88 593 SER A CA 1
ATOM 4462 C C . SER A 1 593 ? -36.125 14.326 25.812 1.00 69.88 593 SER A C 1
ATOM 4464 O O . SER A 1 593 ? -35.678 15.211 26.543 1.00 69.88 593 SER A O 1
ATOM 4466 N N . ASP A 1 594 ? -37.066 14.579 24.902 1.00 71.81 594 ASP A N 1
ATOM 4467 C CA . ASP A 1 594 ? -37.736 15.871 24.727 1.00 71.81 594 ASP A CA 1
ATOM 4468 C C . ASP A 1 594 ? -39.034 15.995 25.547 1.00 71.81 594 ASP A C 1
ATOM 4470 O O . ASP A 1 594 ? -39.631 17.077 25.604 1.00 71.81 594 ASP A O 1
ATOM 4474 N N . ALA A 1 595 ? -39.449 14.923 26.227 1.00 71.38 595 ALA A N 1
ATOM 4475 C CA . ALA A 1 595 ? -40.602 14.909 27.108 1.00 71.38 595 ALA A CA 1
ATOM 4476 C C . ALA A 1 595 ? -40.265 15.508 28.482 1.00 71.38 595 ALA A C 1
ATOM 4478 O O . ALA A 1 595 ? -39.183 15.333 29.037 1.00 71.38 595 ALA A O 1
ATOM 4479 N N . SER A 1 596 ? -41.233 16.202 29.083 1.00 79.38 596 SER A N 1
ATOM 4480 C CA . SER A 1 596 ? -41.108 16.715 30.454 1.00 79.38 596 SER A CA 1
ATOM 4481 C C . SER A 1 596 ? -41.553 15.712 31.519 1.00 79.38 596 SER A C 1
ATOM 4483 O O . SER A 1 596 ? -41.479 16.029 32.706 1.00 79.38 596 SER A O 1
ATOM 4485 N N . VAL A 1 597 ? -42.062 14.546 31.113 1.00 81.88 597 VAL A N 1
ATOM 4486 C CA . VAL A 1 597 ? -42.685 13.555 31.997 1.00 81.88 597 VAL A CA 1
ATOM 4487 C C . VAL A 1 597 ? -42.181 12.145 31.715 1.00 81.88 597 VAL A C 1
ATOM 4489 O O . VAL A 1 597 ? -41.879 11.813 30.573 1.00 81.88 597 VAL A O 1
ATOM 4492 N N . VAL A 1 598 ? -42.153 11.326 32.761 1.00 79.12 598 VAL A N 1
ATOM 4493 C CA . VAL A 1 598 ? -41.952 9.875 32.720 1.00 79.12 598 VAL A CA 1
ATOM 4494 C C . VAL A 1 598 ? -43.297 9.202 32.966 1.00 79.12 598 VAL A C 1
ATOM 4496 O O . VAL A 1 598 ? -44.055 9.639 33.835 1.00 79.12 598 VAL A O 1
ATOM 4499 N N . TYR A 1 599 ? -43.588 8.145 32.216 1.00 83.62 599 TYR A N 1
ATOM 4500 C CA . TYR A 1 599 ? -44.755 7.291 32.422 1.00 83.62 599 TYR A CA 1
ATOM 4501 C C . TYR A 1 599 ? -44.341 6.077 33.243 1.00 83.62 599 TYR A C 1
ATOM 4503 O O . TYR A 1 599 ? -43.361 5.427 32.897 1.00 83.62 599 TYR A O 1
ATOM 4511 N N . LEU A 1 600 ? -45.075 5.778 34.312 1.00 79.44 600 LEU A N 1
ATOM 4512 C CA . LEU A 1 600 ? -44.809 4.677 35.236 1.00 79.44 600 LEU A CA 1
ATOM 4513 C C . LEU A 1 600 ? -46.089 3.872 35.455 1.00 79.44 600 LEU A C 1
ATOM 4515 O O . LEU A 1 600 ? -47.160 4.458 35.642 1.00 79.44 600 LEU A O 1
ATOM 4519 N N . ALA A 1 601 ? -45.998 2.547 35.459 1.00 74.38 601 ALA A N 1
ATOM 4520 C CA . ALA A 1 601 ? -47.103 1.692 35.860 1.00 74.38 601 ALA A CA 1
ATOM 4521 C C . ALA A 1 601 ? -46.655 0.579 36.807 1.00 74.38 601 ALA A C 1
ATOM 4523 O O . ALA A 1 601 ? -45.649 -0.073 36.571 1.00 74.38 601 ALA A O 1
ATOM 4524 N N . MET A 1 602 ? -47.411 0.361 37.881 1.00 74.19 602 MET A N 1
ATOM 4525 C CA . MET A 1 602 ? -47.150 -0.699 38.858 1.00 74.19 602 MET A CA 1
ATOM 4526 C C . MET A 1 602 ? -48.476 -1.192 39.434 1.00 74.19 602 MET A C 1
ATOM 4528 O O . MET A 1 602 ? -49.319 -0.385 39.822 1.00 74.19 602 MET A O 1
ATOM 4532 N N . ASP A 1 603 ? -48.693 -2.509 39.469 1.00 72.06 603 ASP A N 1
ATOM 4533 C CA . ASP A 1 603 ? -49.924 -3.138 39.987 1.00 72.06 603 ASP A CA 1
ATOM 4534 C C . ASP A 1 603 ? -51.239 -2.546 39.416 1.00 72.06 603 ASP A C 1
ATOM 4536 O O . ASP A 1 603 ? -52.253 -2.436 40.108 1.00 72.06 603 ASP A O 1
ATOM 4540 N N . GLY A 1 604 ? -51.234 -2.126 38.145 1.00 68.62 604 GLY A N 1
ATOM 4541 C CA . GLY A 1 604 ? -52.394 -1.512 37.481 1.00 68.62 604 GLY A CA 1
ATOM 4542 C C . GLY A 1 604 ? -52.605 -0.020 37.773 1.00 68.62 604 GLY A C 1
ATOM 4543 O O . GLY A 1 604 ? -53.504 0.589 37.191 1.00 68.62 604 GLY A O 1
ATOM 4544 N N . VAL A 1 605 ? -51.773 0.592 38.617 1.00 73.69 605 VAL A N 1
ATOM 4545 C CA . VAL A 1 605 ? -51.714 2.046 38.808 1.00 73.69 605 VAL A CA 1
ATOM 4546 C C . VAL A 1 605 ? -50.849 2.643 37.703 1.00 73.69 605 VAL A C 1
ATOM 4548 O O . VAL A 1 605 ? -49.698 2.250 37.570 1.00 73.69 605 VAL A O 1
ATOM 4551 N N . LYS A 1 606 ? -51.389 3.584 36.918 1.00 84.19 606 LYS A N 1
ATOM 4552 C CA . LYS A 1 606 ? -50.708 4.231 35.784 1.00 84.19 606 LYS A CA 1
ATOM 4553 C C . LYS A 1 606 ? -50.563 5.726 36.029 1.00 84.19 606 LYS A C 1
ATOM 4555 O O . LYS A 1 606 ? -51.569 6.435 36.117 1.00 84.19 606 LYS A O 1
ATOM 4560 N N . VAL A 1 607 ? -49.331 6.210 36.135 1.00 81.94 607 VAL A N 1
ATOM 4561 C CA . VAL A 1 607 ? -49.041 7.596 36.513 1.00 81.94 607 VAL A CA 1
ATOM 4562 C C . VAL A 1 607 ? -48.009 8.236 35.603 1.00 81.94 607 VAL A C 1
ATOM 4564 O O . VAL A 1 607 ? -47.055 7.595 35.176 1.00 81.94 607 VAL A O 1
ATOM 4567 N N . ARG A 1 608 ? -48.170 9.527 35.336 1.00 83.69 608 ARG A N 1
ATOM 4568 C CA . ARG A 1 608 ? -47.129 10.353 34.732 1.00 83.69 608 ARG A CA 1
ATOM 4569 C C . ARG A 1 608 ? -46.612 11.350 35.759 1.00 83.69 608 ARG A C 1
ATOM 4571 O O . ARG A 1 608 ? -47.397 11.941 36.501 1.00 83.69 608 ARG A O 1
ATOM 4578 N N . VAL A 1 609 ? -45.300 11.523 35.796 1.00 80.19 609 VAL A N 1
ATOM 4579 C CA . VAL A 1 609 ? -44.596 12.390 36.752 1.00 80.19 609 VAL A CA 1
ATOM 4580 C C . VAL A 1 609 ? -43.571 13.225 36.007 1.00 80.19 609 VAL A C 1
ATOM 4582 O O . VAL A 1 609 ? -43.000 12.757 35.024 1.00 80.19 609 VAL A O 1
ATOM 4585 N N . ALA A 1 610 ? -43.328 14.461 36.445 1.00 79.12 610 ALA A N 1
ATOM 4586 C CA . ALA A 1 610 ? -42.288 15.282 35.844 1.00 79.12 610 ALA A CA 1
ATOM 4587 C C . ALA A 1 610 ? -40.898 14.677 36.091 1.00 79.12 610 ALA A C 1
ATOM 4589 O O . ALA A 1 610 ? -40.581 14.240 37.194 1.00 79.12 610 ALA A O 1
ATOM 4590 N N . VAL A 1 611 ? -40.034 14.699 35.073 1.00 72.75 611 VAL A N 1
ATOM 4591 C CA . VAL A 1 611 ? -38.664 14.152 35.172 1.00 72.75 611 VAL A CA 1
ATOM 4592 C C . VAL A 1 611 ? -37.890 14.775 36.339 1.00 72.75 611 VAL A C 1
ATOM 4594 O O . VAL A 1 611 ? -37.134 14.081 37.009 1.00 72.75 611 VAL A O 1
ATOM 4597 N N . SER A 1 612 ? -38.092 16.072 36.607 1.00 74.06 612 SER A N 1
ATOM 4598 C CA . SER A 1 612 ? -37.464 16.766 37.740 1.00 74.06 612 SER A CA 1
ATOM 4599 C C . SER A 1 612 ? -37.772 16.108 39.077 1.00 74.06 612 SER A C 1
ATOM 4601 O O . SER A 1 612 ? -36.873 15.964 39.897 1.00 74.06 612 SER A O 1
ATOM 4603 N N . ASP A 1 613 ? -39.018 15.687 39.255 1.00 72.38 613 ASP A N 1
ATOM 4604 C CA . ASP A 1 613 ? -39.529 15.197 40.528 1.00 72.38 613 ASP A CA 1
ATOM 4605 C C . ASP A 1 613 ? -39.059 13.751 40.737 1.00 72.38 613 ASP A C 1
ATOM 4607 O O . ASP A 1 613 ? -38.644 13.381 41.831 1.00 72.38 613 ASP A O 1
ATOM 4611 N N . VAL A 1 614 ? -39.016 12.947 39.662 1.00 67.56 614 VAL A N 1
ATOM 4612 C CA . VAL A 1 614 ? -38.380 11.617 39.690 1.00 67.56 614 VAL A CA 1
ATOM 4613 C C . VAL A 1 614 ? -36.904 11.736 40.074 1.00 67.56 614 VAL A C 1
ATOM 4615 O O . VAL A 1 614 ? -36.433 10.995 40.931 1.00 67.56 614 VAL A O 1
ATOM 4618 N N . MET A 1 615 ? -36.168 12.672 39.468 1.00 65.38 615 MET A N 1
ATOM 4619 C CA . MET A 1 615 ? -34.741 12.854 39.749 1.00 65.38 615 MET A CA 1
ATOM 4620 C C . MET A 1 615 ? -34.476 13.318 41.184 1.00 65.38 615 MET A C 1
ATOM 4622 O O . MET A 1 615 ? -33.493 12.879 41.777 1.00 65.38 615 MET A O 1
ATOM 4626 N N . GLU A 1 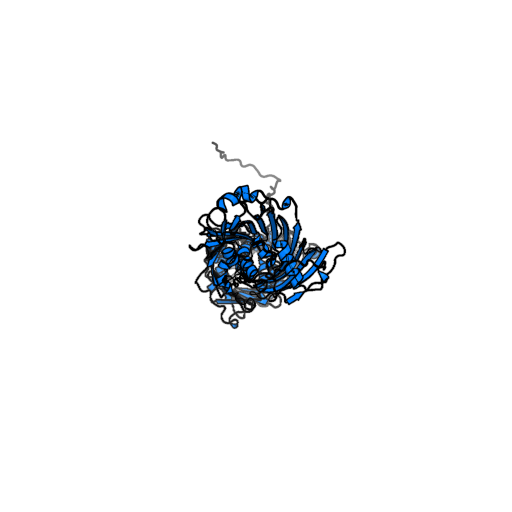616 ? -35.332 14.172 41.747 1.00 67.00 616 GLU A N 1
ATOM 4627 C CA . GLU A 1 616 ? -35.257 14.590 43.152 1.00 67.00 616 GLU A CA 1
ATOM 4628 C C . GLU A 1 616 ? -35.442 13.389 44.087 1.00 67.00 616 GLU A C 1
ATOM 4630 O O . GLU A 1 616 ? -34.560 13.105 44.893 1.00 67.00 616 GLU A O 1
ATOM 4635 N N . ILE A 1 617 ? -36.496 12.592 43.875 1.00 65.88 617 ILE A N 1
ATOM 4636 C CA . ILE A 1 617 ? -36.770 11.378 44.660 1.00 65.88 617 ILE A CA 1
ATOM 4637 C C . ILE A 1 617 ? -35.610 10.375 44.571 1.00 65.88 617 ILE A C 1
ATOM 4639 O O . ILE A 1 617 ? -35.181 9.830 45.585 1.00 65.88 617 ILE A O 1
ATOM 4643 N N . VAL A 1 618 ? -35.086 10.124 43.368 1.00 60.72 618 VAL A N 1
ATOM 4644 C CA . VAL A 1 618 ? -33.960 9.196 43.160 1.00 60.72 618 VAL A CA 1
ATOM 4645 C C . VAL A 1 618 ? -32.693 9.702 43.856 1.00 60.72 618 VAL A C 1
ATOM 4647 O O . VAL A 1 618 ? -31.979 8.912 44.473 1.00 60.72 618 VAL A O 1
ATOM 4650 N N . THR A 1 619 ? -32.429 11.010 43.799 1.00 60.09 619 THR A N 1
ATOM 4651 C CA . THR A 1 619 ? -31.270 11.633 44.460 1.00 60.09 619 THR A CA 1
ATOM 4652 C C . THR A 1 619 ? -31.384 11.552 45.981 1.00 60.09 619 THR A C 1
ATOM 4654 O O . THR A 1 619 ? -30.401 11.229 46.650 1.00 60.09 619 THR A O 1
ATOM 4657 N N . ASP A 1 620 ? -32.577 11.785 46.527 1.00 62.72 620 ASP A N 1
ATOM 4658 C CA . ASP A 1 620 ? -32.847 11.677 47.962 1.00 62.72 620 ASP A CA 1
ATOM 4659 C C . ASP A 1 620 ? -32.722 10.231 48.466 1.00 62.72 620 ASP A C 1
ATOM 4661 O O . ASP A 1 620 ? -32.230 10.002 49.572 1.00 62.72 620 ASP A O 1
ATOM 4665 N N . LEU A 1 621 ? -33.125 9.246 47.654 1.00 49.22 621 LEU A N 1
ATOM 4666 C CA . LEU A 1 621 ? -33.113 7.828 48.025 1.00 49.22 621 LEU A CA 1
ATOM 4667 C C . LEU A 1 621 ? -31.717 7.190 47.939 1.00 49.22 621 LEU A C 1
ATOM 4669 O O . LEU A 1 621 ? -31.359 6.368 48.781 1.00 49.22 621 LEU A O 1
ATOM 4673 N N . LEU A 1 622 ? -30.938 7.541 46.912 1.00 48.38 622 LEU A N 1
ATOM 4674 C CA . LEU A 1 622 ? -29.643 6.912 46.613 1.00 48.38 622 LEU A CA 1
ATOM 4675 C C . LEU A 1 622 ? -28.440 7.746 47.096 1.00 48.38 622 LEU A C 1
ATOM 4677 O O . LEU A 1 622 ? -27.312 7.252 47.116 1.00 48.38 622 LEU A O 1
ATOM 4681 N N . GLY A 1 623 ? -28.675 8.987 47.537 1.00 51.09 623 GLY A N 1
ATOM 4682 C CA . GLY A 1 623 ? -27.645 9.928 47.972 1.00 51.09 623 GLY A CA 1
ATOM 4683 C C . GLY A 1 623 ? -26.873 10.568 46.809 1.00 51.09 623 GLY A C 1
ATOM 4684 O O . GLY A 1 623 ? -26.964 10.161 45.653 1.00 51.09 623 GLY A O 1
ATOM 4685 N N . ALA A 1 624 ? -26.055 11.584 47.111 1.00 47.72 624 ALA A N 1
ATOM 4686 C CA . ALA A 1 624 ? -25.292 12.364 46.121 1.00 47.72 624 ALA A CA 1
ATOM 4687 C C . ALA A 1 624 ? -24.214 11.572 45.331 1.00 47.72 624 ALA A C 1
ATOM 4689 O O . ALA A 1 624 ? -23.459 12.166 44.561 1.00 47.72 624 ALA A O 1
ATOM 4690 N N . SER A 1 625 ? -24.107 10.252 45.521 1.00 42.62 625 SER A N 1
ATOM 4691 C CA . SER A 1 625 ? -23.090 9.378 44.916 1.00 42.62 625 SER A CA 1
ATOM 4692 C C . SER A 1 625 ? -23.317 9.086 43.426 1.00 42.62 625 SER A C 1
ATOM 4694 O O . SER A 1 625 ? -22.391 8.642 42.756 1.00 42.62 625 SER A O 1
ATOM 4696 N N . LEU A 1 626 ? -24.503 9.386 42.883 1.00 40.22 626 LEU A N 1
ATOM 4697 C CA . LEU A 1 626 ? -24.848 9.223 41.460 1.00 40.22 626 LEU A CA 1
ATOM 4698 C C . LEU A 1 626 ? -24.504 10.435 40.581 1.00 40.22 626 LEU A C 1
ATOM 4700 O O . LEU A 1 626 ? -24.959 10.526 39.439 1.00 40.22 626 LEU A O 1
ATOM 4704 N N . ALA A 1 627 ? -23.714 11.388 41.084 1.00 37.38 627 ALA A N 1
ATOM 4705 C CA . ALA A 1 627 ? -23.268 12.519 40.282 1.00 37.38 627 ALA A CA 1
ATOM 4706 C C . ALA A 1 627 ? -22.491 12.018 39.050 1.00 37.38 627 ALA A C 1
ATOM 4708 O O . ALA A 1 627 ? -21.378 11.505 39.170 1.00 37.38 627 ALA A O 1
ATOM 4709 N N . MET A 1 628 ? -23.075 12.173 37.854 1.00 34.66 628 MET A N 1
ATOM 4710 C CA . MET A 1 628 ? -22.367 11.877 36.610 1.00 34.66 628 MET A CA 1
ATOM 4711 C C . MET A 1 628 ? -21.078 12.710 36.560 1.00 34.66 628 MET A C 1
ATOM 4713 O O . MET A 1 628 ? -21.135 13.919 36.808 1.00 34.66 628 MET A O 1
ATOM 4717 N N . PRO A 1 629 ? -19.923 12.115 36.219 1.00 39.12 629 PRO A N 1
ATOM 4718 C CA . PRO A 1 629 ? -18.671 12.852 36.176 1.00 39.12 629 PRO A CA 1
ATOM 4719 C C . PRO A 1 629 ? -18.775 14.015 35.177 1.00 39.12 629 PRO A C 1
ATOM 4721 O O . PRO A 1 629 ? -18.968 13.833 33.972 1.00 39.12 629 PRO A O 1
ATOM 4724 N N . GLU A 1 630 ? -18.626 15.247 35.675 1.00 37.03 630 GLU A N 1
ATOM 4725 C CA . GLU A 1 630 ? -18.631 16.451 34.833 1.00 37.03 630 GLU A CA 1
ATOM 4726 C C . GLU A 1 630 ? -17.404 16.523 33.905 1.00 37.03 630 GLU A C 1
ATOM 4728 O O . GLU A 1 630 ? -17.415 17.268 32.919 1.00 37.03 630 GLU A O 1
ATOM 4733 N N . ALA A 1 631 ? -16.373 15.708 34.148 1.00 39.88 631 ALA A N 1
ATOM 4734 C CA . ALA A 1 631 ? -15.066 15.834 33.523 1.00 39.88 631 ALA A CA 1
ATOM 4735 C C . ALA A 1 631 ? -15.112 15.732 31.986 1.00 39.88 631 ALA A C 1
ATOM 4737 O O . ALA A 1 631 ? -15.638 14.791 31.384 1.00 39.88 631 ALA A O 1
ATOM 4738 N N . SER A 1 632 ? -14.560 16.748 31.327 1.00 43.22 632 SER A N 1
ATOM 4739 C CA . SER A 1 632 ? -13.951 16.599 30.011 1.00 43.22 632 SER A CA 1
ATOM 4740 C C . SER A 1 632 ? -12.618 15.897 30.233 1.00 43.22 632 SER A C 1
ATOM 4742 O O . SER A 1 632 ? -11.691 16.514 30.756 1.00 43.22 632 SER A O 1
ATOM 4744 N N . VAL A 1 633 ? -12.536 14.612 29.908 1.00 48.97 633 VAL A N 1
ATOM 4745 C CA . VAL A 1 633 ? -11.266 13.898 30.002 1.00 48.97 633 VAL A CA 1
ATOM 4746 C C . VAL A 1 633 ? -10.478 14.148 28.719 1.00 48.97 633 VAL A C 1
ATOM 4748 O O . VAL A 1 633 ? -11.013 14.024 27.613 1.00 48.97 633 VAL A O 1
ATOM 4751 N N . ASP A 1 634 ? -9.237 14.581 28.888 1.00 54.06 634 ASP A N 1
ATOM 4752 C CA . ASP A 1 634 ? -8.280 14.782 27.809 1.00 54.06 634 ASP A CA 1
ATOM 4753 C C . ASP A 1 634 ? -7.802 13.425 27.255 1.00 54.06 634 ASP A C 1
ATOM 4755 O O . ASP A 1 634 ? -7.526 12.496 28.017 1.00 54.06 634 ASP A O 1
ATOM 4759 N N . ALA A 1 635 ? -7.731 13.296 25.928 1.00 51.22 635 ALA A N 1
ATOM 4760 C CA . ALA A 1 635 ? -7.408 12.031 25.266 1.00 51.22 635 ALA A CA 1
ATOM 4761 C C . ALA A 1 635 ? -5.954 11.601 25.528 1.00 51.22 635 ALA A C 1
ATOM 4763 O O . ALA A 1 635 ? -5.707 10.417 25.749 1.00 51.22 635 ALA A O 1
ATOM 4764 N N . ALA A 1 636 ? -5.017 12.553 25.587 1.00 51.09 636 ALA A N 1
ATOM 4765 C CA . ALA A 1 636 ? -3.609 12.275 25.873 1.00 51.09 636 ALA A CA 1
ATOM 4766 C C . ALA A 1 636 ? -3.388 11.783 27.315 1.00 51.09 636 ALA A C 1
ATOM 4768 O O . ALA A 1 636 ? -2.536 10.926 27.572 1.00 51.09 636 ALA A O 1
ATOM 4769 N N . SER A 1 637 ? -4.190 12.288 28.257 1.00 53.59 637 SER A N 1
ATOM 4770 C CA . SER A 1 637 ? -4.204 11.837 29.654 1.00 53.59 637 SER A CA 1
ATOM 4771 C C . SER A 1 637 ? -4.783 10.420 29.812 1.00 53.59 637 SER A C 1
ATOM 4773 O O . SER A 1 637 ? -4.267 9.630 30.599 1.00 53.59 637 SER A O 1
ATOM 4775 N N . LEU A 1 638 ? -5.814 10.066 29.034 1.00 56.94 638 LEU A N 1
ATOM 4776 C CA . LEU A 1 638 ? -6.392 8.711 29.020 1.00 56.94 638 LEU A CA 1
ATOM 4777 C C . LEU A 1 638 ? -5.436 7.678 28.428 1.00 56.94 638 LEU A C 1
ATOM 4779 O O . LEU A 1 638 ? -5.325 6.573 28.952 1.00 56.94 638 LEU A O 1
ATOM 4783 N N . ILE A 1 639 ? -4.732 8.049 27.358 1.00 54.31 639 ILE A N 1
ATOM 4784 C CA . ILE A 1 639 ? -3.702 7.201 26.755 1.00 54.31 639 ILE A CA 1
ATOM 4785 C C . ILE A 1 639 ? -2.550 6.978 27.741 1.00 54.31 639 ILE A C 1
ATOM 4787 O O . ILE A 1 639 ? -2.073 5.855 27.836 1.00 54.31 639 ILE A O 1
ATOM 4791 N N . ASP A 1 640 ? -2.156 7.985 28.536 1.00 55.53 640 ASP A N 1
ATOM 4792 C CA . ASP A 1 640 ? -1.152 7.793 29.602 1.00 55.53 640 ASP A CA 1
ATOM 4793 C C . ASP A 1 640 ? -1.567 6.728 30.600 1.00 55.53 640 ASP A C 1
ATOM 4795 O O . ASP A 1 640 ? -0.799 5.823 30.920 1.00 55.53 640 ASP A O 1
ATOM 4799 N N . ALA A 1 641 ? -2.801 6.855 31.089 1.00 58.19 641 ALA A N 1
ATOM 4800 C CA . ALA A 1 641 ? -3.341 5.937 32.066 1.00 58.19 641 ALA A CA 1
ATOM 4801 C C . ALA A 1 641 ? -3.358 4.522 31.481 1.00 58.19 641 ALA A C 1
ATOM 4803 O O . ALA A 1 641 ? -2.789 3.621 32.086 1.00 58.19 641 ALA A O 1
ATOM 4804 N N . LEU A 1 642 ? -3.901 4.350 30.271 1.00 59.31 642 LEU A N 1
ATOM 4805 C CA . LEU A 1 642 ? -3.977 3.059 29.583 1.00 59.31 642 LEU A CA 1
ATOM 4806 C C . LEU A 1 642 ? -2.603 2.430 29.313 1.00 59.31 642 LEU A C 1
ATOM 4808 O O . LEU A 1 642 ? -2.441 1.236 29.539 1.00 59.31 642 LEU A O 1
ATOM 4812 N N . LEU A 1 643 ? -1.614 3.210 28.867 1.00 60.00 643 LEU A N 1
ATOM 4813 C CA . LEU A 1 643 ? -0.258 2.712 28.597 1.00 60.00 643 LEU A CA 1
ATOM 4814 C C . LEU A 1 643 ? 0.527 2.388 29.877 1.00 60.00 643 LEU A C 1
ATOM 4816 O O . LEU A 1 643 ? 1.452 1.581 29.837 1.00 60.00 643 LEU A O 1
ATOM 4820 N N . SER A 1 644 ? 0.178 3.011 31.006 1.00 63.41 644 SER A N 1
ATOM 4821 C CA . SER A 1 644 ? 0.798 2.735 32.308 1.00 63.41 644 SER A CA 1
ATOM 4822 C C . SER A 1 644 ? 0.235 1.494 33.009 1.00 63.41 644 SER A C 1
ATOM 4824 O O . SER A 1 644 ? 0.824 1.024 33.986 1.00 63.41 644 SER A O 1
ATOM 4826 N N . LEU A 1 645 ? -0.902 0.974 32.535 1.00 65.94 645 LEU A N 1
ATOM 4827 C CA . LEU A 1 645 ? -1.541 -0.204 33.105 1.00 65.94 645 LEU A CA 1
ATOM 4828 C C . LEU A 1 645 ? -0.831 -1.487 32.686 1.00 65.94 645 LEU A C 1
ATOM 4830 O O . LEU A 1 645 ? -0.425 -1.664 31.538 1.00 65.94 645 LEU A O 1
ATOM 4834 N N . ASP A 1 646 ? -0.787 -2.440 33.613 1.00 71.12 646 ASP A N 1
ATOM 4835 C CA . ASP A 1 646 ? -0.455 -3.822 33.293 1.00 71.12 646 ASP A CA 1
ATOM 4836 C C . ASP A 1 646 ? -1.668 -4.514 32.656 1.00 71.12 646 ASP A C 1
ATOM 4838 O O . ASP A 1 646 ? -2.337 -5.340 33.269 1.00 71.12 646 ASP A O 1
ATOM 4842 N N . LEU A 1 647 ? -1.973 -4.153 31.406 1.00 68.38 647 LEU A N 1
ATOM 4843 C CA . LEU A 1 647 ? -3.132 -4.672 30.668 1.00 68.38 647 LEU A CA 1
ATOM 4844 C C . LEU A 1 647 ? -3.168 -6.209 30.615 1.00 68.38 647 LEU A C 1
ATOM 4846 O O . LEU A 1 647 ? -4.245 -6.793 30.525 1.00 68.38 647 LEU A O 1
ATOM 4850 N N . ALA A 1 648 ? -2.007 -6.866 30.712 1.00 70.19 648 ALA A N 1
ATOM 4851 C CA . ALA A 1 648 ? -1.899 -8.318 30.720 1.00 70.19 648 ALA A CA 1
ATOM 4852 C C . ALA A 1 648 ? -2.555 -8.951 31.954 1.00 70.19 648 ALA A C 1
ATOM 4854 O O . ALA A 1 648 ? -3.166 -10.007 31.830 1.00 70.19 648 ALA A O 1
ATOM 4855 N N . SER A 1 649 ? -2.469 -8.335 33.137 1.00 75.31 649 SER A N 1
ATOM 4856 C CA . SER A 1 649 ? -3.136 -8.852 34.342 1.00 75.31 649 SER A CA 1
ATOM 4857 C C . SER A 1 649 ? -4.617 -8.483 34.425 1.00 75.31 649 SER A C 1
ATOM 4859 O O . SER A 1 649 ? -5.328 -9.010 35.278 1.00 75.31 649 SER A O 1
ATOM 4861 N N . MET A 1 650 ? -5.094 -7.612 33.533 1.00 70.25 650 MET A N 1
ATOM 4862 C CA . MET A 1 650 ? -6.448 -7.063 33.582 1.00 70.25 650 MET A CA 1
ATOM 4863 C C . MET A 1 650 ? -7.431 -7.742 32.636 1.00 70.25 650 MET A C 1
ATOM 4865 O O . MET A 1 650 ? -8.626 -7.511 32.786 1.00 70.25 650 MET A O 1
ATOM 4869 N N . VAL A 1 651 ? -6.967 -8.523 31.659 1.00 78.81 651 VAL A N 1
ATOM 4870 C CA . VAL A 1 651 ? -7.829 -9.164 30.658 1.00 78.81 651 VAL A CA 1
ATOM 4871 C C . VAL A 1 651 ? -7.466 -10.639 30.528 1.00 78.81 651 VAL A C 1
ATOM 4873 O O . VAL A 1 651 ? -6.293 -10.993 30.429 1.00 78.81 651 VAL A O 1
ATOM 4876 N N . SER A 1 652 ? -8.477 -11.505 30.499 1.00 82.56 652 SER A N 1
ATOM 4877 C CA . SER A 1 652 ? -8.312 -12.937 30.246 1.00 82.56 652 SER A CA 1
ATOM 4878 C C . SER A 1 652 ? -9.461 -13.511 29.419 1.00 82.56 652 SER A C 1
ATOM 4880 O O . SER A 1 652 ? -10.539 -12.924 29.346 1.00 82.56 652 SER A O 1
ATOM 4882 N N . THR A 1 653 ? -9.218 -14.650 28.774 1.00 81.69 653 THR A N 1
ATOM 4883 C CA . THR A 1 653 ? -10.217 -15.406 27.998 1.00 81.69 653 THR A CA 1
ATOM 4884 C C . THR A 1 653 ? -10.512 -16.751 28.649 1.00 81.69 653 THR A C 1
ATOM 4886 O O . THR A 1 653 ? -9.597 -17.431 29.112 1.00 81.69 653 THR A O 1
ATOM 4889 N N . SER A 1 654 ? -11.780 -17.154 28.637 1.00 79.38 654 SER A N 1
ATOM 4890 C CA . SER A 1 654 ? -12.271 -18.450 29.113 1.00 79.38 654 SER A CA 1
ATOM 4891 C C . SER A 1 654 ? -13.383 -18.978 28.198 1.00 79.38 654 SER A C 1
ATOM 4893 O O . SER A 1 654 ? -13.842 -18.263 27.310 1.00 79.38 654 SER A O 1
ATOM 4895 N N . GLU A 1 655 ? -13.861 -20.206 28.433 1.00 73.56 655 GLU A N 1
ATOM 4896 C CA . GLU A 1 655 ? -15.038 -20.745 27.723 1.00 73.56 655 GLU A CA 1
ATOM 4897 C C . GLU A 1 655 ? -16.313 -19.910 27.956 1.00 73.56 655 GLU A C 1
ATOM 4899 O O . GLU A 1 655 ? -17.219 -19.935 27.129 1.00 73.56 655 GLU A O 1
ATOM 4904 N N . GLU A 1 656 ? -16.384 -19.157 29.059 1.00 70.31 656 GLU A N 1
ATOM 4905 C CA . GLU A 1 656 ? -17.523 -18.294 29.404 1.00 70.31 656 GLU A CA 1
ATOM 4906 C C . GLU A 1 656 ? -17.434 -16.899 28.753 1.00 70.31 656 GLU A C 1
ATOM 4908 O O . GLU A 1 656 ? -18.395 -16.131 28.808 1.00 70.31 656 GLU A O 1
ATOM 4913 N N . GLY A 1 657 ? -16.301 -16.570 28.118 1.00 79.69 657 GLY A N 1
ATOM 4914 C CA . GLY A 1 657 ? -16.065 -15.296 27.439 1.00 79.69 657 GLY A CA 1
ATOM 4915 C C . GLY A 1 657 ? -14.811 -14.559 27.921 1.00 79.69 657 GLY A C 1
ATOM 4916 O O . GLY A 1 657 ? -13.819 -15.172 28.325 1.00 79.69 657 GLY A O 1
ATOM 4917 N N . ILE A 1 658 ? -14.837 -13.226 27.845 1.00 82.88 658 ILE A N 1
ATOM 4918 C CA . ILE A 1 658 ? -13.713 -12.338 28.171 1.00 82.88 658 ILE A CA 1
ATOM 4919 C C . ILE A 1 658 ? -13.911 -11.751 29.568 1.00 82.88 658 ILE A C 1
ATOM 4921 O O . ILE A 1 658 ? -14.874 -11.027 29.796 1.00 82.88 658 ILE A O 1
ATOM 4925 N N . THR A 1 659 ? -12.982 -11.983 30.489 1.00 83.69 659 THR A N 1
ATOM 4926 C CA . THR A 1 659 ? -13.008 -11.362 31.820 1.00 83.69 659 THR A CA 1
ATOM 4927 C C . THR A 1 659 ? -12.064 -10.168 31.871 1.00 83.69 659 THR A C 1
ATOM 4929 O O . THR A 1 659 ? -10.897 -10.274 31.491 1.00 83.69 659 THR A O 1
ATOM 4932 N N . VAL A 1 660 ? -12.566 -9.035 32.361 1.00 79.69 660 VAL A N 1
ATOM 4933 C CA . VAL A 1 660 ? -11.853 -7.764 32.496 1.00 79.69 660 VAL A CA 1
ATOM 4934 C C . VAL A 1 660 ? -11.904 -7.295 33.949 1.00 79.69 660 VAL A C 1
ATOM 4936 O O . VAL A 1 660 ? -12.981 -7.206 34.533 1.00 79.69 660 VAL A O 1
ATOM 4939 N N . ALA A 1 661 ? -10.767 -6.901 34.520 1.00 77.31 661 ALA A N 1
ATOM 4940 C CA . ALA A 1 661 ? -10.678 -6.246 35.827 1.00 77.31 661 ALA A CA 1
ATOM 4941 C C . ALA A 1 661 ? -11.208 -4.796 35.753 1.00 77.31 661 ALA A C 1
ATOM 4943 O O . ALA A 1 661 ? -10.461 -3.818 35.880 1.00 77.31 661 ALA A O 1
ATOM 4944 N N . ALA A 1 662 ? -12.507 -4.633 35.484 1.00 67.31 662 ALA A N 1
ATOM 4945 C CA . ALA A 1 662 ? -13.098 -3.352 35.109 1.00 67.31 662 ALA A CA 1
ATOM 4946 C C . ALA A 1 662 ? -13.011 -2.308 36.223 1.00 67.31 662 ALA A C 1
ATOM 4948 O O . ALA A 1 662 ? -12.828 -1.133 35.921 1.00 67.31 662 ALA A O 1
ATOM 4949 N N . GLY A 1 663 ? -13.078 -2.710 37.498 1.00 67.19 663 GLY A N 1
ATOM 4950 C CA . GLY A 1 663 ? -12.890 -1.776 38.615 1.00 67.19 663 GLY A CA 1
ATOM 4951 C C . GLY A 1 663 ? -11.515 -1.095 38.587 1.00 67.19 663 GLY A C 1
ATOM 4952 O O . GLY A 1 663 ? -11.410 0.119 38.760 1.00 67.19 663 GLY A O 1
ATOM 4953 N N . GLN A 1 664 ? -10.456 -1.852 38.285 1.00 67.62 664 GLN A N 1
ATOM 4954 C CA . GLN A 1 664 ? -9.101 -1.309 38.147 1.00 67.62 664 GLN A CA 1
ATOM 4955 C C . GLN A 1 664 ? -8.956 -0.459 36.875 1.00 67.62 664 GLN A C 1
ATOM 4957 O O . GLN A 1 664 ? -8.319 0.595 36.910 1.00 67.62 664 GLN A O 1
ATOM 4962 N N . LEU A 1 665 ? -9.584 -0.881 35.769 1.00 65.12 665 LEU A N 1
ATOM 4963 C CA . LEU A 1 665 ? -9.573 -0.142 34.504 1.00 65.12 665 LEU A CA 1
ATOM 4964 C C . LEU A 1 665 ? -10.269 1.216 34.665 1.00 65.12 665 LEU A C 1
ATOM 4966 O O . LEU A 1 665 ? -9.709 2.253 34.330 1.00 65.12 665 LEU A O 1
ATOM 4970 N N . LEU A 1 666 ? -11.467 1.227 35.248 1.00 63.31 666 LEU A N 1
ATOM 4971 C CA . LEU A 1 666 ? -12.234 2.439 35.520 1.00 63.31 666 LEU A CA 1
ATOM 4972 C C . LEU A 1 666 ? -11.493 3.366 36.483 1.00 63.31 666 LEU A C 1
ATOM 4974 O O . LEU A 1 666 ? -11.429 4.568 36.218 1.00 63.31 666 LEU A O 1
ATOM 4978 N N . ALA A 1 667 ? -10.868 2.827 37.535 1.00 65.38 667 ALA A N 1
ATOM 4979 C CA . ALA A 1 667 ? -10.072 3.619 38.469 1.00 65.38 667 ALA A CA 1
ATOM 4980 C C . ALA A 1 667 ? -8.922 4.353 37.759 1.00 65.38 667 ALA A C 1
ATOM 4982 O O . ALA A 1 667 ? -8.688 5.534 38.024 1.00 65.38 667 ALA A O 1
ATOM 4983 N N . ALA A 1 668 ? -8.258 3.693 36.807 1.00 57.31 668 ALA A N 1
ATOM 4984 C CA . ALA A 1 668 ? -7.217 4.303 35.983 1.00 57.31 668 ALA A CA 1
ATOM 4985 C C . ALA A 1 668 ? -7.757 5.398 35.049 1.00 57.31 668 ALA A C 1
ATOM 4987 O O . ALA A 1 668 ? -7.085 6.398 34.808 1.00 57.31 668 ALA A O 1
ATOM 4988 N N . LEU A 1 669 ? -9.001 5.259 34.583 1.00 52.97 669 LEU A N 1
ATOM 4989 C CA . LEU A 1 669 ? -9.708 6.265 33.782 1.00 52.97 669 LEU A CA 1
ATOM 4990 C C . LEU A 1 669 ? -10.346 7.379 34.644 1.00 52.97 669 LEU A C 1
ATOM 4992 O O . LEU A 1 669 ? -11.091 8.215 34.128 1.00 52.97 669 LEU A O 1
ATOM 4996 N N . GLY A 1 670 ? -10.059 7.412 35.952 1.00 49.84 670 GLY A N 1
ATOM 4997 C CA . GLY A 1 670 ? -10.554 8.423 36.891 1.00 49.84 670 GLY A CA 1
ATOM 4998 C C . GLY A 1 670 ? -11.977 8.179 37.402 1.00 49.84 670 GLY A C 1
ATOM 4999 O O . GLY A 1 670 ? -12.584 9.083 37.978 1.00 49.84 670 GLY A O 1
ATOM 5000 N N . VAL A 1 671 ? -12.518 6.976 37.200 1.00 53.28 671 VAL A N 1
ATOM 5001 C CA . VAL A 1 671 ? -13.853 6.558 37.637 1.00 53.28 671 VAL A CA 1
ATOM 5002 C C . VAL A 1 671 ? -13.718 5.563 38.788 1.00 53.28 671 VAL A C 1
ATOM 5004 O O . VAL A 1 671 ? -13.325 4.417 38.608 1.00 53.28 671 VAL A O 1
ATOM 5007 N N . SER A 1 672 ? -14.064 5.995 39.999 1.00 55.53 672 SER A N 1
ATOM 5008 C CA . SER A 1 672 ? -14.019 5.138 41.189 1.00 55.53 672 SER A CA 1
ATOM 5009 C C . SER A 1 672 ? -15.323 4.351 41.336 1.00 55.53 672 SER A C 1
ATOM 5011 O O . SER A 1 672 ? -16.208 4.757 42.089 1.00 55.53 672 SER A O 1
ATOM 5013 N N . LEU A 1 673 ? -15.434 3.232 40.619 1.00 58.41 673 LEU A N 1
ATOM 5014 C CA . LEU A 1 673 ? -16.511 2.251 40.768 1.00 58.41 673 LEU A CA 1
ATOM 5015 C C . LEU A 1 673 ? -15.903 0.887 41.105 1.00 58.41 673 LEU A C 1
ATOM 5017 O O . LEU A 1 673 ? -15.079 0.368 40.355 1.00 58.41 673 LEU A O 1
ATOM 5021 N N . ASP A 1 674 ? -16.309 0.316 42.236 1.00 65.62 674 ASP A N 1
ATOM 5022 C CA . ASP A 1 674 ? -15.904 -1.031 42.631 1.00 65.62 674 ASP A CA 1
ATOM 5023 C C . ASP A 1 674 ? -16.820 -2.032 41.923 1.00 65.62 674 ASP A C 1
ATOM 5025 O O . ASP A 1 674 ? -17.902 -2.320 42.417 1.00 65.62 674 ASP A O 1
ATOM 5029 N N . LEU A 1 675 ? -16.439 -2.446 40.709 1.00 64.38 675 LEU A N 1
ATOM 5030 C CA . LEU A 1 675 ? -17.167 -3.436 39.899 1.00 64.38 675 LEU A CA 1
ATOM 5031 C C . LEU A 1 675 ? -16.549 -4.841 39.970 1.00 64.38 675 LEU A C 1
ATOM 5033 O O . LEU A 1 675 ? -17.118 -5.781 39.423 1.00 64.38 675 LEU A O 1
ATOM 5037 N N . GLY A 1 676 ? -15.385 -4.990 40.610 1.00 72.50 676 GLY A N 1
ATOM 5038 C CA . GLY A 1 676 ? -14.606 -6.228 40.568 1.00 72.50 676 GLY A CA 1
ATOM 5039 C C . GLY A 1 676 ? -14.244 -6.671 39.143 1.00 72.50 676 GLY A C 1
ATOM 5040 O O . GLY A 1 676 ? -13.974 -5.836 38.268 1.00 72.50 676 GLY A O 1
ATOM 5041 N N . ASP A 1 677 ? -14.230 -7.990 38.947 1.00 79.31 677 ASP A N 1
ATOM 5042 C CA . ASP A 1 677 ? -14.059 -8.637 37.648 1.00 79.31 677 ASP A CA 1
ATOM 5043 C C . ASP A 1 677 ? -15.392 -8.658 36.892 1.00 79.31 677 ASP A C 1
ATOM 5045 O O . ASP A 1 677 ? -16.440 -9.000 37.445 1.00 79.31 677 ASP A O 1
ATOM 5049 N N . VAL A 1 678 ? -15.330 -8.288 35.617 1.00 79.62 678 VAL A N 1
ATOM 5050 C CA . VAL A 1 678 ? -16.466 -8.221 34.702 1.00 79.62 678 VAL A CA 1
ATOM 5051 C C . VAL A 1 678 ? -16.266 -9.253 33.609 1.00 79.62 678 VAL A C 1
ATOM 5053 O O . VAL A 1 678 ? -15.277 -9.185 32.887 1.00 79.62 678 VAL A O 1
ATOM 5056 N N . THR A 1 679 ? -17.205 -10.176 33.454 1.00 82.69 679 THR A N 1
ATOM 5057 C CA . THR A 1 679 ? -17.179 -11.172 32.377 1.00 82.69 679 THR A CA 1
ATOM 5058 C C . THR A 1 679 ? -18.097 -10.734 31.245 1.00 82.69 679 THR A C 1
ATOM 5060 O O . THR A 1 679 ? -19.253 -10.406 31.482 1.00 82.69 679 THR A O 1
ATOM 5063 N N . ILE A 1 680 ? -17.582 -10.722 30.019 1.00 82.62 680 ILE A N 1
ATOM 5064 C CA . ILE A 1 680 ? -18.310 -10.435 28.787 1.00 82.62 680 ILE A CA 1
ATOM 5065 C C . ILE A 1 680 ? -18.483 -11.749 28.030 1.00 82.62 680 ILE A C 1
ATOM 5067 O O . ILE A 1 680 ? -17.499 -12.320 27.561 1.00 82.62 680 ILE A O 1
ATOM 5071 N N . GLY A 1 681 ? -19.719 -12.220 27.910 1.00 83.38 681 GLY A N 1
ATOM 5072 C CA . GLY A 1 681 ? -20.072 -13.451 27.208 1.00 83.38 681 GLY A CA 1
ATOM 5073 C C . GLY A 1 681 ? -20.912 -13.197 25.958 1.00 83.38 681 GLY A C 1
ATOM 5074 O O . GLY A 1 681 ? -21.408 -12.094 25.720 1.00 83.38 681 GLY A O 1
ATOM 5075 N N . GLU A 1 682 ? -21.097 -14.239 25.154 1.00 84.44 682 GLU A N 1
ATOM 5076 C CA . GLU A 1 682 ? -22.043 -14.222 24.038 1.00 84.44 682 GLU A CA 1
ATOM 5077 C C . GLU A 1 682 ? -23.426 -14.724 24.470 1.00 84.44 682 GLU A C 1
ATOM 5079 O O . GLU A 1 682 ? -23.552 -15.712 25.193 1.00 84.44 682 GLU A O 1
ATOM 5084 N N . THR A 1 683 ? -24.481 -14.092 23.958 1.00 84.31 683 THR A N 1
ATOM 5085 C CA . THR A 1 683 ? -25.855 -14.613 24.007 1.00 84.31 683 THR A CA 1
ATOM 5086 C C . THR A 1 683 ? -26.312 -15.027 22.608 1.00 84.31 683 THR A C 1
ATOM 5088 O O . THR A 1 683 ? -25.582 -14.854 21.630 1.00 84.31 683 THR A O 1
ATOM 5091 N N . GLU A 1 684 ? -27.519 -15.587 22.485 1.00 83.56 684 GLU A N 1
ATOM 5092 C CA . GLU A 1 684 ? -28.089 -15.979 21.186 1.00 83.56 684 GLU A CA 1
ATOM 5093 C C . GLU A 1 684 ? -28.140 -14.796 20.203 1.00 83.56 684 GLU A C 1
ATOM 5095 O O . GLU A 1 684 ? -27.731 -14.941 19.053 1.00 83.56 684 GLU A O 1
ATOM 5100 N N . ASN A 1 685 ? -28.540 -13.614 20.687 1.00 81.00 685 ASN A N 1
ATOM 5101 C CA . ASN A 1 685 ? -28.800 -12.428 19.863 1.00 81.00 685 ASN A CA 1
ATOM 5102 C C . ASN A 1 685 ? -27.902 -11.224 20.198 1.00 81.00 685 ASN A C 1
ATOM 5104 O O . ASN A 1 685 ? -28.147 -10.131 19.701 1.00 81.00 685 ASN A O 1
ATOM 5108 N N . GLY A 1 686 ? -26.883 -11.382 21.045 1.00 86.56 686 GLY A N 1
ATOM 5109 C CA . GLY A 1 686 ? -26.037 -10.263 21.454 1.00 86.56 686 GLY A CA 1
ATOM 5110 C C . GLY A 1 686 ? -24.940 -10.645 22.447 1.00 86.56 686 GLY A C 1
ATOM 5111 O O . GLY A 1 686 ? -24.362 -11.729 22.361 1.00 86.56 686 GLY A O 1
ATOM 5112 N N . VAL A 1 687 ? -24.633 -9.761 23.392 1.00 86.00 687 VAL A N 1
ATOM 5113 C CA . VAL A 1 687 ? -23.583 -9.988 24.402 1.00 86.00 687 VAL A CA 1
ATOM 5114 C C . VAL A 1 687 ? -24.149 -9.869 25.805 1.00 86.00 687 VAL A C 1
ATOM 5116 O O . VAL A 1 687 ? -25.107 -9.135 26.019 1.00 86.00 687 VAL A O 1
ATOM 5119 N N . CYS A 1 688 ? -23.574 -10.570 26.772 1.00 84.12 688 CYS A N 1
ATOM 5120 C CA . CYS A 1 688 ? -23.875 -10.369 28.183 1.00 84.12 688 CYS A CA 1
ATOM 5121 C C . CYS A 1 688 ? -22.656 -9.845 28.929 1.00 84.12 688 CYS A C 1
ATOM 5123 O O . CYS A 1 688 ? -21.520 -10.110 28.554 1.00 84.12 688 CYS A O 1
ATOM 5125 N N . VAL A 1 689 ? -22.908 -9.080 29.981 1.00 80.38 689 VAL A N 1
ATOM 5126 C CA . VAL A 1 689 ? -21.913 -8.519 30.882 1.00 80.38 689 VAL A CA 1
ATOM 5127 C C . VAL A 1 689 ? -22.322 -8.890 32.299 1.00 80.38 689 VAL A C 1
ATOM 5129 O O . VAL A 1 689 ? -23.395 -8.497 32.752 1.00 80.38 689 VAL A O 1
ATOM 5132 N N . SER A 1 690 ? -21.466 -9.623 32.998 1.00 79.56 690 SER A N 1
ATOM 5133 C CA . SER A 1 690 ? -21.714 -10.113 34.350 1.00 79.56 690 SER A CA 1
ATOM 5134 C C . SER A 1 690 ? -20.700 -9.524 35.323 1.00 79.56 690 SER A C 1
ATOM 5136 O O . SER A 1 690 ? -19.495 -9.624 35.100 1.00 79.56 690 SER A O 1
ATOM 5138 N N . ALA A 1 691 ? -21.175 -8.904 36.402 1.00 72.25 691 ALA A N 1
ATOM 5139 C CA . ALA A 1 691 ? -20.346 -8.265 37.421 1.00 72.25 691 ALA A CA 1
ATOM 5140 C C . ALA A 1 691 ? -21.061 -8.257 38.778 1.00 72.25 691 ALA A C 1
ATOM 5142 O O . ALA A 1 691 ? -22.219 -7.862 38.864 1.00 72.25 691 ALA A O 1
ATOM 5143 N N . MET A 1 692 ? -20.383 -8.660 39.858 1.00 69.75 692 MET A N 1
ATOM 5144 C CA . MET A 1 692 ? -20.905 -8.576 41.240 1.00 69.75 692 MET A CA 1
ATOM 5145 C C . MET A 1 692 ? -22.326 -9.147 41.460 1.00 69.75 692 MET A C 1
ATOM 5147 O O . MET A 1 692 ? -23.086 -8.639 42.285 1.00 69.75 692 MET A O 1
ATOM 5151 N N . GLY A 1 693 ? -22.698 -10.203 40.731 1.00 66.25 693 GLY A N 1
ATOM 5152 C CA . GLY A 1 693 ? -24.034 -10.813 40.810 1.00 66.25 693 GLY A CA 1
ATOM 5153 C C . GLY A 1 693 ? -25.122 -10.091 40.006 1.00 66.25 693 GLY A C 1
ATOM 5154 O O . GLY A 1 693 ? -26.298 -10.434 40.146 1.00 66.25 693 GLY A O 1
ATOM 5155 N N . ALA A 1 694 ? -24.744 -9.098 39.195 1.00 67.88 694 ALA A N 1
ATOM 5156 C CA . ALA A 1 694 ? -25.561 -8.528 38.132 1.00 67.88 694 ALA A CA 1
ATOM 5157 C C . ALA A 1 694 ? -25.170 -9.147 36.786 1.00 67.88 694 ALA A C 1
ATOM 5159 O O . ALA A 1 694 ? -23.986 -9.225 36.477 1.00 67.88 694 ALA A O 1
ATOM 5160 N N . ASP A 1 695 ? -26.164 -9.510 35.988 1.00 76.25 695 ASP A N 1
ATOM 5161 C CA . ASP A 1 695 ? -26.061 -9.938 34.602 1.00 76.25 695 ASP A CA 1
ATOM 5162 C C . ASP A 1 695 ? -26.838 -8.940 33.738 1.00 76.25 695 ASP A C 1
ATOM 5164 O O . ASP A 1 695 ? -28.012 -8.659 33.992 1.00 76.25 695 ASP A O 1
ATOM 5168 N N . ILE A 1 696 ? -26.183 -8.390 32.723 1.00 74.56 696 ILE A N 1
ATOM 5169 C CA . ILE A 1 696 ? -26.776 -7.465 31.759 1.00 74.56 696 ILE A CA 1
ATOM 5170 C C . ILE A 1 696 ? -26.586 -8.057 30.370 1.00 74.56 696 ILE A C 1
ATOM 5172 O O . ILE A 1 696 ? -25.462 -8.103 29.885 1.00 74.56 696 ILE A O 1
ATOM 5176 N N . ALA A 1 697 ? -27.655 -8.495 29.713 1.00 83.38 697 ALA A N 1
ATOM 5177 C CA . ALA A 1 697 ? -27.609 -8.887 28.309 1.00 83.38 697 ALA A CA 1
ATOM 5178 C C . ALA A 1 697 ? -28.036 -7.722 27.413 1.00 83.38 697 ALA A C 1
ATOM 5180 O O . ALA A 1 697 ? -28.998 -7.022 27.704 1.00 83.38 697 ALA A O 1
ATOM 5181 N N . LEU A 1 698 ? -27.301 -7.515 26.327 1.00 82.75 698 LEU A N 1
ATOM 5182 C CA . LEU A 1 698 ? -27.512 -6.485 25.323 1.00 82.75 698 LEU A CA 1
ATOM 5183 C C . LEU A 1 698 ? -27.795 -7.168 23.990 1.00 82.75 698 LEU A C 1
ATOM 5185 O O . LEU A 1 698 ? -27.018 -8.031 23.582 1.00 82.75 698 LEU A O 1
ATOM 5189 N N . ALA A 1 699 ? -28.858 -6.766 23.302 1.00 85.88 699 ALA A N 1
ATOM 5190 C CA . ALA A 1 699 ? -29.209 -7.248 21.968 1.00 85.88 699 ALA A CA 1
ATOM 5191 C C . ALA A 1 699 ? -29.630 -6.081 21.055 1.00 85.88 699 ALA A C 1
ATOM 5193 O O . ALA A 1 699 ? -30.100 -5.056 21.557 1.00 85.88 699 ALA A O 1
ATOM 5194 N N . PRO A 1 700 ? -29.472 -6.195 19.724 1.00 84.31 700 PRO A N 1
ATOM 5195 C CA . PRO A 1 700 ? -30.048 -5.236 18.788 1.00 84.31 700 PRO A CA 1
ATOM 5196 C C . PRO A 1 700 ? -31.564 -5.126 18.990 1.00 84.31 700 PRO A C 1
ATOM 5198 O O . PRO A 1 700 ? -32.251 -6.143 19.069 1.00 84.31 700 PRO A O 1
ATOM 5201 N N . GLY A 1 701 ? -32.070 -3.896 19.079 1.00 85.69 701 GLY A N 1
ATOM 5202 C CA . GLY A 1 701 ? -33.490 -3.610 19.289 1.00 85.69 701 GLY A CA 1
ATOM 5203 C C . GLY A 1 701 ? -34.186 -3.079 18.034 1.00 85.69 701 GLY A C 1
ATOM 5204 O O . GLY A 1 701 ? -33.557 -2.773 17.019 1.00 85.69 701 GLY A O 1
ATOM 5205 N N . GLU A 1 702 ? -35.505 -2.912 18.118 1.00 87.31 702 GLU A N 1
ATOM 5206 C CA . GLU A 1 702 ? -36.297 -2.228 17.089 1.00 87.31 702 GLU A CA 1
ATOM 5207 C C . GLU A 1 702 ? -36.499 -0.749 17.438 1.00 87.31 702 GLU A C 1
ATOM 5209 O O . GLU A 1 702 ? -36.831 -0.410 18.575 1.00 87.31 702 GLU A O 1
ATOM 5214 N N . ALA A 1 703 ? -36.356 0.131 16.443 1.00 86.75 703 ALA A N 1
ATOM 5215 C CA . ALA A 1 703 ? -36.556 1.566 16.620 1.00 86.75 703 ALA A CA 1
ATOM 5216 C C . ALA A 1 703 ? -37.973 1.892 17.121 1.00 86.75 703 ALA A C 1
ATOM 5218 O O . ALA A 1 703 ? -38.973 1.355 16.632 1.00 86.75 703 ALA A O 1
ATOM 5219 N N . PHE A 1 704 ? -38.072 2.815 18.076 1.00 87.38 704 PHE A N 1
ATOM 5220 C CA . PHE A 1 704 ? -39.346 3.219 18.665 1.00 87.38 704 PHE A CA 1
ATOM 5221 C C . PHE A 1 704 ? -39.321 4.658 19.184 1.00 87.38 704 PHE A C 1
ATOM 5223 O O . PHE A 1 704 ? -38.279 5.257 19.424 1.00 87.38 704 PHE A O 1
ATOM 5230 N N . THR A 1 705 ? -40.513 5.209 19.407 1.00 87.06 705 THR A N 1
ATOM 5231 C CA . THR A 1 705 ? -40.707 6.523 20.034 1.00 87.06 705 THR A CA 1
ATOM 5232 C C . THR A 1 705 ? -41.728 6.416 21.154 1.00 87.06 705 THR A C 1
ATOM 5234 O O . THR A 1 705 ? -42.640 5.592 21.071 1.00 87.06 705 THR A O 1
ATOM 5237 N N . VAL A 1 706 ? -41.633 7.279 22.163 1.00 85.31 706 VAL A N 1
ATOM 5238 C CA . VAL A 1 706 ? -42.626 7.361 23.243 1.00 85.31 706 VAL A CA 1
ATOM 5239 C C . VAL A 1 706 ? -43.474 8.606 23.019 1.00 85.31 706 VAL A C 1
ATOM 5241 O O . VAL A 1 706 ? -43.036 9.729 23.271 1.00 85.31 706 VAL A O 1
ATOM 5244 N N . THR A 1 707 ? -44.713 8.428 22.554 1.00 84.19 707 THR A N 1
ATOM 5245 C CA . THR A 1 707 ? -45.610 9.561 22.301 1.00 84.19 707 THR A CA 1
ATOM 5246 C C . THR A 1 707 ? -46.648 9.716 23.404 1.00 84.19 707 THR A C 1
ATOM 5248 O O . THR A 1 707 ? -47.144 8.745 23.964 1.00 84.19 707 THR A O 1
ATOM 5251 N N . ALA A 1 708 ? -47.050 10.954 23.703 1.00 79.12 708 ALA A N 1
ATOM 5252 C CA . ALA A 1 708 ? -48.073 11.212 24.722 1.00 79.12 708 ALA A CA 1
ATOM 5253 C C . ALA A 1 708 ? -49.439 10.567 24.407 1.00 79.12 708 ALA A C 1
ATOM 5255 O O . ALA A 1 708 ? -50.243 10.371 25.316 1.00 79.12 708 ALA A O 1
ATOM 5256 N N . GLY A 1 709 ? -49.708 10.248 23.134 1.00 80.75 709 GLY A N 1
ATOM 5257 C CA . GLY A 1 709 ? -50.926 9.549 22.723 1.00 80.75 709 GLY A CA 1
ATOM 5258 C C . GLY A 1 709 ? -50.994 8.115 23.249 1.00 80.75 709 GLY A C 1
ATOM 5259 O O . GLY A 1 709 ? -52.067 7.676 23.655 1.00 80.75 709 GLY A O 1
ATOM 5260 N N . ASP A 1 710 ? -49.851 7.431 23.319 1.00 82.69 710 ASP A N 1
ATOM 5261 C CA . ASP A 1 710 ? -49.756 6.029 23.749 1.00 82.69 710 ASP A CA 1
ATOM 5262 C C . ASP A 1 710 ? -50.025 5.854 25.255 1.00 82.69 710 ASP A C 1
ATOM 5264 O O . ASP A 1 710 ? -50.368 4.764 25.707 1.00 82.69 710 ASP A O 1
ATOM 5268 N N . TYR A 1 711 ? -49.930 6.947 26.022 1.00 87.50 711 TYR A N 1
ATOM 5269 C CA . TYR A 1 711 ? -50.049 6.981 27.485 1.00 87.50 711 TYR A CA 1
ATOM 5270 C C . TYR A 1 711 ? -51.159 7.933 27.961 1.00 87.50 711 TYR A C 1
ATOM 5272 O O . TYR A 1 711 ? -51.105 8.491 29.060 1.00 87.50 711 TYR A O 1
ATOM 5280 N N . ALA A 1 712 ? -52.180 8.160 27.129 1.00 82.44 712 ALA A N 1
ATOM 5281 C CA . ALA A 1 712 ? -53.257 9.108 27.419 1.00 82.44 712 ALA A CA 1
ATOM 5282 C C . ALA A 1 712 ? -54.100 8.745 28.663 1.00 82.44 712 ALA A C 1
ATOM 5284 O O . ALA A 1 712 ? -54.761 9.620 29.222 1.00 82.44 712 ALA A O 1
ATOM 5285 N N . ASP A 1 713 ? -54.083 7.482 29.100 1.00 86.69 713 ASP A N 1
ATOM 5286 C CA . ASP A 1 713 ? -54.780 6.977 30.290 1.00 86.69 713 ASP A CA 1
ATOM 5287 C C . ASP A 1 713 ? -53.965 7.093 31.597 1.00 86.69 713 ASP A C 1
ATOM 5289 O O . ASP A 1 713 ? -54.470 6.734 32.661 1.00 86.69 713 ASP A O 1
ATOM 5293 N N . TYR A 1 714 ? -52.735 7.620 31.546 1.00 87.94 714 TYR A N 1
ATOM 5294 C CA . TYR A 1 714 ? -51.872 7.810 32.718 1.00 87.94 714 TYR A CA 1
ATOM 5295 C C . TYR A 1 714 ? -52.236 9.090 33.485 1.00 87.94 714 TYR A C 1
ATOM 5297 O O . TYR A 1 714 ? -52.405 10.168 32.907 1.00 87.94 714 TYR A O 1
ATOM 5305 N N . VAL A 1 715 ? -52.316 8.984 34.814 1.00 84.00 715 VAL A N 1
ATOM 5306 C CA . VAL A 1 715 ? -52.750 10.076 35.699 1.00 84.00 715 VAL A CA 1
ATOM 5307 C C . VAL A 1 715 ? -51.567 10.938 36.136 1.00 84.00 715 VAL A C 1
ATOM 5309 O O . VAL A 1 715 ? -50.535 10.426 36.553 1.00 84.00 715 VAL A O 1
ATOM 5312 N N . ASP A 1 716 ? -51.714 12.260 36.075 1.00 80.56 716 ASP A N 1
ATOM 5313 C CA . ASP A 1 716 ? -50.711 13.195 36.594 1.00 80.56 716 ASP A CA 1
ATOM 5314 C C . ASP A 1 716 ? -50.748 13.235 38.126 1.00 80.56 716 ASP A C 1
ATOM 5316 O O . ASP A 1 716 ? -51.728 13.701 38.712 1.00 80.56 716 ASP A O 1
ATOM 5320 N N . VAL A 1 717 ? -49.691 12.732 38.765 1.00 74.00 717 VAL A N 1
ATOM 5321 C CA . VAL A 1 717 ? -49.578 12.707 40.234 1.00 74.00 717 VAL A CA 1
ATOM 5322 C C . VAL A 1 717 ? -48.661 13.794 40.784 1.00 74.00 717 VAL A C 1
ATOM 5324 O O . VAL A 1 717 ? -48.554 13.915 42.002 1.00 74.00 717 VAL A O 1
ATOM 5327 N N . GLY A 1 718 ? -48.070 14.635 39.926 1.00 68.81 718 GLY A N 1
ATOM 5328 C CA . GLY A 1 718 ? -47.238 15.770 40.340 1.00 68.81 718 GLY A CA 1
ATOM 5329 C C . GLY A 1 718 ? -47.856 16.614 41.467 1.00 68.81 718 GLY A C 1
ATOM 5330 O O . GLY A 1 718 ? -47.189 16.843 42.475 1.00 68.81 718 GLY A O 1
ATOM 5331 N N . PRO A 1 719 ? -49.154 16.988 41.408 1.00 70.00 719 PRO A N 1
ATOM 5332 C CA . PRO A 1 719 ? -49.774 17.802 42.458 1.00 70.00 719 PRO A CA 1
ATOM 5333 C C . PRO A 1 719 ? -49.940 17.088 43.814 1.00 70.00 719 PRO A C 1
ATOM 5335 O O . PRO A 1 719 ? -50.360 17.715 44.782 1.00 70.00 719 PRO A O 1
ATOM 5338 N N . TRP A 1 720 ? -49.692 15.776 43.879 1.00 62.62 720 TRP A N 1
ATOM 5339 C CA . TRP A 1 720 ? -49.933 14.925 45.049 1.00 62.62 720 TRP A CA 1
ATOM 5340 C C . TRP A 1 720 ? -48.613 14.463 45.681 1.00 62.62 720 TRP A C 1
ATOM 5342 O O . TRP A 1 720 ? -48.614 14.045 46.837 1.00 62.62 720 TRP A O 1
ATOM 5352 N N . LEU A 1 721 ? -47.489 14.564 44.958 1.00 64.62 721 LEU A N 1
ATOM 5353 C CA . LEU A 1 721 ? -46.177 14.097 45.413 1.00 64.62 721 LEU A CA 1
ATOM 5354 C C . LEU A 1 721 ? -45.711 14.811 46.684 1.00 64.62 721 LEU A C 1
ATOM 5356 O O . LEU A 1 721 ? -45.306 14.135 47.622 1.00 64.62 721 LEU A O 1
ATOM 5360 N N . GLU A 1 722 ? -45.845 16.137 46.777 1.00 61.03 722 GLU A N 1
ATOM 5361 C CA . GLU A 1 722 ? -45.483 16.884 47.996 1.00 61.03 722 GLU A CA 1
ATOM 5362 C C . GLU A 1 722 ? -46.336 16.466 49.207 1.00 61.03 722 GLU A C 1
ATOM 5364 O O . GLU A 1 722 ? -45.833 16.315 50.324 1.00 61.03 722 GLU A O 1
ATOM 5369 N N . ALA A 1 723 ? -47.634 16.230 48.995 1.00 59.94 723 ALA A N 1
ATOM 5370 C CA . ALA A 1 723 ? -48.543 15.786 50.049 1.00 59.94 723 ALA A CA 1
ATOM 5371 C C . ALA A 1 723 ? -48.203 14.365 50.525 1.00 59.94 723 ALA A C 1
ATOM 5373 O O . ALA A 1 723 ? -48.193 14.095 51.722 1.00 59.94 723 ALA A O 1
ATOM 5374 N N . VAL A 1 724 ? -47.870 13.456 49.608 1.00 60.12 724 VAL A N 1
ATOM 5375 C CA . VAL A 1 724 ? -47.473 12.085 49.957 1.00 60.12 724 VAL A CA 1
ATOM 5376 C C . VAL A 1 724 ? -46.081 12.051 50.598 1.00 60.12 724 VAL A C 1
ATOM 5378 O O . VAL A 1 724 ? -45.901 11.371 51.605 1.00 60.12 724 VAL A O 1
ATOM 5381 N N . ALA A 1 725 ? -45.110 12.810 50.084 1.00 56.75 725 ALA A N 1
ATOM 5382 C CA . ALA A 1 725 ? -43.754 12.889 50.630 1.00 56.75 725 ALA A CA 1
ATOM 5383 C C . ALA A 1 725 ? -43.734 13.499 52.041 1.00 56.75 725 ALA A C 1
ATOM 5385 O O . ALA A 1 725 ? -43.058 12.979 52.933 1.00 56.75 725 ALA A O 1
ATOM 5386 N N . SER A 1 726 ? -44.523 14.554 52.275 1.00 56.94 726 SER A N 1
ATOM 5387 C CA . SER A 1 726 ? -44.681 15.145 53.610 1.00 56.94 726 SER A CA 1
ATOM 5388 C C . SER A 1 726 ? -45.341 14.185 54.599 1.00 56.94 726 SER A C 1
ATOM 5390 O O . SER A 1 726 ? -44.907 14.118 55.744 1.00 56.94 726 SER A O 1
ATOM 5392 N N . LEU A 1 727 ? -46.324 13.387 54.168 1.00 57.84 727 LEU A N 1
ATOM 5393 C CA . LEU A 1 727 ? -46.940 12.351 55.003 1.00 57.84 727 LEU A CA 1
ATOM 5394 C C . LEU A 1 727 ? -45.989 11.181 55.298 1.00 57.84 727 LEU A C 1
ATOM 5396 O O . LEU A 1 727 ? -45.966 10.690 56.422 1.00 57.84 727 LEU A O 1
ATOM 5400 N N . ALA A 1 728 ? -45.194 10.742 54.319 1.00 51.03 728 ALA A N 1
ATOM 5401 C CA . ALA A 1 728 ? -44.274 9.611 54.468 1.00 51.03 728 ALA A CA 1
ATOM 5402 C C . ALA A 1 728 ? -43.063 9.928 55.365 1.00 51.03 728 ALA A C 1
ATOM 5404 O O . ALA A 1 728 ? -42.520 9.034 56.010 1.00 51.03 728 ALA A O 1
ATOM 5405 N N . THR A 1 729 ? -42.648 11.196 55.417 1.00 56.16 729 THR A N 1
ATOM 5406 C CA . THR A 1 729 ? -41.534 11.680 56.254 1.00 56.16 729 THR A CA 1
ATOM 5407 C C . THR A 1 729 ? -41.994 12.315 57.570 1.00 56.16 729 THR A C 1
ATOM 5409 O O . THR A 1 729 ? -41.162 12.679 58.408 1.00 56.16 729 THR A O 1
ATOM 5412 N N . ALA A 1 730 ? -43.307 12.442 57.785 1.00 59.94 730 ALA A N 1
ATOM 5413 C CA . ALA A 1 730 ? -43.868 13.016 58.997 1.00 59.94 730 ALA A CA 1
ATOM 5414 C C . ALA A 1 730 ? -43.498 12.173 60.226 1.00 59.94 730 ALA A C 1
ATOM 5416 O O . ALA A 1 730 ? -43.873 11.009 60.347 1.00 59.94 730 ALA A O 1
ATOM 5417 N N . GLN A 1 731 ? -42.807 12.785 61.191 1.00 60.59 731 GLN A N 1
ATOM 5418 C CA . GLN A 1 731 ? -42.540 12.154 62.491 1.00 60.59 731 GLN A CA 1
ATOM 5419 C C . GLN A 1 731 ? -43.806 12.079 63.365 1.00 60.59 731 GLN A C 1
ATOM 5421 O O . GLN A 1 731 ? -43.912 11.212 64.234 1.00 60.59 731 GLN A O 1
ATOM 5426 N N . ALA A 1 732 ? -44.779 12.959 63.103 1.00 67.12 732 ALA A N 1
ATOM 5427 C CA . ALA A 1 732 ? -46.098 12.947 63.714 1.00 67.12 732 ALA A CA 1
ATOM 5428 C C . ALA A 1 732 ? -47.172 13.447 62.731 1.00 67.12 732 ALA A C 1
ATOM 5430 O O . ALA A 1 732 ? -46.896 14.315 61.904 1.00 67.12 732 ALA A O 1
ATOM 5431 N N . LEU A 1 733 ? -48.391 12.920 62.838 1.00 65.88 733 LEU A N 1
ATOM 5432 C CA . LEU A 1 733 ? -49.521 13.214 61.957 1.00 65.88 733 LEU A CA 1
ATOM 5433 C C . LEU A 1 733 ? -50.709 13.708 62.780 1.00 65.88 733 LEU A C 1
ATOM 5435 O O . LEU A 1 733 ? -51.103 13.052 63.742 1.00 65.88 733 LEU A O 1
ATOM 5439 N N . GLU A 1 734 ? -51.272 14.856 62.407 1.00 74.25 734 GLU A N 1
ATOM 5440 C CA . GLU A 1 734 ? -52.499 15.382 63.005 1.00 74.25 734 GLU A CA 1
ATOM 5441 C C . GLU A 1 734 ? -53.700 15.052 62.111 1.00 74.25 734 GLU A C 1
ATOM 5443 O O . GLU A 1 734 ? -53.652 15.262 60.900 1.00 74.25 734 GLU A O 1
ATOM 5448 N N . ALA A 1 735 ? -54.759 14.499 62.695 1.00 66.56 735 ALA A N 1
ATOM 5449 C CA . ALA A 1 735 ? -55.976 14.101 62.007 1.00 66.56 735 ALA A CA 1
ATOM 5450 C C . ALA A 1 735 ? -57.201 14.682 62.715 1.00 66.56 735 ALA A C 1
ATOM 5452 O O . ALA A 1 735 ? -57.395 14.466 63.914 1.00 66.56 735 ALA A O 1
ATOM 5453 N N . ASP A 1 736 ? -58.057 15.361 61.958 1.00 73.00 736 ASP A N 1
ATOM 5454 C CA . ASP A 1 736 ? -59.370 15.783 62.433 1.00 73.00 736 ASP A CA 1
ATOM 5455 C C . A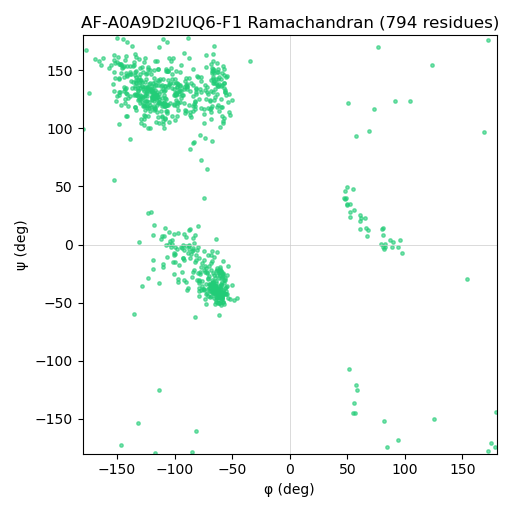SP A 1 736 ? -60.334 14.588 62.431 1.00 73.00 736 ASP A C 1
ATOM 5457 O O . ASP A 1 736 ? -60.475 13.861 61.445 1.00 73.00 736 ASP A O 1
ATOM 5461 N N . VAL A 1 737 ? -61.030 14.394 63.544 1.00 64.19 737 VAL A N 1
ATOM 5462 C CA . VAL A 1 737 ? -62.117 13.429 63.697 1.00 64.19 737 VAL A CA 1
ATOM 5463 C C . VAL A 1 737 ? -63.413 14.209 63.725 1.00 64.19 737 VAL A C 1
ATOM 5465 O O . VAL A 1 737 ? -63.613 15.022 64.620 1.00 64.19 737 VAL A O 1
ATOM 5468 N N . ALA A 1 738 ? -64.301 13.933 62.777 1.00 68.75 738 ALA A N 1
ATOM 5469 C CA . ALA A 1 738 ? -65.658 14.459 62.758 1.00 68.75 738 ALA A CA 1
ATOM 5470 C C . ALA A 1 738 ? -66.636 13.322 62.442 1.00 68.75 738 ALA A C 1
ATOM 5472 O O . ALA A 1 738 ? -66.562 12.688 61.388 1.00 68.75 738 ALA A O 1
ATOM 5473 N N . TYR A 1 739 ? -67.541 13.043 63.373 1.00 62.56 739 TYR A N 1
ATOM 5474 C CA . TYR A 1 739 ? -68.575 12.022 63.259 1.00 62.56 739 TYR A CA 1
ATOM 5475 C C . TYR A 1 739 ? -69.861 12.546 63.889 1.00 62.56 739 TYR A C 1
ATOM 5477 O O . TYR A 1 739 ? -69.838 13.009 65.023 1.00 62.56 739 TYR A O 1
ATOM 5485 N N . GLU A 1 740 ? -70.990 12.470 63.190 1.00 75.94 740 GLU A N 1
ATOM 5486 C CA . GLU A 1 740 ? -72.260 12.996 63.692 1.00 75.94 740 GLU A CA 1
ATOM 5487 C C . GLU A 1 740 ? -73.433 12.088 63.309 1.00 75.94 740 GLU A C 1
ATOM 5489 O O . GLU A 1 740 ? -73.558 11.623 62.177 1.00 75.94 740 GLU A O 1
ATOM 5494 N N . THR A 1 741 ? -74.295 11.835 64.288 1.00 73.38 741 THR A N 1
ATOM 5495 C CA . THR A 1 741 ? -75.583 11.138 64.190 1.00 73.38 741 THR A CA 1
ATOM 5496 C C . THR A 1 741 ? -76.610 11.900 65.034 1.00 73.38 741 THR A C 1
ATOM 5498 O O . THR A 1 741 ? -76.232 12.779 65.806 1.00 73.38 741 THR A O 1
ATOM 5501 N N . GLU A 1 742 ? -77.899 11.550 64.951 1.00 72.25 742 GLU A N 1
ATOM 5502 C CA . GLU A 1 742 ? -78.953 12.232 65.731 1.00 72.25 742 GLU A CA 1
ATOM 5503 C C . GLU A 1 742 ? -78.740 12.171 67.258 1.00 72.25 742 GLU A C 1
ATOM 5505 O O . GLU A 1 742 ? -79.176 13.072 67.972 1.00 72.25 742 GLU A O 1
ATOM 5510 N N . GLU A 1 743 ? -78.061 11.139 67.771 1.00 71.19 743 GLU A N 1
ATOM 5511 C CA . GLU A 1 743 ? -77.864 10.931 69.214 1.00 71.19 743 GLU A CA 1
ATOM 5512 C C . GLU A 1 743 ? -76.419 11.155 69.685 1.00 71.19 743 GLU A C 1
ATOM 5514 O O . GLU A 1 743 ? -76.207 11.357 70.883 1.00 71.19 743 GLU A O 1
ATOM 5519 N N . LEU A 1 744 ? -75.432 11.120 68.779 1.00 70.88 744 LEU A N 1
ATOM 5520 C CA . LEU A 1 744 ? -73.999 11.180 69.087 1.00 70.88 744 LEU A CA 1
ATOM 5521 C C . LEU A 1 744 ? -73.235 12.039 68.070 1.00 70.88 744 LEU A C 1
ATOM 5523 O O . LEU A 1 744 ? -73.256 11.729 66.879 1.00 70.88 744 LEU A O 1
ATOM 5527 N N . ALA A 1 745 ? -72.479 13.028 68.549 1.00 75.94 745 ALA A N 1
ATOM 5528 C CA . ALA A 1 745 ? -71.491 13.763 67.760 1.00 75.94 745 ALA A CA 1
ATOM 5529 C C . ALA A 1 745 ? -70.100 13.671 68.404 1.00 75.94 745 ALA A C 1
ATOM 5531 O O . ALA A 1 745 ? -69.966 13.870 69.609 1.00 75.94 745 ALA A O 1
ATOM 5532 N N . VAL A 1 746 ? -69.067 13.384 67.616 1.00 73.69 746 VAL A N 1
ATOM 5533 C CA . VAL A 1 746 ? -67.659 13.342 68.022 1.00 73.69 746 VAL A CA 1
ATOM 5534 C C . VAL A 1 746 ? -66.874 14.260 67.100 1.00 73.69 746 VAL A C 1
ATOM 5536 O O . VAL A 1 746 ? -66.797 13.997 65.905 1.00 73.69 746 VAL A O 1
ATOM 5539 N N . ASN A 1 747 ? -66.298 15.327 67.648 1.00 76.62 747 ASN A N 1
ATOM 5540 C CA . ASN A 1 747 ? -65.472 16.268 66.895 1.00 76.62 747 ASN A CA 1
ATOM 5541 C C . ASN A 1 747 ? -64.180 16.559 67.651 1.00 76.62 747 ASN A C 1
ATOM 5543 O O . ASN A 1 747 ? -64.240 16.901 68.829 1.00 76.62 747 ASN A O 1
ATOM 5547 N N . GLY A 1 748 ? -63.024 16.457 67.009 1.00 80.81 748 GLY A N 1
ATOM 5548 C CA . GLY A 1 748 ? -61.756 16.730 67.674 1.00 80.81 748 GLY A CA 1
ATOM 5549 C C . GLY A 1 748 ? -60.540 16.447 66.819 1.00 80.81 748 GLY A C 1
ATOM 5550 O O . GLY A 1 748 ? -60.672 16.164 65.636 1.00 80.81 748 GLY A O 1
ATOM 5551 N N . THR A 1 749 ? -59.365 16.498 67.434 1.00 72.12 749 THR A N 1
ATOM 5552 C CA . THR A 1 749 ? -58.085 16.287 66.753 1.00 72.12 749 THR A CA 1
ATOM 5553 C C . THR A 1 749 ? -57.286 15.177 67.420 1.00 72.12 749 THR A C 1
ATOM 5555 O O . THR A 1 749 ? -57.297 15.013 68.644 1.00 72.12 749 THR A O 1
ATOM 5558 N N . LEU A 1 750 ? -56.596 14.386 66.602 1.00 74.44 750 LEU A N 1
ATOM 5559 C CA . LEU A 1 750 ? -55.695 13.315 67.010 1.00 74.44 750 LEU A CA 1
ATOM 5560 C C . LEU A 1 750 ? -54.299 13.624 66.492 1.00 74.44 750 LEU A C 1
ATOM 5562 O O . LEU A 1 750 ? -54.140 13.880 65.312 1.00 74.44 750 LEU A O 1
ATOM 5566 N N . GLN A 1 751 ? -53.285 13.524 67.336 1.00 78.69 751 GLN A N 1
ATOM 5567 C CA . GLN A 1 751 ? -51.881 13.504 66.951 1.00 78.69 751 GLN A CA 1
ATOM 5568 C C . GLN A 1 751 ? -51.326 12.095 67.149 1.00 78.69 751 GLN A C 1
ATOM 5570 O O . GLN A 1 751 ? -51.317 11.575 68.268 1.00 78.69 751 GLN A O 1
ATOM 5575 N N . LEU A 1 752 ? -50.856 11.493 66.063 1.00 73.38 752 LEU A N 1
ATOM 5576 C CA . LEU A 1 752 ? -50.130 10.228 66.040 1.00 73.38 752 LEU A CA 1
ATOM 5577 C C . LEU A 1 752 ? -48.637 10.531 65.953 1.00 73.38 752 LEU A C 1
ATOM 5579 O O . LEU A 1 752 ? -48.230 11.271 65.070 1.00 73.38 752 LEU A O 1
ATOM 5583 N N . ASP A 1 753 ? -47.823 9.962 66.830 1.00 74.31 753 ASP A N 1
ATOM 5584 C CA . ASP A 1 753 ? -46.363 10.054 66.785 1.00 74.31 753 ASP A CA 1
ATOM 5585 C C . ASP A 1 753 ? -45.802 8.667 66.462 1.00 74.31 753 ASP A C 1
ATOM 5587 O O . ASP A 1 753 ? -45.963 7.711 67.231 1.00 74.31 753 ASP A O 1
ATOM 5591 N N . PHE A 1 754 ? -45.169 8.548 65.295 1.00 63.69 754 PHE A N 1
ATOM 5592 C CA . PHE A 1 754 ? -44.704 7.262 64.776 1.00 63.69 754 PHE A CA 1
ATOM 5593 C C . PHE A 1 754 ? -43.385 6.810 65.408 1.00 63.69 754 PHE A C 1
ATOM 5595 O O . PHE A 1 754 ? -43.128 5.610 65.472 1.00 63.69 754 PHE A O 1
ATOM 5602 N N . ALA A 1 755 ? -42.572 7.737 65.924 1.00 66.44 755 ALA A N 1
ATOM 5603 C CA . ALA A 1 755 ? -41.312 7.409 66.592 1.00 66.44 755 ALA A CA 1
ATOM 5604 C C . ALA A 1 755 ? -41.547 6.727 67.947 1.00 66.44 755 ALA A C 1
ATOM 5606 O O . ALA A 1 755 ? -40.780 5.861 68.365 1.00 66.44 755 ALA A O 1
ATOM 5607 N N . THR A 1 756 ? -42.621 7.117 68.633 1.00 66.88 756 THR A N 1
ATOM 5608 C CA . THR A 1 756 ? -42.978 6.621 69.969 1.00 66.88 756 THR A CA 1
ATOM 5609 C C . THR A 1 756 ? -44.185 5.683 69.975 1.00 66.88 756 THR A C 1
ATOM 5611 O O . THR A 1 756 ? -44.583 5.219 71.045 1.00 66.88 756 THR A O 1
ATOM 5614 N N . LEU A 1 757 ? -44.781 5.418 68.802 1.00 66.19 757 LEU A N 1
ATOM 5615 C CA . LEU A 1 757 ? -46.049 4.693 68.641 1.00 66.19 757 LEU A CA 1
ATOM 5616 C C . LEU A 1 757 ? -47.133 5.213 69.602 1.00 66.19 757 LEU A C 1
ATOM 5618 O O . LEU A 1 757 ? -47.880 4.439 70.206 1.00 66.19 757 LEU A O 1
ATOM 5622 N N . SER A 1 758 ? -47.184 6.534 69.786 1.00 74.31 758 SER A N 1
ATOM 5623 C CA . SER A 1 758 ? -48.107 7.186 70.712 1.00 74.31 758 SER A CA 1
ATOM 5624 C C . SER A 1 758 ? -49.212 7.925 69.966 1.00 74.31 758 SER A C 1
ATOM 5626 O O . SER A 1 758 ? -49.037 8.386 68.841 1.00 74.31 758 SER A O 1
ATOM 5628 N N . VAL A 1 759 ? -50.387 8.005 70.584 1.00 77.69 759 VAL A N 1
ATOM 5629 C CA . VAL A 1 759 ? -51.540 8.732 70.046 1.00 77.69 759 VAL A CA 1
ATOM 5630 C C . VAL A 1 759 ? -52.082 9.611 71.143 1.00 77.69 759 VAL A C 1
ATOM 5632 O O . VAL A 1 759 ? -52.425 9.105 72.202 1.00 77.69 759 VAL A O 1
ATOM 5635 N N . LYS A 1 760 ? -52.214 10.908 70.912 1.00 82.25 760 LYS A N 1
ATOM 5636 C CA . LYS A 1 760 ? -52.901 11.808 71.840 1.00 82.25 760 LYS A CA 1
ATOM 5637 C C . LYS A 1 760 ? -53.954 12.600 71.101 1.00 82.25 760 LYS A C 1
ATOM 5639 O O . LYS A 1 760 ? -53.779 12.899 69.932 1.00 82.25 760 LYS A O 1
ATOM 5644 N N . GLY A 1 761 ? -55.035 12.956 71.763 1.00 80.69 761 GLY A N 1
ATOM 5645 C CA . GLY A 1 761 ? -56.096 13.694 71.107 1.00 80.69 761 GLY A CA 1
ATOM 5646 C C . GLY A 1 761 ? -57.019 14.372 72.085 1.00 80.69 761 GLY A C 1
ATOM 5647 O O . GLY A 1 761 ? -57.081 14.004 73.259 1.00 80.69 761 GLY A O 1
ATOM 5648 N N . GLU A 1 762 ? -57.735 15.364 71.584 1.00 82.06 762 GLU A N 1
ATOM 5649 C CA . GLU A 1 762 ? -58.822 16.018 72.293 1.00 82.06 762 GLU A CA 1
ATOM 5650 C C . GLU A 1 762 ? -60.072 15.915 71.430 1.00 82.06 762 GLU A C 1
ATOM 5652 O O . GLU A 1 762 ? -60.100 16.400 70.302 1.00 82.06 762 GLU A O 1
ATOM 5657 N N . VAL A 1 763 ? -61.090 15.233 71.949 1.00 81.00 763 VAL A N 1
ATOM 5658 C CA . VAL A 1 763 ? -62.359 15.016 71.261 1.00 81.00 763 VAL A CA 1
ATOM 5659 C C . VAL A 1 763 ? -63.522 15.489 72.115 1.00 81.00 763 VAL A C 1
ATOM 5661 O O . VAL A 1 763 ? -63.662 15.143 73.287 1.00 81.00 763 VAL A O 1
ATOM 5664 N N . SER A 1 764 ? -64.399 16.258 71.492 1.00 80.25 764 SER A N 1
ATOM 5665 C CA . SER A 1 764 ? -65.687 16.647 72.028 1.00 80.25 764 SER A CA 1
ATOM 5666 C C . SER A 1 764 ? -66.705 15.573 71.682 1.00 80.25 764 SER A C 1
ATOM 5668 O O . SER A 1 764 ? -67.016 15.373 70.510 1.00 80.25 764 SER A O 1
ATOM 5670 N N . VAL A 1 765 ? -67.221 14.877 72.691 1.00 81.06 765 VAL A N 1
ATOM 5671 C CA . VAL A 1 765 ? -68.264 13.860 72.537 1.00 81.06 765 VAL A CA 1
ATOM 5672 C C . VAL A 1 765 ? -69.575 14.421 73.069 1.00 81.06 765 VAL A C 1
ATOM 5674 O O . VAL A 1 765 ? -69.706 14.694 74.260 1.00 81.06 765 VAL A O 1
ATOM 5677 N N . THR A 1 766 ? -70.555 14.593 72.193 1.00 78.44 766 THR A N 1
ATOM 5678 C CA . THR A 1 766 ? -71.911 15.021 72.534 1.00 78.44 766 THR A CA 1
ATOM 5679 C C . THR A 1 766 ? -72.852 13.840 72.433 1.00 78.44 766 THR A C 1
ATOM 5681 O O . THR A 1 766 ? -72.999 13.284 71.354 1.00 78.44 766 THR A O 1
ATOM 5684 N N . TRP A 1 767 ? -73.509 13.477 73.532 1.00 73.62 767 TRP A N 1
ATOM 5685 C CA . TRP A 1 767 ? -74.542 12.442 73.558 1.00 73.62 767 TRP A CA 1
ATOM 5686 C C . TRP A 1 767 ? -75.769 12.960 74.311 1.00 73.62 767 TRP A C 1
ATOM 5688 O O . TRP A 1 767 ? -75.635 13.468 75.425 1.00 73.62 767 TRP A O 1
ATOM 5698 N N . ASN A 1 768 ? -76.962 12.878 73.711 1.00 72.62 768 ASN A N 1
ATOM 5699 C CA . ASN A 1 768 ? -78.214 13.392 74.298 1.00 72.62 768 ASN A CA 1
ATOM 5700 C C . ASN A 1 768 ? -78.119 14.849 74.822 1.00 72.62 768 ASN A C 1
ATOM 5702 O O . ASN A 1 768 ? -78.498 15.138 75.958 1.00 72.62 768 ASN A O 1
ATOM 5706 N N . ASN A 1 769 ? -77.603 15.776 74.002 1.00 76.75 769 ASN A N 1
ATOM 5707 C CA . ASN A 1 769 ? -77.363 17.195 74.341 1.00 76.75 769 ASN A CA 1
ATOM 5708 C C . ASN A 1 769 ? -76.382 17.450 75.504 1.00 76.75 769 ASN A C 1
ATOM 5710 O O . ASN A 1 769 ? -76.298 18.572 76.006 1.00 76.75 769 ASN A O 1
ATOM 5714 N N . ILE A 1 770 ? -75.629 16.438 75.937 1.00 77.31 770 ILE A N 1
ATOM 5715 C CA . ILE A 1 770 ? -74.553 16.587 76.917 1.00 77.31 770 ILE A CA 1
ATOM 5716 C C . ILE A 1 770 ? -73.224 16.449 76.185 1.00 77.31 770 ILE A C 1
ATOM 5718 O O . ILE A 1 770 ? -72.900 15.373 75.688 1.00 77.31 770 ILE A O 1
ATOM 5722 N N . THR A 1 771 ? -72.450 17.530 76.152 1.00 83.25 771 THR A N 1
ATOM 5723 C CA . THR A 1 771 ? -71.109 17.560 75.558 1.00 83.25 771 THR A CA 1
ATOM 5724 C C . THR A 1 771 ? -70.045 17.360 76.629 1.00 83.25 771 THR A C 1
ATOM 5726 O O . THR A 1 771 ? -70.077 18.007 77.678 1.00 83.25 771 THR A O 1
ATOM 5729 N N . LYS A 1 772 ? -69.100 16.463 76.355 1.00 81.25 772 LYS A N 1
ATOM 5730 C CA . LYS A 1 772 ? -67.940 16.161 77.192 1.00 81.25 772 LYS A CA 1
ATOM 5731 C C . LYS A 1 772 ? -66.667 16.348 76.393 1.00 81.25 772 LYS A C 1
ATOM 5733 O O . LYS A 1 772 ? -66.596 15.894 75.255 1.00 81.25 772 LYS A O 1
ATOM 5738 N N . GLN A 1 773 ? -65.675 16.995 76.993 1.00 83.62 773 GLN A N 1
ATOM 5739 C CA . GLN A 1 773 ? -64.342 17.075 76.407 1.00 83.62 773 GLN A CA 1
ATOM 5740 C C . GLN A 1 773 ? -63.508 15.918 76.925 1.00 83.62 773 GLN A C 1
ATOM 5742 O O . GLN A 1 773 ? -63.346 15.753 78.135 1.00 83.62 773 GLN A O 1
ATOM 5747 N N . ILE A 1 774 ? -63.009 15.102 76.009 1.00 81.62 774 ILE A N 1
ATOM 5748 C CA . ILE A 1 774 ? -62.178 13.950 76.315 1.00 81.62 774 ILE A CA 1
ATOM 5749 C C . ILE A 1 774 ? -60.798 14.217 75.741 1.00 81.62 774 ILE A C 1
ATOM 5751 O O . ILE A 1 774 ? -60.607 14.184 74.529 1.00 81.62 774 ILE A O 1
ATOM 5755 N N . THR A 1 775 ? -59.823 14.439 76.612 1.00 82.19 775 THR A N 1
ATOM 5756 C CA . THR A 1 775 ? -58.414 14.391 76.230 1.00 82.19 775 THR A CA 1
ATOM 5757 C C . THR A 1 775 ? -57.893 13.000 76.530 1.00 82.19 775 THR A C 1
ATOM 5759 O O . THR A 1 775 ? -58.091 12.491 77.630 1.00 82.19 775 THR A O 1
ATOM 5762 N N . PHE A 1 776 ? -57.203 12.373 75.594 1.00 80.44 776 PHE A N 1
ATOM 5763 C CA . PHE A 1 776 ? -56.583 11.078 75.827 1.00 80.44 776 PHE A CA 1
ATOM 5764 C C . PHE A 1 776 ? -55.168 11.045 75.276 1.00 80.44 776 PHE A C 1
ATOM 5766 O O . PHE A 1 776 ? -54.822 11.794 74.367 1.00 80.44 776 PHE A O 1
ATOM 5773 N N . ALA A 1 777 ? -54.341 10.182 75.851 1.00 78.56 777 ALA A N 1
ATOM 5774 C CA . ALA A 1 777 ? -53.022 9.871 75.339 1.00 78.56 777 ALA A CA 1
ATOM 5775 C C . ALA A 1 777 ? -52.732 8.390 75.562 1.00 78.56 777 ALA A C 1
ATOM 5777 O O . ALA A 1 777 ? -52.800 7.892 76.678 1.00 78.56 777 ALA A O 1
ATOM 5778 N N . TYR A 1 778 ? -52.400 7.688 74.499 1.00 79.38 778 TYR A N 1
ATOM 5779 C CA . TYR A 1 778 ? -51.882 6.339 74.493 1.00 79.38 778 TYR A CA 1
ATOM 5780 C C . TYR A 1 778 ? -50.389 6.395 74.183 1.00 79.38 778 TYR A C 1
ATOM 5782 O O . TYR A 1 778 ? -49.976 7.110 73.273 1.00 79.38 778 TYR A O 1
ATOM 5790 N N . THR A 1 779 ? -49.578 5.638 74.911 1.00 76.81 779 THR A N 1
ATOM 5791 C CA . THR A 1 779 ? -48.153 5.474 74.610 1.00 76.81 779 THR A CA 1
ATOM 5792 C C . THR A 1 779 ? -47.711 4.046 74.892 1.00 76.81 779 THR A C 1
ATOM 5794 O O . THR A 1 779 ? -48.226 3.390 75.804 1.00 76.81 779 THR A O 1
ATOM 5797 N N . GLN A 1 780 ? -46.748 3.571 74.104 1.00 66.25 780 GLN A N 1
ATOM 5798 C CA . GLN A 1 780 ? -46.068 2.308 74.331 1.00 66.25 780 GLN A CA 1
ATOM 5799 C C . GLN A 1 780 ? -44.632 2.602 74.776 1.00 66.25 780 GLN A C 1
ATOM 5801 O O . GLN A 1 780 ? -43.764 2.907 73.963 1.00 66.25 780 GLN A O 1
ATOM 5806 N N . ALA A 1 781 ? -44.376 2.519 76.081 1.00 60.12 781 ALA A N 1
ATOM 5807 C CA . ALA A 1 781 ? -43.049 2.736 76.650 1.00 60.12 781 ALA A CA 1
ATOM 5808 C C . ALA A 1 781 ? -42.528 1.419 77.234 1.00 60.12 781 ALA A C 1
ATOM 5810 O O . ALA A 1 781 ? -43.166 0.816 78.093 1.00 60.12 781 ALA A O 1
ATOM 5811 N N . SER A 1 782 ? -41.364 0.958 76.765 1.00 58.31 782 SER A N 1
ATOM 5812 C CA . SER A 1 782 ? -40.663 -0.217 77.317 1.00 58.31 782 SER A CA 1
ATOM 5813 C C . SER A 1 782 ? -41.488 -1.519 77.360 1.00 58.31 782 SER A C 1
ATOM 5815 O O . SER A 1 782 ? -41.268 -2.360 78.228 1.00 58.31 782 SER A O 1
ATOM 5817 N N . GLY A 1 783 ? -42.431 -1.698 76.427 1.00 60.88 783 GLY A N 1
ATOM 5818 C CA . GLY A 1 783 ? -43.282 -2.893 76.330 1.00 60.88 783 GLY A CA 1
ATOM 5819 C C . GLY A 1 783 ? -44.585 -2.847 77.140 1.00 60.88 783 GLY A C 1
ATOM 5820 O O . GLY A 1 783 ? -45.382 -3.776 77.028 1.00 60.88 783 GLY A O 1
ATOM 5821 N N . GLU A 1 784 ? -44.844 -1.780 77.904 1.00 63.91 784 GLU A N 1
ATOM 5822 C CA . GLU A 1 784 ? -46.123 -1.556 78.592 1.00 63.91 784 GLU A CA 1
ATOM 5823 C C . GLU A 1 784 ? -47.031 -0.604 77.792 1.00 63.91 784 GLU A C 1
ATOM 5825 O O . GLU A 1 784 ? -46.579 0.395 77.230 1.00 63.91 784 GLU A O 1
ATOM 5830 N N . HIS A 1 785 ? -48.329 -0.923 77.743 1.00 77.50 785 HIS A N 1
ATOM 5831 C CA . HIS A 1 785 ? -49.362 -0.134 77.067 1.00 77.50 785 HIS A CA 1
ATOM 5832 C C . HIS A 1 785 ? -50.085 0.748 78.087 1.00 77.50 785 HIS A C 1
ATOM 5834 O O . HIS A 1 785 ? -50.822 0.232 78.930 1.00 77.50 785 HIS A O 1
ATOM 5840 N N . ILE A 1 786 ? -49.890 2.066 78.018 1.00 77.06 786 ILE A N 1
ATOM 5841 C CA . ILE A 1 786 ? -50.467 3.009 78.984 1.00 77.06 786 ILE A CA 1
ATOM 5842 C C . ILE A 1 786 ? -51.451 3.934 78.267 1.00 77.06 786 ILE A C 1
ATOM 5844 O O . ILE A 1 786 ? -51.116 4.540 77.250 1.00 77.06 786 ILE A O 1
ATOM 5848 N N . VAL A 1 787 ? -52.665 4.046 78.816 1.00 77.94 787 VAL A N 1
ATOM 5849 C CA . VAL A 1 787 ? -53.714 4.965 78.357 1.00 77.94 787 VAL A CA 1
ATOM 5850 C C . VAL A 1 787 ? -53.989 5.974 79.465 1.00 77.94 787 VAL A C 1
ATOM 5852 O O . VAL A 1 787 ? -54.404 5.594 80.555 1.00 77.94 787 VAL A O 1
ATOM 5855 N N . TYR A 1 788 ? -53.786 7.249 79.165 1.00 78.94 788 TYR A N 1
ATOM 5856 C CA . TYR A 1 788 ? -54.211 8.386 79.968 1.00 78.94 788 TYR A CA 1
ATOM 5857 C C . TYR A 1 788 ? -55.520 8.914 79.405 1.00 78.94 788 TYR A C 1
ATOM 5859 O O . TYR A 1 788 ? -55.621 9.152 78.199 1.00 78.94 788 TYR A O 1
ATOM 5867 N N . LEU A 1 789 ? -56.510 9.133 80.264 1.00 77.44 789 LEU A N 1
ATOM 5868 C CA . LEU A 1 789 ? -57.807 9.644 79.843 1.00 77.44 789 LEU A CA 1
ATOM 5869 C C . LEU A 1 789 ? -58.269 10.747 80.790 1.00 77.44 789 LEU A C 1
ATOM 5871 O O . LEU A 1 789 ? -58.287 10.581 82.004 1.00 77.44 789 LEU A O 1
ATOM 5875 N N . ALA A 1 790 ? -58.652 11.890 80.239 1.00 77.38 790 ALA A N 1
ATOM 5876 C CA . ALA A 1 790 ? -59.198 13.007 80.980 1.00 77.38 790 ALA A CA 1
ATOM 5877 C C . ALA A 1 790 ? -60.563 13.386 80.416 1.00 77.38 790 ALA A C 1
ATOM 5879 O O . ALA A 1 790 ? -60.657 13.778 79.258 1.00 77.38 790 ALA A O 1
ATOM 5880 N N . VAL A 1 791 ? -61.611 13.303 81.235 1.00 80.94 791 VAL A N 1
ATOM 5881 C CA . VAL A 1 791 ? -62.962 13.744 80.854 1.00 80.94 791 VAL A CA 1
ATOM 5882 C C . VAL A 1 791 ? -63.292 15.008 81.633 1.00 80.94 791 VAL A C 1
ATOM 5884 O O . VAL A 1 791 ? -63.273 14.993 82.863 1.00 80.94 791 VAL A O 1
ATOM 5887 N N . ASP A 1 792 ? -63.547 16.111 80.930 1.00 82.81 792 ASP A N 1
ATOM 5888 C CA . ASP A 1 792 ? -63.758 17.450 81.498 1.00 82.81 792 ASP A CA 1
ATOM 5889 C C . ASP A 1 792 ? -62.677 17.842 82.532 1.00 82.81 792 ASP A C 1
ATOM 5891 O O . ASP A 1 792 ? -62.957 18.423 83.582 1.00 82.81 792 ASP A O 1
ATOM 5895 N N . GLY A 1 793 ? -61.419 17.474 82.261 1.00 70.94 793 GLY A N 1
ATOM 5896 C CA . GLY A 1 793 ? -60.271 17.762 83.128 1.00 70.94 793 GLY A CA 1
ATOM 5897 C C . GLY A 1 793 ? -60.049 16.787 84.295 1.00 70.94 793 GLY A C 1
ATOM 5898 O O . GLY A 1 793 ? -59.051 16.928 85.007 1.00 70.94 793 GLY A O 1
ATOM 5899 N N . ILE A 1 794 ? -60.911 15.780 84.484 1.00 72.62 794 ILE A N 1
ATOM 5900 C CA . ILE A 1 794 ? -60.726 14.711 85.480 1.00 72.62 794 ILE A CA 1
ATOM 5901 C C . ILE A 1 794 ? -59.862 13.605 84.871 1.00 72.62 794 ILE A C 1
ATOM 5903 O O . ILE A 1 794 ? -60.328 12.906 83.978 1.00 72.62 794 ILE A O 1
ATOM 5907 N N . LYS A 1 795 ? -58.621 13.458 85.352 1.00 77.00 795 LYS A N 1
ATOM 5908 C CA . LYS A 1 795 ? -57.594 12.553 84.802 1.00 77.00 795 LYS A CA 1
ATOM 5909 C C . LYS A 1 795 ? -57.634 11.162 85.449 1.00 77.00 795 LYS A C 1
ATOM 5911 O O . LYS A 1 795 ? -57.719 11.079 86.676 1.00 77.00 795 LYS A O 1
ATOM 5916 N N . VAL A 1 796 ? -57.508 10.115 84.634 1.00 56.56 796 VAL A N 1
ATOM 5917 C CA . VAL A 1 796 ? -57.375 8.694 85.000 1.00 56.56 796 VAL A CA 1
ATOM 5918 C C . VAL A 1 796 ? -56.184 8.092 84.272 1.00 56.56 796 VAL A C 1
ATOM 5920 O O . VAL A 1 796 ? -56.020 8.399 83.065 1.00 56.56 796 VAL A O 1
#

Secondary structure (DSSP, 8-state):
----------------S----------------HHHHHHHHHHHHHHHHHHHHHHHHHHH-TTB--PPPPPP--TT------PPP-S---GGGS-HHHHHHHHHHHHHT-SEEEEEEEEEEESSS-EEEEEEEEEETTEEEEEEEEE-SS-EEEEEEEEETTEEEEEEBSS-GGG--GGG--B--SS-SEEEEHHHHHHHH-S-TTSS-SS--STTTEEEEPPPEE-SSSEEEEEEEE--STTSTTTTHHHHHHHHS--SEEEEEEEEEEEEEEETT--EEEEEEEEEEEEESBSEEEEEEEEEEEEE-S-GGG--SHIIIIIHHHHTSPP-EE-------HHHHHHHHHHHHHHS-EEEEEEEEETTEEEEEEEEEE-SSGGG-EEEEEETTEEEEEETTEEEEEETTTEEEEE-HHHHHHHHHHHHS----PPP-HHHHHHHHHTSEEEE-TTSSEEEEEEEEEETTEEEEEEEEEEE-TTS--EEEEEEEEEEEETTEEEEEEEEEE-PPPPP---GGGSEE-HHHHHHHHHHHH-SEEEEEEEEEE--TT--EEEEEEEEEETTTTEEEEEEEEEETTEEEEEEEEEETT-SEEEEEETTEEEEEEHHHHHHHHHHHH-GGG--------HHHHHHHHHHS-HHHHEEEETTEEEE-HHHHHHHTT-------EEEEE-SSSEEEEETTEEEEEEE-------TTTTTT-EE-HHHHHHHHHHHH-SEEEEEEEEE-SSEEEEEEEEEETTTTEEEEEEEEEETTEEEEEEEEEEEETTEEEEEEEETTEE-

Solvent-accessible surface area (backbone atoms only — not comparable to full-atom values): 42816 Å² total; per-residue (Å²): 133,88,84,89,88,83,89,84,86,90,82,92,78,86,92,76,83,90,79,81,80,79,77,82,73,80,90,71,78,89,70,82,69,68,73,57,61,51,36,50,45,34,45,57,46,49,56,52,48,55,51,46,48,52,58,58,59,57,74,63,57,72,46,26,48,68,74,55,79,68,58,86,72,67,91,85,78,55,52,44,67,41,84,72,84,86,83,78,75,48,71,74,78,50,55,70,67,54,49,49,8,27,26,38,41,44,57,71,68,53,58,46,29,24,36,47,32,51,29,43,34,45,47,100,62,64,30,41,40,36,38,38,37,25,24,40,80,71,36,36,43,33,39,45,39,38,44,40,59,64,53,66,48,46,39,40,39,37,39,45,86,61,37,39,38,30,33,45,48,64,61,60,77,91,57,65,48,77,91,74,34,56,60,56,85,68,85,62,54,23,28,30,43,52,66,63,35,39,61,55,48,8,64,62,92,86,51,88,54,67,49,36,49,36,90,90,14,52,74,48,61,56,75,62,42,75,72,83,79,65,37,33,38,37,41,36,36,39,35,32,50,60,85,39,13,37,26,35,35,36,19,23,46,32,63,77,65,67,33,8,34,68,46,44,42,79,39,38,36,42,34,43,32,24,36,70,77,31,47,70,41,34,39,39,37,48,35,34,31,32,41,18,44,37,33,76,41,70,32,40,36,41,38,42,33,45,49,46,67,88,49,75,73,9,59,73,65,59,48,76,77,55,47,56,76,53,73,79,48,80,72,76,38,60,58,82,73,69,67,79,39,66,57,54,43,55,20,43,39,52,36,60,32,48,81,32,72,35,31,26,35,32,43,34,28,54,64,95,41,80,45,66,28,38,36,30,39,30,49,60,45,75,94,66,37,34,40,36,39,37,47,81,57,41,35,43,32,38,48,92,78,34,32,38,40,30,33,46,91,43,22,39,35,29,30,48,55,69,56,53,41,49,42,48,22,65,56,57,77,55,44,88,74,69,79,83,59,53,68,62,45,49,50,28,55,29,70,28,55,68,49,70,44,96,83,54,43,37,36,37,40,40,24,55,40,75,57,65,87,40,83,39,48,38,40,39,36,31,39,32,40,98,80,45,69,53,44,38,53,54,36,39,34,33,67,47,77,43,84,85,40,46,40,36,40,36,38,28,77,38,91,65,83,71,84,76,92,71,67,71,88,71,37,44,82,40,48,70,53,47,53,38,50,36,47,54,74,71,44,59,12,34,31,36,38,40,37,33,54,48,83,48,103,89,48,51,38,35,40,36,32,42,36,43,35,12,69,83,60,42,14,39,36,36,39,38,37,44,33,46,84,90,46,75,46,52,41,35,39,38,32,27,72,89,52,70,45,34,41,39,33,42,94,88,47,46,34,31,37,43,50,70,58,54,51,50,53,52,41,70,73,68,38,84,79,75,66,74,79,84,73,82,78,55,63,72,62,47,49,49,37,60,71,71,47,67,58,33,85,35,33,33,61,56,99,74,31,40,37,30,38,45,19,63,53,34,42,58,71,74,39,91,49,93,45,50,58,30,37,40,25,73,49,100,70,20,38,29,42,35,37,86,57,31,39,38,36,40,28,67,39,73,75,54,76,64,54,71,76,84,51,68,85,41,41,77,46,60,92,46,47,66,62,50,52,53,61,74,67,44,62,55,50,80,43,80,44,79,47,80,53,100,57,41,35,39,43,33,44,35,40,38,30,68,87,54,64,23,40,35,33,44,34,37,40,30,46,82,93,43,74,43,44,36,39,38,35,37,37,52,60,96,90,45,85,47,72,42,42,21,55,75,80,50,74,86

Organism: NCBI:txid2838604

Mean predicted aligned error: 18.87 Å